Protein 8JPO (pdb70)

GO terms:
  GO:0005247 voltage-gated chloride channel activity (F, IDA)
  GO:0006821 chloride transport (P, IDA)
  GO:0031902 late endosome membrane (C, EXP)
  GO:0015297 antiporter activity (F, TAS)
  GO:0034220 monoatomic ion transmembrane transport (P, TAS)
  GO:0010008 endosome membrane (C, TAS)
  GO:0005765 lysosomal membrane (C, HDA)

Sequence (1466 aa):
KDYESLDYDRCINDPYLEVLETMDNKKGRRYEAVKWMVVFAIGVCTGLVGLFVDFFVRLFTQLKFGVVQTSVEECSQKGCLALSLLELLGFNLTFVFLASLLVLIEPVAAGSGIPEVKCYLNGVKVPGIVRLRTLLCKVLGVLFSVAGGLFVEKEGPMIHSGSVVGAGLPQFFPYFRSDRDKRDFVSAGAAAGVAAAFGAPIGGTLFSLEEGSSFWNQGLTWKVLFCSMSATFTLNFFRSGIQFGSWGSFQLPGLLNFGEFKCSDSDKKCHLWTAMDLGFFVVMGVIGGLLGATFNCLNKRLAKYRMRNVHPKPKLVRVLESLLVSLVTTVVVFVASMVLGECRQMNSSIKTFFCPNDTYNDMATLFFNPQESAILQLFHQDGTFSPVTLALFFVLYFLLACWTYGISVPSGLFVPSLLCGAAFGRLVANVLKSYIGLGHIYSGTFALIGAAAFLGGVVRMTISLTVILIESTNEITYGLPIMVTLMVAKWTGDFFNKGIYDIHVGLRGVPLLEWETEVEMDKLRASDIMEPNLTYVYPHTRIQSLVSILRTTVHHAFPVVTENRGNQLISNNIKFKKSSILTRAGEQRKRSQSTMEERFRPLTFHGLILRSQLVTLLVRGVCYSESQSSASQPRLSYAEMAEDYPRYPDIHDLDLTLLNPRMIVDVTPYMNPSPFTVSPNTHVSQVFNLFRTMGLRHLPVVNAVGEIVGIITRHNLTYEFLQARLRQHYQTIKDYESLDYDRCINDPYLEVLETMDNKKGRRYEAVKWMVVFAIGVCTGLVGLFVDFFVRLFTQLKFGVVQTSVEECSQKGCLALSLLELLGFNLTFVFLASLLVLIEPVAAGSGIPEVKCYLNGVKVPGIVRLRTLLCKVLGVLFSVAGGLFVEKEGPMIHSGSVVGAGLPQFFPYFRSDRDKRDFVSAGAAAGVAAAFGAPIGGTLFSLEEGSSFWNQGLTWKVLFCSMSATFTLNFFRSGIQFGSWGSFQLPGLLNFGEFKCSDSDKKCHLWTAMDLGFFVVMGVIGGLLGATFNCLNKRLAKYRMRNVHPKPKLVRVLESLLVSLVTTVVVFVASMVLGECRQMNSSIKTFFCPNDTYNDMATLFFNPQESAILQLFHQDGTFSPVTLALFFVLYFLLACWTYGISVPSGLFVPSLLCGAAFGRLVANVLKSYIGLGHIYSGTFALIGAAAFLGGVVRMTISLTVILIESTNEITYGLPIMVTLMVAKWTGDFFNKGIYDIHVGLRGVPLLEWETEVEMDKLRASDIMEPNLTYVYPHTRIQSLVSILRTTVHHAFPVVTENRGNQLISNNIKFKKSSILTRAGEQRKRSQSTMEERFRPLTFHGLILRSQLVTLLVRGVCYSESQSSASQPRLSYAEMAEDYPRYPDIHDLDLTLLNPRMIVDVTPYMNPSPFTVSPNTHVSQVFNLFRTMGLRHLPVVNAVGEIVGIITRHNLTYEFLQARLRQHYQTI

Nearest PDB structures (foldseek):
  8jpo-assembly1_A  TM=1.001E+00  e=0.000E+00  Homo sapiens
  8jpr-assembly1_B  TM=9.996E-01  e=8.137E-100  Homo sapiens
  8jpj-assembly1_B  TM=9.960E-01  e=1.496E-99  Homo sapiens
  7bxu-assembly1_A  TM=9.420E-01  e=3.573E-48  Homo sapiens
  7cvt-assembly1_B  TM=8.777E-01  e=9.282E-15  Escherichia coli MS 198-1

Radius of gyration: 34.65 Å; Cα contacts (8 Å, |Δi|>4): 2719; chains: 2; bounding box: 77×82×97 Å

InterPro domains:
  IPR000644 CBS domain [PF00571] (601-639)
  IPR000644 CBS domain [PF00571] (806-854)
  IPR000644 CBS domain [PS51371] (807-868)
  IPR000644 CBS domain [SM00116] (608-657)
  IPR000644 CBS domain [SM00116] (810-858)
  IPR001807 Chloride channel [PF00654] (141-568)
  IPR001807 Chloride channel [PR00762] (152-169)
  IPR001807 Chloride channel [PR00762] (183-202)
  IPR001807 Chloride channel [PR00762] (247-266)
  IPR001807 Chloride channel [PR00762] (484-504)
  IPR001807 Chloride channel [PR00762] (519-535)
  IPR001807 Chloride channel [PR00762] (537-556)
  IPR001807 Chloride channel [PR00762] (575-589)
  IPR002248 Chloride channel ClC-6 [PR01117] (2-14)
  IPR002248 Chloride channel ClC-6 [PR01117] (78-87)
  IPR002248 Chloride channel ClC-6 [PR01117] (98-110)
  IPR002248 Chloride channel ClC-6 [PR01117] (203-212)
  IPR002248 Chloride channel ClC-6 [PR01117] (214-223)
  IPR014743 Chloride channel, core [SSF81340] (70-591)
  IPR046342 CBS domain superfamily [G3DSA:3.10.580.10] (762-863)

Secondary structure (DSSP, 8-state):
--------S----HHHHHHHHH--HHHHHHHHHHHHHHHHHHHHHHHHHHHHHHHHHHHHHHHHHHHHHHHHHHHHHSS---HHHHHHHHHHHHHHHHHHHHHHH-GGGSS-SGGGHHHHTTT---TTSSSHHHHHHHHHHHHHHGGG--S--SSSHHHHHHHHHHHHSS---GGG-SHHHHHHHHHHHHHHHHHHHHS-HHHHHHHHHSSS--B--TTTHHHHHHHHHHHHHHHHHHHHHHSSS-SS-----SS---------TT-SS-BS--TTHHHHHHHHHHHHHHHHHHHHHHHHHHHHHHHHHTSSS-TTTTTHHHHHHHHHHHHHHHHHHHSS--EEE---S----S--TTEEEHHHHHHSS-HHHHHHHHHH-SSSS-HHHHHHHHHHHHHHHHHHTTSSS----HHHHHHHHHHHHHHHHHHHHHHS--TTB-SHHHHHHHHHHHHHHHT---SHHHHHHHHHHT-GGGHHHHHHHHHHHHHHHTTT---HHHHHHHTTT-----SS--HHHHTSBHHHHSB-S---B-TTEEHHHHHHHHHH---SEEEEEEE---HHHHHHHHHHHHHH---HHHHHHHHHH--HHHHS--EEEEEEEEHHHHHHHHHTT--B-SSS-TT------HHHHHTT-SSPPPTTTS--SSSPSS-EE--TTTSBSS---B-TT-BHHHHHHHHHHS--SSEEEE-TTSBEEEEE-GGGSSHHHHHHHHHHHHHH-/--------S----HHHHHHHHH--HHHHHHHHHHHHHHHHHHHHHHHHHHHHHHHHHHHHHHHHHHHHHHHHHHHHHTT---HHHHHHHHHHHHHHHHHHHHHHH-GGGSS-SGGGHHHHTTT---TTSSSHHHHHHHHHHHHHHGGG--S--SHHHHHHHHHHHHHHSS---GGG-SHHHHHHHHHHHHHHHHHHHHS-HHHHHHHHHSSS--B--TTTHHHHHHHHHHHHHHHHHHHHHHSSS-SS-----SS---------TT-SS-BS--TTHHHHHHHHHHHHHHHHHHHHHHHHHHHHHHHHHTTTS-TTTTTHHHHHHHHHHHHHHHHHHHSS--EEE---SS---S--TTEEEHHHHHHSS-HHHHHHHHHH--SSS-HHHHHHHHHHHHHHHHHHTTSSS----HHHHHHHHHHHHHHHHHHHHHHS--TTB-SHHHHHHHHHHHHHHHT---SHHHHHHHHHHT-GGGHHHHHHHHHHHHHHHTTT---HHHHHHHTTT-----SS--HHHHTSBHHHHSB-S---B-SSEEHHHHHHHHHH---SEEEEEEE---HHHHHHHHHHHHHH---HHHHHHHHHH--HHHHS--EEEEEEEEHHHHHHHHHTT--B-SSS-TT------HHHHHTT-SSPPPTTTS--SSSPSS-EE--TTTSBSS---B-TT-BHHHHHHHHHHS--SSEEEE-TTSBEEEEE-TTTSSHHHHHHHHHHHHHH-

Organism: Homo sapiens (NCBI:txid9606)

B-factor: mean 30.11, std 16.13, range [9.26, 79.4]

Foldseek 3Di:
DDWDFAFQFDFCFQLNVVVVVVDDVVVVVVVLVVVLVLLLVLLLVLLVLLLVLVVLLVVLLVVLCVVLQVVQVVCVVVPNNVVSLVSLLVLLLVLLLVLQVLCVVPVQLFAFCVLVLLQVLLGTCPPPQQDVSSLVSNSSSVSSNLSSQLLFDDLRNSLSNLLNSLQPRVPVPLVCQGVNNSSLSSLLSSLSSNCQSQVFSVLSLVVSCPSNVAPDDVVSSVSSSSSNVSNFQSNQQVVCCVVDPDRVDRDDTHDAFQDAQDDDPVAPLADQDDPVCLVVLLVLLLVLLVLQLVLLVLLLVLLVCCVPPFPPDDSVGLSVLSSVLSSVSSVVLSCCQLPVWDWAADDPLFAAGNHDPNTGTLSCSCRSGRLSSNSNCLQPPPPSDDLSSLVVVLVVLSVSLSNSRNRSGHGHDLSSQLRSLSSVQLNVLVVVCVVDNPPSYDSSSSSLSSSLSNCLNAQVDPPSSLSSSCVSNVDCVCSPSSRSSSVSSNVSNVVRDHHNSVSVSVVVPRQGFDPADDVLQLVAFQLLLFDQQFDADEFQHWPVSLLVCQVPDPDFKHFHWAAPVVPLSNVVSVVCVVVVDQDPVNVVVCVVVVVVPVRRGFIFTFFMDGNLQSQLCQVDPFFAASVDDPVDGPDDRPCSSSVCRPDGDRSVPDPCPPDDTPTTGGCNSPTRGDDAEAERGRGLRVVSSCCSHSVRAWHWYAYPVRTTRGIDGSVSNGDVNSVVSSVVVVVVD/DDWDFAFQFDFCFQLNVVVVVVDDVVVVVVVLVVVLVLLLVLLLVLLVLLLVLVVLLVVLLVVLCVVLVVVQVVCVVVPNNVVSLVSLLVLLLVLLLVLQVLCVVPVQLFAFCVLVLLQVLLGTCPPPQQDVSSLVSNSSSVSSNLSSQLLFDDLRNSLSNLLNSLQPRVPVPLVCQGVNNSSLSSLLSSLSSNCQSQVFSVLSLVVSCPSNVAPDDDSSSVSSSVSNVSNFQSNQQVVCVVVDPDRVDRDDTHDAFQDAQDDDPVDPLADQDDDVCLVVLLVLLLVLLVLQLVLQVLLLVLLVCCVPPFVPDDSVGLSVLSSVLSSVSSVVLSVCQLPVWDWAADDPLFAAGNHDPRTGTLSNSCRSGRLSSNSNCLQQPPPSDDLSSLVVVLVVLSVSLSNSRNRSRHGHDLSSQLRSLSSVQLNVLVVPCVVDNDNSYDSNSSSLSSSLSNCLNAAVDPPSSLSSSCVSNVDVVCNVSSRSSSVSSNVSNVVRDHHPSVSVSVVVPRQGFDPADDVLLLVAFQLLLFDQQFDADEFFHWPVSLLVCQVPDPDFKHFHWAAPVVPLSNVVSVVCVVVVDQDPVNVVVCVVVVVVDVRRGFIFTFFMDGNLNSQLCQVDVFFAASVDDPVDGPPDHPCSSSVCRPDGDRSVPDPCPPDDTPTTGGCNSPTRGDDAEAERGHGLRVVSSCCSHSVRAWHWYAHPVRTTRGIDGSVSNGPVNSVVSSVVVVVVD

Solvent-accessible surface area: 56036 Å² total; per-residue (Å²): 182,106,24,38,14,7,46,8,37,71,34,8,11,65,5,55,36,81,59,12,120,97,60,77,104,145,94,18,149,170,64,68,44,26,34,28,129,12,4,98,41,0,0,36,41,0,0,76,27,0,27,82,2,9,83,68,16,86,78,47,17,123,101,9,29,40,48,2,48,79,18,7,88,91,4,47,133,150,53,73,48,62,100,0,42,119,46,8,27,37,49,4,50,71,23,0,83,64,0,0,63,33,2,39,91,11,73,33,0,31,10,2,0,1,2,2,2,34,0,10,2,14,5,1,88,15,96,12,4,48,103,126,129,0,27,93,7,2,12,62,0,4,3,39,0,25,0,0,26,1,20,0,3,24,3,0,2,4,4,2,3,0,4,6,15,0,4,38,64,0,41,164,40,65,84,0,61,35,13,44,12,25,16,18,3,1,11,2,0,0,0,0,0,1,0,0,0,9,3,0,6,9,0,0,6,5,3,9,24,10,41,9,12,20,23,22,53,54,24,37,1,20,23,2,2,28,0,0,1,6,0,8,18,22,0,7,57,61,19,0,3,80,88,98,63,45,129,23,4,33,75,19,40,0,6,1,42,2,36,123,3,107,31,81,105,106,71,161,162,16,56,32,6,14,43,120,0,57,44,54,0,64,80,10,0,56,65,2,0,82,43,0,7,62,3,0,48,74,1,70,173,39,8,88,127,7,76,162,63,17,84,88,105,94,105,125,45,41,11,94,30,0,42,99,0,0,76,46,2,4,50,40,15,2,67,5,0,60,87,96,18,80,53,65,150,124,134,110,36,40,37,74,5,45,26,90,146,102,12,13,1,0,0,0,2,5,21,4,12,71,34,29,31,1,0,64,11,0,0,57,63,111,50,22,6,14,61,102,4,0,36,58,2,27,73,44,6,19,86,15,4,5,72,1,8,30,2,11,0,0,2,1,2,3,4,3,1,1,2,1,0,0,0,30,0,5,38,27,1,28,74,32,74,104,176,83,74,9,52,61,7,30,14,0,1,4,0,0,0,1,0,0,1,4,1,0,0,0,6,18,22,21,2,2,0,0,1,4,3,9,15,12,1,46,37,32,27,0,2,21,0,0,0,17,0,0,10,31,0,54,116,20,0,69,173,124,30,118,6,0,5,50,8,26,2,46,40,96,48,11,20,28,9,84,74,70,34,42,60,59,3,9,46,1,80,0,9,33,1,1,78,5,66,16,35,49,3,55,0,12,4,25,6,110,48,0,23,50,25,2,131,110,26,102,96,67,10,0,3,0,0,5,76,72,122,44,131,66,24,98,45,8,17,84,129,29,30,139,88,44,38,50,56,1,11,14,1,47,119,100,63,87,154,102,137,85,90,105,140,21,41,50,0,3,20,16,0,15,0,40,30,23,27,0,3,6,1,4,72,65,55,3,35,1,37,68,108,85,72,32,77,48,28,72,146,10,45,60,52,73,21,13,123,56,35,93,163,81,45,67,3,126,111,31,114,54,109,167,32,83,78,129,43,0,1,17,0,36,34,4,7,18,41,7,15,19,41,7,36,6,65,5,8,0,9,17,0,8,36,2,4,20,4,6,18,8,41,17,1,0,0,19,10,32,44,4,3,0,0,0,23,0,29,17,86,18,3,15,111,113,56,6,41,47,48,7,136,94,56,97,132,73,147,186,107,28,36,13,7,44,8,39,68,37,8,11,66,4,53,37,80,57,13,122,97,60,76,103,142,94,18,151,180,65,68,44,36,35,28,129,11,4,99,40,0,0,35,40,0,1,77,27,0,28,82,2,8,82,69,12,85,76,49,18,124,102,9,34,41,47,2,58,71,20,6,87,90,6,46,133,150,54,74,46,53,100,0,43,114,57,8,28,37,46,4,50,74,24,0,81,63,0,0,65,35,2,38,92,12,72,25,0,26,10,2,0,1,6,6,3,31,2,9,2,15,5,1,88,14,96,12,5,49,102,126,132,0,26,89,7,0,14,65,0,4,2,32,0,26,0,0,28,1,18,0,3,28,2,0,2,4,3,3,3,0,4,6,15,0,4,39,66,0,36,161,42,66,87,0,59,31,12,43,14,25,16,16,4,2,11,2,0,0,0,0,0,1,0,0,0,10,3,0,6,10,0,0,8,7,3,9,26,11,42,9,12,19,17,23,48,56,26,37,1,20,23,4,3,28,0,0,0,6,0,7,18,22,0,7,58,62,17,0,4,80,86,97,67,46,128,24,3,32,76,21,39,0,9,1,43,2,35,122,4,108,31,78,105,109,69,160,162,16,52,30,8,15,40,159,1,57,45,67,0,63,81,10,0,53,65,2,0,81,43,0,7,64,4,0,48,73,0,74,166,38,7,78,121,7,66,157,65,16,84,87,105,97,105,127,42,42,11,91,30,0,41,96,1,0,74,45,4,4,51,42,16,2,68,4,0,62,84,103,18,76,55,72,148,133,142,113,38,45,36,70,6,43,27,92,145,94,16,12,1,0,0,0,1,4,22,4,13,70,31,27,30,1,0,67,13,0,0,59,61,98,56,14,6,13,64,94,2,0,37,56,2,25,71,42,5,20,87,16,5,5,73,4,8,31,2,11,0,0,2,1,2,3,5,4,1,2,2,1,0,0,1,27,0,6,36,31,0,35,80,34,76,104,169,87,75,16,54,73,6,29,12,0,0,2,0,0,0,2,0,0,0,4,2,0,0,0,7,21,22,22,2,2,1,0,2,4,4,7,15,12,1,47,38,31,28,0,2,21,0,0,0,16,0,0,12,30,0,54,114,20,0,70,175,124,30,115,3,0,5,54,7,30,5,47,46,104,49,14,22,28,9,86,75,72,36,44,59,58,3,11,45,1,80,0,7,36,0,1,79,6,67,14,35,48,3,56,0,13,3,24,9,115,49,0,23,49,24,2,133,108,27,104,95,65,10,0,4,0,0,4,77,69,121,45,128,66,25,96,46,8,17,87,129,30,35,139,90,45,39,50,55,1,11,11,1,48,119,106,62,88,154,105,138,71,93,103,131,17,38,52,0,3,20,15,0,15,0,42,32,23,20,0,3,9,1,3,69,66,54,2,38,1,36,71,106,82,72,33,77,50,30,72,151,11,45,65,55,76,22,14,128,64,35,90,159,80,48,68,3,128,113,30,114,52,108,168,32,86,78,135,43,0,0,16,0,39,36,4,6,17,42,6,14,18,40,6,38,6,63,5,10,0,12,17,0,12,32,1,6,19,3,8,18,8,42,17,0,0,0,20,10,34,46,4,5,0,0,0,23,0,28,17,86,18,3,17,103,123,55,6,40,46,55,7,140,95,54,98,128,76,151

Structure (mmCIF, N/CA/C/O backbone):
data_8JPO
#
_entry.id   8JPO
#
_cell.length_a   1.00
_cell.length_b   1.00
_cell.length_c   1.00
_cell.angle_alpha   90.00
_cell.angle_beta   90.00
_cell.angle_gamma   90.00
#
_symmetry.space_group_name_H-M   'P 1'
#
loop_
_entity.id
_entity.type
_entity.pdbx_description
1 polymer 'H(+)/Cl(-) exchange transporter 6'
2 non-polymer 'CHLORIDE ION'
3 non-polymer 'MAGNESIUM ION'
4 non-polymer "ADENOSINE-5'-TRIPHOSPHATE"
#
loop_
_atom_site.group_PDB
_atom_site.id
_atom_site.type_symbol
_atom_site.label_atom_id
_atom_site.label_alt_id
_atom_site.label_comp_id
_atom_site.label_asym_id
_atom_site.label_entity_id
_atom_site.label_seq_id
_atom_site.pdbx_PDB_ins_code
_atom_site.Cartn_x
_atom_site.Cartn_y
_atom_site.Cartn_z
_atom_site.occupancy
_atom_site.B_iso_or_equiv
_atom_site.auth_seq_id
_atom_site.auth_comp_id
_atom_site.auth_asym_id
_atom_site.auth_atom_id
_atom_site.pdbx_PDB_model_num
ATOM 1 N N . LYS A 1 46 ? 86.068 126.694 125.501 1.00 39.23 46 LYS A N 1
ATOM 2 C CA . LYS A 1 46 ? 85.070 125.650 125.307 1.00 39.23 46 LYS A CA 1
ATOM 3 C C . LYS A 1 46 ? 85.391 124.420 126.149 1.00 39.23 46 LYS A C 1
ATOM 4 O O . LYS A 1 46 ? 86.527 124.231 126.578 1.00 39.23 46 LYS A O 1
ATOM 10 N N . ASP A 1 47 ? 84.381 123.586 126.380 1.00 35.78 47 ASP A N 1
ATOM 11 C CA . ASP A 1 47 ? 84.517 122.377 127.180 1.00 35.78 47 ASP A CA 1
ATOM 12 C C . ASP A 1 47 ? 84.249 121.163 126.304 1.00 35.78 47 ASP A C 1
ATOM 13 O O . ASP A 1 47 ? 83.192 121.072 125.671 1.00 35.78 47 ASP A O 1
ATOM 18 N N . TYR A 1 48 ? 85.199 120.232 126.276 1.00 28.75 48 TYR A N 1
ATOM 19 C CA . TYR A 1 48 ? 85.087 119.022 125.478 1.00 28.75 48 TYR A CA 1
ATOM 20 C C . TYR A 1 48 ? 85.269 117.804 126.371 1.00 28.75 48 TYR A C 1
ATOM 21 O O . TYR A 1 48 ? 86.037 117.833 127.336 1.00 28.75 48 TYR A O 1
ATOM 30 N N . GLU A 1 49 ? 84.557 116.731 126.038 1.00 19.87 49 GLU A N 1
ATOM 31 C CA . GLU A 1 49 ? 84.556 115.507 126.827 1.00 19.87 49 GLU A CA 1
ATOM 32 C C . GLU A 1 49 ? 85.107 114.363 125.989 1.00 19.87 49 GLU A C 1
ATOM 33 O O . GLU A 1 49 ? 84.662 114.148 124.860 1.00 19.87 49 GLU A O 1
ATOM 35 N N . SER A 1 50 ? 86.057 113.622 126.550 1.00 16.60 50 SER A N 1
ATOM 36 C CA . SER A 1 50 ? 86.733 112.570 125.809 1.00 16.60 50 SER A CA 1
ATOM 37 C C . SER A 1 50 ? 85.857 111.325 125.688 1.00 16.60 50 SER A C 1
ATOM 38 O O . SER A 1 50 ? 84.795 111.212 126.304 1.00 16.60 50 SER A O 1
ATOM 41 N N . LEU A 1 51 ? 86.317 110.387 124.866 1.00 16.88 51 LEU A N 1
ATOM 42 C CA . LEU A 1 51 ? 85.629 109.115 124.698 1.00 16.88 51 LEU A CA 1
ATOM 43 C C . LEU A 1 51 ? 85.965 108.159 125.836 1.00 16.88 51 LEU A C 1
ATOM 44 O O . LEU A 1 51 ? 87.016 108.256 126.472 1.00 16.88 51 LEU A O 1
ATOM 49 N N . ASP A 1 52 ? 85.057 107.217 126.078 1.00 21.72 52 ASP A N 1
ATOM 50 C CA . ASP A 1 52 ? 85.271 106.165 127.070 1.00 21.72 52 ASP A CA 1
ATOM 51 C C . ASP A 1 52 ? 85.796 104.910 126.373 1.00 21.72 52 ASP A C 1
ATOM 52 O O . ASP A 1 52 ? 85.169 103.852 126.361 1.00 21.72 52 ASP A O 1
ATOM 57 N N . TYR A 1 53 ? 86.983 105.055 125.783 1.00 20.35 53 TYR A N 1
ATOM 58 C CA . TYR A 1 53 ? 87.544 103.974 124.979 1.00 20.35 53 TYR A CA 1
ATOM 59 C C . TYR A 1 53 ? 87.985 102.798 125.839 1.00 20.35 53 TYR A C 1
ATOM 60 O O . TYR A 1 53 ? 87.831 101.640 125.436 1.00 20.35 53 TYR A O 1
ATOM 69 N N . ASP A 1 54 ? 88.546 103.068 127.015 1.00 24.48 54 ASP A N 1
ATOM 70 C CA . ASP A 1 54 ? 89.099 102.000 127.836 1.00 24.48 54 ASP A CA 1
ATOM 71 C C . ASP A 1 54 ? 88.000 101.058 128.309 1.00 24.48 54 ASP A C 1
ATOM 72 O O . ASP A 1 54 ? 86.934 101.497 128.748 1.00 24.48 54 ASP A O 1
ATOM 77 N N . ARG A 1 55 ? 88.267 99.759 128.218 1.00 29.42 55 ARG A N 1
ATOM 78 C CA . ARG A 1 55 ? 87.290 98.761 128.625 1.00 29.42 55 ARG A CA 1
ATOM 79 C C . ARG A 1 55 ? 87.134 98.744 130.139 1.00 29.42 55 ARG A C 1
ATOM 80 O O . ARG A 1 55 ? 88.117 98.766 130.883 1.00 29.42 55 ARG A O 1
ATOM 88 N N . CYS A 1 56 ? 85.886 98.698 130.592 1.00 31.79 56 CYS A N 1
ATOM 89 C CA . CYS A 1 56 ? 85.557 98.594 132.007 1.00 31.79 56 CYS A CA 1
ATOM 90 C C . CYS A 1 56 ? 85.003 97.202 132.268 1.00 31.79 56 CYS A C 1
ATOM 91 O O . CYS A 1 56 ? 83.903 96.875 131.809 1.00 31.79 56 CYS A O 1
ATOM 94 N N . ILE A 1 57 ? 85.758 96.388 133.000 1.00 30.07 57 ILE A N 1
ATOM 95 C CA . ILE A 1 57 ? 85.382 95.011 133.297 1.00 30.07 57 ILE A CA 1
ATOM 96 C C . ILE A 1 57 ? 84.905 94.954 134.740 1.00 30.07 57 ILE A C 1
ATOM 97 O O . ILE A 1 57 ? 85.708 95.075 135.672 1.00 30.07 57 ILE A O 1
ATOM 102 N N . ASN A 1 58 ? 83.603 94.758 134.922 1.00 34.46 58 ASN A N 1
ATOM 103 C CA . ASN A 1 58 ? 82.998 94.707 136.245 1.00 34.46 58 ASN A CA 1
ATOM 104 C C . ASN A 1 58 ? 82.117 93.464 136.317 1.00 34.46 58 ASN A C 1
ATOM 105 O O . ASN A 1 58 ? 82.114 92.630 135.407 1.00 34.46 58 ASN A O 1
ATOM 110 N N . ASP A 1 59 ? 81.366 93.340 137.411 1.00 37.54 59 ASP A N 1
ATOM 111 C CA . ASP A 1 59 ? 80.630 92.103 137.665 1.00 37.54 59 ASP A CA 1
ATOM 112 C C . ASP A 1 59 ? 79.591 91.761 136.600 1.00 37.54 59 ASP A C 1
ATOM 113 O O . ASP A 1 59 ? 79.533 90.584 136.203 1.00 37.54 59 ASP A O 1
ATOM 118 N N . PRO A 1 60 ? 78.739 92.680 136.126 1.00 37.81 60 PRO A N 1
ATOM 119 C CA . PRO A 1 60 ? 77.846 92.307 135.013 1.00 37.81 60 PRO A CA 1
ATOM 120 C C . PRO A 1 60 ? 78.598 91.854 133.773 1.00 37.81 60 PRO A C 1
ATOM 121 O O . PRO A 1 60 ? 78.184 90.895 133.103 1.00 37.81 60 PRO A O 1
ATOM 125 N N . TYR A 1 61 ? 79.715 92.515 133.462 1.00 37.79 61 TYR A N 1
ATOM 126 C CA . TYR A 1 61 ? 80.542 92.079 132.345 1.00 37.79 61 TYR A CA 1
ATOM 127 C C . TYR A 1 61 ? 81.097 90.685 132.592 1.00 37.79 61 TYR A C 1
ATOM 128 O O . TYR A 1 61 ? 81.214 89.885 131.661 1.00 37.79 61 TYR A O 1
ATOM 137 N N . LEU A 1 62 ? 81.434 90.371 133.843 1.00 37.12 62 LEU A N 1
ATOM 138 C CA . LEU A 1 62 ? 81.944 89.039 134.147 1.00 37.12 62 LEU A CA 1
ATOM 139 C C . LEU A 1 62 ? 80.855 87.982 134.013 1.00 37.12 62 LEU A C 1
ATOM 140 O O . LEU A 1 62 ? 81.126 86.857 133.582 1.00 37.12 62 LEU A O 1
ATOM 145 N N . GLU A 1 63 ? 79.616 88.318 134.380 1.00 41.43 63 GLU A N 1
ATOM 146 C CA . GLU A 1 63 ? 78.514 87.383 134.169 1.00 41.43 63 GLU A CA 1
ATOM 147 C C . GLU A 1 63 ? 78.302 87.118 132.683 1.00 41.43 63 GLU A C 1
ATOM 148 O O . GLU A 1 63 ? 78.134 85.967 132.257 1.00 41.43 63 GLU A O 1
ATOM 154 N N . VAL A 1 64 ? 78.317 88.181 131.874 1.00 40.93 64 VAL A N 1
ATOM 155 C CA . VAL A 1 64 ? 78.200 88.007 130.427 1.00 40.93 64 VAL A CA 1
ATOM 156 C C . VAL A 1 64 ? 79.360 87.172 129.898 1.00 40.93 64 VAL A C 1
ATOM 157 O O . VAL A 1 64 ? 79.188 86.329 129.009 1.00 40.93 64 VAL A O 1
ATOM 161 N N . LEU A 1 65 ? 80.556 87.388 130.446 1.00 43.45 65 LEU A N 1
ATOM 162 C CA . LEU A 1 65 ? 81.728 86.618 130.046 1.00 43.45 65 LEU A CA 1
ATOM 163 C C . LEU A 1 65 ? 81.552 85.139 130.355 1.00 43.45 65 LEU A C 1
ATOM 164 O O . LEU A 1 65 ? 81.895 84.279 129.537 1.00 43.45 65 LEU A O 1
ATOM 169 N N . GLU A 1 66 ? 81.026 84.825 131.539 1.00 45.74 66 GLU A N 1
ATOM 170 C CA . GLU A 1 66 ? 80.800 83.433 131.911 1.00 45.74 66 GLU A CA 1
ATOM 171 C C . GLU A 1 66 ? 79.750 82.793 131.013 1.00 45.74 66 GLU A C 1
ATOM 172 O O . GLU A 1 66 ? 79.858 81.614 130.657 1.00 45.74 66 GLU A O 1
ATOM 178 N N . THR A 1 67 ? 78.718 83.554 130.643 1.00 48.05 67 THR A N 1
ATOM 179 C CA . THR A 1 67 ? 77.702 83.017 129.740 1.00 48.05 67 THR A CA 1
ATOM 180 C C . THR A 1 67 ? 78.285 82.707 128.365 1.00 48.05 67 THR A C 1
ATOM 181 O O . THR A 1 67 ? 77.984 81.662 127.777 1.00 48.05 67 THR A O 1
ATOM 185 N N . MET A 1 68 ? 79.126 83.596 127.843 1.00 49.03 68 MET A N 1
ATOM 186 C CA . MET A 1 68 ? 79.624 83.456 126.480 1.00 49.03 68 MET A CA 1
ATOM 187 C C . MET A 1 68 ? 80.614 82.301 126.368 1.00 49.03 68 MET A C 1
ATOM 188 O O . MET A 1 68 ? 81.355 81.999 127.307 1.00 49.03 68 MET A O 1
ATOM 193 N N . ASP A 1 69 ? 80.619 81.654 125.204 1.00 54.49 69 ASP A N 1
ATOM 194 C CA . ASP A 1 69 ? 81.557 80.591 124.873 1.00 54.49 69 ASP A CA 1
ATOM 195 C C . ASP A 1 69 ? 82.263 80.935 123.567 1.00 54.49 69 ASP A C 1
ATOM 196 O O . ASP A 1 69 ? 82.155 82.051 123.052 1.00 54.49 69 ASP A O 1
ATOM 201 N N . ASN A 1 70 ? 83.003 79.961 123.031 1.00 55.80 70 ASN A N 1
ATOM 202 C CA . ASN A 1 70 ? 83.811 80.218 121.842 1.00 55.80 70 ASN A CA 1
ATOM 203 C C . ASN A 1 70 ? 82.948 80.331 120.588 1.00 55.80 70 ASN A C 1
ATOM 204 O O . ASN A 1 70 ? 83.228 81.153 119.705 1.00 55.80 70 ASN A O 1
ATOM 209 N N . LYS A 1 71 ? 81.901 79.509 120.486 1.00 52.82 71 LYS A N 1
ATOM 210 C CA . LYS A 1 71 ? 81.020 79.577 119.323 1.00 52.82 71 LYS A CA 1
ATOM 211 C C . LYS A 1 71 ? 80.329 80.932 119.231 1.00 52.82 71 LYS A C 1
ATOM 212 O O . LYS A 1 71 ? 80.209 81.507 118.140 1.00 52.82 71 LYS A O 1
ATOM 218 N N . LYS A 1 72 ? 79.858 81.454 120.365 1.00 48.41 72 LYS A N 1
ATOM 219 C CA . LYS A 1 72 ? 79.247 82.777 120.365 1.00 48.41 72 LYS A CA 1
ATOM 220 C C . LYS A 1 72 ? 80.257 83.843 119.966 1.00 48.41 72 LYS A C 1
ATOM 221 O O . LYS A 1 72 ? 79.911 84.807 119.274 1.00 48.41 72 LYS A O 1
ATOM 227 N N . GLY A 1 73 ? 81.513 83.683 120.385 1.00 43.76 73 GLY A N 1
ATOM 228 C CA . GLY A 1 73 ? 82.545 84.613 119.958 1.00 43.76 73 GLY A CA 1
ATOM 229 C C . GLY A 1 73 ? 82.763 84.594 118.457 1.00 43.76 73 GLY A C 1
ATOM 230 O O . GLY A 1 73 ? 82.904 85.645 117.825 1.00 43.76 73 GLY A O 1
ATOM 231 N N . ARG A 1 74 ? 82.787 83.398 117.863 1.00 42.68 74 ARG A N 1
ATOM 232 C CA . ARG A 1 74 ? 82.944 83.304 116.414 1.00 42.68 74 ARG A CA 1
ATOM 233 C C . ARG A 1 74 ? 81.756 83.925 115.687 1.00 42.68 74 ARG A C 1
ATOM 234 O O . ARG A 1 74 ? 81.930 84.622 114.679 1.00 42.68 74 ARG A O 1
ATOM 242 N N . ARG A 1 75 ? 80.540 83.685 116.184 1.00 36.79 75 ARG A N 1
ATOM 243 C CA . ARG A 1 75 ? 79.362 84.293 115.569 1.00 36.79 75 ARG A CA 1
ATOM 244 C C . ARG A 1 75 ? 79.409 85.815 115.666 1.00 36.79 75 ARG A C 1
ATOM 245 O O . ARG A 1 75 ? 79.077 86.521 114.704 1.00 36.79 75 ARG A O 1
ATOM 253 N N . TYR A 1 76 ? 79.825 86.337 116.821 1.00 32.87 76 TYR A N 1
ATOM 254 C CA . TYR A 1 76 ? 79.934 87.781 116.995 1.00 32.87 76 TYR A CA 1
ATOM 255 C C . TYR A 1 76 ? 80.982 88.370 116.059 1.00 32.87 76 TYR A C 1
ATOM 256 O O . TYR A 1 76 ? 80.787 89.454 115.497 1.00 32.87 76 TYR A O 1
ATOM 265 N N . GLU A 1 77 ? 82.096 87.662 115.865 1.00 26.54 77 GLU A N 1
ATOM 266 C CA . GLU A 1 77 ? 83.121 88.141 114.942 1.00 26.54 77 GLU A CA 1
ATOM 267 C C . GLU A 1 77 ? 82.617 88.131 113.501 1.00 26.54 77 GLU A C 1
ATOM 268 O O . GLU A 1 77 ? 82.927 89.039 112.717 1.00 26.54 77 GLU A O 1
ATOM 274 N N . ALA A 1 78 ? 81.833 87.116 113.131 1.00 23.56 78 ALA A N 1
ATOM 275 C CA . ALA A 1 78 ? 81.238 87.098 111.797 1.00 23.56 78 ALA A CA 1
ATOM 276 C C . ALA A 1 78 ? 80.283 88.271 111.601 1.00 23.56 78 ALA A C 1
ATOM 277 O O . ALA A 1 78 ? 80.265 88.903 110.534 1.00 23.56 78 ALA A O 1
ATOM 279 N N . VAL A 1 79 ? 79.477 88.577 112.619 1.00 21.99 79 VAL A N 1
ATOM 280 C CA . VAL A 1 79 ? 78.581 89.728 112.527 1.00 21.99 79 VAL A CA 1
ATOM 281 C C . VAL A 1 79 ? 79.385 91.017 112.400 1.00 21.99 79 VAL A C 1
ATOM 282 O O . VAL A 1 79 ? 78.994 91.943 111.679 1.00 21.99 79 VAL A O 1
ATOM 286 N N . LYS A 1 80 ? 80.520 91.098 113.097 1.00 19.22 80 LYS A N 1
ATOM 287 C CA . LYS A 1 80 ? 81.384 92.268 112.968 1.00 19.22 80 LYS A CA 1
ATOM 288 C C . LYS A 1 80 ? 81.910 92.411 111.544 1.00 19.22 80 LYS A C 1
ATOM 289 O O . LYS A 1 80 ? 81.966 93.523 111.001 1.00 19.22 80 LYS A O 1
ATOM 295 N N . TRP A 1 81 ? 82.299 91.295 110.923 1.00 16.11 81 TRP A N 1
ATOM 296 C CA . TRP A 1 81 ? 82.728 91.335 109.525 1.00 16.11 81 TRP A CA 1
ATOM 297 C C . TRP A 1 81 ? 81.608 91.834 108.619 1.00 16.11 81 TRP A C 1
ATOM 298 O O . TRP A 1 81 ? 81.841 92.649 107.713 1.00 16.11 81 TRP A O 1
ATOM 309 N N . MET A 1 82 ? 80.386 91.350 108.845 1.00 16.93 82 MET A N 1
ATOM 310 C CA . MET A 1 82 ? 79.255 91.798 108.037 1.00 16.93 82 MET A CA 1
ATOM 311 C C . MET A 1 82 ? 79.017 93.296 108.196 1.00 16.93 82 MET A C 1
ATOM 312 O O . MET A 1 82 ? 78.740 93.998 107.216 1.00 16.93 82 MET A O 1
ATOM 317 N N . VAL A 1 83 ? 79.116 93.802 109.427 1.00 14.53 83 VAL A N 1
ATOM 318 C CA . VAL A 1 83 ? 78.893 95.226 109.667 1.00 14.53 83 VAL A CA 1
ATOM 319 C C . VAL A 1 83 ? 79.976 96.061 108.994 1.00 14.53 83 VAL A C 1
ATOM 320 O O . VAL A 1 83 ? 79.702 97.139 108.453 1.00 14.53 83 VAL A O 1
ATOM 324 N N . VAL A 1 84 ? 81.221 95.584 109.020 1.00 12.26 84 VAL A N 1
ATOM 325 C CA . VAL A 1 84 ? 82.300 96.300 108.342 1.00 12.26 84 VAL A CA 1
ATOM 326 C C . VAL A 1 84 ? 82.041 96.366 106.840 1.00 12.26 84 VAL A C 1
ATOM 327 O O . VAL A 1 84 ? 82.200 97.421 106.205 1.00 12.26 84 VAL A O 1
ATOM 331 N N . PHE A 1 85 ? 81.629 95.241 106.248 1.00 11.73 85 PHE A N 1
ATOM 332 C CA . PHE A 1 85 ? 81.309 95.238 104.823 1.00 11.73 85 PHE A CA 1
ATOM 333 C C . PHE A 1 85 ? 80.162 96.190 104.500 1.00 11.73 85 PHE A C 1
ATOM 334 O O . PHE A 1 85 ? 80.218 96.911 103.495 1.00 11.73 85 PHE A O 1
ATOM 342 N N . ALA A 1 86 ? 79.122 96.213 105.336 1.00 10.94 86 ALA A N 1
ATOM 343 C CA . ALA A 1 86 ? 78.018 97.143 105.138 1.00 10.94 86 ALA A CA 1
ATOM 344 C C . ALA A 1 86 ? 78.449 98.598 105.244 1.00 10.94 86 ALA A C 1
ATOM 345 O O . ALA A 1 86 ? 77.971 99.428 104.464 1.00 10.94 86 ALA A O 1
ATOM 347 N N . ILE A 1 87 ? 79.331 98.926 106.190 1.00 11.12 87 ILE A N 1
ATOM 348 C CA . ILE A 1 87 ? 79.847 100.288 106.292 1.00 11.12 87 ILE A CA 1
ATOM 349 C C . ILE A 1 87 ? 80.579 100.679 105.017 1.00 11.12 87 ILE A C 1
ATOM 350 O O . ILE A 1 87 ? 80.390 101.782 104.487 1.00 11.12 87 ILE A O 1
ATOM 355 N N . GLY A 1 88 ? 81.427 99.785 104.505 1.00 10.34 88 GLY A N 1
ATOM 356 C CA . GLY A 1 88 ? 82.129 100.086 103.267 1.00 10.34 88 GLY A CA 1
ATOM 357 C C . GLY A 1 88 ? 81.189 100.308 102.096 1.00 10.34 88 GLY A C 1
ATOM 358 O O . GLY A 1 88 ? 81.348 101.265 101.328 1.00 10.34 88 GLY A O 1
ATOM 359 N N . VAL A 1 89 ? 80.186 99.439 101.953 1.00 10.64 89 VAL A N 1
ATOM 360 C CA . VAL A 1 89 ? 79.247 99.568 100.843 1.00 10.64 89 VAL A CA 1
ATOM 361 C C . VAL A 1 89 ? 78.452 100.865 100.953 1.00 10.64 89 VAL A C 1
ATOM 362 O O . VAL A 1 89 ? 78.239 101.562 99.953 1.00 10.64 89 VAL A O 1
ATOM 366 N N . CYS A 1 90 ? 77.993 101.210 102.158 1.00 11.24 90 CYS A N 1
ATOM 367 C CA . CYS A 1 90 ? 77.240 102.447 102.333 1.00 11.24 90 CYS A CA 1
ATOM 368 C C . CYS A 1 90 ? 78.084 103.687 102.073 1.00 11.24 90 CYS A C 1
ATOM 369 O O . CYS A 1 90 ? 77.572 104.658 101.506 1.00 11.24 90 CYS A O 1
ATOM 372 N N . THR A 1 91 ? 79.356 103.689 102.475 1.00 11.17 91 THR A N 1
ATOM 373 C CA . THR A 1 91 ? 80.222 104.809 102.120 1.00 11.17 91 THR A CA 1
ATOM 374 C C . THR A 1 91 ? 80.407 104.924 100.612 1.00 11.17 91 THR A C 1
ATOM 375 O O . THR A 1 91 ? 80.379 106.038 100.066 1.00 11.17 91 THR A O 1
ATOM 379 N N . GLY A 1 92 ? 80.590 103.795 99.924 1.00 11.99 92 GLY A N 1
ATOM 380 C CA . GLY A 1 92 ? 80.646 103.835 98.473 1.00 11.99 92 GLY A CA 1
ATOM 381 C C . GLY A 1 92 ? 79.386 104.398 97.847 1.00 11.99 92 GLY A C 1
ATOM 382 O O . GLY A 1 92 ? 79.457 105.193 96.905 1.00 11.99 92 GLY A O 1
ATOM 383 N N . LEU A 1 93 ? 78.220 104.003 98.358 1.00 12.04 93 LEU A N 1
ATOM 384 C CA . LEU A 1 93 ? 76.958 104.539 97.860 1.00 12.04 93 LEU A CA 1
ATOM 385 C C . LEU A 1 93 ? 76.804 106.031 98.122 1.00 12.04 93 LEU A C 1
ATOM 386 O O . LEU A 1 93 ? 76.264 106.741 97.269 1.00 12.04 93 LEU A O 1
ATOM 391 N N . VAL A 1 94 ? 77.246 106.520 99.282 1.00 13.14 94 VAL A N 1
ATOM 392 C CA . VAL A 1 94 ? 77.203 107.956 99.546 1.00 13.14 94 VAL A CA 1
ATOM 393 C C . VAL A 1 94 ? 78.087 108.707 98.557 1.00 13.14 94 VAL A C 1
ATOM 394 O O . VAL A 1 94 ? 77.697 109.754 98.018 1.00 13.14 94 VAL A O 1
ATOM 398 N N . GLY A 1 95 ? 79.290 108.186 98.303 1.00 13.91 95 GLY A N 1
ATOM 399 C CA . GLY A 1 95 ? 80.146 108.793 97.299 1.00 13.91 95 GLY A CA 1
ATOM 400 C C . GLY A 1 95 ? 79.521 108.807 95.919 1.00 13.91 95 GLY A C 1
ATOM 401 O O . GLY A 1 95 ? 79.625 109.802 95.197 1.00 13.91 95 GLY A O 1
ATOM 402 N N . LEU A 1 96 ? 78.860 107.711 95.538 1.00 14.65 96 LEU A N 1
ATOM 403 C CA . LEU A 1 96 ? 78.150 107.668 94.262 1.00 14.65 96 LEU A CA 1
ATOM 404 C C . LEU A 1 96 ? 77.034 108.699 94.200 1.00 14.65 96 LEU A C 1
ATOM 405 O O . LEU A 1 96 ? 76.860 109.363 93.170 1.00 14.65 96 LEU A O 1
ATOM 410 N N . PHE A 1 97 ? 76.263 108.835 95.279 1.00 17.48 97 PHE A N 1
ATOM 411 C CA . PHE A 1 97 ? 75.190 109.822 95.306 1.00 17.48 97 PHE A CA 1
ATOM 412 C C . PHE A 1 97 ? 75.734 111.227 95.114 1.00 17.48 97 PHE A C 1
ATOM 413 O O . PHE A 1 97 ? 75.154 112.026 94.371 1.00 17.48 97 PHE A O 1
ATOM 421 N N . VAL A 1 98 ? 76.839 111.552 95.784 1.00 18.18 98 VAL A N 1
ATOM 422 C CA . VAL A 1 98 ? 77.430 112.876 95.612 1.00 18.18 98 VAL A CA 1
ATOM 423 C C . VAL A 1 98 ? 77.902 113.066 94.175 1.00 18.18 98 VAL A C 1
ATOM 424 O O . VAL A 1 98 ? 77.597 114.081 93.532 1.00 18.18 98 VAL A O 1
ATOM 428 N N . ASP A 1 99 ? 78.646 112.088 93.649 1.00 21.46 99 ASP A N 1
ATOM 429 C CA . ASP A 1 99 ? 79.273 112.245 92.341 1.00 21.46 99 ASP A CA 1
ATOM 430 C C . ASP A 1 99 ? 78.244 112.376 91.229 1.00 21.46 99 ASP A C 1
ATOM 431 O O . ASP A 1 99 ? 78.395 113.233 90.352 1.00 21.46 99 ASP A O 1
ATOM 436 N N . PHE A 1 100 ? 77.200 111.547 91.241 1.00 22.13 100 PHE A N 1
ATOM 437 C CA . PHE A 1 100 ? 76.212 111.606 90.171 1.00 22.13 100 PHE A CA 1
ATOM 438 C C . PHE A 1 100 ? 75.530 112.964 90.094 1.00 22.13 100 PHE A C 1
ATOM 439 O O . PHE A 1 100 ? 75.495 113.576 89.020 1.00 22.13 100 PHE A O 1
ATOM 447 N N . PHE A 1 101 ? 75.017 113.467 91.211 1.00 22.78 101 PHE A N 1
ATOM 448 C CA . PHE A 1 101 ? 74.284 114.723 91.196 1.00 22.78 101 PHE A CA 1
ATOM 449 C C . PHE A 1 101 ? 75.174 115.946 91.036 1.00 22.78 101 PHE A C 1
ATOM 450 O O . PHE A 1 101 ? 74.714 116.942 90.464 1.00 22.78 101 PHE A O 1
ATOM 458 N N . VAL A 1 102 ? 76.434 115.900 91.476 1.00 23.63 102 VAL A N 1
ATOM 459 C CA . VAL A 1 102 ? 77.317 117.037 91.233 1.00 23.63 102 VAL A CA 1
ATOM 460 C C . VAL A 1 102 ? 77.470 117.276 89.736 1.00 23.63 102 VAL A C 1
ATOM 461 O O . VAL A 1 102 ? 77.318 118.405 89.253 1.00 23.63 102 VAL A O 1
ATOM 465 N N . ARG A 1 103 ? 77.729 116.214 88.971 1.00 26.87 103 ARG A N 1
ATOM 466 C CA . ARG A 1 103 ? 77.840 116.377 87.529 1.00 26.87 103 ARG A CA 1
ATOM 467 C C . ARG A 1 103 ? 76.490 116.601 86.863 1.00 26.87 103 ARG A C 1
ATOM 468 O O . ARG A 1 103 ? 76.427 117.334 85.873 1.00 26.87 103 ARG A O 1
ATOM 476 N N . LEU A 1 104 ? 75.408 116.018 87.389 1.00 25.47 104 LEU A N 1
ATOM 477 C CA . LEU A 1 104 ? 74.094 116.280 86.815 1.00 25.47 104 LEU A CA 1
ATOM 478 C C . LEU A 1 104 ? 73.710 117.749 86.924 1.00 25.47 104 LEU A C 1
ATOM 479 O O . LEU A 1 104 ? 73.039 118.275 86.031 1.00 25.47 104 LEU A O 1
ATOM 484 N N . PHE A 1 105 ? 74.113 118.421 88.001 1.00 27.26 105 PHE A N 1
ATOM 485 C CA . PHE A 1 105 ? 73.861 119.851 88.124 1.00 27.26 105 PHE A CA 1
ATOM 486 C C . PHE A 1 105 ? 74.866 120.694 87.352 1.00 27.26 105 PHE A C 1
ATOM 487 O O . PHE A 1 105 ? 74.480 121.699 86.740 1.00 27.26 105 PHE A O 1
ATOM 495 N N . THR A 1 106 ? 76.145 120.309 87.363 1.00 30.99 106 THR A N 1
ATOM 496 C CA . THR A 1 106 ? 77.155 121.079 86.645 1.00 30.99 106 THR A CA 1
ATOM 497 C C . THR A 1 106 ? 76.897 121.075 85.144 1.00 30.99 106 THR A C 1
ATOM 498 O O . THR A 1 106 ? 77.015 122.118 84.489 1.00 30.99 106 THR A O 1
ATOM 502 N N . GLN A 1 107 ? 76.545 119.916 84.576 1.00 34.85 107 GLN A N 1
ATOM 503 C CA . GLN A 1 107 ? 76.245 119.848 83.153 1.00 34.85 107 GLN A CA 1
ATOM 504 C C . GLN A 1 107 ? 75.040 120.694 82.778 1.00 34.85 107 GLN A C 1
ATOM 505 O O . GLN A 1 107 ? 75.078 121.373 81.751 1.00 34.85 107 GLN A O 1
ATOM 511 N N . LEU A 1 108 ? 73.980 120.678 83.587 1.00 36.17 108 LEU A N 1
ATOM 512 C CA . LEU A 1 108 ? 72.837 121.542 83.315 1.00 36.17 108 LEU A CA 1
ATOM 513 C C . LEU A 1 108 ? 73.236 123.012 83.358 1.00 36.17 108 LEU A C 1
ATOM 514 O O . LEU A 1 108 ? 72.900 123.785 82.451 1.00 36.17 108 LEU A O 1
ATOM 519 N N . LYS A 1 109 ? 73.969 123.415 84.400 1.00 34.93 109 LYS A N 1
ATOM 520 C CA . LYS A 1 109 ? 74.312 124.826 84.539 1.00 34.93 109 LYS A CA 1
ATOM 521 C C . LYS A 1 109 ? 75.222 125.296 83.412 1.00 34.93 109 LYS A C 1
ATOM 522 O O . LYS A 1 109 ? 75.071 126.422 82.926 1.00 34.93 109 LYS A O 1
ATOM 528 N N . PHE A 1 110 ? 76.152 124.455 82.968 1.00 39.01 110 PHE A N 1
ATOM 529 C CA . PHE A 1 110 ? 77.044 124.814 81.875 1.00 39.01 110 PHE A CA 1
ATOM 530 C C . PHE A 1 110 ? 76.423 124.601 80.502 1.00 39.01 110 PHE A C 1
ATOM 531 O O . PHE A 1 110 ? 76.983 125.073 79.508 1.00 39.01 110 PHE A O 1
ATOM 539 N N . GLY A 1 111 ? 75.295 123.899 80.416 1.00 42.49 111 GLY A N 1
ATOM 540 C CA . GLY A 1 111 ? 74.565 123.812 79.170 1.00 42.49 111 GLY A CA 1
ATOM 541 C C . GLY A 1 111 ? 73.507 124.865 78.988 1.00 42.49 111 GLY A C 1
ATOM 542 O O . GLY A 1 111 ? 73.052 125.088 77.863 1.00 42.49 111 GLY A O 1
ATOM 543 N N . VAL A 1 112 ? 73.100 125.525 80.069 1.00 43.23 112 VAL A N 1
ATOM 544 C CA . VAL A 1 112 ? 72.209 126.677 79.977 1.00 43.23 112 VAL A CA 1
ATOM 545 C C . VAL A 1 112 ? 72.950 127.959 79.626 1.00 43.23 112 VAL A C 1
ATOM 546 O O . VAL A 1 112 ? 72.359 128.839 78.978 1.00 43.23 112 VAL A O 1
ATOM 550 N N . VAL A 1 113 ? 74.229 128.077 79.978 1.00 49.56 113 VAL A N 1
ATOM 551 C CA . VAL A 1 113 ? 74.966 129.313 79.742 1.00 49.56 113 VAL A CA 1
ATOM 552 C C . VAL A 1 113 ? 75.698 129.260 78.407 1.00 49.56 113 VAL A C 1
ATOM 553 O O . VAL A 1 113 ? 75.851 130.289 77.742 1.00 49.56 113 VAL A O 1
ATOM 557 N N . GLN A 1 114 ? 76.143 128.068 77.996 1.00 55.66 114 GLN A N 1
ATOM 558 C CA . GLN A 1 114 ? 76.970 127.963 76.795 1.00 55.66 114 GLN A CA 1
ATOM 559 C C . GLN A 1 114 ? 76.230 128.468 75.562 1.00 55.66 114 GLN A C 1
ATOM 560 O O . GLN A 1 114 ? 76.781 129.246 74.772 1.00 55.66 114 GLN A O 1
ATOM 566 N N . THR A 1 115 ? 74.976 128.048 75.387 1.00 57.95 115 THR A N 1
ATOM 567 C CA . THR A 1 115 ? 74.155 128.611 74.322 1.00 57.95 115 THR A CA 1
ATOM 568 C C . THR A 1 115 ? 73.943 130.103 74.537 1.00 57.95 115 THR A C 1
ATOM 569 O O . THR A 1 115 ? 73.995 130.895 73.586 1.00 57.95 115 THR A O 1
ATOM 573 N N . SER A 1 116 ? 73.701 130.505 75.784 1.00 57.42 116 SER A N 1
ATOM 574 C CA . SER A 1 116 ? 73.587 131.925 76.084 1.00 57.42 116 SER A CA 1
ATOM 575 C C . SER A 1 116 ? 74.882 132.653 75.757 1.00 57.42 116 SER A C 1
ATOM 576 O O . SER A 1 116 ? 74.853 133.764 75.221 1.00 57.42 116 SER A O 1
ATOM 579 N N . VAL A 1 117 ? 76.030 132.036 76.054 1.00 61.45 117 VAL A N 1
ATOM 580 C CA . VAL A 1 117 ? 77.310 132.647 75.698 1.00 61.45 117 VAL A CA 1
ATOM 581 C C . VAL A 1 117 ? 77.400 132.858 74.194 1.00 61.45 117 VAL A C 1
ATOM 582 O O . VAL A 1 117 ? 77.744 133.949 73.729 1.00 61.45 117 VAL A O 1
ATOM 586 N N . GLU A 1 118 ? 77.067 131.831 73.408 1.00 65.49 118 GLU A N 1
ATOM 587 C CA . GLU A 1 118 ? 77.191 131.949 71.957 1.00 65.49 118 GLU A CA 1
ATOM 588 C C . GLU A 1 118 ? 76.291 133.051 71.405 1.00 65.49 118 GLU A C 1
ATOM 589 O O . GLU A 1 118 ? 76.745 133.932 70.664 1.00 65.49 118 GLU A O 1
ATOM 595 N N . GLU A 1 119 ? 75.005 133.024 71.767 1.00 70.05 119 GLU A N 1
ATOM 596 C CA . GLU A 1 119 ? 74.081 134.030 71.242 1.00 70.05 119 GLU A CA 1
ATOM 597 C C . GLU A 1 119 ? 74.426 135.437 71.725 1.00 70.05 119 GLU A C 1
ATOM 598 O O . GLU A 1 119 ? 74.476 136.377 70.922 1.00 70.05 119 GLU A O 1
ATOM 604 N N . CYS A 1 120 ? 74.675 135.608 73.027 1.00 70.84 120 CYS A N 1
ATOM 605 C CA . CYS A 1 120 ? 74.950 136.938 73.557 1.00 70.84 120 CYS A CA 1
ATOM 606 C C . CYS A 1 120 ? 76.319 137.441 73.114 1.00 70.84 120 CYS A C 1
ATOM 607 O O . CYS A 1 120 ? 76.595 138.642 73.207 1.00 70.84 120 CYS A O 1
ATOM 610 N N . SER A 1 121 ? 77.189 136.544 72.634 1.00 71.90 121 SER A N 1
ATOM 611 C CA . SER A 1 121 ? 78.460 136.975 72.063 1.00 71.90 121 SER A CA 1
ATOM 612 C C . SER A 1 121 ? 78.294 137.401 70.613 1.00 71.90 121 SER A C 1
ATOM 613 O O . SER A 1 121 ? 78.904 138.383 70.174 1.00 71.90 121 SER A O 1
ATOM 616 N N . GLN A 1 122 ? 77.484 136.665 69.845 1.00 75.17 122 GLN A N 1
ATOM 617 C CA . GLN A 1 122 ? 77.191 137.097 68.482 1.00 75.17 122 GLN A CA 1
ATOM 618 C C . GLN A 1 122 ? 76.486 138.447 68.477 1.00 75.17 122 GLN A C 1
ATOM 619 O O . GLN A 1 122 ? 76.799 139.316 67.654 1.00 75.17 122 GLN A O 1
ATOM 625 N N . LYS A 1 123 ? 75.533 138.644 69.390 1.00 74.50 123 LYS A N 1
ATOM 626 C CA . LYS A 1 123 ? 74.896 139.952 69.507 1.00 74.50 123 LYS A CA 1
ATOM 627 C C . LYS A 1 123 ? 75.839 140.972 70.134 1.00 74.50 123 LYS A C 1
ATOM 628 O O . LYS A 1 123 ? 75.635 142.183 69.994 1.00 74.50 123 LYS A O 1
ATOM 634 N N . GLY A 1 124 ? 76.876 140.504 70.827 1.00 73.43 124 GLY A N 1
ATOM 635 C CA . GLY A 1 124 ? 77.797 141.377 71.521 1.00 73.43 124 GLY A CA 1
ATOM 636 C C . GLY A 1 124 ? 77.340 141.819 72.892 1.00 73.43 124 GLY A C 1
ATOM 637 O O . GLY A 1 124 ? 78.068 142.563 73.562 1.00 73.43 124 GLY A O 1
ATOM 638 N N . CYS A 1 125 ? 76.157 141.387 73.330 1.00 71.12 125 CYS A N 1
ATOM 639 C CA . CYS A 1 125 ? 75.645 141.776 74.640 1.00 71.12 125 CYS A CA 1
ATOM 640 C C . CYS A 1 125 ? 76.484 141.204 75.781 1.00 71.12 125 CYS A C 1
ATOM 641 O O . CYS A 1 125 ? 76.921 141.951 76.665 1.00 71.12 125 CYS A O 1
ATOM 644 N N . LEU A 1 126 ? 76.738 139.897 75.771 1.00 66.29 126 LEU A N 1
ATOM 645 C CA . LEU A 1 126 ? 77.648 139.244 76.723 1.00 66.29 126 LEU A CA 1
ATOM 646 C C . LEU A 1 126 ? 77.321 139.611 78.170 1.00 66.29 126 LEU A C 1
ATOM 647 O O . LEU A 1 126 ? 78.205 139.802 79.008 1.00 66.29 126 LEU A O 1
ATOM 652 N N . ALA A 1 127 ? 76.026 139.708 78.466 1.00 57.61 127 ALA A N 1
ATOM 653 C CA . ALA A 1 127 ? 75.600 140.085 79.808 1.00 57.61 127 ALA A CA 1
ATOM 654 C C . ALA A 1 127 ? 74.533 139.138 80.340 1.00 57.61 127 ALA A C 1
ATOM 655 O O . ALA A 1 127 ? 74.403 138.960 81.554 1.00 57.61 127 ALA A O 1
ATOM 657 N N . LEU A 1 128 ? 73.759 138.531 79.438 1.00 54.86 128 LEU A N 1
ATOM 658 C CA . LEU A 1 128 ? 72.738 137.582 79.867 1.00 54.86 128 LEU A CA 1
ATOM 659 C C . LEU A 1 128 ? 73.368 136.310 80.419 1.00 54.86 128 LEU A C 1
ATOM 660 O O . LEU A 1 128 ? 72.889 135.751 81.413 1.00 54.86 128 LEU A O 1
ATOM 665 N N . SER A 1 129 ? 74.442 135.836 79.783 1.00 51.57 129 SER A N 1
ATOM 666 C CA . SER A 1 129 ? 75.113 134.631 80.259 1.00 51.57 129 SER A CA 1
ATOM 667 C C . SER A 1 129 ? 75.688 134.836 81.653 1.00 51.57 129 SER A C 1
ATOM 668 O O . SER A 1 129 ? 75.588 133.950 82.511 1.00 51.57 129 SER A O 1
ATOM 671 N N . LEU A 1 130 ? 76.298 135.997 81.896 1.00 45.58 130 LEU A N 1
ATOM 672 C CA . LEU A 1 130 ? 76.832 136.289 83.222 1.00 45.58 130 LEU A CA 1
ATOM 673 C C . LEU A 1 130 ? 75.719 136.318 84.259 1.00 45.58 130 LEU A C 1
ATOM 674 O O . LEU A 1 130 ? 75.881 135.813 85.374 1.00 45.58 130 LEU A O 1
ATOM 679 N N . LEU A 1 131 ? 74.575 136.906 83.905 1.00 45.01 131 LEU A N 1
ATOM 680 C CA . LEU A 1 131 ? 73.456 136.964 84.837 1.00 45.01 131 LEU A CA 1
ATOM 681 C C . LEU A 1 131 ? 72.923 135.570 85.150 1.00 45.01 131 LEU A C 1
ATOM 682 O O . LEU A 1 131 ? 72.598 135.268 86.303 1.00 45.01 131 LEU A O 1
ATOM 687 N N . GLU A 1 132 ? 72.823 134.707 84.136 1.00 44.69 132 GLU A N 1
ATOM 688 C CA . GLU A 1 132 ? 72.352 133.345 84.373 1.00 44.69 132 GLU A CA 1
ATOM 689 C C . GLU A 1 132 ? 73.332 132.560 85.237 1.00 44.69 132 GLU A C 1
ATOM 690 O O . GLU A 1 132 ? 72.924 131.816 86.141 1.00 44.69 132 GLU A O 1
ATOM 696 N N . LEU A 1 133 ? 74.632 132.708 84.971 1.00 37.23 133 LEU A N 1
ATOM 697 C CA . LEU A 1 133 ? 75.634 132.045 85.798 1.00 37.23 133 LEU A CA 1
ATOM 698 C C . LEU A 1 133 ? 75.566 132.537 87.236 1.00 37.23 133 LEU A C 1
ATOM 699 O O . LEU A 1 133 ? 75.674 131.743 88.179 1.00 37.23 133 LEU A O 1
ATOM 704 N N . LEU A 1 134 ? 75.389 133.847 87.423 1.00 35.08 134 LEU A N 1
ATOM 705 C CA . LEU A 1 134 ? 75.255 134.388 88.768 1.00 35.08 134 LEU A CA 1
ATOM 706 C C . LEU A 1 134 ? 74.019 133.835 89.459 1.00 35.08 134 LEU A C 1
ATOM 707 O O . LEU A 1 134 ? 74.065 133.501 90.644 1.00 35.08 134 LEU A O 1
ATOM 712 N N . GLY A 1 135 ? 72.903 133.737 88.738 1.00 33.73 135 GLY A N 1
ATOM 713 C CA . GLY A 1 135 ? 71.707 133.167 89.336 1.00 33.73 135 GLY A CA 1
ATOM 714 C C . GLY A 1 135 ? 71.921 131.741 89.801 1.00 33.73 135 GLY A C 1
ATOM 715 O O . GLY A 1 135 ? 71.597 131.393 90.942 1.00 33.73 135 GLY A O 1
ATOM 716 N N . PHE A 1 136 ? 72.504 130.906 88.937 1.00 34.45 136 PHE A N 1
ATOM 717 C CA . PHE A 1 136 ? 72.788 129.525 89.321 1.00 34.45 136 PHE A CA 1
ATOM 718 C C . PHE A 1 136 ? 73.708 129.453 90.533 1.00 34.45 136 PHE A C 1
ATOM 719 O O . PHE A 1 136 ? 73.411 128.732 91.497 1.00 34.45 136 PHE A O 1
ATOM 727 N N . ASN A 1 137 ? 74.817 130.196 90.509 1.00 30.50 137 ASN A N 1
ATOM 728 C CA . ASN A 1 137 ? 75.789 130.112 91.593 1.00 30.50 137 ASN A CA 1
ATOM 729 C C . ASN A 1 137 ? 75.206 130.627 92.902 1.00 30.50 137 ASN A C 1
ATOM 730 O O . ASN A 1 137 ? 75.382 130.004 93.954 1.00 30.50 137 ASN A O 1
ATOM 735 N N . LEU A 1 138 ? 74.515 131.765 92.865 1.00 27.81 138 LEU A N 1
ATOM 736 C CA . LEU A 1 138 ? 73.951 132.333 94.080 1.00 27.81 138 LEU A CA 1
ATOM 737 C C . LEU A 1 138 ? 72.797 131.518 94.631 1.00 27.81 138 LEU A C 1
ATOM 738 O O . LEU A 1 138 ? 72.571 131.561 95.843 1.00 27.81 138 LEU A O 1
ATOM 743 N N . THR A 1 139 ? 72.059 130.782 93.800 1.00 27.61 139 THR A N 1
ATOM 744 C CA . THR A 1 139 ? 71.073 129.851 94.330 1.00 27.61 139 THR A CA 1
ATOM 745 C C . THR A 1 139 ? 71.713 128.629 94.971 1.00 27.61 139 THR A C 1
ATOM 746 O O . THR A 1 139 ? 71.325 128.236 96.080 1.00 27.61 139 THR A O 1
ATOM 750 N N . PHE A 1 140 ? 72.704 128.029 94.306 1.00 26.85 140 PHE A N 1
ATOM 751 C CA . PHE A 1 140 ? 73.336 126.838 94.862 1.00 26.85 140 PHE A CA 1
ATOM 752 C C . PHE A 1 140 ? 74.079 127.150 96.157 1.00 26.85 140 PHE A C 1
ATOM 753 O O . PHE A 1 140 ? 73.995 126.385 97.124 1.00 26.85 140 PHE A O 1
ATOM 761 N N . VAL A 1 141 ? 74.800 128.273 96.207 1.00 26.25 141 VAL A N 1
ATOM 762 C CA . VAL A 1 141 ? 75.525 128.630 97.424 1.00 26.25 141 VAL A CA 1
ATOM 763 C C . VAL A 1 141 ? 74.563 128.996 98.546 1.00 26.25 141 VAL A C 1
ATOM 764 O O . VAL A 1 141 ? 74.818 128.690 99.716 1.00 26.25 141 VAL A O 1
ATOM 768 N N . PHE A 1 142 ? 73.453 129.661 98.224 1.00 25.46 142 PHE A N 1
ATOM 769 C CA . PHE A 1 142 ? 72.450 129.957 99.242 1.00 25.46 142 PHE A CA 1
ATOM 770 C C . PHE A 1 142 ? 71.877 128.677 99.838 1.00 25.46 142 PHE A C 1
ATOM 771 O O . PHE A 1 142 ? 71.736 128.561 101.065 1.00 25.46 142 PHE A O 1
ATOM 779 N N . LEU A 1 143 ? 71.549 127.701 98.988 1.00 24.76 143 LEU A N 1
ATOM 780 C CA . LEU A 1 143 ? 71.072 126.420 99.496 1.00 24.76 143 LEU A CA 1
ATOM 781 C C . LEU A 1 143 ? 72.139 125.680 100.291 1.00 24.76 143 LEU A C 1
ATOM 782 O O . LEU A 1 143 ? 71.804 124.997 101.263 1.00 24.76 143 LEU A O 1
ATOM 787 N N . ALA A 1 144 ? 73.408 125.794 99.905 1.00 23.33 144 ALA A N 1
ATOM 788 C CA . ALA A 1 144 ? 74.481 125.158 100.656 1.00 23.33 144 ALA A CA 1
ATOM 789 C C . ALA A 1 144 ? 74.738 125.820 102.001 1.00 23.33 144 ALA A C 1
ATOM 790 O O . ALA A 1 144 ? 75.164 125.135 102.936 1.00 23.33 144 ALA A O 1
ATOM 792 N N . SER A 1 145 ? 74.497 127.126 102.122 1.00 23.95 145 SER A N 1
ATOM 793 C CA . SER A 1 145 ? 74.690 127.831 103.381 1.00 23.95 145 SER A CA 1
ATOM 794 C C . SER A 1 145 ? 73.513 127.711 104.334 1.00 23.95 145 SER A C 1
ATOM 795 O O . SER A 1 145 ? 73.722 127.743 105.552 1.00 23.95 145 SER A O 1
ATOM 798 N N . LEU A 1 146 ? 72.286 127.573 103.825 1.00 23.10 146 LEU A N 1
ATOM 799 C CA . LEU A 1 146 ? 71.173 127.295 104.728 1.00 23.10 146 LEU A CA 1
ATOM 800 C C . LEU A 1 146 ? 71.354 125.962 105.442 1.00 23.10 146 LEU A C 1
ATOM 801 O O . LEU A 1 146 ? 71.101 125.863 106.650 1.00 23.10 146 LEU A O 1
ATOM 806 N N . LEU A 1 147 ? 71.801 124.937 104.722 1.00 22.11 147 LEU A N 1
ATOM 807 C CA . LEU A 1 147 ? 72.028 123.615 105.290 1.00 22.11 147 LEU A CA 1
ATOM 808 C C . LEU A 1 147 ? 73.151 123.596 106.313 1.00 22.11 147 LEU A C 1
ATOM 809 O O . LEU A 1 147 ? 73.224 122.657 107.110 1.00 22.11 147 LEU A O 1
ATOM 814 N N . VAL A 1 148 ? 74.024 124.600 106.314 1.00 21.96 148 VAL A N 1
ATOM 815 C CA . VAL A 1 148 ? 75.019 124.742 107.360 1.00 21.96 148 VAL A CA 1
ATOM 816 C C . VAL A 1 148 ? 74.518 125.603 108.512 1.00 21.96 148 VAL A C 1
ATOM 817 O O . VAL A 1 148 ? 74.901 125.362 109.662 1.00 21.96 148 VAL A O 1
ATOM 821 N N . LEU A 1 149 ? 73.659 126.588 108.245 1.00 23.78 149 LEU A N 1
ATOM 822 C CA . LEU A 1 149 ? 72.954 127.241 109.341 1.00 23.78 149 LEU A CA 1
ATOM 823 C C . LEU A 1 149 ? 72.131 126.240 110.139 1.00 23.78 149 LEU A C 1
ATOM 824 O O . LEU A 1 149 ? 71.961 126.405 111.352 1.00 23.78 149 LEU A O 1
ATOM 829 N N . ILE A 1 150 ? 71.612 125.201 109.482 1.00 22.31 150 ILE A N 1
ATOM 830 C CA . ILE A 1 150 ? 70.896 124.150 110.205 1.00 22.31 150 ILE A CA 1
ATOM 831 C C . ILE A 1 150 ? 71.852 123.377 111.108 1.00 22.31 150 ILE A C 1
ATOM 832 O O . ILE A 1 150 ? 71.584 123.172 112.297 1.00 22.31 150 ILE A O 1
ATOM 837 N N . GLU A 1 151 ? 72.980 122.940 110.558 1.00 23.56 151 GLU A N 1
ATOM 838 C CA . GLU A 1 151 ? 73.974 122.173 111.311 1.00 23.56 151 GLU A CA 1
ATOM 839 C C . GLU A 1 151 ? 75.337 122.841 111.208 1.00 23.56 151 GLU A C 1
ATOM 840 O O . GLU A 1 151 ? 76.078 122.579 110.242 1.00 23.56 151 GLU A O 1
ATOM 846 N N . PRO A 1 152 ? 75.717 123.695 112.163 1.00 22.39 152 PRO A N 1
ATOM 847 C CA . PRO A 1 152 ? 76.958 124.474 112.000 1.00 22.39 152 PRO A CA 1
ATOM 848 C C . PRO A 1 152 ? 78.219 123.633 111.919 1.00 22.39 152 PRO A C 1
ATOM 849 O O . PRO A 1 152 ? 79.227 124.098 111.374 1.00 22.39 152 PRO A O 1
ATOM 853 N N . VAL A 1 153 ? 78.204 122.411 112.456 1.00 22.30 153 VAL A N 1
ATOM 854 C CA . VAL A 1 153 ? 79.411 121.594 112.474 1.00 22.30 153 VAL A CA 1
ATOM 855 C C . VAL A 1 153 ? 79.786 121.113 111.078 1.00 22.30 153 VAL A C 1
ATOM 856 O O . VAL A 1 153 ? 80.946 120.763 110.833 1.00 22.30 153 VAL A O 1
ATOM 860 N N . ALA A 1 154 ? 78.835 121.109 110.141 1.00 21.11 154 ALA A N 1
ATOM 861 C CA . ALA A 1 154 ? 79.121 120.613 108.799 1.00 21.11 154 ALA A CA 1
ATOM 862 C C . ALA A 1 154 ? 80.001 121.574 108.009 1.00 21.11 154 ALA A C 1
ATOM 863 O O . ALA A 1 154 ? 80.469 121.228 106.920 1.00 21.11 154 ALA A O 1
ATOM 865 N N . ALA A 1 155 ? 80.232 122.777 108.530 1.00 20.07 155 ALA A N 1
ATOM 866 C CA . ALA A 1 155 ? 81.007 123.774 107.804 1.00 20.07 155 ALA A CA 1
ATOM 867 C C . ALA A 1 155 ? 82.450 123.324 107.618 1.00 20.07 155 ALA A C 1
ATOM 868 O O . ALA A 1 155 ? 83.066 122.762 108.526 1.00 20.07 155 ALA A O 1
ATOM 870 N N . GLY A 1 156 ? 82.987 123.578 106.428 1.00 19.76 156 GLY A N 1
ATOM 871 C CA . GLY A 1 156 ? 84.380 123.300 106.147 1.00 19.76 156 GLY A CA 1
ATOM 872 C C . GLY A 1 156 ? 84.660 121.829 105.916 1.00 19.76 156 GLY A C 1
ATOM 873 O O . GLY A 1 156 ? 83.771 120.979 105.875 1.00 19.76 156 GLY A O 1
ATOM 874 N N . SER A 1 157 ? 85.946 121.533 105.754 1.00 19.77 157 SER A N 1
ATOM 875 C CA . SER A 1 157 ? 86.392 120.156 105.613 1.00 19.77 157 SER A CA 1
ATOM 876 C C . SER A 1 157 ? 86.132 119.381 106.898 1.00 19.77 157 SER A C 1
ATOM 877 O O . SER A 1 157 ? 86.255 119.910 108.005 1.00 19.77 157 SER A O 1
ATOM 880 N N . GLY A 1 158 ? 85.760 118.112 106.743 1.00 18.14 158 GLY A N 1
ATOM 881 C CA . GLY A 1 158 ? 85.415 117.315 107.907 1.00 18.14 158 GLY A CA 1
ATOM 882 C C . GLY A 1 158 ? 86.628 116.773 108.638 1.00 18.14 158 GLY A C 1
ATOM 883 O O . GLY A 1 158 ? 86.525 116.332 109.784 1.00 18.14 158 GLY A O 1
ATOM 884 N N . ILE A 1 159 ? 87.787 116.796 107.988 1.00 16.85 159 ILE A N 1
ATOM 885 C CA . ILE A 1 159 ? 89.004 116.174 108.509 1.00 16.85 159 ILE A CA 1
ATOM 886 C C . ILE A 1 159 ? 89.404 116.727 109.876 1.00 16.85 159 ILE A C 1
ATOM 887 O O . ILE A 1 159 ? 89.783 115.935 110.751 1.00 16.85 159 ILE A O 1
ATOM 892 N N . PRO A 1 160 ? 89.357 118.041 110.129 1.00 16.92 160 PRO A N 1
ATOM 893 C CA . PRO A 1 160 ? 89.659 118.522 111.488 1.00 16.92 160 PRO A CA 1
ATOM 894 C C . PRO A 1 160 ? 88.742 117.955 112.558 1.00 16.92 160 PRO A C 1
ATOM 895 O O . PRO A 1 160 ? 89.162 117.870 113.716 1.00 16.92 160 PRO A O 1
ATOM 899 N N . GLU A 1 161 ? 87.514 117.566 112.216 1.00 18.63 161 GLU A N 1
ATOM 900 C CA . GLU A 1 161 ? 86.592 116.962 113.168 1.00 18.63 161 GLU A CA 1
ATOM 901 C C . GLU A 1 161 ? 86.678 115.442 113.180 1.00 18.63 161 GLU A C 1
ATOM 902 O O . GLU A 1 161 ? 85.923 114.796 113.911 1.00 18.63 161 GLU A O 1
ATOM 908 N N . VAL A 1 162 ? 87.570 114.856 112.386 1.00 14.83 162 VAL A N 1
ATOM 909 C CA . VAL A 1 162 ? 87.782 113.413 112.395 1.00 14.83 162 VAL A CA 1
ATOM 910 C C . VAL A 1 162 ? 89.128 113.140 113.049 1.00 14.83 162 VAL A C 1
ATOM 911 O O . VAL A 1 162 ? 89.329 112.095 113.676 1.00 14.83 162 VAL A O 1
ATOM 915 N N . LYS A 1 163 ? 90.057 114.089 112.919 1.00 15.47 163 LYS A N 1
ATOM 916 C CA . LYS A 1 163 ? 91.293 114.012 113.687 1.00 15.47 163 LYS A CA 1
ATOM 917 C C . LYS A 1 163 ? 91.026 114.093 115.181 1.00 15.47 163 LYS A C 1
ATOM 918 O O . LYS A 1 163 ? 91.809 113.568 115.978 1.00 15.47 163 LYS A O 1
ATOM 924 N N . CYS A 1 164 ? 89.937 114.749 115.579 1.00 15.86 164 CYS A N 1
ATOM 925 C CA . CYS A 1 164 ? 89.597 114.905 116.986 1.00 15.86 164 CYS A CA 1
ATOM 926 C C . CYS A 1 164 ? 88.839 113.706 117.537 1.00 15.86 164 CYS A C 1
ATOM 927 O O . CYS A 1 164 ? 89.136 113.248 118.644 1.00 15.86 164 CYS A O 1
ATOM 930 N N . TYR A 1 165 ? 87.855 113.191 116.796 1.00 14.79 165 TYR A N 1
ATOM 931 C CA . TYR A 1 165 ? 87.114 112.031 117.279 1.00 14.79 165 TYR A CA 1
ATOM 932 C C . TYR A 1 165 ? 88.013 110.808 117.385 1.00 14.79 165 TYR A C 1
ATOM 933 O O . TYR A 1 165 ? 87.942 110.063 118.367 1.00 14.79 165 TYR A O 1
ATOM 942 N N . LEU A 1 166 ? 88.862 110.580 116.382 1.00 13.40 166 LEU A N 1
ATOM 943 C CA . LEU A 1 166 ? 89.825 109.491 116.467 1.00 13.40 166 LEU A CA 1
ATOM 944 C C . LEU A 1 166 ? 90.862 109.738 117.550 1.00 13.40 166 LEU A C 1
ATOM 945 O O . LEU A 1 166 ? 91.453 108.781 118.058 1.00 13.40 166 LEU A O 1
ATOM 950 N N . ASN A 1 167 ? 91.099 111.000 117.906 1.00 13.64 167 ASN A N 1
ATOM 951 C CA . ASN A 1 167 ? 91.892 111.319 119.085 1.00 13.64 167 ASN A CA 1
ATOM 952 C C . ASN A 1 167 ? 91.088 111.101 120.361 1.00 13.64 167 ASN A C 1
ATOM 953 O O . ASN A 1 167 ? 91.668 110.866 121.426 1.00 13.64 167 ASN A O 1
ATOM 958 N N . GLY A 1 168 ? 89.762 111.148 120.269 1.00 14.77 168 GLY A N 1
ATOM 959 C CA . GLY A 1 168 ? 88.914 110.936 121.424 1.00 14.77 168 GLY A CA 1
ATOM 960 C C . GLY A 1 168 ? 88.531 112.215 122.135 1.00 14.77 168 GLY A C 1
ATOM 961 O O . GLY A 1 168 ? 88.781 112.352 123.334 1.00 14.77 168 GLY A O 1
ATOM 962 N N . VAL A 1 169 ? 87.938 113.165 121.414 1.00 15.47 169 VAL A N 1
ATOM 963 C CA . VAL A 1 169 ? 87.584 114.450 121.990 1.00 15.47 169 VAL A CA 1
ATOM 964 C C . VAL A 1 169 ? 86.084 114.737 121.911 1.00 15.47 169 VAL A C 1
ATOM 965 O O . VAL A 1 169 ? 85.577 115.533 122.709 1.00 15.47 169 VAL A O 1
ATOM 969 N N . LYS A 1 170 ? 85.354 114.092 120.999 1.00 17.46 170 LYS A N 1
ATOM 970 C CA . LYS A 1 170 ? 83.895 114.202 120.917 1.00 17.46 170 LYS A CA 1
ATOM 971 C C . LYS A 1 170 ? 83.447 115.648 120.681 1.00 17.46 170 LYS A C 1
ATOM 972 O O . LYS A 1 170 ? 82.858 116.299 121.545 1.00 17.46 170 LYS A O 1
ATOM 978 N N . VAL A 1 171 ? 83.768 116.141 119.490 1.00 19.75 171 VAL A N 1
ATOM 979 C CA . VAL A 1 171 ? 83.107 117.363 119.018 1.00 19.75 171 VAL A CA 1
ATOM 980 C C . VAL A 1 171 ? 81.599 117.131 119.048 1.00 19.75 171 VAL A C 1
ATOM 981 O O . VAL A 1 171 ? 81.129 116.077 118.578 1.00 19.75 171 VAL A O 1
ATOM 985 N N . PRO A 1 172 ? 80.797 118.055 119.589 1.00 21.03 172 PRO A N 1
ATOM 986 C CA . PRO A 1 172 ? 79.447 117.694 120.058 1.00 21.03 172 PRO A CA 1
ATOM 987 C C . PRO A 1 172 ? 78.491 117.163 118.998 1.00 21.03 172 PRO A C 1
ATOM 988 O O . PRO A 1 172 ? 77.512 116.505 119.367 1.00 21.03 172 PRO A O 1
ATOM 992 N N . GLY A 1 173 ? 78.708 117.408 117.710 1.00 20.60 173 GLY A N 1
ATOM 993 C CA . GLY A 1 173 ? 77.708 116.996 116.742 1.00 20.60 173 GLY A CA 1
ATOM 994 C C . GLY A 1 173 ? 78.218 116.344 115.474 1.00 20.60 173 GLY A C 1
ATOM 995 O O . GLY A 1 173 ? 77.629 116.536 114.408 1.00 20.60 173 GLY A O 1
ATOM 996 N N . ILE A 1 174 ? 79.296 115.565 115.560 1.00 19.77 174 ILE A N 1
ATOM 997 C CA . ILE A 1 174 ? 79.969 115.097 114.353 1.00 19.77 174 ILE A CA 1
ATOM 998 C C . ILE A 1 174 ? 79.512 113.723 113.873 1.00 19.77 174 ILE A C 1
ATOM 999 O O . ILE A 1 174 ? 79.866 113.332 112.751 1.00 19.77 174 ILE A O 1
ATOM 1004 N N . VAL A 1 175 ? 78.755 112.978 114.673 1.00 19.17 175 VAL A N 1
ATOM 1005 C CA . VAL A 1 175 ? 78.396 111.619 114.293 1.00 19.17 175 VAL A CA 1
ATOM 1006 C C . VAL A 1 175 ? 76.887 111.386 114.344 1.00 19.17 175 VAL A C 1
ATOM 1007 O O . VAL A 1 175 ? 76.445 110.264 114.550 1.00 19.17 175 VAL A O 1
ATOM 1011 N N . ARG A 1 176 ? 76.088 112.428 114.153 1.00 20.64 176 ARG A N 1
ATOM 1012 C CA . ARG A 1 176 ? 74.646 112.261 114.068 1.00 20.64 176 ARG A CA 1
ATOM 1013 C C . ARG A 1 176 ? 74.177 112.389 112.623 1.00 20.64 176 ARG A C 1
ATOM 1014 O O . ARG A 1 176 ? 74.849 112.976 111.774 1.00 20.64 176 ARG A O 1
ATOM 1022 N N . LEU A 1 177 ? 72.999 111.820 112.357 1.00 19.29 177 LEU A N 1
ATOM 1023 C CA . LEU A 1 177 ? 72.519 111.677 110.986 1.00 19.29 177 LEU A CA 1
ATOM 1024 C C . LEU A 1 177 ? 72.261 113.022 110.321 1.00 19.29 177 LEU A C 1
ATOM 1025 O O . LEU A 1 177 ? 72.525 113.178 109.121 1.00 19.29 177 LEU A O 1
ATOM 1030 N N . ARG A 1 178 ? 71.736 113.997 111.063 1.00 20.53 178 ARG A N 1
ATOM 1031 C CA . ARG A 1 178 ? 71.480 115.306 110.482 1.00 20.53 178 ARG A CA 1
ATOM 1032 C C . ARG A 1 178 ? 72.745 115.975 109.969 1.00 20.53 178 ARG A C 1
ATOM 1033 O O . ARG A 1 178 ? 72.681 116.688 108.964 1.00 20.53 178 ARG A O 1
ATOM 1041 N N . THR A 1 179 ? 73.889 115.754 110.618 1.00 19.33 179 THR A N 1
ATOM 1042 C CA . THR A 1 179 ? 75.152 116.236 110.073 1.00 19.33 179 THR A CA 1
ATOM 1043 C C . THR A 1 179 ? 75.468 115.590 108.733 1.00 19.33 179 THR A C 1
ATOM 1044 O O . THR A 1 179 ? 75.932 116.274 107.815 1.00 19.33 179 THR A O 1
ATOM 1048 N N . LEU A 1 180 ? 75.218 114.287 108.596 1.00 17.09 180 LEU A N 1
ATOM 1049 C CA . LEU A 1 180 ? 75.431 113.633 107.310 1.00 17.09 180 LEU A CA 1
ATOM 1050 C C . LEU A 1 180 ? 74.528 114.224 106.237 1.00 17.09 180 LEU A C 1
ATOM 1051 O O . LEU A 1 180 ? 74.973 114.471 105.112 1.00 17.09 180 LEU A O 1
ATOM 1056 N N . LEU A 1 181 ? 73.256 114.461 106.563 1.00 18.68 181 LEU A N 1
ATOM 1057 C CA . LEU A 1 181 ? 72.356 115.050 105.578 1.00 18.68 181 LEU A CA 1
ATOM 1058 C C . LEU A 1 181 ? 72.733 116.481 105.225 1.00 18.68 181 LEU A C 1
ATOM 1059 O O . LEU A 1 181 ? 72.573 116.880 104.068 1.00 18.68 181 LEU A O 1
ATOM 1064 N N . CYS A 1 182 ? 73.226 117.260 106.184 1.00 19.94 182 CYS A N 1
ATOM 1065 C CA . CYS A 1 182 ? 73.597 118.645 105.941 1.00 19.94 182 CYS A CA 1
ATOM 1066 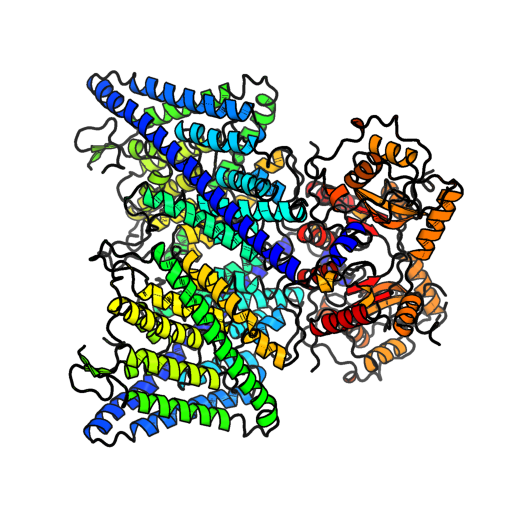C C . CYS A 1 182 ? 74.983 118.791 105.332 1.00 19.94 182 CYS A C 1
ATOM 1067 O O . CYS A 1 182 ? 75.338 119.888 104.895 1.00 19.94 182 CYS A O 1
ATOM 1070 N N . LYS A 1 183 ? 75.775 117.724 105.300 1.00 17.54 183 LYS A N 1
ATOM 1071 C CA . LYS A 1 183 ? 77.060 117.752 104.614 1.00 17.54 183 LYS A CA 1
ATOM 1072 C C . LYS A 1 183 ? 77.020 117.132 103.227 1.00 17.54 183 LYS A C 1
ATOM 1073 O O . LYS A 1 183 ? 77.563 117.716 102.289 1.00 17.54 183 LYS A O 1
ATOM 1079 N N . VAL A 1 184 ? 76.388 115.968 103.062 1.00 17.67 184 VAL A N 1
ATOM 1080 C CA . VAL A 1 184 ? 76.304 115.355 101.740 1.00 17.67 184 VAL A CA 1
ATOM 1081 C C . VAL A 1 184 ? 75.496 116.234 100.794 1.00 17.67 184 VAL A C 1
ATOM 1082 O O . VAL A 1 184 ? 75.913 116.503 99.662 1.00 17.67 184 VAL A O 1
ATOM 1086 N N . LEU A 1 185 ? 74.332 116.704 101.244 1.00 18.13 185 LEU A N 1
ATOM 1087 C CA . LEU A 1 185 ? 73.540 117.613 100.426 1.00 18.13 185 LEU A CA 1
ATOM 1088 C C . LEU A 1 185 ? 74.140 119.008 100.352 1.00 18.13 185 LEU A C 1
ATOM 1089 O O . LEU A 1 185 ? 73.854 119.734 99.398 1.00 18.13 185 LEU A O 1
ATOM 1094 N N . GLY A 1 186 ? 74.955 119.403 101.330 1.00 18.70 186 GLY A N 1
ATOM 1095 C CA . GLY A 1 186 ? 75.592 120.704 101.262 1.00 18.70 186 GLY A CA 1
ATOM 1096 C C . GLY A 1 186 ? 76.754 120.758 100.297 1.00 18.70 186 GLY A C 1
ATOM 1097 O O . GLY A 1 186 ? 77.025 121.811 99.715 1.00 18.70 186 GLY A O 1
ATOM 1098 N N . VAL A 1 187 ? 77.459 119.642 100.116 1.00 19.12 187 VAL A N 1
ATOM 1099 C CA . VAL A 1 187 ? 78.589 119.620 99.195 1.00 19.12 187 VAL A CA 1
ATOM 1100 C C . VAL A 1 187 ? 78.114 119.694 97.750 1.00 19.12 187 VAL A C 1
ATOM 1101 O O . VAL A 1 187 ? 78.651 120.464 96.946 1.00 19.12 187 VAL A O 1
ATOM 1105 N N . LEU A 1 188 ? 77.095 118.909 97.393 1.00 19.94 188 LEU A N 1
ATOM 1106 C CA . LEU A 1 188 ? 76.669 118.900 95.999 1.00 19.94 188 LEU A CA 1
ATOM 1107 C C . LEU A 1 188 ? 75.966 120.183 95.589 1.00 19.94 188 LEU A C 1
ATOM 1108 O O . LEU A 1 188 ? 75.727 120.375 94.394 1.00 19.94 188 LEU A O 1
ATOM 1113 N N . PHE A 1 189 ? 75.619 121.053 96.536 1.00 21.74 189 PHE A N 1
ATOM 1114 C CA . PHE A 1 189 ? 75.151 122.392 96.219 1.00 21.74 189 PHE A CA 1
ATOM 1115 C C . PHE A 1 189 ? 76.240 123.445 96.339 1.00 21.74 189 PHE A C 1
ATOM 1116 O O . PHE A 1 189 ? 76.014 124.591 95.942 1.00 21.74 189 PHE A O 1
ATOM 1124 N N . SER A 1 190 ? 77.403 123.094 96.881 1.00 21.11 190 SER A N 1
ATOM 1125 C CA . SER A 1 190 ? 78.508 124.033 97.002 1.00 21.11 190 SER A CA 1
ATOM 1126 C C . SER A 1 190 ? 79.477 123.914 95.833 1.00 21.11 190 SER A C 1
ATOM 1127 O O . SER A 1 190 ? 79.793 124.914 95.183 1.00 21.11 190 SER A O 1
ATOM 1130 N N . VAL A 1 191 ? 79.958 122.700 95.556 1.00 21.46 191 VAL A N 1
ATOM 1131 C CA . VAL A 1 191 ? 80.863 122.497 94.433 1.00 21.46 191 VAL A CA 1
ATOM 1132 C C . VAL A 1 191 ? 80.154 122.690 93.099 1.00 21.46 191 VAL A C 1
ATOM 1133 O O . VAL A 1 191 ? 80.785 123.108 92.122 1.00 21.46 191 VAL A O 1
ATOM 1137 N N . ALA A 1 192 ? 78.853 122.409 93.027 1.00 22.82 192 ALA A N 1
ATOM 1138 C CA . ALA A 1 192 ? 78.092 122.682 91.816 1.00 22.82 192 ALA A CA 1
ATOM 1139 C C . ALA A 1 192 ? 77.869 124.168 91.585 1.00 22.82 192 ALA A C 1
ATOM 1140 O O . ALA A 1 192 ? 77.508 124.558 90.470 1.00 22.82 192 ALA A O 1
ATOM 1142 N N . GLY A 1 193 ? 78.063 124.999 92.604 1.00 24.56 193 GLY A N 1
ATOM 1143 C CA . GLY A 1 193 ? 77.971 126.435 92.482 1.00 24.56 193 GLY A CA 1
ATOM 1144 C C . GLY A 1 193 ? 79.265 127.127 92.137 1.00 24.56 193 GLY A C 1
ATOM 1145 O O . GLY A 1 193 ? 79.311 128.360 92.114 1.00 24.56 193 GLY A O 1
ATOM 1146 N N . GLY A 1 194 ? 80.326 126.370 91.872 1.00 24.37 194 GLY A N 1
ATOM 1147 C CA . GLY A 1 194 ? 81.600 126.942 91.487 1.00 24.37 194 GLY A CA 1
ATOM 1148 C C . GLY A 1 194 ? 82.228 127.807 92.559 1.00 24.37 194 GLY A C 1
ATOM 1149 O O . GLY A 1 194 ? 82.365 129.020 92.380 1.00 24.37 194 GLY A O 1
ATOM 1150 N N . LEU A 1 195 ? 82.610 127.196 93.679 1.00 23.01 195 LEU A N 1
ATOM 1151 C CA . LEU A 1 195 ? 83.223 127.914 94.788 1.00 23.01 195 LEU A CA 1
ATOM 1152 C C . LEU A 1 195 ? 84.693 127.571 94.975 1.00 23.01 195 LEU A C 1
ATOM 1153 O O . LEU A 1 195 ? 85.273 127.934 96.003 1.00 23.01 195 LEU A O 1
ATOM 1158 N N . PHE A 1 196 ? 85.311 126.892 94.010 1.00 21.08 196 PHE A N 1
ATOM 1159 C CA . PHE A 1 196 ? 86.693 126.428 94.137 1.00 21.08 196 PHE A CA 1
ATOM 1160 C C . PHE A 1 196 ? 86.871 125.574 95.390 1.00 21.08 196 PHE A C 1
ATOM 1161 O O . PHE A 1 196 ? 87.828 125.739 96.148 1.00 21.08 196 PHE A O 1
ATOM 1169 N N . VAL A 1 197 ? 85.928 124.661 95.612 1.00 19.36 197 VAL A N 1
ATOM 1170 C CA . VAL A 1 197 ? 85.979 123.723 96.727 1.00 19.36 197 VAL A CA 1
ATOM 1171 C C . VAL A 1 197 ? 86.044 122.317 96.150 1.00 19.36 197 VAL A C 1
ATOM 1172 O O . VAL A 1 197 ? 86.047 122.140 94.928 1.00 19.36 197 VAL A O 1
ATOM 1176 N N . GLU A 1 198 ? 86.096 121.308 97.015 1.00 19.28 198 GLU A N 1
ATOM 1177 C CA . GLU A 1 198 ? 86.283 119.935 96.572 1.00 19.28 198 GLU A CA 1
ATOM 1178 C C . GLU A 1 198 ? 85.222 119.043 97.201 1.00 19.28 198 GLU A C 1
ATOM 1179 O O . GLU A 1 198 ? 84.523 119.434 98.139 1.00 19.28 198 GLU A O 1
ATOM 1181 N N . LYS A 1 199 ? 85.108 117.827 96.669 1.00 18.70 199 LYS A N 1
ATOM 1182 C CA . LYS A 1 199 ? 84.173 116.829 97.168 1.00 18.70 199 LYS A CA 1
ATOM 1183 C C . LYS A 1 199 ? 84.837 115.716 97.958 1.00 18.70 199 LYS A C 1
ATOM 1184 O O . LYS A 1 199 ? 84.175 115.082 98.779 1.00 18.70 199 LYS A O 1
ATOM 1190 N N . GLU A 1 200 ? 86.123 115.458 97.721 1.00 18.28 200 GLU A N 1
ATOM 1191 C CA . GLU A 1 200 ? 86.807 114.336 98.351 1.00 18.28 200 GLU A CA 1
ATOM 1192 C C . GLU A 1 200 ? 87.232 114.628 99.782 1.00 18.28 200 GLU A C 1
ATOM 1193 O O . GLU A 1 200 ? 87.579 113.696 100.514 1.00 18.28 200 GLU A O 1
ATOM 1199 N N . GLY A 1 201 ? 87.219 115.890 100.194 1.00 17.70 201 GLY A N 1
ATOM 1200 C CA . GLY A 1 201 ? 87.485 116.251 101.565 1.00 17.70 201 GLY A CA 1
ATOM 1201 C C . GLY A 1 201 ? 86.382 115.814 102.506 1.00 17.70 201 GLY A C 1
ATOM 1202 O O . GLY A 1 201 ? 86.604 115.027 103.430 1.00 17.70 201 GLY A O 1
ATOM 1203 N N . PRO A 1 202 ? 85.161 116.320 102.292 1.00 16.58 202 PRO A N 1
ATOM 1204 C CA . PRO A 1 202 ? 84.046 115.959 103.180 1.00 16.58 202 PRO A CA 1
ATOM 1205 C C . PRO A 1 202 ? 83.658 114.489 103.125 1.00 16.58 202 PRO A C 1
ATOM 1206 O O . PRO A 1 202 ? 82.841 114.033 103.933 1.00 16.58 202 PRO A O 1
ATOM 1210 N N . MET A 1 203 ? 84.224 113.736 102.184 1.00 16.45 203 MET A N 1
ATOM 1211 C CA . MET A 1 203 ? 83.933 112.311 102.104 1.00 16.45 203 MET A CA 1
ATOM 1212 C C . MET A 1 203 ? 84.449 111.541 103.309 1.00 16.45 203 MET A C 1
ATOM 1213 O O . MET A 1 203 ? 83.812 110.567 103.722 1.00 16.45 203 MET A O 1
ATOM 1218 N N . ILE A 1 204 ? 85.573 111.959 103.891 1.00 15.00 204 ILE A N 1
ATOM 1219 C CA . ILE A 1 204 ? 86.076 111.298 105.090 1.00 15.00 204 ILE A CA 1
ATOM 1220 C C . ILE A 1 204 ? 85.087 111.448 106.238 1.00 15.00 204 ILE A C 1
ATOM 1221 O O . ILE A 1 204 ? 84.770 110.477 106.932 1.00 15.00 204 ILE A O 1
ATOM 1226 N N . HIS A 1 205 ? 84.568 112.659 106.445 1.00 14.76 205 HIS A N 1
ATOM 1227 C CA . HIS A 1 205 ? 83.566 112.869 107.483 1.00 14.76 205 HIS A CA 1
ATOM 1228 C C . HIS A 1 205 ? 82.262 112.143 107.178 1.00 14.76 205 HIS A C 1
ATOM 1229 O O . HIS A 1 205 ? 81.628 111.603 108.093 1.00 14.76 205 HIS A O 1
ATOM 1236 N N . SER A 1 206 ? 81.842 112.126 105.912 1.00 13.84 206 SER A N 1
ATOM 1237 C CA . SER A 1 206 ? 80.630 111.409 105.541 1.00 13.84 206 SER A CA 1
ATOM 1238 C C . SER A 1 206 ? 80.754 109.906 105.744 1.00 13.84 206 SER A C 1
ATOM 1239 O O . SER A 1 206 ? 79.753 109.253 106.050 1.00 13.84 206 SER A O 1
ATOM 1242 N N . GLY A 1 207 ? 81.947 109.345 105.573 1.00 12.49 207 GLY A N 1
ATOM 1243 C CA . GLY A 1 207 ? 82.161 107.943 105.869 1.00 12.49 207 GLY A CA 1
ATOM 1244 C C . GLY A 1 207 ? 82.262 107.685 107.357 1.00 12.49 207 GLY A C 1
ATOM 1245 O O . GLY A 1 207 ? 81.827 106.639 107.847 1.00 12.49 207 GLY A O 1
ATOM 1246 N N . SER A 1 208 ? 82.831 108.644 108.090 1.00 12.91 208 SER A N 1
ATOM 1247 C CA . SER A 1 208 ? 82.922 108.513 109.540 1.00 12.91 208 SER A CA 1
ATOM 1248 C C . SER A 1 208 ? 81.542 108.498 110.182 1.00 12.91 208 SER A C 1
ATOM 1249 O O . SER A 1 208 ? 81.295 107.729 111.118 1.00 12.91 208 SER A O 1
ATOM 1252 N N . VAL A 1 209 ? 80.631 109.342 109.696 1.00 12.40 209 VAL A N 1
ATOM 1253 C CA . VAL A 1 209 ? 79.277 109.355 110.243 1.00 12.40 209 VAL A CA 1
ATOM 1254 C C . VAL A 1 209 ? 78.592 108.014 110.011 1.00 12.40 209 VAL A C 1
ATOM 1255 O O . VAL A 1 209 ? 77.917 107.484 110.900 1.00 12.40 209 VAL A O 1
ATOM 1259 N N . VAL A 1 210 ? 78.750 107.444 108.814 1.00 12.20 210 VAL A N 1
ATOM 1260 C CA . VAL A 1 210 ? 78.146 106.148 108.515 1.00 12.20 210 VAL A CA 1
ATOM 1261 C C . VAL A 1 210 ? 78.749 105.064 109.398 1.00 12.20 210 VAL A C 1
ATOM 1262 O O . VAL A 1 210 ? 78.040 104.183 109.901 1.00 12.20 210 VAL A O 1
ATOM 1266 N N . GLY A 1 211 ? 80.068 105.105 109.594 1.00 13.56 211 GLY A N 1
ATOM 1267 C CA . GLY A 1 211 ? 80.708 104.131 110.463 1.00 13.56 211 GLY A CA 1
ATOM 1268 C C . GLY A 1 211 ? 80.254 104.243 111.905 1.00 13.56 211 GLY A C 1
ATOM 1269 O O . GLY A 1 211 ? 80.211 103.249 112.631 1.00 13.56 211 GLY A O 1
ATOM 1270 N N . ALA A 1 212 ? 79.936 105.458 112.349 1.00 14.48 212 ALA A N 1
ATOM 1271 C CA . ALA A 1 212 ? 79.415 105.636 113.700 1.00 14.48 212 ALA A CA 1
ATOM 1272 C C . ALA A 1 212 ? 77.971 105.164 113.803 1.00 14.48 212 ALA A C 1
ATOM 1273 O O . ALA A 1 212 ? 77.550 104.641 114.840 1.00 14.48 212 ALA A O 1
ATOM 1275 N N . GLY A 1 213 ? 77.193 105.347 112.735 1.00 16.38 213 GLY A N 1
ATOM 1276 C CA . GLY A 1 213 ? 75.764 105.095 112.823 1.00 16.38 213 GLY A CA 1
ATOM 1277 C C . GLY A 1 213 ? 75.383 103.643 112.601 1.00 16.38 213 GLY A C 1
ATOM 1278 O O . GLY A 1 213 ? 74.559 103.093 113.334 1.00 16.38 213 GLY A O 1
ATOM 1279 N N . LEU A 1 214 ? 75.964 103.006 111.584 1.00 17.86 214 LEU A N 1
ATOM 1280 C CA . LEU A 1 214 ? 75.490 101.684 111.176 1.00 17.86 214 LEU A CA 1
ATOM 1281 C C . LEU A 1 214 ? 75.592 100.608 112.254 1.00 17.86 214 LEU A C 1
ATOM 1282 O O . LEU A 1 214 ? 74.599 99.885 112.447 1.00 17.86 214 LEU A O 1
ATOM 1287 N N . PRO A 1 215 ? 76.716 100.423 112.961 1.00 20.68 215 PRO A N 1
ATOM 1288 C CA . PRO A 1 215 ? 76.765 99.330 113.949 1.00 20.68 215 PRO A CA 1
ATOM 1289 C C . PRO A 1 215 ? 75.684 99.419 115.009 1.00 20.68 215 PRO A C 1
ATOM 1290 O O . PRO A 1 215 ? 75.184 98.384 115.464 1.00 20.68 215 PRO A O 1
ATOM 1294 N N . GLN A 1 216 ? 75.309 100.625 115.423 1.00 26.21 216 GLN A N 1
ATOM 1295 C CA . GLN A 1 216 ? 74.180 100.774 116.326 1.00 26.21 216 GLN A CA 1
ATOM 1296 C C . GLN A 1 216 ? 72.884 100.513 115.571 1.00 26.21 216 GLN A C 1
ATOM 1297 O O . GLN A 1 216 ? 72.609 101.135 114.542 1.00 26.21 216 GLN A O 1
ATOM 1303 N N . PHE A 1 217 ? 72.083 99.588 116.086 1.00 31.16 217 PHE A N 1
ATOM 1304 C CA . PHE A 1 217 ? 70.862 99.183 115.403 1.00 31.16 217 PHE A CA 1
ATOM 1305 C C . PHE A 1 217 ? 69.646 99.897 115.980 1.00 31.16 217 PHE A C 1
ATOM 1306 O O . PHE A 1 217 ? 69.574 101.126 115.969 1.00 31.16 217 PHE A O 1
ATOM 1314 N N . PHE A 1 229 ? 71.282 94.061 119.110 1.00 43.97 229 PHE A N 1
ATOM 1315 C CA . PHE A 1 229 ? 72.712 93.782 119.171 1.00 43.97 229 PHE A CA 1
ATOM 1316 C C . PHE A 1 229 ? 73.420 94.724 120.142 1.00 43.97 229 PHE A C 1
ATOM 1317 O O . PHE A 1 229 ? 74.096 95.663 119.723 1.00 43.97 229 PHE A O 1
ATOM 1319 N N . PRO A 1 230 ? 73.267 94.466 121.443 1.00 44.13 230 PRO A N 1
ATOM 1320 C CA . PRO A 1 230 ? 73.884 95.360 122.438 1.00 44.13 230 PRO A CA 1
ATOM 1321 C C . PRO A 1 230 ? 75.401 95.303 122.462 1.00 44.13 230 PRO A C 1
ATOM 1322 O O . PRO A 1 230 ? 76.033 96.135 123.124 1.00 44.13 230 PRO A O 1
ATOM 1326 N N . TYR A 1 231 ? 76.011 94.336 121.773 1.00 40.02 231 TYR A N 1
ATOM 1327 C CA . TYR A 1 231 ? 77.456 94.156 121.890 1.00 40.02 231 TYR A CA 1
ATOM 1328 C C . TYR A 1 231 ? 78.230 95.274 121.201 1.00 40.02 231 TYR A C 1
ATOM 1329 O O . TYR A 1 231 ? 79.430 95.445 121.446 1.00 40.02 231 TYR A O 1
ATOM 1338 N N . PHE A 1 232 ? 77.571 96.046 120.334 1.00 31.41 232 PHE A N 1
ATOM 1339 C CA . PHE A 1 232 ? 78.276 97.098 119.609 1.00 31.41 232 PHE A CA 1
ATOM 1340 C C . PHE A 1 232 ? 78.060 98.481 120.209 1.00 31.41 232 PHE A C 1
ATOM 1341 O O . PHE A 1 232 ? 78.463 99.475 119.597 1.00 31.41 232 PHE A O 1
ATOM 1349 N N . ARG A 1 233 ? 77.435 98.574 121.385 1.00 38.44 233 ARG A N 1
ATOM 1350 C CA . ARG A 1 233 ? 77.028 99.880 121.898 1.00 38.44 233 ARG A CA 1
ATOM 1351 C C . ARG A 1 233 ? 78.206 100.684 122.439 1.00 38.44 233 ARG A C 1
ATOM 1352 O O . ARG A 1 233 ? 78.225 101.914 122.322 1.00 38.44 233 ARG A O 1
ATOM 1360 N N . SER A 1 234 ? 79.198 100.018 123.024 1.00 31.82 234 SER A N 1
ATOM 1361 C CA . SER A 1 234 ? 80.258 100.729 123.732 1.00 31.82 234 SER A CA 1
ATOM 1362 C C . SER A 1 234 ? 81.084 101.593 122.784 1.00 31.82 234 SER A C 1
ATOM 1363 O O . SER A 1 234 ? 81.139 101.354 121.576 1.00 31.82 234 SER A O 1
ATOM 1366 N N . ASP A 1 235 ? 81.725 102.622 123.350 1.00 27.19 235 ASP A N 1
ATOM 1367 C CA . ASP A 1 235 ? 82.601 103.484 122.560 1.00 27.19 235 ASP A CA 1
ATOM 1368 C C . ASP A 1 235 ? 83.850 102.739 122.115 1.00 27.19 235 ASP A C 1
ATOM 1369 O O . ASP A 1 235 ? 84.491 103.118 121.126 1.00 27.19 235 ASP A O 1
ATOM 1374 N N . ARG A 1 236 ? 84.212 101.680 122.836 1.00 23.22 236 ARG A N 1
ATOM 1375 C CA . ARG A 1 236 ? 85.330 100.819 122.476 1.00 23.22 236 ARG A CA 1
ATOM 1376 C C . ARG A 1 236 ? 85.149 100.281 121.064 1.00 23.22 236 ARG A C 1
ATOM 1377 O O . ARG A 1 236 ? 86.128 100.065 120.344 1.00 23.22 236 ARG A O 1
ATOM 1385 N N . ASP A 1 237 ? 83.896 100.067 120.660 1.00 23.46 237 ASP A N 1
ATOM 1386 C CA . ASP A 1 237 ? 83.610 99.603 119.308 1.00 23.46 237 ASP A CA 1
ATOM 1387 C C . ASP A 1 237 ? 83.283 100.761 118.375 1.00 23.46 237 ASP A C 1
ATOM 1388 O O . ASP A 1 237 ? 83.563 100.692 117.174 1.00 23.46 237 ASP A O 1
ATOM 1393 N N . LYS A 1 238 ? 82.684 101.828 118.908 1.00 20.55 238 LYS A N 1
ATOM 1394 C CA . LYS A 1 238 ? 82.326 102.969 118.072 1.00 20.55 238 LYS A CA 1
ATOM 1395 C C . LYS A 1 238 ? 83.561 103.636 117.481 1.00 20.55 238 LYS A C 1
ATOM 1396 O O . LYS A 1 238 ? 83.553 104.046 116.317 1.00 20.55 238 LYS A O 1
ATOM 1402 N N . ARG A 1 239 ? 84.630 103.766 118.270 1.00 18.03 239 ARG A N 1
ATOM 1403 C CA . ARG A 1 239 ? 85.849 104.374 117.745 1.00 18.03 239 ARG A CA 1
ATOM 1404 C C . ARG A 1 239 ? 86.481 103.498 116.669 1.00 18.03 239 ARG A C 1
ATOM 1405 O O . ARG A 1 239 ? 86.979 104.003 115.655 1.00 18.03 239 ARG A O 1
ATOM 1413 N N . ASP A 1 240 ? 86.453 102.179 116.861 1.00 17.23 240 ASP A N 1
ATOM 1414 C CA . ASP A 1 240 ? 86.946 101.274 115.828 1.00 17.23 240 ASP A CA 1
ATOM 1415 C C . ASP A 1 240 ? 86.143 101.418 114.543 1.00 17.23 240 ASP A C 1
ATOM 1416 O O . ASP A 1 240 ? 86.708 101.472 113.442 1.00 17.23 240 ASP A O 1
ATOM 1421 N N . PHE A 1 241 ? 84.820 101.504 114.664 1.00 15.60 241 PHE A N 1
ATOM 1422 C CA . PHE A 1 241 ? 83.985 101.616 113.478 1.00 15.60 241 PHE A CA 1
ATOM 1423 C C . PHE A 1 241 ? 84.131 102.969 112.790 1.00 15.60 241 PHE A C 1
ATOM 1424 O O . PHE A 1 241 ? 84.050 103.035 111.562 1.00 15.60 241 PHE A O 1
ATOM 1432 N N . VAL A 1 242 ? 84.359 104.054 113.536 1.00 13.74 242 VAL A N 1
ATOM 1433 C CA . VAL A 1 242 ? 84.571 105.338 112.870 1.00 13.74 242 VAL A CA 1
ATOM 1434 C C . VAL A 1 242 ? 85.937 105.365 112.199 1.00 13.74 242 VAL A C 1
ATOM 1435 O O . VAL A 1 242 ? 86.115 106.009 111.160 1.00 13.74 242 VAL A O 1
ATOM 1439 N N . SER A 1 243 ? 86.924 104.669 112.770 1.00 12.44 243 SER A N 1
ATOM 1440 C CA . SER A 1 243 ? 88.202 104.535 112.075 1.00 12.44 243 SER A CA 1
ATOM 1441 C C . SER A 1 243 ? 88.032 103.776 110.765 1.00 12.44 243 SER A C 1
ATOM 1442 O O . SER A 1 243 ? 88.589 104.167 109.730 1.00 12.44 243 SER A O 1
ATOM 1445 N N . ALA A 1 244 ? 87.250 102.694 110.790 1.00 10.61 244 ALA A N 1
ATOM 1446 C CA . ALA A 1 244 ? 86.970 101.956 109.561 1.00 10.61 244 ALA A CA 1
ATOM 1447 C C . ALA A 1 244 ? 86.225 102.823 108.553 1.00 10.61 244 ALA A C 1
ATOM 1448 O O . ALA A 1 244 ? 86.503 102.768 107.350 1.00 10.61 244 ALA A O 1
ATOM 1450 N N . GLY A 1 245 ? 85.271 103.626 109.025 1.00 11.06 245 GLY A N 1
ATOM 1451 C CA . GLY A 1 245 ? 84.535 104.500 108.127 1.00 11.06 245 GLY A CA 1
ATOM 1452 C C . GLY A 1 245 ? 85.400 105.584 107.513 1.00 11.06 245 GLY A C 1
ATOM 1453 O O . GLY A 1 245 ? 85.230 105.937 106.347 1.00 11.06 245 GLY A O 1
ATOM 1454 N N . ALA A 1 246 ? 86.329 106.139 108.294 1.00 9.93 246 ALA A N 1
ATOM 1455 C CA . ALA A 1 246 ? 87.266 107.114 107.747 1.00 9.93 246 ALA A CA 1
ATOM 1456 C C . ALA A 1 246 ? 88.181 106.485 106.706 1.00 9.93 246 ALA A C 1
ATOM 1457 O O . ALA A 1 246 ? 88.452 107.100 105.666 1.00 9.93 246 ALA A O 1
ATOM 1459 N N . ALA A 1 247 ? 88.664 105.267 106.964 1.00 9.88 247 ALA A N 1
ATOM 1460 C CA . ALA A 1 247 ? 89.451 104.569 105.954 1.00 9.88 247 ALA A CA 1
ATOM 1461 C C . ALA A 1 247 ? 88.646 104.334 104.684 1.00 9.88 247 ALA A C 1
ATOM 1462 O O . ALA A 1 247 ? 89.158 104.541 103.578 1.00 9.88 247 ALA A O 1
ATOM 1464 N N . ALA A 1 248 ? 87.387 103.918 104.821 1.00 9.92 248 ALA A N 1
ATOM 1465 C CA . ALA A 1 248 ? 86.511 103.735 103.673 1.00 9.92 248 ALA A CA 1
ATOM 1466 C C . ALA A 1 248 ? 86.257 105.026 102.911 1.00 9.92 248 ALA A C 1
ATOM 1467 O O . ALA A 1 248 ? 86.228 105.000 101.679 1.00 9.92 248 ALA A O 1
ATOM 1469 N N . GLY A 1 249 ? 86.071 106.142 103.607 1.00 10.75 249 GLY A N 1
ATOM 1470 C CA . GLY A 1 249 ? 85.898 107.427 102.964 1.00 10.75 249 GLY A CA 1
ATOM 1471 C C . GLY A 1 249 ? 87.120 107.851 102.180 1.00 10.75 249 GLY A C 1
ATOM 1472 O O . GLY A 1 249 ? 87.001 108.318 101.044 1.00 10.75 249 GLY A O 1
ATOM 1473 N N . VAL A 1 250 ? 88.306 107.685 102.769 1.00 10.14 250 VAL A N 1
ATOM 1474 C CA . VAL A 1 250 ? 89.528 108.004 102.035 1.00 10.14 250 VAL A CA 1
ATOM 1475 C C . VAL A 1 250 ? 89.664 107.118 100.803 1.00 10.14 250 VAL A C 1
ATOM 1476 O O . VAL A 1 250 ? 90.017 107.598 99.718 1.00 10.14 250 VAL A O 1
ATOM 1480 N N . ALA A 1 251 ? 89.386 105.819 100.943 1.00 10.31 251 ALA A N 1
ATOM 1481 C CA . ALA A 1 251 ? 89.490 104.915 99.803 1.00 10.31 251 ALA A CA 1
ATOM 1482 C C . ALA A 1 251 ? 88.518 105.297 98.696 1.00 10.31 251 ALA A C 1
ATOM 1483 O O . ALA A 1 251 ? 88.890 105.319 97.519 1.00 10.31 251 ALA A O 1
ATOM 1485 N N . ALA A 1 252 ? 87.270 105.602 99.047 1.00 10.93 252 ALA A N 1
ATOM 1486 C CA . ALA A 1 252 ? 86.279 105.984 98.052 1.00 10.93 252 ALA A CA 1
ATOM 1487 C C . ALA A 1 252 ? 86.554 107.345 97.435 1.00 10.93 252 ALA A C 1
ATOM 1488 O O . ALA A 1 252 ? 86.130 107.588 96.303 1.00 10.93 252 ALA A O 1
ATOM 1490 N N . ALA A 1 253 ? 87.249 108.232 98.141 1.00 12.64 253 ALA A N 1
ATOM 1491 C CA . ALA A 1 253 ? 87.555 109.550 97.611 1.00 12.64 253 ALA A CA 1
ATOM 1492 C C . ALA A 1 253 ? 88.791 109.575 96.729 1.00 12.64 253 ALA A C 1
ATOM 1493 O O . ALA A 1 253 ? 88.841 110.362 95.782 1.00 12.64 253 ALA A O 1
ATOM 1495 N N . PHE A 1 254 ? 89.789 108.735 97.005 1.00 13.69 254 PHE A N 1
ATOM 1496 C CA . PHE A 1 254 ? 91.032 108.770 96.252 1.00 13.69 254 PHE A CA 1
ATOM 1497 C C . PHE A 1 254 ? 91.381 107.466 95.551 1.00 13.69 254 PHE A C 1
ATOM 1498 O O . PHE A 1 254 ? 92.344 107.445 94.779 1.00 13.69 254 PHE A O 1
ATOM 1506 N N . GLY A 1 255 ? 90.637 106.389 95.784 1.00 13.30 255 GLY A N 1
ATOM 1507 C CA . GLY A 1 255 ? 90.982 105.121 95.174 1.00 13.30 255 GLY A CA 1
ATOM 1508 C C . GLY A 1 255 ? 92.196 104.447 95.765 1.00 13.30 255 GLY A C 1
ATOM 1509 O O . GLY A 1 255 ? 92.846 103.655 95.079 1.00 13.30 255 GLY A O 1
ATOM 1510 N N . ALA A 1 256 ? 92.522 104.734 97.026 1.00 11.99 256 ALA A N 1
ATOM 1511 C CA . ALA A 1 256 ? 93.708 104.201 97.695 1.00 11.99 256 ALA A CA 1
ATOM 1512 C C . ALA A 1 256 ? 93.296 103.557 99.011 1.00 11.99 256 ALA A C 1
ATOM 1513 O O . ALA A 1 256 ? 93.395 104.185 100.076 1.00 11.99 256 ALA A O 1
ATOM 1515 N N . PRO A 1 257 ? 92.817 102.309 98.986 1.00 10.88 257 PRO A N 1
ATOM 1516 C CA . PRO A 1 257 ? 92.434 101.650 100.244 1.00 10.88 257 PRO A CA 1
ATOM 1517 C C . PRO A 1 257 ? 93.572 101.516 101.240 1.00 10.88 257 PRO A C 1
ATOM 1518 O O . PRO A 1 257 ? 93.339 101.652 102.448 1.00 10.88 257 PRO A O 1
ATOM 1522 N N . ILE A 1 258 ? 94.795 101.258 100.777 1.00 10.30 258 ILE A N 1
ATOM 1523 C CA . ILE A 1 258 ? 95.934 101.203 101.687 1.00 10.30 258 ILE A CA 1
ATOM 1524 C C . ILE A 1 258 ? 96.206 102.577 102.282 1.00 10.30 258 ILE A C 1
ATOM 1525 O O . ILE A 1 258 ? 96.547 102.700 103.464 1.00 10.30 258 ILE A O 1
ATOM 1530 N N . GLY A 1 259 ? 96.056 103.628 101.475 1.00 9.81 259 GLY A N 1
ATOM 1531 C CA . GLY A 1 259 ? 96.164 104.978 101.991 1.00 9.81 259 GLY A CA 1
ATOM 1532 C C . GLY A 1 259 ? 95.145 105.303 103.058 1.00 9.81 259 GLY A C 1
ATOM 1533 O O . GLY A 1 259 ? 95.494 105.935 104.056 1.00 9.81 259 GLY A O 1
ATOM 1534 N N . GLY A 1 260 ? 93.895 104.872 102.879 1.00 9.48 260 GLY A N 1
ATOM 1535 C CA . GLY A 1 260 ? 92.901 105.056 103.921 1.00 9.48 260 GLY A CA 1
ATOM 1536 C C . GLY A 1 260 ? 93.184 104.258 105.172 1.00 9.48 260 GLY A C 1
ATOM 1537 O O . GLY A 1 260 ? 92.974 104.752 106.286 1.00 9.48 260 GLY A O 1
ATOM 1538 N N . THR A 1 261 ? 93.663 103.022 105.017 1.00 9.85 261 THR A N 1
ATOM 1539 C CA . THR A 1 261 ? 94.034 102.225 106.182 1.00 9.85 261 THR A CA 1
ATOM 1540 C C . THR A 1 261 ? 95.146 102.895 106.976 1.00 9.85 261 THR A C 1
ATOM 1541 O O . THR A 1 261 ? 95.081 102.964 108.208 1.00 9.85 261 THR A O 1
ATOM 1545 N N . LEU A 1 262 ? 96.172 103.402 106.291 1.00 9.80 262 LEU A N 1
ATOM 1546 C CA . LEU A 1 262 ? 97.240 104.105 106.990 1.00 9.80 262 LEU A CA 1
ATOM 1547 C C . LEU A 1 262 ? 96.785 105.443 107.555 1.00 9.80 262 LEU A C 1
ATOM 1548 O O . LEU A 1 262 ? 97.294 105.860 108.598 1.00 9.80 262 LEU A O 1
ATOM 1553 N N . PHE A 1 263 ? 95.845 106.125 106.898 1.00 11.19 263 PHE A N 1
ATOM 1554 C CA . PHE A 1 263 ? 95.274 107.335 107.478 1.00 11.19 263 PHE A CA 1
ATOM 1555 C C . PHE A 1 263 ? 94.549 107.035 108.780 1.00 11.19 263 PHE A C 1
ATOM 1556 O O . PHE A 1 263 ? 94.627 107.823 109.726 1.00 11.19 263 PHE A O 1
ATOM 1564 N N . SER A 1 264 ? 93.833 105.916 108.843 1.00 10.88 264 SER A N 1
ATOM 1565 C CA . SER A 1 264 ? 93.180 105.513 110.080 1.00 10.88 264 SER A CA 1
ATOM 1566 C C . SER A 1 264 ? 94.153 104.987 111.124 1.00 10.88 264 SER A C 1
ATOM 1567 O O . SER A 1 264 ? 93.854 105.072 112.320 1.00 10.88 264 SER A O 1
ATOM 1570 N N . LEU A 1 265 ? 95.301 104.442 110.708 1.00 10.75 265 LEU A N 1
ATOM 1571 C CA . LEU A 1 265 ? 96.254 103.910 111.680 1.00 10.75 265 LEU A CA 1
ATOM 1572 C C . LEU A 1 265 ? 96.821 105.011 112.564 1.00 10.75 265 LEU A C 1
ATOM 1573 O O . LEU A 1 265 ? 96.903 104.846 113.785 1.00 10.75 265 LEU A O 1
ATOM 1578 N N . GLU A 1 266 ? 97.222 106.136 111.978 1.00 13.70 266 GLU A N 1
ATOM 1579 C CA . GLU A 1 266 ? 97.492 107.306 112.794 1.00 13.70 266 GLU A CA 1
ATOM 1580 C C . GLU A 1 266 ? 96.219 108.140 112.910 1.00 13.70 266 GLU A C 1
ATOM 1581 O O . GLU A 1 266 ? 95.160 107.779 112.393 1.00 13.70 266 GLU A O 1
ATOM 1587 N N . GLU A 1 267 ? 96.321 109.244 113.653 1.00 17.19 267 GLU A N 1
ATOM 1588 C CA . GLU A 1 267 ? 95.207 110.096 114.066 1.00 17.19 267 GLU A CA 1
ATOM 1589 C C . GLU A 1 267 ? 94.370 109.344 115.093 1.00 17.19 267 GLU A C 1
ATOM 1590 O O . GLU A 1 267 ? 93.507 109.925 115.756 1.00 17.19 267 GLU A O 1
ATOM 1596 N N . GLY A 1 268 ? 94.645 108.052 115.232 1.00 14.84 268 GLY A N 1
ATOM 1597 C CA . GLY A 1 268 ? 94.083 107.185 116.241 1.00 14.84 268 GLY A CA 1
ATOM 1598 C C . GLY A 1 268 ? 95.189 106.352 116.846 1.00 14.84 268 GLY A C 1
ATOM 1599 O O . GLY A 1 268 ? 94.996 105.164 117.119 1.00 14.84 268 GLY A O 1
ATOM 1600 N N . SER A 1 269 ? 96.359 106.957 117.049 1.00 13.55 269 SER A N 1
ATOM 1601 C CA . SER A 1 269 ? 97.584 106.190 117.233 1.00 13.55 269 SER A CA 1
ATOM 1602 C C . SER A 1 269 ? 97.546 105.403 118.531 1.00 13.55 269 SER A C 1
ATOM 1603 O O . SER A 1 269 ? 97.937 105.906 119.588 1.00 13.55 269 SER A O 1
ATOM 1606 N N . SER A 1 270 ? 97.096 104.160 118.443 1.00 12.93 270 SER A N 1
ATOM 1607 C CA . SER A 1 270 ? 96.931 103.272 119.579 1.00 12.93 270 SER A CA 1
ATOM 1608 C C . SER A 1 270 ? 97.823 102.048 119.395 1.00 12.93 270 SER A C 1
ATOM 1609 O O . SER A 1 270 ? 98.656 101.988 118.488 1.00 12.93 270 SER A O 1
ATOM 1612 N N . PHE A 1 271 ? 97.642 101.070 120.275 1.00 12.07 271 PHE A N 1
ATOM 1613 C CA . PHE A 1 271 ? 98.385 99.825 120.177 1.00 12.07 271 PHE A CA 1
ATOM 1614 C C . PHE A 1 271 ? 98.043 99.113 118.875 1.00 12.07 271 PHE A C 1
ATOM 1615 O O . PHE A 1 271 ? 96.922 99.204 118.370 1.00 12.07 271 PHE A O 1
ATOM 1623 N N . TRP A 1 272 ? 99.027 98.409 118.321 1.00 10.93 272 TRP A N 1
ATOM 1624 C CA . TRP A 1 272 ? 98.824 97.715 117.054 1.00 10.93 272 TRP A CA 1
ATOM 1625 C C . TRP A 1 272 ? 97.787 96.621 117.243 1.00 10.93 272 TRP A C 1
ATOM 1626 O O . TRP A 1 272 ? 98.047 95.615 117.909 1.00 10.93 272 TRP A O 1
ATOM 1637 N N . ASN A 1 273 ? 96.611 96.815 116.662 1.00 11.59 273 ASN A N 1
ATOM 1638 C CA . ASN A 1 273 ? 95.521 95.857 116.761 1.00 11.59 273 ASN A CA 1
ATOM 1639 C C . ASN A 1 273 ? 95.451 95.092 115.447 1.00 11.59 273 ASN A C 1
ATOM 1640 O O . ASN A 1 273 ? 94.779 95.521 114.505 1.00 11.59 273 ASN A O 1
ATOM 1645 N N . GLN A 1 274 ? 96.156 93.968 115.381 1.00 12.78 274 GLN A N 1
ATOM 1646 C CA . GLN A 1 274 ? 96.090 93.073 114.236 1.00 12.78 274 GLN A CA 1
ATOM 1647 C C . GLN A 1 274 ? 94.739 92.374 114.260 1.00 12.78 274 GLN A C 1
ATOM 1648 O O . GLN A 1 274 ? 94.436 91.631 115.200 1.00 12.78 274 GLN A O 1
ATOM 1654 N N . GLY A 1 275 ? 93.930 92.618 113.239 1.00 11.56 275 GLY A N 1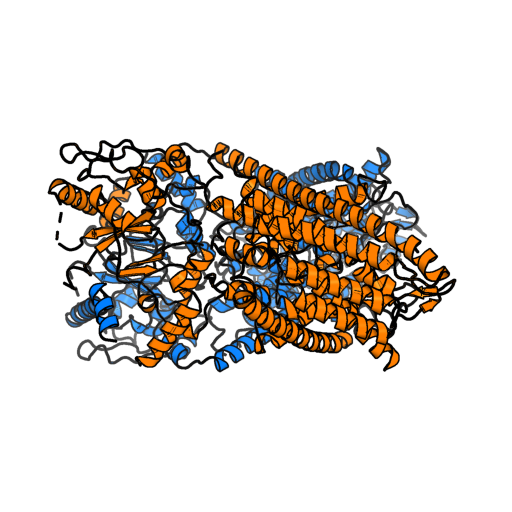
ATOM 1655 C CA . GLY A 1 275 ? 92.566 92.135 113.230 1.00 11.56 275 GLY A CA 1
ATOM 1656 C C . GLY A 1 275 ? 91.595 93.278 113.048 1.00 11.56 275 GLY A C 1
ATOM 1657 O O . GLY A 1 275 ? 90.604 93.149 112.326 1.00 11.56 275 GLY A O 1
ATOM 1658 N N . LEU A 1 276 ? 91.864 94.405 113.707 1.00 10.74 276 LEU A N 1
ATOM 1659 C CA . LEU A 1 276 ? 91.156 95.634 113.379 1.00 10.74 276 LEU A CA 1
ATOM 1660 C C . LEU A 1 276 ? 91.671 96.243 112.086 1.00 10.74 276 LEU A C 1
ATOM 1661 O O . LEU A 1 276 ? 90.876 96.723 111.274 1.00 10.74 276 LEU A O 1
ATOM 1666 N N . THR A 1 277 ? 92.990 96.245 111.888 1.00 9.77 277 THR A N 1
ATOM 1667 C CA . THR A 1 277 ? 93.548 96.724 110.631 1.00 9.77 277 THR A CA 1
ATOM 1668 C C . THR A 1 277 ? 93.101 95.857 109.464 1.00 9.77 277 THR A C 1
ATOM 1669 O O . THR A 1 277 ? 92.808 96.375 108.382 1.00 9.77 277 THR A O 1
ATOM 1673 N N . TRP A 1 278 ? 93.035 94.543 109.669 1.00 11.26 278 TRP A N 1
ATOM 1674 C CA . TRP A 1 278 ? 92.566 93.627 108.641 1.00 11.26 278 TRP A CA 1
ATOM 1675 C C . TRP A 1 278 ? 91.087 93.814 108.328 1.00 11.26 278 TRP A C 1
ATOM 1676 O O . TRP A 1 278 ? 90.630 93.365 107.273 1.00 11.26 278 TRP A O 1
ATOM 1687 N N . LYS A 1 279 ? 90.334 94.469 109.211 1.00 10.82 279 LYS A N 1
ATOM 1688 C CA . LYS A 1 279 ? 88.939 94.792 108.940 1.00 10.82 279 LYS A CA 1
ATOM 1689 C C . LYS A 1 279 ? 88.780 96.165 108.302 1.00 10.82 279 LYS A C 1
ATOM 1690 O O . LYS A 1 279 ? 87.937 96.339 107.419 1.00 10.82 279 LYS A O 1
ATOM 1696 N N . VAL A 1 280 ? 89.576 97.151 108.726 1.00 9.26 280 VAL A N 1
ATOM 1697 C CA . VAL A 1 280 ? 89.513 98.469 108.098 1.00 9.26 280 VAL A CA 1
ATOM 1698 C C . VAL A 1 280 ? 90.151 98.484 106.721 1.00 9.26 280 VAL A C 1
ATOM 1699 O O . VAL A 1 280 ? 89.880 99.400 105.937 1.00 9.26 280 VAL A O 1
ATOM 1703 N N . LEU A 1 281 ? 91.001 97.504 106.405 1.00 9.45 281 LEU A N 1
ATOM 1704 C CA . LEU A 1 281 ? 91.470 97.346 105.035 1.00 9.45 281 LEU A CA 1
ATOM 1705 C C . LEU A 1 281 ? 90.394 96.744 104.142 1.00 9.45 281 LEU A C 1
ATOM 1706 O O . LEU A 1 281 ? 90.220 97.186 103.001 1.00 9.45 281 LEU A O 1
ATOM 1711 N N . PHE A 1 282 ? 89.658 95.752 104.645 1.00 9.81 282 PHE A N 1
ATOM 1712 C CA . PHE A 1 282 ? 88.541 95.189 103.900 1.00 9.81 282 PHE A CA 1
ATOM 1713 C C . PHE A 1 282 ? 87.416 96.196 103.713 1.00 9.81 282 PHE A C 1
ATOM 1714 O O . PHE A 1 282 ? 86.789 96.223 102.650 1.00 9.81 282 PHE A O 1
ATOM 1722 N N . CYS A 1 283 ? 87.146 97.025 104.722 1.00 10.26 283 CYS A N 1
ATOM 1723 C CA . CYS A 1 283 ? 86.154 98.080 104.570 1.00 10.26 283 CYS A CA 1
ATOM 1724 C C . CYS A 1 283 ? 86.524 99.058 103.467 1.00 10.26 283 CYS A C 1
ATOM 1725 O O . CYS A 1 283 ? 85.670 99.395 102.643 1.00 10.26 283 CYS A O 1
ATOM 1728 N N . SER A 1 284 ? 87.777 99.505 103.421 1.00 9.81 284 SER A N 1
ATOM 1729 C CA . SER A 1 284 ? 88.236 100.382 102.354 1.00 9.81 284 SER A CA 1
ATOM 1730 C C . SER A 1 284 ? 88.208 99.711 100.988 1.00 9.81 284 SER A C 1
ATOM 1731 O O . SER A 1 284 ? 87.813 100.348 100.003 1.00 9.81 284 SER A O 1
ATOM 1734 N N . MET A 1 285 ? 88.612 98.440 100.904 1.00 10.15 285 MET A N 1
ATOM 1735 C CA . MET A 1 285 ? 88.532 97.724 99.635 1.00 10.15 285 MET A CA 1
ATOM 1736 C C . MET A 1 285 ? 87.093 97.628 99.146 1.00 10.15 285 MET A C 1
ATOM 1737 O O . MET A 1 285 ? 86.822 97.832 97.958 1.00 10.15 285 MET A O 1
ATOM 1742 N N . SER A 1 286 ? 86.155 97.317 100.044 1.00 10.09 286 SER A N 1
ATOM 1743 C CA . SER A 1 286 ? 84.751 97.254 99.663 1.00 10.09 286 SER A CA 1
ATOM 1744 C C . SER A 1 286 ? 84.194 98.617 99.286 1.00 10.09 286 SER A C 1
ATOM 1745 O O . SER A 1 286 ? 83.325 98.697 98.413 1.00 10.09 286 SER A O 1
ATOM 1748 N N . ALA A 1 287 ? 84.662 99.685 99.927 1.00 10.18 287 ALA A N 1
ATOM 1749 C CA . ALA A 1 287 ? 84.200 101.026 99.597 1.00 10.18 287 ALA A CA 1
ATOM 1750 C C . ALA A 1 287 ? 84.684 101.473 98.223 1.00 10.18 287 ALA A C 1
ATOM 1751 O O . ALA A 1 287 ? 83.911 102.044 97.450 1.00 10.18 287 ALA A O 1
ATOM 1753 N N . THR A 1 288 ? 85.951 101.220 97.900 1.00 10.70 288 THR A N 1
ATOM 1754 C CA . THR A 1 288 ? 86.493 101.682 96.629 1.00 10.70 288 THR A CA 1
ATOM 1755 C C . THR A 1 288 ? 86.118 100.791 95.454 1.00 10.70 288 THR A C 1
ATOM 1756 O O . THR A 1 288 ? 86.279 101.218 94.308 1.00 10.70 288 THR A O 1
ATOM 1760 N N . PHE A 1 289 ? 85.630 99.577 95.698 1.00 11.81 289 PHE A N 1
ATOM 1761 C CA . PHE A 1 289 ? 85.207 98.690 94.626 1.00 11.81 289 PHE A CA 1
ATOM 1762 C C . PHE A 1 289 ? 83.696 98.596 94.495 1.00 11.81 289 PHE A C 1
ATOM 1763 O O . PHE A 1 289 ? 83.210 97.885 93.610 1.00 11.81 289 PHE A O 1
ATOM 1771 N N . THR A 1 290 ? 82.941 99.280 95.351 1.00 12.49 290 THR A N 1
ATOM 1772 C CA . THR A 1 290 ? 81.510 99.455 95.148 1.00 12.49 290 THR A CA 1
ATOM 1773 C C . THR A 1 290 ? 81.217 100.747 94.402 1.00 12.49 290 THR A C 1
ATOM 1774 O O . THR A 1 290 ? 80.350 100.776 93.524 1.00 12.49 290 THR A O 1
ATOM 1778 N N . LEU A 1 291 ? 81.936 101.816 94.739 1.00 13.62 291 LEU A N 1
ATOM 1779 C CA . LEU A 1 291 ? 81.857 103.045 93.961 1.00 13.62 291 LEU A CA 1
ATOM 1780 C C . LEU A 1 291 ? 82.345 102.819 92.537 1.00 13.62 291 LEU A C 1
ATOM 1781 O O . LEU A 1 291 ? 81.747 103.324 91.581 1.00 13.62 291 LEU A O 1
ATOM 1786 N N . ASN A 1 292 ? 83.433 102.063 92.383 1.00 15.58 292 ASN A N 1
ATOM 1787 C CA . ASN A 1 292 ? 83.959 101.748 91.059 1.00 15.58 292 ASN A CA 1
ATOM 1788 C C . ASN A 1 292 ? 82.960 100.949 90.234 1.00 15.58 292 ASN A C 1
ATOM 1789 O O . ASN A 1 292 ? 82.754 101.247 89.052 1.00 15.58 292 ASN A O 1
ATOM 1794 N N . PHE A 1 293 ? 82.315 99.953 90.843 1.00 14.98 293 PHE A N 1
ATOM 1795 C CA . PHE A 1 293 ? 81.396 99.089 90.109 1.00 14.98 293 PHE A CA 1
ATOM 1796 C C . PHE A 1 293 ? 80.237 99.870 89.511 1.00 14.98 293 PHE A C 1
ATOM 1797 O O . PHE A 1 293 ? 79.814 99.579 88.388 1.00 14.98 293 PHE A O 1
ATOM 1805 N N . PHE A 1 294 ? 79.708 100.852 90.235 1.00 14.82 294 PHE A N 1
ATOM 1806 C CA . PHE A 1 294 ? 78.599 101.660 89.747 1.00 14.82 294 PHE A CA 1
ATOM 1807 C C . PHE A 1 294 ? 79.045 102.798 88.842 1.00 14.82 294 PHE A C 1
ATOM 1808 O O . PHE A 1 294 ? 78.355 103.113 87.869 1.00 14.82 294 PHE A O 1
ATOM 1816 N N . ARG A 1 295 ? 80.187 103.424 89.133 1.00 16.42 295 ARG A N 1
ATOM 1817 C CA . ARG A 1 295 ? 80.630 104.546 88.316 1.00 16.42 295 ARG A CA 1
ATOM 1818 C C . ARG A 1 295 ? 81.187 104.089 86.976 1.00 16.42 295 ARG A C 1
ATOM 1819 O O . ARG A 1 295 ? 81.231 104.880 86.028 1.00 16.42 295 ARG A O 1
ATOM 1827 N N . SER A 1 296 ? 81.616 102.831 86.867 1.00 18.21 296 SER A N 1
ATOM 1828 C CA . SER A 1 296 ? 82.031 102.277 85.589 1.00 18.21 296 SER A CA 1
ATOM 1829 C C . SER A 1 296 ? 80.904 101.533 84.891 1.00 18.21 296 SER A C 1
ATOM 1830 O O . SER A 1 296 ? 81.120 100.962 83.819 1.00 18.21 296 SER A O 1
ATOM 1833 N N . GLY A 1 297 ? 79.713 101.524 85.477 1.00 19.08 297 GLY A N 1
ATOM 1834 C CA . GLY A 1 297 ? 78.565 100.902 84.855 1.00 19.08 297 GLY A CA 1
ATOM 1835 C C . GLY A 1 297 ? 77.511 101.923 84.487 1.00 19.08 297 GLY A C 1
ATOM 1836 O O . GLY A 1 297 ? 76.588 101.630 83.723 1.00 19.08 297 GLY A O 1
ATOM 1837 N N . ILE A 1 298 ? 77.636 103.129 85.039 1.00 19.15 298 ILE A N 1
ATOM 1838 C CA . ILE A 1 298 ? 76.734 104.212 84.667 1.00 19.15 298 ILE A CA 1
ATOM 1839 C C . ILE A 1 298 ? 77.328 105.045 83.540 1.00 19.15 298 ILE A C 1
ATOM 1840 O O . ILE A 1 298 ? 76.662 105.312 82.535 1.00 19.15 298 ILE A O 1
ATOM 1845 N N . GLN A 1 299 ? 78.586 105.470 83.685 1.00 23.40 299 GLN A N 1
ATOM 1846 C CA . GLN A 1 299 ? 79.224 106.255 82.633 1.00 23.40 299 GLN A CA 1
ATOM 1847 C C . GLN A 1 299 ? 79.415 105.433 81.366 1.00 23.40 299 GLN A C 1
ATOM 1848 O O . GLN A 1 299 ? 79.204 105.935 80.256 1.00 23.40 299 GLN A O 1
ATOM 1854 N N . PHE A 1 300 ? 79.813 104.176 81.509 1.00 22.30 300 PHE A N 1
ATOM 1855 C CA . PHE A 1 300 ? 79.978 103.268 80.389 1.00 22.30 300 PHE A CA 1
ATOM 1856 C C . PHE A 1 300 ? 78.765 102.345 80.307 1.00 22.30 300 PHE A C 1
ATOM 1857 O O . PHE A 1 300 ? 77.773 102.519 81.020 1.00 22.30 300 PHE A O 1
ATOM 1865 N N . GLY A 1 301 ? 78.834 101.355 79.426 1.00 23.75 301 GLY A N 1
ATOM 1866 C CA . GLY A 1 301 ? 77.748 100.406 79.295 1.00 23.75 301 GLY A CA 1
ATOM 1867 C C . GLY A 1 301 ? 78.028 99.092 79.991 1.00 23.75 301 GLY A C 1
ATOM 1868 O O . GLY A 1 301 ? 77.104 98.411 80.442 1.00 23.75 301 GLY A O 1
ATOM 1869 N N . SER A 1 302 ? 79.303 98.725 80.084 1.00 23.36 302 SER A N 1
ATOM 1870 C CA . SER A 1 302 ? 79.684 97.473 80.724 1.00 23.36 302 SER A CA 1
ATOM 1871 C C . SER A 1 302 ? 79.500 97.587 82.230 1.00 23.36 302 SER A C 1
ATOM 1872 O O . SER A 1 302 ? 79.979 98.542 82.849 1.00 23.36 302 SER A O 1
ATOM 1875 N N . TRP A 1 303 ? 78.812 96.610 82.824 1.00 21.12 303 TRP A N 1
ATOM 1876 C CA . TRP A 1 303 ? 78.558 96.661 84.258 1.00 21.12 303 TRP A CA 1
ATOM 1877 C C . TRP A 1 303 ? 79.601 95.903 85.064 1.00 21.12 303 TRP A C 1
ATOM 1878 O O . TRP A 1 303 ? 80.091 96.422 86.072 1.00 21.12 303 TRP A O 1
ATOM 1889 N N . GLY A 1 304 ? 79.962 94.690 84.644 1.00 20.18 304 GLY A N 1
ATOM 1890 C CA . GLY A 1 304 ? 80.910 93.909 85.416 1.00 20.18 304 GLY A CA 1
ATOM 1891 C C . GLY A 1 304 ? 82.301 94.496 85.489 1.00 20.18 304 GLY A C 1
ATOM 1892 O O . GLY A 1 304 ? 83.048 94.172 86.417 1.00 20.18 304 GLY A O 1
ATOM 1893 N N . SER A 1 305 ? 82.663 95.355 84.544 1.00 20.24 305 SER A N 1
ATOM 1894 C CA . SER A 1 305 ? 84.012 95.890 84.491 1.00 20.24 305 SER A CA 1
ATOM 1895 C C . SER A 1 305 ? 84.231 96.934 85.581 1.00 20.24 305 SER A C 1
ATOM 1896 O O . SER A 1 305 ? 83.296 97.580 86.061 1.00 20.24 305 SER A O 1
ATOM 1899 N N . PHE A 1 306 ? 85.495 97.091 85.966 1.00 17.54 306 PHE A N 1
ATOM 1900 C CA . PHE A 1 306 ? 85.941 98.084 86.941 1.00 17.54 306 PHE A CA 1
ATOM 1901 C C . PHE A 1 306 ? 86.924 98.996 86.213 1.00 17.54 306 PHE A C 1
ATOM 1902 O O . PHE A 1 306 ? 88.136 98.775 86.251 1.00 17.54 306 PHE A O 1
ATOM 1910 N N . GLN A 1 307 ? 86.399 100.028 85.554 1.00 20.27 307 GLN A N 1
ATOM 1911 C CA . GLN A 1 307 ? 87.198 100.822 84.632 1.00 20.27 307 GLN A CA 1
ATOM 1912 C C . GLN A 1 307 ? 87.755 102.102 85.237 1.00 20.27 307 GLN A C 1
ATOM 1913 O O . GLN A 1 307 ? 88.723 102.646 84.698 1.00 20.27 307 GLN A O 1
ATOM 1919 N N . LEU A 1 308 ? 87.178 102.602 86.330 1.00 19.12 308 LEU A N 1
ATOM 1920 C CA . LEU A 1 308 ? 87.669 103.838 86.917 1.00 19.12 308 LEU A CA 1
ATOM 1921 C C . LEU A 1 308 ? 87.550 103.845 88.439 1.00 19.12 308 LEU A C 1
ATOM 1922 O O . LEU A 1 308 ? 86.463 103.582 88.979 1.00 19.12 308 LEU A O 1
ATOM 1927 N N . PRO A 1 309 ? 88.637 104.143 89.150 1.00 20.17 309 PRO A N 1
ATOM 1928 C CA . PRO A 1 309 ? 88.594 104.178 90.618 1.00 20.17 309 PRO A CA 1
ATOM 1929 C C . PRO A 1 309 ? 87.811 105.371 91.142 1.00 20.17 309 PRO A C 1
ATOM 1930 O O . PRO A 1 309 ? 87.099 106.030 90.379 1.00 20.17 309 PRO A O 1
ATOM 1934 N N . GLY A 1 310 ? 87.908 105.630 92.445 1.00 17.65 310 GLY A N 1
ATOM 1935 C CA . GLY A 1 310 ? 87.085 106.624 93.108 1.00 17.65 310 GLY A CA 1
ATOM 1936 C C . GLY A 1 310 ? 87.157 108.035 92.558 1.00 17.65 310 GLY A C 1
ATOM 1937 O O . GLY A 1 310 ? 87.832 108.291 91.558 1.00 17.65 310 GLY A O 1
ATOM 1938 N N . LEU A 1 311 ? 86.481 108.964 93.242 1.00 16.02 311 LEU A N 1
ATOM 1939 C CA . LEU A 1 311 ? 86.106 110.246 92.650 1.00 16.02 311 LEU A CA 1
ATOM 1940 C C . LEU A 1 311 ? 87.282 110.990 92.034 1.00 16.02 311 LEU A C 1
ATOM 1941 O O . LEU A 1 311 ? 87.118 111.667 91.014 1.00 16.02 311 LEU A O 1
ATOM 1946 N N . LEU A 1 312 ? 88.466 110.888 92.628 1.00 17.36 312 LEU A N 1
ATOM 1947 C CA . LEU A 1 312 ? 89.645 111.596 92.141 1.00 17.36 312 LEU A CA 1
ATOM 1948 C C . LEU A 1 312 ? 90.672 110.579 91.662 1.00 17.36 312 LEU A C 1
ATOM 1949 O O . LEU A 1 312 ? 91.331 109.925 92.475 1.00 17.36 312 LEU A O 1
ATOM 1954 N N . ASN A 1 313 ? 90.810 110.454 90.346 1.00 22.56 313 ASN A N 1
ATOM 1955 C CA . ASN A 1 313 ? 91.820 109.604 89.736 1.00 22.56 313 ASN A CA 1
ATOM 1956 C C . ASN A 1 313 ? 92.742 110.458 88.878 1.00 22.56 313 ASN A C 1
ATOM 1957 O O . ASN A 1 313 ? 92.318 111.455 88.289 1.00 22.56 313 ASN A O 1
ATOM 1962 N N . PHE A 1 314 ? 94.014 110.067 88.821 1.00 20.92 314 PHE A N 1
ATOM 1963 C CA . PHE A 1 314 ? 94.998 110.851 88.086 1.00 20.92 314 PHE A CA 1
ATOM 1964 C C . PHE A 1 314 ? 95.085 110.446 86.620 1.00 20.92 314 PHE A C 1
ATOM 1965 O O . PHE A 1 314 ? 95.234 111.308 85.748 1.00 20.92 314 PHE A O 1
ATOM 1973 N N . GLY A 1 315 ? 94.999 109.153 86.329 1.00 23.74 315 GLY A N 1
ATOM 1974 C CA . GLY A 1 315 ? 95.067 108.689 84.960 1.00 23.74 315 GLY A CA 1
ATOM 1975 C C . GLY A 1 315 ? 96.143 107.646 84.754 1.00 23.74 315 GLY A C 1
ATOM 1976 O O . GLY A 1 315 ? 96.488 106.911 85.683 1.00 23.74 315 GLY A O 1
ATOM 1977 N N . GLU A 1 316 ? 96.681 107.572 83.540 1.00 27.29 316 GLU A N 1
ATOM 1978 C CA . GLU A 1 316 ? 97.748 106.639 83.204 1.00 27.29 316 GLU A CA 1
ATOM 1979 C C . GLU A 1 316 ? 99.015 107.430 82.922 1.00 27.29 316 GLU A C 1
ATOM 1980 O O . GLU A 1 316 ? 99.031 108.282 82.029 1.00 27.29 316 GLU A O 1
ATOM 1986 N N . PHE A 1 317 ? 100.071 107.146 83.680 1.00 23.33 317 PHE A N 1
ATOM 1987 C CA . PHE A 1 317 ? 101.354 107.827 83.517 1.00 23.33 317 PHE A CA 1
ATOM 1988 C C . PHE A 1 317 ? 102.255 106.952 82.658 1.00 23.33 317 PHE A C 1
ATOM 1989 O O . PHE A 1 317 ? 103.082 106.191 83.160 1.00 23.33 317 PHE A O 1
ATOM 1997 N N . LYS A 1 318 ? 102.092 107.057 81.343 1.00 37.33 318 LYS A N 1
ATOM 1998 C CA . LYS A 1 318 ? 102.940 106.359 80.385 1.00 37.33 318 LYS A CA 1
ATOM 1999 C C . LYS A 1 318 ? 103.461 107.374 79.380 1.00 37.33 318 LYS A C 1
ATOM 2000 O O . LYS A 1 318 ? 102.756 108.327 79.032 1.00 37.33 318 LYS A O 1
ATOM 2006 N N . CYS A 1 319 ? 104.701 107.190 78.940 1.00 55.50 319 CYS A N 1
ATOM 2007 C CA . CYS A 1 319 ? 105.262 108.080 77.938 1.00 55.50 319 CYS A CA 1
ATOM 2008 C C . CYS A 1 319 ? 104.964 107.559 76.536 1.00 55.50 319 CYS A C 1
ATOM 2009 O O . CYS A 1 319 ? 104.613 106.392 76.343 1.00 55.50 319 CYS A O 1
ATOM 2012 N N . SER A 1 320 ? 105.104 108.443 75.551 1.00 66.52 320 SER A N 1
ATOM 2013 C CA . SER A 1 320 ? 104.813 108.077 74.172 1.00 66.52 320 SER A CA 1
ATOM 2014 C C . SER A 1 320 ? 105.785 107.012 73.682 1.00 66.52 320 SER A C 1
ATOM 2015 O O . SER A 1 320 ? 106.976 107.037 74.002 1.00 66.52 320 SER A O 1
ATOM 2018 N N . ASP A 1 321 ? 105.263 106.067 72.896 1.00 73.84 321 ASP A N 1
ATOM 2019 C CA . ASP A 1 321 ? 106.090 104.967 72.409 1.00 73.84 321 ASP A CA 1
ATOM 2020 C C . ASP A 1 321 ? 107.116 105.449 71.392 1.00 73.84 321 ASP A C 1
ATOM 2021 O O . ASP A 1 321 ? 108.113 104.764 71.134 1.00 73.84 321 ASP A O 1
ATOM 2026 N N . SER A 1 322 ? 106.885 106.620 70.795 1.00 72.91 322 SER A N 1
ATOM 2027 C CA . SER A 1 322 ? 107.795 107.120 69.769 1.00 72.91 322 SER A CA 1
ATOM 2028 C C . SER A 1 322 ? 109.174 107.423 70.344 1.00 72.91 322 SER A C 1
ATOM 2029 O O . SER A 1 322 ? 110.196 107.126 69.714 1.00 72.91 322 SER A O 1
ATOM 2032 N N . ASP A 1 323 ? 109.226 108.011 71.537 1.00 68.82 323 ASP A N 1
ATOM 2033 C CA . ASP A 1 323 ? 110.485 108.417 72.153 1.00 68.82 323 ASP A CA 1
ATOM 2034 C C . ASP A 1 323 ? 111.002 107.286 73.035 1.00 68.82 323 ASP A C 1
ATOM 2035 O O . ASP A 1 323 ? 110.404 106.971 74.068 1.00 68.82 323 ASP A O 1
ATOM 2040 N N . LYS A 1 324 ? 112.112 106.669 72.622 1.00 69.23 324 LYS A N 1
ATOM 2041 C CA . LYS A 1 324 ? 112.744 105.651 73.455 1.00 69.23 324 LYS A CA 1
ATOM 2042 C C . LYS A 1 324 ? 113.574 106.279 74.568 1.00 69.23 324 LYS A C 1
ATOM 2043 O O . LYS A 1 324 ? 113.685 105.715 75.662 1.00 69.23 324 LYS A O 1
ATOM 2049 N N . LYS A 1 325 ? 114.172 107.444 74.304 1.00 61.64 325 LYS A N 1
ATOM 2050 C CA . LYS A 1 325 ? 114.969 108.116 75.326 1.00 61.64 325 LYS A CA 1
ATOM 2051 C C . LYS A 1 325 ? 114.096 108.594 76.479 1.00 61.64 325 LYS A C 1
ATOM 2052 O O . LYS A 1 325 ? 114.594 108.851 77.581 1.00 61.64 325 LYS A O 1
ATOM 2058 N N . CYS A 1 326 ? 112.793 108.727 76.241 1.00 55.12 326 CYS A N 1
ATOM 2059 C CA . CYS A 1 326 ? 111.882 109.217 77.264 1.00 55.12 326 CYS A CA 1
ATOM 2060 C C . CYS A 1 326 ? 111.730 108.208 78.396 1.00 55.12 326 CYS A C 1
ATOM 2061 O O . CYS A 1 326 ? 111.591 107.002 78.173 1.00 55.12 326 CYS A O 1
ATOM 2064 N N . HIS A 1 327 ? 111.751 108.724 79.623 1.00 36.85 327 HIS A N 1
ATOM 2065 C CA . HIS A 1 327 ? 111.499 107.942 80.823 1.00 36.85 327 HIS A CA 1
ATOM 2066 C C . HIS A 1 327 ? 110.548 108.731 81.708 1.00 36.85 327 HIS A C 1
ATOM 2067 O O . HIS A 1 327 ? 110.384 109.943 81.543 1.00 36.85 327 HIS A O 1
ATOM 2074 N N . LEU A 1 328 ? 109.909 108.032 82.648 1.00 22.64 328 LEU A N 1
ATOM 2075 C CA . LEU A 1 328 ? 109.061 108.718 83.617 1.00 22.64 328 LEU A CA 1
ATOM 2076 C C . LEU A 1 328 ? 109.876 109.695 84.452 1.00 22.64 328 LEU A C 1
ATOM 2077 O O . LEU A 1 328 ? 109.464 110.839 84.675 1.00 22.64 328 LEU A O 1
ATOM 2082 N N . TRP A 1 329 ? 111.042 109.258 84.917 1.00 18.66 329 TRP A N 1
ATOM 2083 C CA . TRP A 1 329 ? 111.974 110.122 85.625 1.00 18.66 329 TRP A CA 1
ATOM 2084 C C . TRP A 1 329 ? 113.328 109.436 85.663 1.00 18.66 329 TRP A C 1
ATOM 2085 O O . TRP A 1 329 ? 113.442 108.232 85.421 1.00 18.66 329 TRP A O 1
ATOM 2096 N N . THR A 1 330 ? 114.358 110.223 85.960 1.00 21.82 330 THR A N 1
ATOM 2097 C CA . THR A 1 330 ? 115.723 109.729 86.014 1.00 21.82 330 THR A CA 1
ATOM 2098 C C . THR A 1 330 ? 116.395 110.289 87.259 1.00 21.82 330 THR A C 1
ATOM 2099 O O . THR A 1 330 ? 115.837 111.131 87.965 1.00 21.82 330 THR A O 1
ATOM 2103 N N . ALA A 1 331 ? 117.609 109.807 87.532 1.00 22.85 331 ALA A N 1
ATOM 2104 C CA . ALA A 1 331 ? 118.299 110.196 88.758 1.00 22.85 331 ALA A CA 1
ATOM 2105 C C . ALA A 1 331 ? 118.658 111.676 88.754 1.00 22.85 331 ALA A C 1
ATOM 2106 O O . ALA A 1 331 ? 118.806 112.289 89.817 1.00 22.85 331 ALA A O 1
ATOM 2108 N N . MET A 1 332 ? 118.815 112.267 87.569 1.00 29.35 332 MET A N 1
ATOM 2109 C CA . MET A 1 332 ? 119.088 113.699 87.488 1.00 29.35 332 MET A CA 1
ATOM 2110 C C . MET A 1 332 ? 117.883 114.518 87.936 1.00 29.35 332 MET A C 1
ATOM 2111 O O . MET A 1 332 ? 118.036 115.631 88.450 1.00 29.35 332 MET A O 1
ATOM 2116 N N . ASP A 1 333 ? 116.676 113.977 87.755 1.00 25.45 333 ASP A N 1
ATOM 2117 C CA . ASP A 1 333 ? 115.463 114.733 88.050 1.00 25.45 333 ASP A CA 1
ATOM 2118 C C . ASP A 1 333 ? 115.295 114.964 89.545 1.00 25.45 333 ASP A C 1
ATOM 2119 O O . ASP A 1 333 ? 114.552 115.861 89.963 1.00 25.45 333 ASP A O 1
ATOM 2124 N N . LEU A 1 334 ? 115.960 114.153 90.368 1.00 21.91 334 LEU A N 1
ATOM 2125 C CA . LEU A 1 334 ? 115.756 114.228 91.808 1.00 21.91 334 LEU A CA 1
ATOM 2126 C C . LEU A 1 334 ? 116.194 115.578 92.361 1.00 21.91 334 LEU A C 1
ATOM 2127 O O . LEU A 1 334 ? 115.582 116.096 93.304 1.00 21.91 334 LEU A O 1
ATOM 2132 N N . GLY A 1 335 ? 117.240 116.169 91.780 1.00 19.91 335 GLY A N 1
ATOM 2133 C CA . GLY A 1 335 ? 117.636 117.508 92.175 1.00 19.91 335 GLY A CA 1
ATOM 2134 C C . GLY A 1 335 ? 116.571 118.548 91.897 1.00 19.91 335 GLY A C 1
ATOM 2135 O O . GLY A 1 335 ? 116.353 119.448 92.711 1.00 19.91 335 GLY A O 1
ATOM 2136 N N . PHE A 1 336 ? 115.900 118.449 90.748 1.00 20.95 336 PHE A N 1
ATOM 2137 C CA . PHE A 1 336 ? 114.775 119.329 90.461 1.00 20.95 336 PHE A CA 1
ATOM 2138 C C . PHE A 1 336 ? 113.603 119.092 91.398 1.00 20.95 336 PHE A C 1
ATOM 2139 O O . PHE A 1 336 ? 112.943 120.056 91.800 1.00 20.95 336 PHE A O 1
ATOM 2147 N N . PHE A 1 337 ? 113.327 117.836 91.747 1.00 18.09 337 PHE A N 1
ATOM 2148 C CA . PHE A 1 337 ? 112.255 117.522 92.681 1.00 18.09 337 PHE A CA 1
ATOM 2149 C C . PHE A 1 337 ? 112.508 118.080 94.073 1.00 18.09 337 PHE A C 1
ATOM 2150 O O . PHE A 1 337 ? 111.563 118.539 94.724 1.00 18.09 337 PHE A O 1
ATOM 2158 N N . VAL A 1 338 ? 113.759 118.058 94.542 1.00 16.68 338 VAL A N 1
ATOM 2159 C CA . VAL A 1 338 ? 114.090 118.672 95.827 1.00 16.68 338 VAL A CA 1
ATOM 2160 C C . VAL A 1 338 ? 113.827 120.172 95.849 1.00 16.68 338 VAL A C 1
ATOM 2161 O O . VAL A 1 338 ? 113.346 120.691 96.867 1.00 16.68 338 VAL A O 1
ATOM 2165 N N . VAL A 1 339 ? 114.098 120.884 94.759 1.00 15.53 339 VAL A N 1
ATOM 2166 C CA . VAL A 1 339 ? 113.814 122.316 94.698 1.00 15.53 339 VAL A CA 1
ATOM 2167 C C . VAL A 1 339 ? 112.320 122.579 94.558 1.00 15.53 339 VAL A C 1
ATOM 2168 O O . VAL A 1 339 ? 111.787 123.522 95.152 1.00 15.53 339 VAL A O 1
ATOM 2172 N N . MET A 1 340 ? 111.622 121.757 93.773 1.00 16.70 340 MET A N 1
ATOM 2173 C CA . MET A 1 340 ? 110.171 121.863 93.703 1.00 16.70 340 MET A CA 1
ATOM 2174 C C . MET A 1 340 ? 109.528 121.674 95.068 1.00 16.70 340 MET A C 1
ATOM 2175 O O . MET A 1 340 ? 108.576 122.388 95.396 1.00 16.70 340 MET A O 1
ATOM 2180 N N . GLY A 1 341 ? 110.042 120.743 95.874 1.00 14.01 341 GLY A N 1
ATOM 2181 C CA . GLY A 1 341 ? 109.533 120.573 97.221 1.00 14.01 341 GLY A CA 1
ATOM 2182 C C . GLY A 1 341 ? 109.745 121.773 98.117 1.00 14.01 341 GLY A C 1
ATOM 2183 O O . GLY A 1 341 ? 108.832 122.165 98.850 1.00 14.01 341 GLY A O 1
ATOM 2184 N N . VAL A 1 342 ? 110.934 122.381 98.077 1.00 13.18 342 VAL A N 1
ATOM 2185 C CA . VAL A 1 342 ? 111.196 123.534 98.937 1.00 13.18 342 VAL A CA 1
ATOM 2186 C C . VAL A 1 342 ? 110.457 124.778 98.471 1.00 13.18 342 VAL A C 1
ATOM 2187 O O . VAL A 1 342 ? 110.188 125.667 99.287 1.00 13.18 342 VAL A O 1
ATOM 2191 N N . ILE A 1 343 ? 110.096 124.866 97.192 1.00 12.58 343 ILE A N 1
ATOM 2192 C CA . ILE A 1 343 ? 109.237 125.964 96.751 1.00 12.58 343 ILE A CA 1
ATOM 2193 C C . ILE A 1 343 ? 107.782 125.718 97.138 1.00 12.58 343 ILE A C 1
ATOM 2194 O O . ILE A 1 343 ? 107.082 126.639 97.577 1.00 12.58 343 ILE A O 1
ATOM 2199 N N . GLY A 1 344 ? 107.305 124.481 96.981 1.00 12.59 344 GLY A N 1
ATOM 2200 C CA . GLY A 1 344 ? 105.966 124.142 97.419 1.00 12.59 344 GLY A CA 1
ATOM 2201 C C . GLY A 1 344 ? 105.751 124.313 98.905 1.00 12.59 344 GLY A C 1
ATOM 2202 O O . GLY A 1 344 ? 104.660 124.710 99.319 1.00 12.59 344 GLY A O 1
ATOM 2203 N N . GLY A 1 345 ? 106.771 124.028 99.716 1.00 12.66 345 GLY A N 1
ATOM 2204 C CA . GLY A 1 345 ? 106.663 124.284 101.140 1.00 12.66 345 GLY A CA 1
ATOM 2205 C C . GLY A 1 345 ? 106.467 125.745 101.476 1.00 12.66 345 GLY A C 1
ATOM 2206 O O . GLY A 1 345 ? 105.636 126.078 102.324 1.00 12.66 345 GLY A O 1
ATOM 2207 N N . LEU A 1 346 ? 107.214 126.636 100.821 1.00 12.58 346 LEU A N 1
ATOM 2208 C CA . LEU A 1 346 ? 107.030 128.068 101.031 1.00 12.58 346 LEU A CA 1
ATOM 2209 C C . LEU A 1 346 ? 105.659 128.540 100.569 1.00 12.58 346 LEU A C 1
ATOM 2210 O O . LEU A 1 346 ? 105.022 129.352 101.255 1.00 12.58 346 LEU A O 1
ATOM 2215 N N . LEU A 1 347 ? 105.190 128.053 99.418 1.00 12.97 347 LEU A N 1
ATOM 2216 C CA . LEU A 1 347 ? 103.850 128.427 98.974 1.00 12.97 347 LEU A CA 1
ATOM 2217 C C . LEU A 1 347 ? 102.777 127.938 99.942 1.00 12.97 347 LEU A C 1
ATOM 2218 O O . LEU A 1 347 ? 101.834 128.680 100.246 1.00 12.97 347 LEU A O 1
ATOM 2223 N N . GLY A 1 348 ? 102.903 126.708 100.444 1.00 13.37 348 GLY A N 1
ATOM 2224 C CA . GLY A 1 348 ? 101.960 126.218 101.431 1.00 13.37 348 GLY A CA 1
ATOM 2225 C C . GLY A 1 348 ? 102.007 126.987 102.735 1.00 13.37 348 GLY A C 1
ATOM 2226 O O . GLY A 1 348 ? 100.969 127.214 103.362 1.00 13.37 348 GLY A O 1
ATOM 2227 N N . ALA A 1 349 ? 103.201 127.393 103.166 1.00 13.11 349 ALA A N 1
ATOM 2228 C CA . ALA A 1 349 ? 103.322 128.239 104.344 1.00 13.11 349 ALA A CA 1
ATOM 2229 C C . ALA A 1 349 ? 102.639 129.586 104.162 1.00 13.11 349 ALA A C 1
ATOM 2230 O O . ALA A 1 349 ? 101.965 130.052 105.087 1.00 13.11 349 ALA A O 1
ATOM 2232 N N . THR A 1 350 ? 102.795 130.218 102.996 1.00 13.44 350 THR A N 1
ATOM 2233 C CA . THR A 1 350 ? 102.065 131.453 102.723 1.00 13.44 350 THR A CA 1
ATOM 2234 C C . THR A 1 350 ? 100.557 131.234 102.730 1.00 13.44 350 THR A C 1
ATOM 2235 O O . THR A 1 350 ? 99.814 132.050 103.294 1.00 13.44 350 THR A O 1
ATOM 2239 N N . PHE A 1 351 ? 100.097 130.143 102.111 1.00 13.76 351 PHE A N 1
ATOM 2240 C CA . PHE A 1 351 ? 98.679 129.799 102.135 1.00 13.76 351 PHE A CA 1
ATOM 2241 C C . PHE A 1 351 ? 98.157 129.673 103.559 1.00 13.76 351 PHE A C 1
ATOM 2242 O O . PHE A 1 351 ? 97.121 130.260 103.896 1.00 13.76 351 PHE A O 1
ATOM 2250 N N . ASN A 1 352 ? 98.861 128.919 104.405 1.00 14.13 352 ASN A N 1
ATOM 2251 C CA . ASN A 1 352 ? 98.435 128.735 105.786 1.00 14.13 352 ASN A CA 1
ATOM 2252 C C . ASN A 1 352 ? 98.460 130.035 106.574 1.00 14.13 352 ASN A C 1
ATOM 2253 O O . ASN A 1 352 ? 97.543 130.285 107.358 1.00 14.13 352 ASN A O 1
ATOM 2258 N N . CYS A 1 353 ? 99.490 130.866 106.392 1.00 15.52 353 CYS A N 1
ATOM 2259 C CA . CYS A 1 353 ? 99.533 132.149 107.087 1.00 15.52 353 CYS A CA 1
ATOM 2260 C C . CYS A 1 353 ? 98.336 133.018 106.725 1.00 15.52 353 CYS A C 1
ATOM 2261 O O . CYS A 1 353 ? 97.647 133.547 107.612 1.00 15.52 353 CYS A O 1
ATOM 2264 N N . LEU A 1 354 ? 98.068 133.171 105.427 1.00 15.25 354 LEU A N 1
ATOM 2265 C CA . LEU A 1 354 ? 96.940 133.991 105.007 1.00 15.25 354 LEU A CA 1
ATOM 2266 C C . LEU A 1 354 ? 95.614 133.435 105.506 1.00 15.25 354 LEU A C 1
ATOM 2267 O O . LEU A 1 354 ? 94.769 134.200 105.990 1.00 15.25 354 LEU A O 1
ATOM 2272 N N . ASN A 1 355 ? 95.415 132.119 105.418 1.00 16.52 355 ASN A N 1
ATOM 2273 C CA . ASN A 1 355 ? 94.143 131.554 105.847 1.00 16.52 355 ASN A CA 1
ATOM 2274 C C . ASN A 1 355 ? 93.975 131.642 107.359 1.00 16.52 355 ASN A C 1
ATOM 2275 O O . ASN A 1 355 ? 92.859 131.853 107.839 1.00 16.52 355 ASN A O 1
ATOM 2280 N N . LYS A 1 356 ? 95.060 131.500 108.124 1.00 17.13 356 LYS A N 1
ATOM 2281 C CA . LYS A 1 356 ? 94.973 131.673 109.569 1.00 17.13 356 LYS A CA 1
ATOM 2282 C C . LYS A 1 356 ? 94.593 133.100 109.933 1.00 17.13 356 LYS A C 1
ATOM 2283 O O . LYS A 1 356 ? 93.754 133.317 110.816 1.00 17.13 356 LYS A O 1
ATOM 2289 N N . ARG A 1 357 ? 95.195 134.089 109.266 1.00 19.87 357 ARG A N 1
ATOM 2290 C CA . ARG A 1 357 ? 94.795 135.471 109.520 1.00 19.87 357 ARG A CA 1
ATOM 2291 C C . ARG A 1 357 ? 93.329 135.701 109.178 1.00 19.87 357 ARG A C 1
ATOM 2292 O O . ARG A 1 357 ? 92.604 136.350 109.946 1.00 19.87 357 ARG A O 1
ATOM 2300 N N . LEU A 1 358 ? 92.874 135.169 108.043 1.00 20.43 358 LEU A N 1
ATOM 2301 C CA . LEU A 1 358 ? 91.477 135.329 107.652 1.00 20.43 358 LEU A CA 1
ATOM 2302 C C . LEU A 1 358 ? 90.531 134.673 108.652 1.00 20.43 358 LEU A C 1
ATOM 2303 O O . LEU A 1 358 ? 89.486 135.242 108.987 1.00 20.43 358 LEU A O 1
ATOM 2308 N N . ALA A 1 359 ? 90.876 133.477 109.133 1.00 21.04 359 ALA A N 1
ATOM 2309 C CA . ALA A 1 359 ? 90.035 132.797 110.109 1.00 21.04 359 ALA A CA 1
ATOM 2310 C C . ALA A 1 359 ? 90.000 133.539 111.436 1.00 21.04 359 ALA A C 1
ATOM 2311 O O . ALA A 1 359 ? 88.947 133.603 112.079 1.00 21.04 359 ALA A O 1
ATOM 2313 N N . LYS A 1 360 ? 91.135 134.094 111.869 1.00 24.71 360 LYS A N 1
ATOM 2314 C CA . LYS A 1 360 ? 91.130 134.911 113.077 1.00 24.71 360 LYS A CA 1
ATOM 2315 C C . LYS A 1 360 ? 90.245 136.138 112.914 1.00 24.71 360 LYS A C 1
ATOM 2316 O O . LYS A 1 360 ? 89.541 136.521 113.854 1.00 24.71 360 LYS A O 1
ATOM 2322 N N . TYR A 1 361 ? 90.276 136.771 111.739 1.00 27.93 361 TYR A N 1
ATOM 2323 C CA . TYR A 1 361 ? 89.363 137.882 111.483 1.00 27.93 361 TYR A CA 1
ATOM 2324 C C . TYR A 1 361 ? 87.907 137.435 111.553 1.00 27.93 361 TYR A C 1
ATOM 2325 O O . TYR A 1 361 ? 87.074 138.102 112.180 1.00 27.93 361 TYR A O 1
ATOM 2334 N N . ARG A 1 362 ? 87.585 136.305 110.922 1.00 26.38 362 ARG A N 1
ATOM 2335 C CA . ARG A 1 362 ? 86.203 135.841 110.865 1.00 26.38 362 ARG A CA 1
ATOM 2336 C C . ARG A 1 362 ? 85.659 135.442 112.229 1.00 26.38 362 ARG A C 1
ATOM 2337 O O . ARG A 1 362 ? 84.494 135.726 112.528 1.00 26.38 362 ARG A O 1
ATOM 2345 N N . MET A 1 363 ? 86.467 134.787 113.064 1.00 30.98 363 MET A N 1
ATOM 2346 C CA . MET A 1 363 ? 85.981 134.311 114.354 1.00 30.98 363 MET A CA 1
ATOM 2347 C C . MET A 1 363 ? 85.583 135.433 115.301 1.00 30.98 363 MET A C 1
ATOM 2348 O O . MET A 1 363 ? 84.888 135.166 116.286 1.00 30.98 363 MET A O 1
ATOM 2353 N N . ARG A 1 364 ? 86.000 136.670 115.038 1.00 33.10 364 ARG A N 1
ATOM 2354 C CA . ARG A 1 364 ? 85.635 137.791 115.887 1.00 33.10 364 ARG A CA 1
ATOM 2355 C C . ARG A 1 364 ? 84.803 138.852 115.186 1.00 33.10 364 ARG A C 1
ATOM 2356 O O . ARG A 1 364 ? 84.171 139.661 115.873 1.00 33.10 364 ARG A O 1
ATOM 2364 N N . ASN A 1 365 ? 84.773 138.878 113.852 1.00 33.26 365 ASN A N 1
ATOM 2365 C CA . ASN A 1 365 ? 84.017 139.897 113.140 1.00 33.26 365 ASN A CA 1
ATOM 2366 C C . ASN A 1 365 ? 82.837 139.368 112.341 1.00 33.26 365 ASN A C 1
ATOM 2367 O O . ASN A 1 365 ? 82.047 140.178 111.846 1.00 33.26 365 ASN A O 1
ATOM 2372 N N . VAL A 1 366 ? 82.686 138.054 112.200 1.00 34.53 366 VAL A N 1
ATOM 2373 C CA . VAL A 1 366 ? 81.591 137.472 111.440 1.00 34.53 366 VAL A CA 1
ATOM 2374 C C . VAL A 1 366 ? 80.755 136.520 112.287 1.00 34.53 366 VAL A C 1
ATOM 2375 O O . VAL A 1 366 ? 79.525 136.570 112.245 1.00 34.53 366 VAL A O 1
ATOM 2379 N N . HIS A 1 367 ? 81.402 135.636 113.053 1.00 36.73 367 HIS A N 1
ATOM 2380 C CA . HIS A 1 367 ? 80.644 134.693 113.875 1.00 36.73 367 HIS A CA 1
ATOM 2381 C C . HIS A 1 367 ? 79.791 135.384 114.933 1.00 36.73 367 HIS A C 1
ATOM 2382 O O . HIS A 1 367 ? 78.607 135.026 115.064 1.00 36.73 367 HIS A O 1
ATOM 2389 N N . PRO A 1 368 ? 80.301 136.376 115.729 1.00 38.82 368 PRO A N 1
ATOM 2390 C CA . PRO A 1 368 ? 79.449 137.073 116.701 1.00 38.82 368 PRO A CA 1
ATOM 2391 C C . PRO A 1 368 ? 78.471 138.053 116.055 1.00 38.82 368 PRO A C 1
ATOM 2392 O O . PRO A 1 368 ? 78.414 139.230 116.413 1.00 38.82 368 PRO A O 1
ATOM 2396 N N . LYS A 1 369 ? 77.703 137.563 115.095 1.00 39.32 369 LYS A N 1
ATOM 2397 C CA . LYS A 1 369 ? 76.729 138.339 114.341 1.00 39.32 369 LYS A CA 1
ATOM 2398 C C . LYS A 1 369 ? 75.479 137.503 114.154 1.00 39.32 369 LYS A C 1
ATOM 2399 O O . LYS A 1 369 ? 75.511 136.277 114.302 1.00 39.32 369 LYS A O 1
ATOM 2405 N N . PRO A 1 370 ? 74.346 138.135 113.844 1.00 38.39 370 PRO A N 1
ATOM 2406 C CA . PRO A 1 370 ? 73.124 137.369 113.580 1.00 38.39 370 PRO A CA 1
ATOM 2407 C C . PRO A 1 370 ? 73.314 136.359 112.456 1.00 38.39 370 PRO A C 1
ATOM 2408 O O . PRO A 1 370 ? 74.269 136.418 111.678 1.00 38.39 370 PRO A O 1
ATOM 2412 N N . LYS A 1 371 ? 72.375 135.414 112.380 1.00 37.57 371 LYS A N 1
ATOM 2413 C CA . LYS A 1 371 ? 72.469 134.348 111.390 1.00 37.57 371 LYS A CA 1
ATOM 2414 C C . LYS A 1 371 ? 72.272 134.855 109.967 1.00 37.57 371 LYS A C 1
ATOM 2415 O O . LYS A 1 371 ? 72.525 134.107 109.018 1.00 37.57 371 LYS A O 1
ATOM 2421 N N . LEU A 1 372 ? 71.812 136.097 109.796 1.00 37.33 372 LEU A N 1
ATOM 2422 C CA . LEU A 1 372 ? 71.744 136.676 108.458 1.00 37.33 372 LEU A CA 1
ATOM 2423 C C . LEU A 1 372 ? 73.130 136.764 107.835 1.00 37.33 372 LEU A C 1
ATOM 2424 O O . LEU A 1 372 ? 73.312 136.438 106.657 1.00 37.33 372 LEU A O 1
ATOM 2429 N N . VAL A 1 373 ? 74.119 137.205 108.611 1.00 35.63 373 VAL A N 1
ATOM 2430 C CA . VAL A 1 373 ? 75.506 137.111 108.180 1.00 35.63 373 VAL A CA 1
ATOM 2431 C C . VAL A 1 373 ? 75.918 135.642 108.207 1.00 35.63 373 VAL A C 1
ATOM 2432 O O . VAL A 1 373 ? 75.209 134.790 108.760 1.00 35.63 373 VAL A O 1
ATOM 2436 N N . ARG A 1 374 ? 77.058 135.338 107.576 1.00 37.30 374 ARG A N 1
ATOM 2437 C CA . ARG A 1 374 ? 77.549 133.986 107.313 1.00 37.30 374 ARG A CA 1
ATOM 2438 C C . ARG A 1 374 ? 76.746 133.354 106.185 1.00 37.30 374 ARG A C 1
ATOM 2439 O O . ARG A 1 374 ? 77.063 132.254 105.723 1.00 37.30 374 ARG A O 1
ATOM 2447 N N . VAL A 1 375 ? 75.703 134.047 105.740 1.00 31.02 375 VAL A N 1
ATOM 2448 C CA . VAL A 1 375 ? 75.048 133.755 104.477 1.00 31.02 375 VAL A CA 1
ATOM 2449 C C . VAL A 1 375 ? 75.384 134.808 103.431 1.00 31.02 375 VAL A C 1
ATOM 2450 O O . VAL A 1 375 ? 75.608 134.483 102.265 1.00 31.02 375 VAL A O 1
ATOM 2454 N N . LEU A 1 376 ? 75.446 136.074 103.846 1.00 31.30 376 LEU A N 1
ATOM 2455 C CA . LEU A 1 376 ? 75.867 137.131 102.936 1.00 31.30 376 LEU A CA 1
ATOM 2456 C C . LEU A 1 376 ? 77.343 136.997 102.584 1.00 31.30 376 LEU A C 1
ATOM 2457 O O . LEU A 1 376 ? 77.760 137.375 101.486 1.00 31.30 376 LEU A O 1
ATOM 2462 N N . GLU A 1 377 ? 78.151 136.467 103.505 1.00 31.39 377 GLU A N 1
ATOM 2463 C CA . GLU A 1 377 ? 79.563 136.250 103.204 1.00 31.39 377 GLU A CA 1
ATOM 2464 C C . GLU A 1 377 ? 79.744 135.208 102.106 1.00 31.39 377 GLU A C 1
ATOM 2465 O O . GLU A 1 377 ? 80.541 135.401 101.179 1.00 31.39 377 GLU A O 1
ATOM 2471 N N . SER A 1 378 ? 79.018 134.092 102.197 1.00 27.74 378 SER A N 1
ATOM 2472 C CA . SER A 1 378 ? 79.120 133.060 101.171 1.00 27.74 378 SER A CA 1
ATOM 2473 C C . SER A 1 378 ? 78.600 133.565 99.831 1.00 27.74 378 SER A C 1
ATOM 2474 O O . SER A 1 378 ? 79.182 133.271 98.780 1.00 27.74 378 SER A O 1
ATOM 2477 N N . LEU A 1 379 ? 77.508 134.333 99.846 1.00 26.03 379 LEU A N 1
ATOM 2478 C CA . LEU A 1 379 ? 77.006 134.915 98.607 1.00 26.03 379 LEU A CA 1
ATOM 2479 C C . LEU A 1 379 ? 78.013 135.890 98.010 1.00 26.03 379 LEU A C 1
ATOM 2480 O O . LEU A 1 379 ? 78.189 135.940 96.788 1.00 26.03 379 LEU A O 1
ATOM 2485 N N . LEU A 1 380 ? 78.684 136.672 98.857 1.00 25.56 380 LEU A N 1
ATOM 2486 C CA . LEU A 1 380 ? 79.690 137.607 98.365 1.00 25.56 380 LEU A CA 1
ATOM 2487 C C . LEU A 1 380 ? 80.865 136.876 97.730 1.00 25.56 380 LEU A C 1
ATOM 2488 O O . LEU A 1 380 ? 81.331 137.260 96.650 1.00 25.56 380 LEU A O 1
ATOM 2493 N N . VAL A 1 381 ? 81.364 135.824 98.385 1.00 25.53 381 VAL A N 1
ATOM 2494 C CA . VAL A 1 381 ? 82.485 135.098 97.798 1.00 25.53 381 VAL A CA 1
ATOM 2495 C C . VAL A 1 381 ? 82.069 134.380 96.521 1.00 25.53 381 VAL A C 1
ATOM 2496 O O . VAL A 1 381 ? 82.861 134.312 95.576 1.00 25.53 381 VAL A O 1
ATOM 2500 N N . SER A 1 382 ? 80.839 133.864 96.445 1.00 26.09 382 SER A N 1
ATOM 2501 C CA . SER A 1 382 ? 80.370 133.265 95.203 1.00 26.09 382 SER A CA 1
ATOM 2502 C C . SER A 1 382 ? 80.233 134.280 94.079 1.00 26.09 382 SER A C 1
ATOM 2503 O O . SER A 1 382 ? 80.610 133.980 92.940 1.00 26.09 382 SER A O 1
ATOM 2506 N N . LEU A 1 383 ? 79.703 135.469 94.369 1.00 25.52 383 LEU A N 1
ATOM 2507 C CA . LEU A 1 383 ? 79.612 136.523 93.370 1.00 25.52 383 LEU A CA 1
ATOM 2508 C C . LEU A 1 383 ? 80.978 136.982 92.888 1.00 25.52 383 LEU A C 1
ATOM 2509 O O . LEU A 1 383 ? 81.145 137.228 91.690 1.00 25.52 383 LEU A O 1
ATOM 2514 N N . VAL A 1 384 ? 81.951 137.112 93.785 1.00 24.85 384 VAL A N 1
ATOM 2515 C CA . VAL A 1 384 ? 83.305 137.455 93.363 1.00 24.85 384 VAL A CA 1
ATOM 2516 C C . VAL A 1 384 ? 83.922 136.343 92.524 1.00 24.85 384 VAL A C 1
ATOM 2517 O O . VAL A 1 384 ? 84.539 136.613 91.491 1.00 24.85 384 VAL A O 1
ATOM 2521 N N . THR A 1 385 ? 83.762 135.086 92.941 1.00 26.37 385 THR A N 1
ATOM 2522 C CA . THR A 1 385 ? 84.308 133.954 92.206 1.00 26.37 385 THR A CA 1
ATOM 2523 C C . THR A 1 385 ? 83.732 133.819 90.806 1.00 26.37 385 THR A C 1
ATOM 2524 O O . THR A 1 385 ? 84.495 133.591 89.864 1.00 26.37 385 THR A O 1
ATOM 2528 N N . THR A 1 386 ? 82.420 133.962 90.640 1.00 29.11 386 THR A N 1
ATOM 2529 C CA . THR A 1 386 ? 81.807 133.902 89.319 1.00 29.11 386 THR A CA 1
ATOM 2530 C C . THR A 1 386 ? 82.284 135.016 88.399 1.00 29.11 386 THR A C 1
ATOM 2531 O O . THR A 1 386 ? 82.640 134.754 87.244 1.00 29.11 386 THR A O 1
ATOM 2535 N N . VAL A 1 387 ? 82.314 136.252 88.898 1.00 28.56 387 VAL A N 1
ATOM 2536 C CA . VAL A 1 387 ? 82.734 137.382 88.078 1.00 28.56 387 VAL A CA 1
ATOM 2537 C C . VAL A 1 387 ? 84.199 137.246 87.684 1.00 28.56 387 VAL A C 1
ATOM 2538 O O . VAL A 1 387 ? 84.567 137.501 86.532 1.00 28.56 387 VAL A O 1
ATOM 2542 N N . VAL A 1 388 ? 85.058 136.847 88.626 1.00 30.78 388 VAL A N 1
ATOM 2543 C CA . VAL A 1 388 ? 86.472 136.691 88.301 1.00 30.78 388 VAL A CA 1
ATOM 2544 C C . VAL A 1 388 ? 86.669 135.615 87.243 1.00 30.78 388 VAL A C 1
ATOM 2545 O O . VAL A 1 388 ? 87.418 135.816 86.282 1.00 30.78 388 VAL A O 1
ATOM 2549 N N . VAL A 1 389 ? 85.996 134.472 87.386 1.00 33.38 389 VAL A N 1
ATOM 2550 C CA . VAL A 1 389 ? 86.119 133.409 86.393 1.00 33.38 389 VAL A CA 1
ATOM 2551 C C . VAL A 1 389 ? 85.653 133.890 85.026 1.00 33.38 389 VAL A C 1
ATOM 2552 O O . VAL A 1 389 ? 86.342 133.693 84.019 1.00 33.38 389 VAL A O 1
ATOM 2556 N N . PHE A 1 390 ? 84.493 134.543 84.965 1.00 40.10 390 PHE A N 1
ATOM 2557 C CA . PHE A 1 390 ? 83.952 134.961 83.675 1.00 40.10 390 PHE A CA 1
ATOM 2558 C C . PHE A 1 390 ? 84.835 136.012 83.005 1.00 40.10 390 PHE A C 1
ATOM 2559 O O . PHE A 1 390 ? 85.104 135.927 81.798 1.00 40.10 390 PHE A O 1
ATOM 2567 N N . VAL A 1 391 ? 85.315 136.993 83.773 1.00 37.39 391 VAL A N 1
ATOM 2568 C CA . VAL A 1 391 ? 86.149 138.045 83.202 1.00 37.39 391 VAL A CA 1
ATOM 2569 C C . VAL A 1 391 ? 87.500 137.491 82.770 1.00 37.39 391 VAL A C 1
ATOM 2570 O O . VAL A 1 391 ? 87.989 137.802 81.679 1.00 37.39 391 VAL A O 1
ATOM 2574 N N . ALA A 1 392 ? 88.126 136.661 83.604 1.00 38.37 392 ALA A N 1
ATOM 2575 C CA . ALA A 1 392 ? 89.381 136.023 83.239 1.00 38.37 392 ALA A CA 1
ATOM 2576 C C . ALA A 1 392 ? 89.211 134.991 82.137 1.00 38.37 392 ALA A C 1
ATOM 2577 O O . ALA A 1 392 ? 90.211 134.526 81.582 1.00 38.37 392 ALA A O 1
ATOM 2579 N N . SER A 1 393 ? 87.975 134.611 81.820 1.00 41.81 393 SER A N 1
ATOM 2580 C CA . SER A 1 393 ? 87.703 133.772 80.663 1.00 41.81 393 SER A CA 1
ATOM 2581 C C . SER A 1 393 ? 87.557 134.566 79.374 1.00 41.81 393 SER A C 1
ATOM 2582 O O . SER A 1 393 ? 88.122 134.167 78.353 1.00 41.81 393 SER A O 1
ATOM 2585 N N . MET A 1 394 ? 86.817 135.680 79.374 1.00 45.83 394 MET A N 1
ATOM 2586 C CA . MET A 1 394 ? 86.750 136.445 78.130 1.00 45.83 394 MET A CA 1
ATOM 2587 C C . MET A 1 394 ? 88.056 137.188 77.866 1.00 45.83 394 MET A C 1
ATOM 2588 O O . MET A 1 394 ? 88.565 137.182 76.740 1.00 45.83 394 MET A O 1
ATOM 2593 N N . VAL A 1 395 ? 88.613 137.828 78.887 1.00 44.11 395 VAL A N 1
ATOM 2594 C CA . VAL A 1 395 ? 89.855 138.567 78.767 1.00 44.11 395 VAL A CA 1
ATOM 2595 C C . VAL A 1 395 ? 90.930 137.770 79.494 1.00 44.11 395 VAL A C 1
ATOM 2596 O O . VAL A 1 395 ? 90.639 136.921 80.339 1.00 44.11 395 VAL A O 1
ATOM 2600 N N . LEU A 1 396 ? 92.192 138.021 79.144 1.00 44.88 396 LEU A N 1
ATOM 2601 C CA . LEU A 1 396 ? 93.345 137.300 79.686 1.00 44.88 396 LEU A CA 1
ATOM 2602 C C . LEU A 1 396 ? 93.338 135.827 79.290 1.00 44.88 396 LEU A C 1
ATOM 2603 O O . LEU A 1 396 ? 94.154 135.044 79.786 1.00 44.88 396 LEU A O 1
ATOM 2608 N N . GLY A 1 397 ? 92.432 135.433 78.401 1.00 48.69 397 GLY A N 1
ATOM 2609 C CA . GLY A 1 397 ? 92.384 134.071 77.912 1.00 48.69 397 GLY A CA 1
ATOM 2610 C C . GLY A 1 397 ? 92.898 133.974 76.493 1.00 48.69 397 GLY A C 1
ATOM 2611 O O . GLY A 1 397 ? 92.430 134.695 75.607 1.00 48.69 397 GLY A O 1
ATOM 2612 N N . GLU A 1 398 ? 93.859 133.088 76.263 1.00 51.52 398 GLU A N 1
ATOM 2613 C CA . GLU A 1 398 ? 94.550 132.995 74.985 1.00 51.52 398 GLU A CA 1
ATOM 2614 C C . GLU A 1 398 ? 93.823 132.006 74.084 1.00 51.52 398 GLU A C 1
ATOM 2615 O O . GLU A 1 398 ? 93.749 130.814 74.397 1.00 51.52 398 GLU A O 1
ATOM 2621 N N . CYS A 1 399 ? 93.294 132.502 72.968 1.00 59.11 399 CYS A N 1
ATOM 2622 C CA . CYS A 1 399 ? 92.621 131.666 71.980 1.00 59.11 399 CYS A CA 1
ATOM 2623 C C . CYS A 1 399 ? 93.681 130.959 71.142 1.00 59.11 399 CYS A C 1
ATOM 2624 O O . CYS A 1 399 ? 94.406 131.601 70.376 1.00 59.11 399 CYS A O 1
ATOM 2627 N N . ARG A 1 400 ? 93.768 129.639 71.286 1.00 53.71 400 ARG A N 1
ATOM 2628 C CA . ARG A 1 400 ? 94.770 128.832 70.606 1.00 53.71 400 ARG A CA 1
ATOM 2629 C C . ARG A 1 400 ? 94.103 127.896 69.608 1.00 53.71 400 ARG A C 1
ATOM 2630 O O . ARG A 1 400 ? 93.010 127.380 69.861 1.00 53.71 400 ARG A O 1
ATOM 2638 N N . GLN A 1 401 ? 94.768 127.677 68.476 1.00 62.57 401 GLN A N 1
ATOM 2639 C CA . GLN A 1 401 ? 94.228 126.788 67.457 1.00 62.57 401 GLN A CA 1
ATOM 2640 C C . GLN A 1 401 ? 94.180 125.355 67.969 1.00 62.57 401 GLN A C 1
ATOM 2641 O O . GLN A 1 401 ? 95.101 124.887 68.644 1.00 62.57 401 GLN A O 1
ATOM 2647 N N . MET A 1 402 ? 93.096 124.660 67.644 1.00 67.11 402 MET A N 1
ATOM 2648 C CA . MET A 1 402 ? 92.892 123.291 68.102 1.00 67.11 402 MET A CA 1
ATOM 2649 C C . MET A 1 402 ? 93.909 122.341 67.481 1.00 67.11 402 MET A C 1
ATOM 2650 O O . MET A 1 402 ? 94.391 122.574 66.374 1.00 67.11 402 MET A O 1
ATOM 2655 N N . ASN A 1 422 ? 86.902 117.693 70.735 1.00 58.52 422 ASN A N 1
ATOM 2656 C CA . ASN A 1 422 ? 86.813 116.942 71.982 1.00 58.52 422 ASN A CA 1
ATOM 2657 C C . ASN A 1 422 ? 85.701 117.496 72.865 1.00 58.52 422 ASN A C 1
ATOM 2658 O O . ASN A 1 422 ? 85.421 118.694 72.849 1.00 58.52 422 ASN A O 1
ATOM 2663 N N . SER A 1 423 ? 85.057 116.611 73.629 1.00 56.50 423 SER A N 1
ATOM 2664 C CA . SER A 1 423 ? 83.997 117.050 74.531 1.00 56.50 423 SER A CA 1
ATOM 2665 C C . SER A 1 423 ? 84.565 117.815 75.720 1.00 56.50 423 SER A C 1
ATOM 2666 O O . SER A 1 423 ? 83.946 118.766 76.210 1.00 56.50 423 SER A O 1
ATOM 2669 N N . SER A 1 424 ? 85.742 117.408 76.201 1.00 50.76 424 SER A N 1
ATOM 2670 C CA . SER A 1 424 ? 86.336 118.054 77.367 1.00 50.76 424 SER A CA 1
ATOM 2671 C C . SER A 1 424 ? 86.717 119.499 77.074 1.00 50.76 424 SER A C 1
ATOM 2672 O O . SER A 1 424 ? 86.537 120.381 77.922 1.00 50.76 424 SER A O 1
ATOM 2675 N N . ILE A 1 425 ? 87.247 119.763 75.879 1.00 54.34 425 ILE A N 1
ATOM 2676 C CA . ILE A 1 425 ? 87.787 121.082 75.580 1.00 54.34 425 ILE A CA 1
ATOM 2677 C C . ILE A 1 425 ? 86.651 122.076 75.370 1.00 54.34 425 ILE A C 1
ATOM 2678 O O . ILE A 1 425 ? 85.619 121.760 74.765 1.00 54.34 425 ILE A O 1
ATOM 2683 N N . LYS A 1 426 ? 86.830 123.284 75.899 1.00 51.19 426 LYS A N 1
ATOM 2684 C CA . LYS A 1 426 ? 85.805 124.320 75.882 1.00 51.19 426 LYS A CA 1
ATOM 2685 C C . LYS A 1 426 ? 86.251 125.473 74.996 1.00 51.19 426 LYS A C 1
ATOM 2686 O O . LYS A 1 426 ? 87.381 125.956 75.121 1.00 51.19 426 LYS A O 1
ATOM 2692 N N . THR A 1 427 ? 85.364 125.912 74.108 1.00 57.00 427 THR A N 1
ATOM 2693 C CA . THR A 1 427 ? 85.610 127.063 73.248 1.00 57.00 427 THR A CA 1
ATOM 2694 C C . THR A 1 427 ? 84.697 128.209 73.671 1.00 57.00 427 THR A C 1
ATOM 2695 O O . THR A 1 427 ? 83.472 128.128 73.531 1.00 57.00 427 THR A O 1
ATOM 2699 N N . PHE A 1 428 ? 85.297 129.264 74.215 1.00 57.28 428 PHE A N 1
ATOM 2700 C CA . PHE A 1 428 ? 84.568 130.408 74.743 1.00 57.28 428 PHE A CA 1
ATOM 2701 C C . PHE A 1 428 ? 85.259 131.685 74.294 1.00 57.28 428 PHE A C 1
ATOM 2702 O O . PHE A 1 428 ? 86.481 131.810 74.429 1.00 57.28 428 PHE A O 1
ATOM 2710 N N . PHE A 1 429 ? 84.477 132.625 73.762 1.00 59.01 429 PHE A N 1
ATOM 2711 C CA . PHE A 1 429 ? 84.961 133.964 73.420 1.00 59.01 429 PHE A CA 1
ATOM 2712 C C . PHE A 1 429 ? 86.096 133.906 72.399 1.00 59.01 429 PHE A C 1
ATOM 2713 O O . PHE A 1 429 ? 86.959 134.785 72.347 1.00 59.01 429 PHE A O 1
ATOM 2721 N N . CYS A 1 430 ? 86.096 132.864 71.575 1.00 65.09 430 CYS A N 1
ATOM 2722 C CA . CYS A 1 430 ? 87.188 132.627 70.645 1.00 65.09 430 CYS A CA 1
ATOM 2723 C C . CYS A 1 430 ? 86.641 132.358 69.252 1.00 65.09 430 CYS A C 1
ATOM 2724 O O . CYS A 1 430 ? 85.503 131.902 69.104 1.00 65.09 430 CYS A O 1
ATOM 2727 N N . PRO A 1 431 ? 87.432 132.629 68.207 1.00 68.04 431 PRO A N 1
ATOM 2728 C CA . PRO A 1 431 ? 86.944 132.412 66.837 1.00 68.04 431 PRO A CA 1
ATOM 2729 C C . PRO A 1 431 ? 86.810 130.941 66.474 1.00 68.04 431 PRO A C 1
ATOM 2730 O O . PRO A 1 431 ? 87.042 130.060 67.307 1.00 68.04 431 PRO A O 1
ATOM 2734 N N . ASN A 1 432 ? 86.431 130.673 65.227 1.00 71.46 432 ASN A N 1
ATOM 2735 C CA . ASN A 1 432 ? 86.186 129.307 64.783 1.00 71.46 432 ASN A CA 1
ATOM 2736 C C . ASN A 1 432 ? 87.481 128.505 64.742 1.00 71.46 432 ASN A C 1
ATOM 2737 O O . ASN A 1 432 ? 88.561 129.048 64.493 1.00 71.46 432 ASN A O 1
ATOM 2742 N N . ASP A 1 433 ? 87.359 127.197 64.985 1.00 69.29 433 ASP A N 1
ATOM 2743 C CA . ASP A 1 433 ? 88.496 126.275 65.013 1.00 69.29 433 ASP A CA 1
ATOM 2744 C C . ASP A 1 433 ? 89.552 126.745 66.012 1.00 69.29 433 ASP A C 1
ATOM 2745 O O . ASP A 1 433 ? 90.756 126.686 65.755 1.00 69.29 433 ASP A O 1
ATOM 2750 N N . THR A 1 434 ? 89.101 127.240 67.161 1.00 62.65 434 THR A N 1
ATOM 2751 C CA . THR A 1 434 ? 89.981 127.776 68.185 1.00 62.65 434 THR A CA 1
ATOM 2752 C C . THR A 1 434 ? 89.350 127.539 69.551 1.00 62.65 434 THR A C 1
ATOM 2753 O O . THR A 1 434 ? 88.125 127.561 69.694 1.00 62.65 434 THR A O 1
ATOM 2757 N N . TYR A 1 435 ? 90.193 127.306 70.557 1.00 53.28 435 TYR A N 1
ATOM 2758 C CA . TYR A 1 435 ? 89.726 127.033 71.907 1.00 53.28 435 TYR A CA 1
ATOM 2759 C C . TYR A 1 435 ? 90.385 127.993 72.884 1.00 53.28 435 TYR A C 1
ATOM 2760 O O . TYR A 1 435 ? 91.497 128.476 72.656 1.00 53.28 435 TYR A O 1
ATOM 2769 N N . ASN A 1 436 ? 89.691 128.255 73.986 1.00 47.43 436 ASN A N 1
ATOM 2770 C CA . ASN A 1 436 ? 90.194 129.110 75.052 1.00 47.43 436 ASN A CA 1
ATOM 2771 C C . ASN A 1 436 ? 90.798 128.233 76.139 1.00 47.43 436 ASN A C 1
ATOM 2772 O O . ASN A 1 436 ? 90.103 127.394 76.721 1.00 47.43 436 ASN A O 1
ATOM 2777 N N . ASP A 1 437 ? 92.091 128.423 76.408 1.00 41.81 437 ASP A N 1
ATOM 2778 C CA . ASP A 1 437 ? 92.757 127.607 77.418 1.00 41.81 437 ASP A CA 1
ATOM 2779 C C . ASP A 1 437 ? 92.285 127.962 78.825 1.00 41.81 437 ASP A C 1
ATOM 2780 O O . ASP A 1 437 ? 92.078 127.074 79.661 1.00 41.81 437 ASP A O 1
ATOM 2785 N N . MET A 1 438 ? 92.101 129.251 79.108 1.00 38.81 438 MET A N 1
ATOM 2786 C CA . MET A 1 438 ? 91.593 129.640 80.419 1.00 38.81 438 MET A CA 1
ATOM 2787 C C . MET A 1 438 ? 90.156 129.174 80.615 1.00 38.81 438 MET A C 1
ATOM 2788 O O . MET A 1 438 ? 89.777 128.750 81.715 1.00 38.81 438 MET A O 1
ATOM 2793 N N . ALA A 1 439 ? 89.339 129.248 79.563 1.00 39.41 439 ALA A N 1
ATOM 2794 C CA . ALA A 1 439 ? 87.954 128.805 79.679 1.00 39.41 439 ALA A CA 1
ATOM 2795 C C . ALA A 1 439 ? 87.867 127.300 79.886 1.00 39.41 439 ALA A C 1
ATOM 2796 O O . ALA A 1 439 ? 87.025 126.825 80.653 1.00 39.41 439 ALA A O 1
ATOM 2798 N N . THR A 1 440 ? 88.717 126.527 79.206 1.00 37.68 440 THR A N 1
ATOM 2799 C CA . THR A 1 440 ? 88.697 125.084 79.423 1.00 37.68 440 THR A CA 1
ATOM 2800 C C . THR A 1 440 ? 89.332 124.727 80.760 1.00 37.68 440 THR A C 1
ATOM 2801 O O . THR A 1 440 ? 89.109 123.634 81.291 1.00 37.68 440 THR A O 1
ATOM 2805 N N . LEU A 1 441 ? 90.136 125.635 81.316 1.00 32.37 441 LEU A N 1
ATOM 2806 C CA . LEU A 1 441 ? 90.634 125.446 82.673 1.00 32.37 441 LEU A CA 1
ATOM 2807 C C . LEU A 1 441 ? 89.524 125.638 83.698 1.00 32.37 441 LEU A C 1
ATOM 2808 O O . LEU A 1 441 ? 89.364 124.831 84.620 1.00 32.37 441 LEU A O 1
ATOM 2813 N N . PHE A 1 442 ? 88.743 126.709 83.548 1.00 32.95 442 PHE A N 1
ATOM 2814 C CA . PHE A 1 442 ? 87.814 127.100 84.605 1.00 32.95 442 PHE A CA 1
ATOM 2815 C C . PHE A 1 442 ? 86.472 126.386 84.478 1.00 32.95 442 PHE A C 1
ATOM 2816 O O . PHE A 1 442 ? 85.870 125.997 85.484 1.00 32.95 442 PHE A O 1
ATOM 2824 N N . PHE A 1 443 ? 85.980 126.213 83.251 1.00 39.00 443 PHE A N 1
ATOM 2825 C CA . PHE A 1 443 ? 84.618 125.724 83.065 1.00 39.00 443 PHE A CA 1
ATOM 2826 C C . PHE A 1 443 ? 84.546 124.202 83.125 1.00 39.00 443 PHE A C 1
ATOM 2827 O O . PHE A 1 443 ? 83.451 123.632 83.155 1.00 39.00 443 PHE A O 1
ATOM 2835 N N . ASN A 1 444 ? 85.685 123.526 83.114 1.00 34.60 444 ASN A N 1
ATOM 2836 C CA . ASN A 1 444 ? 85.668 122.086 83.321 1.00 34.60 444 ASN A CA 1
ATOM 2837 C C . ASN A 1 444 ? 85.616 121.771 84.814 1.00 34.60 444 ASN A C 1
ATOM 2838 O O . ASN A 1 444 ? 86.019 122.600 85.639 1.00 34.60 444 ASN A O 1
ATOM 2843 N N . PRO A 1 445 ? 85.117 120.598 85.198 1.00 28.42 445 PRO A N 1
ATOM 2844 C CA . PRO A 1 445 ? 85.223 120.176 86.597 1.00 28.42 445 PRO A CA 1
ATOM 2845 C C . PRO A 1 445 ? 86.680 120.064 87.019 1.00 28.42 445 PRO A C 1
ATOM 2846 O O . PRO A 1 445 ? 87.565 119.811 86.200 1.00 28.42 445 PRO A O 1
ATOM 2850 N N . GLN A 1 446 ? 86.926 120.266 88.315 1.00 23.24 446 GLN A N 1
ATOM 2851 C CA . GLN A 1 446 ? 88.294 120.314 88.818 1.00 23.24 446 GLN A CA 1
ATOM 2852 C C . GLN A 1 446 ? 89.032 119.007 88.564 1.00 23.24 446 GLN A C 1
ATOM 2853 O O . GLN A 1 446 ? 90.226 119.010 88.237 1.00 23.24 446 GLN A O 1
ATOM 2859 N N . GLU A 1 447 ? 88.336 117.877 88.707 1.00 23.53 447 GLU A N 1
ATOM 2860 C CA . GLU A 1 447 ? 88.960 116.586 88.439 1.00 23.53 447 GLU A CA 1
ATOM 2861 C C . GLU A 1 447 ? 89.390 116.472 86.982 1.00 23.53 447 GLU A C 1
ATOM 2862 O O . GLU A 1 447 ? 90.431 115.879 86.680 1.00 23.53 447 GLU A O 1
ATOM 2864 N N . SER A 1 448 ? 88.599 117.031 86.063 1.00 24.96 448 SER A N 1
ATOM 2865 C CA . SER A 1 448 ? 88.977 117.018 84.653 1.00 24.96 448 SER A CA 1
ATOM 2866 C C . SER A 1 448 ? 90.153 117.950 84.385 1.00 24.96 448 SER A C 1
ATOM 2867 O O . SER A 1 448 ? 91.030 117.639 83.567 1.00 24.96 448 SER A O 1
ATOM 2870 N N . ALA A 1 449 ? 90.184 119.103 85.055 1.00 23.65 449 ALA A N 1
ATOM 2871 C CA . ALA A 1 449 ? 91.298 120.027 84.875 1.00 23.65 449 ALA A CA 1
ATOM 2872 C C . ALA A 1 449 ? 92.601 119.421 85.376 1.00 23.65 449 ALA A C 1
ATOM 2873 O O . ALA A 1 449 ? 93.666 119.654 84.794 1.00 23.65 449 ALA A O 1
ATOM 2875 N N . ILE A 1 450 ? 92.541 118.638 86.455 1.00 22.27 450 ILE A N 1
ATOM 2876 C CA . ILE A 1 450 ? 93.747 117.970 86.938 1.00 22.27 450 ILE A CA 1
ATOM 2877 C C . ILE A 1 450 ? 94.292 117.021 85.876 1.00 22.27 450 ILE A C 1
ATOM 2878 O O . ILE A 1 450 ? 95.502 116.985 85.615 1.00 22.27 450 ILE A O 1
ATOM 2883 N N . LEU A 1 451 ? 93.410 116.251 85.237 1.00 23.29 451 LEU A N 1
ATOM 2884 C CA . LEU A 1 451 ? 93.843 115.353 84.170 1.00 23.29 451 LEU A CA 1
ATOM 2885 C C . LEU A 1 451 ? 94.431 116.132 83.002 1.00 23.29 451 LEU A C 1
ATOM 2886 O O . LEU A 1 451 ? 95.453 115.737 82.430 1.00 23.29 451 LEU A O 1
ATOM 2891 N N . GLN A 1 452 ? 93.794 117.241 82.626 1.00 27.53 452 GLN A N 1
ATOM 2892 C CA . GLN A 1 452 ? 94.316 118.040 81.523 1.00 27.53 452 GLN A CA 1
ATOM 2893 C C . GLN A 1 452 ? 95.680 118.642 81.827 1.00 27.53 452 GLN A C 1
ATOM 2894 O O . GLN A 1 452 ? 96.503 118.755 80.914 1.00 27.53 452 GLN A O 1
ATOM 2900 N N . LEU A 1 453 ? 95.943 119.027 83.074 1.00 23.01 453 LEU A N 1
ATOM 2901 C CA . LEU A 1 453 ? 97.263 119.513 83.455 1.00 23.01 453 LEU A CA 1
ATOM 2902 C C . LEU A 1 453 ? 98.281 118.405 83.674 1.00 23.01 453 LEU A C 1
ATOM 2903 O O . LEU A 1 453 ? 99.484 118.687 83.678 1.00 23.01 453 LEU A O 1
ATOM 2908 N N . PHE A 1 454 ? 97.842 117.161 83.856 1.00 21.83 454 PHE A N 1
ATOM 2909 C CA . PHE A 1 454 ? 98.802 116.076 84.016 1.00 21.83 454 PHE A CA 1
ATOM 2910 C C . PHE A 1 454 ? 99.269 115.525 82.673 1.00 21.83 454 PHE A C 1
ATOM 2911 O O . PHE A 1 454 ? 100.472 115.365 82.447 1.00 21.83 454 PHE A O 1
ATOM 2919 N N . HIS A 1 455 ? 98.336 115.233 81.764 1.00 24.70 455 HIS A N 1
ATOM 2920 C CA . HIS A 1 455 ? 98.630 114.401 80.603 1.00 24.70 455 HIS A CA 1
ATOM 2921 C C . HIS A 1 455 ? 98.451 115.119 79.269 1.00 24.70 455 HIS A C 1
ATOM 2922 O O . HIS A 1 455 ? 98.302 114.458 78.238 1.00 24.70 455 HIS A O 1
ATOM 2929 N N . GLN A 1 456 ? 98.461 116.449 79.253 1.00 33.67 456 GLN A N 1
ATOM 2930 C CA . GLN A 1 456 ? 98.424 117.205 78.009 1.00 33.67 456 GLN A CA 1
ATOM 2931 C C . GLN A 1 456 ? 99.577 118.195 77.975 1.00 33.67 456 GLN A C 1
ATOM 2932 O O . GLN A 1 456 ? 99.831 118.893 78.962 1.00 33.67 456 GLN A O 1
ATOM 2938 N N . ASP A 1 457 ? 100.267 118.253 76.841 1.00 42.89 457 ASP A N 1
ATOM 2939 C CA . ASP A 1 457 ? 101.376 119.172 76.631 1.00 42.89 457 ASP A CA 1
ATOM 2940 C C . ASP A 1 457 ? 101.045 120.155 75.514 1.00 42.89 457 ASP A C 1
ATOM 2941 O O . ASP A 1 457 ? 100.387 119.795 74.532 1.00 42.89 457 ASP A O 1
ATOM 2946 N N . GLY A 1 458 ? 101.456 121.407 75.694 1.00 43.01 458 GLY A N 1
ATOM 2947 C CA . GLY A 1 458 ? 101.229 122.432 74.701 1.00 43.01 458 GLY A CA 1
ATOM 2948 C C . GLY A 1 458 ? 99.836 123.018 74.688 1.00 43.01 458 GLY A C 1
ATOM 2949 O O . GLY A 1 458 ? 99.559 123.888 73.853 1.00 43.01 458 GLY A O 1
ATOM 2950 N N . THR A 1 459 ? 98.947 122.571 75.577 1.00 42.16 459 THR A N 1
ATOM 2951 C CA . THR A 1 459 ? 97.588 123.105 75.594 1.00 42.16 459 THR A CA 1
ATOM 2952 C C . THR A 1 459 ? 97.536 124.475 76.261 1.00 42.16 459 THR A C 1
ATOM 2953 O O . THR A 1 459 ? 96.730 125.328 75.874 1.00 42.16 459 THR A O 1
ATOM 2957 N N . PHE A 1 460 ? 98.385 124.706 77.259 1.00 37.52 460 PHE A N 1
ATOM 2958 C CA . PHE A 1 460 ? 98.349 125.922 78.061 1.00 37.52 460 PHE A CA 1
ATOM 2959 C C . PHE A 1 460 ? 99.651 126.693 77.898 1.00 37.52 460 PHE A C 1
ATOM 2960 O O . PHE A 1 460 ? 100.736 126.107 77.961 1.00 37.52 460 PHE A O 1
ATOM 2968 N N . SER A 1 461 ? 99.536 128.001 77.689 1.00 36.80 461 SER A N 1
ATOM 2969 C CA . SER A 1 461 ? 100.708 128.857 77.636 1.00 36.80 461 SER A CA 1
ATOM 2970 C C . SER A 1 461 ? 101.168 129.205 79.052 1.00 36.80 461 SER A C 1
ATOM 2971 O O . SER A 1 461 ? 100.373 129.179 79.993 1.00 36.80 461 SER A O 1
ATOM 2974 N N . PRO A 1 462 ? 102.455 129.524 79.232 1.00 33.46 462 PRO A N 1
ATOM 2975 C CA . PRO A 1 462 ? 102.945 129.825 80.590 1.00 33.46 462 PRO A CA 1
ATOM 2976 C C . PRO A 1 462 ? 102.236 130.992 81.259 1.00 33.46 462 PRO A C 1
ATOM 2977 O O . PRO A 1 462 ? 102.026 130.963 82.478 1.00 33.46 462 PRO A O 1
ATOM 2981 N N . VAL A 1 463 ? 101.864 132.023 80.498 1.00 31.08 463 VAL A N 1
ATOM 2982 C CA . VAL A 1 463 ? 101.171 133.168 81.086 1.00 31.08 463 VAL A CA 1
ATOM 2983 C C . VAL A 1 463 ? 99.817 132.743 81.635 1.00 31.08 463 VAL A C 1
ATOM 2984 O O . VAL A 1 463 ? 99.418 133.140 82.739 1.00 31.08 463 VAL A O 1
ATOM 2988 N N . THR A 1 464 ? 99.087 131.932 80.867 1.00 31.16 464 THR A N 1
ATOM 2989 C CA . THR A 1 464 ? 97.798 131.435 81.331 1.00 31.16 464 THR A CA 1
ATOM 2990 C C . THR A 1 464 ? 97.955 130.611 82.598 1.00 31.16 464 THR A C 1
ATOM 2991 O O . THR A 1 464 ? 97.172 130.756 83.542 1.00 31.16 464 THR A O 1
ATOM 2995 N N . LEU A 1 465 ? 98.970 129.748 82.643 1.00 27.10 465 LEU A N 1
ATOM 2996 C CA . LEU A 1 465 ? 99.197 128.939 83.834 1.00 27.10 465 LEU A CA 1
ATOM 2997 C C . LEU A 1 465 ? 99.531 129.795 85.047 1.00 27.10 465 LEU A C 1
ATOM 2998 O O . LEU A 1 465 ? 99.021 129.533 86.140 1.00 27.10 465 LEU A O 1
ATOM 3003 N N . ALA A 1 466 ? 100.375 130.815 84.883 1.00 25.24 466 ALA A N 1
ATOM 3004 C CA . ALA A 1 466 ? 100.727 131.668 86.015 1.00 25.24 466 ALA A CA 1
ATOM 3005 C C . ALA A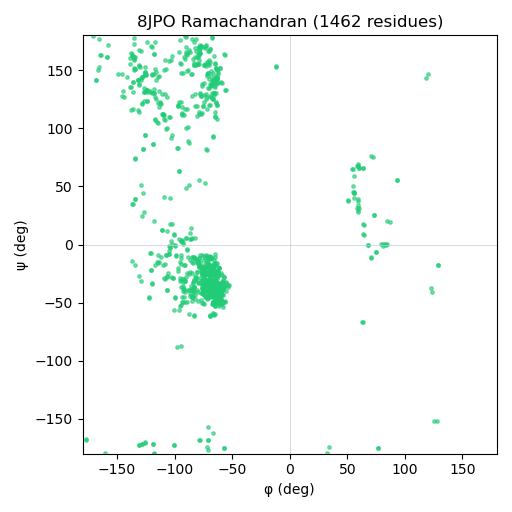 1 466 ? 99.512 132.430 86.529 1.00 25.24 466 ALA A C 1
ATOM 3006 O O . ALA A 1 466 ? 99.267 132.493 87.742 1.00 25.24 466 ALA A O 1
ATOM 3008 N N . LEU A 1 467 ? 98.734 133.016 85.616 1.00 24.68 467 LEU A N 1
ATOM 3009 C CA . LEU A 1 467 ? 97.549 133.761 86.027 1.00 24.68 467 LEU A CA 1
ATOM 3010 C C . LEU A 1 467 ? 96.534 132.849 86.701 1.00 24.68 467 LEU A C 1
ATOM 3011 O O . LEU A 1 467 ? 95.927 133.218 87.716 1.00 24.68 467 LEU A O 1
ATOM 3016 N N . PHE A 1 468 ? 96.342 131.648 86.153 1.00 24.00 468 PHE A N 1
ATOM 3017 C CA . PHE A 1 468 ? 95.421 130.691 86.746 1.00 24.00 468 PHE A CA 1
ATOM 3018 C C . PHE A 1 468 ? 95.881 130.276 88.134 1.00 24.00 468 PHE A C 1
ATOM 3019 O O . PHE A 1 468 ? 95.073 130.176 89.061 1.00 24.00 468 PHE A O 1
ATOM 3027 N N . PHE A 1 469 ? 97.182 130.021 88.295 1.00 21.05 469 PHE A N 1
ATOM 3028 C CA . PHE A 1 469 ? 97.696 129.643 89.604 1.00 21.05 469 PHE A CA 1
ATOM 3029 C C . PHE A 1 469 ? 97.460 130.746 90.620 1.00 21.05 469 PHE A C 1
ATOM 3030 O O . PHE A 1 469 ? 96.992 130.482 91.730 1.00 21.05 469 PHE A O 1
ATOM 3038 N N . VAL A 1 470 ? 97.751 131.995 90.249 1.00 20.20 470 VAL A N 1
ATOM 3039 C CA . VAL A 1 470 ? 97.570 133.101 91.186 1.00 20.20 470 VAL A CA 1
ATOM 3040 C C . VAL A 1 470 ? 96.103 133.235 91.579 1.00 20.20 470 VAL A C 1
ATOM 3041 O O . VAL A 1 470 ? 95.764 133.313 92.769 1.00 20.20 470 VAL A O 1
ATOM 3045 N N . LEU A 1 471 ? 95.208 133.252 90.585 1.00 20.14 471 LEU A N 1
ATOM 3046 C CA . LEU A 1 471 ? 93.790 133.443 90.879 1.00 20.14 471 LEU A CA 1
ATOM 3047 C C . LEU A 1 471 ? 93.233 132.300 91.716 1.00 20.14 471 LEU A C 1
ATOM 3048 O O . LEU A 1 471 ? 92.528 132.532 92.707 1.00 20.14 471 LEU A O 1
ATOM 3053 N N . TYR A 1 472 ? 93.537 131.057 91.335 1.00 19.48 472 TYR A N 1
ATOM 3054 C CA . TYR A 1 472 ? 93.011 129.914 92.066 1.00 19.48 472 TYR A CA 1
ATOM 3055 C C . TYR A 1 472 ? 93.570 129.865 93.479 1.00 19.48 472 TYR A C 1
ATOM 3056 O O . TYR A 1 472 ? 92.840 129.568 94.427 1.00 19.48 472 TYR A O 1
ATOM 3065 N N . PHE A 1 473 ? 94.859 130.171 93.644 1.00 17.30 473 PHE A N 1
ATOM 3066 C CA . PHE A 1 473 ? 95.462 130.179 94.971 1.00 17.30 473 PHE A CA 1
ATOM 3067 C C . PHE A 1 473 ? 94.788 131.204 95.871 1.00 17.30 473 PHE A C 1
ATOM 3068 O O . PHE A 1 473 ? 94.381 130.880 96.995 1.00 17.30 473 PHE A O 1
ATOM 3076 N N . LEU A 1 474 ? 94.633 132.439 95.385 1.00 17.10 474 LEU A N 1
ATOM 3077 C CA . LEU A 1 474 ? 94.016 133.475 96.207 1.00 17.10 474 LEU A CA 1
ATOM 3078 C C . LEU A 1 474 ? 92.567 133.140 96.543 1.00 17.10 474 LEU A C 1
ATOM 3079 O O . LEU A 1 474 ? 92.149 133.268 97.701 1.00 17.10 474 LEU A O 1
ATOM 3084 N N . LEU A 1 475 ? 91.787 132.692 95.557 1.00 18.19 475 LEU A N 1
ATOM 3085 C CA . LEU A 1 475 ? 90.374 132.446 95.820 1.00 18.19 475 LEU A CA 1
ATOM 3086 C C . LEU A 1 475 ? 90.160 131.200 96.671 1.00 18.19 475 LEU A C 1
ATOM 3087 O O . LEU A 1 475 ? 89.207 131.144 97.454 1.00 18.19 475 LEU A O 1
ATOM 3092 N N . ALA A 1 476 ? 91.031 130.195 96.547 1.00 16.91 476 ALA A N 1
ATOM 3093 C CA . ALA A 1 476 ? 90.935 129.029 97.415 1.00 16.91 476 ALA A CA 1
ATOM 3094 C C . ALA A 1 476 ? 91.326 129.375 98.844 1.00 16.91 476 ALA A C 1
ATOM 3095 O O . ALA A 1 476 ? 90.735 128.856 99.797 1.00 16.91 476 ALA A O 1
ATOM 3097 N N . CYS A 1 477 ? 92.327 130.243 99.015 1.00 16.66 477 CYS A N 1
ATOM 3098 C CA . CYS A 1 477 ? 92.679 130.694 100.357 1.00 16.66 477 CYS A CA 1
ATOM 3099 C C . CYS A 1 477 ? 91.548 131.499 100.982 1.00 16.66 477 CYS A C 1
ATOM 3100 O O . CYS A 1 477 ? 91.275 131.373 102.181 1.00 16.66 477 CYS A O 1
ATOM 3103 N N . TRP A 1 478 ? 90.883 132.338 100.189 1.00 19.28 478 TRP A N 1
ATOM 3104 C CA . TRP A 1 478 ? 89.800 133.159 100.717 1.00 19.28 478 TRP A CA 1
ATOM 3105 C C . TRP A 1 478 ? 88.496 132.390 100.890 1.00 19.28 478 TRP A C 1
ATOM 3106 O O . TRP A 1 478 ? 87.631 132.833 101.652 1.00 19.28 478 TRP A O 1
ATOM 3117 N N . THR A 1 479 ? 88.333 131.250 100.218 1.00 18.90 479 THR A N 1
ATOM 3118 C CA . THR A 1 479 ? 87.064 130.533 100.293 1.00 18.90 479 THR A CA 1
ATOM 3119 C C . THR A 1 479 ? 86.996 129.609 101.504 1.00 18.90 479 THR A C 1
ATOM 3120 O O . THR A 1 479 ? 85.938 129.487 102.130 1.00 18.90 479 THR A O 1
ATOM 3124 N N . TYR A 1 480 ? 88.100 128.956 101.857 1.00 19.15 480 TYR A N 1
ATOM 3125 C CA . TYR A 1 480 ? 88.079 127.987 102.949 1.00 19.15 480 TYR A CA 1
ATOM 3126 C C . TYR A 1 480 ? 87.883 128.713 104.272 1.00 19.15 480 TYR A C 1
ATOM 3127 O O . TYR A 1 480 ? 88.701 129.554 104.656 1.00 19.15 480 TYR A O 1
ATOM 3136 N N . GLY A 1 481 ? 86.804 128.383 104.975 1.00 20.73 481 GLY A N 1
ATOM 3137 C CA . GLY A 1 481 ? 86.488 129.029 106.231 1.00 20.73 481 GLY A CA 1
ATOM 3138 C C . GLY A 1 481 ? 85.067 129.547 106.270 1.00 20.73 481 GLY A C 1
ATOM 3139 O O . GLY A 1 481 ? 84.529 129.828 107.345 1.00 20.73 481 GLY A O 1
ATOM 3140 N N . ILE A 1 482 ? 84.447 129.677 105.099 1.00 21.45 482 ILE A N 1
ATOM 3141 C CA . ILE A 1 482 ? 83.066 130.134 105.003 1.00 21.45 482 ILE A CA 1
ATOM 3142 C C . ILE A 1 482 ? 82.147 128.972 105.347 1.00 21.45 482 ILE A C 1
ATOM 3143 O O . ILE A 1 482 ? 82.597 127.828 105.471 1.00 21.45 482 ILE A O 1
ATOM 3148 N N . SER A 1 483 ? 80.855 129.263 105.511 1.00 22.85 483 SER A N 1
ATOM 3149 C CA . SER A 1 483 ? 79.935 128.297 106.101 1.00 22.85 483 SER A CA 1
ATOM 3150 C C . SER A 1 483 ? 79.778 127.044 105.243 1.00 22.85 483 SER A C 1
ATOM 3151 O O . SER A 1 483 ? 79.612 125.945 105.780 1.00 22.85 483 SER A O 1
ATOM 3154 N N . VAL A 1 484 ? 79.832 127.176 103.921 1.00 21.39 484 VAL A N 1
ATOM 3155 C CA . VAL A 1 484 ? 79.517 126.054 103.034 1.00 21.39 484 VAL A CA 1
ATOM 3156 C C . VAL A 1 484 ? 80.520 124.922 103.234 1.00 21.39 484 VAL A C 1
ATOM 3157 O O . VAL A 1 484 ? 81.678 125.175 103.594 1.00 21.39 484 VAL A O 1
ATOM 3161 N N . PRO A 1 485 ? 80.119 123.660 103.029 1.00 19.44 485 PRO A N 1
ATOM 3162 C CA . PRO A 1 485 ? 81.037 122.537 103.273 1.00 19.44 485 PRO A CA 1
ATOM 3163 C C . PRO A 1 485 ? 82.143 122.427 102.237 1.00 19.44 485 PRO A C 1
ATOM 3164 O O . PRO A 1 485 ? 82.055 121.631 101.298 1.00 19.44 485 PRO A O 1
ATOM 3168 N N . SER A 1 486 ? 83.194 123.222 102.407 1.00 19.86 486 SER A N 1
ATOM 3169 C CA . SER A 1 486 ? 84.300 123.241 101.466 1.00 19.86 486 SER A CA 1
ATOM 3170 C C . SER A 1 486 ? 85.237 122.056 101.695 1.00 19.86 486 SER A C 1
ATOM 3171 O O . SER A 1 486 ? 85.283 121.455 102.770 1.00 19.86 486 SER A O 1
ATOM 3174 N N . GLY A 1 487 ? 85.997 121.725 100.648 1.00 19.37 487 GLY A N 1
ATOM 3175 C CA . GLY A 1 487 ? 87.086 120.782 100.760 1.00 19.37 487 GLY A CA 1
ATOM 3176 C C . GLY A 1 487 ? 88.398 121.476 100.440 1.00 19.37 487 GLY A C 1
ATOM 3177 O O . GLY A 1 487 ? 88.424 122.643 100.049 1.00 19.37 487 GLY A O 1
ATOM 3178 N N . LEU A 1 488 ? 89.493 120.743 100.623 1.00 17.97 488 LEU A N 1
ATOM 3179 C CA . LEU A 1 488 ? 90.799 121.360 100.431 1.00 17.97 488 LEU A CA 1
ATOM 3180 C C . LEU A 1 488 ? 91.811 120.520 99.667 1.00 17.97 488 LEU A C 1
ATOM 3181 O O . LEU A 1 488 ? 92.830 121.075 99.247 1.00 17.97 488 LEU A O 1
ATOM 3186 N N . PHE A 1 489 ? 91.592 119.220 99.473 1.00 15.86 489 PHE A N 1
ATOM 3187 C CA . PHE A 1 489 ? 92.602 118.410 98.801 1.00 15.86 489 PHE A CA 1
ATOM 3188 C C . PHE A 1 489 ? 92.748 118.806 97.337 1.00 15.86 489 PHE A C 1
ATOM 3189 O O . PHE A 1 489 ? 93.862 119.054 96.863 1.00 15.86 489 PHE A O 1
ATOM 3197 N N . VAL A 1 490 ? 91.640 118.875 96.607 1.00 17.04 490 VAL A N 1
ATOM 3198 C CA . VAL A 1 490 ? 91.676 119.175 95.175 1.00 17.04 490 VAL A CA 1
ATOM 3199 C C . VAL A 1 490 ? 92.152 120.599 94.893 1.00 17.04 490 VAL A C 1
ATOM 3200 O O . VAL A 1 490 ? 93.047 120.770 94.054 1.00 17.04 490 VAL A O 1
ATOM 3204 N N . PRO A 1 491 ? 91.624 121.645 95.534 1.00 16.25 491 PRO A N 1
ATOM 3205 C CA . PRO A 1 491 ? 92.134 122.996 95.273 1.00 16.25 491 PRO A CA 1
ATOM 3206 C C . PRO A 1 491 ? 93.589 123.210 95.660 1.00 16.25 491 PRO A C 1
ATOM 3207 O O . PRO A 1 491 ? 94.186 124.192 95.214 1.00 16.25 491 PRO A O 1
ATOM 3211 N N . SER A 1 492 ? 94.174 122.331 96.474 1.00 14.42 492 SER A N 1
ATOM 3212 C CA . SER A 1 492 ? 95.609 122.329 96.704 1.00 14.42 492 SER A CA 1
ATOM 3213 C C . SER A 1 492 ? 96.355 121.392 95.771 1.00 14.42 492 SER A C 1
ATOM 3214 O O . SER A 1 492 ? 97.516 121.658 95.451 1.00 14.42 492 SER A O 1
ATOM 3217 N N . LEU A 1 493 ? 95.717 120.313 95.329 1.00 14.50 493 LEU A N 1
ATOM 3218 C CA . LEU A 1 493 ? 96.281 119.404 94.346 1.00 14.50 493 LEU A CA 1
ATOM 3219 C C . LEU A 1 493 ? 96.194 119.951 92.930 1.00 14.50 493 LEU A C 1
ATOM 3220 O O . LEU A 1 493 ? 96.782 119.367 92.016 1.00 14.50 493 LEU A O 1
ATOM 3225 N N . LEU A 1 494 ? 95.483 121.059 92.731 1.00 16.84 494 LEU A N 1
ATOM 3226 C CA . LEU A 1 494 ? 95.287 121.622 91.404 1.00 16.84 494 LEU A CA 1
ATOM 3227 C C . LEU A 1 494 ? 96.093 122.892 91.168 1.00 16.84 494 LEU A C 1
ATOM 3228 O O . LEU A 1 494 ? 96.436 123.179 90.018 1.00 16.84 494 LEU A O 1
ATOM 3233 N N . CYS A 1 495 ? 96.393 123.662 92.216 1.00 18.41 495 CYS A N 1
ATOM 3234 C CA . CYS A 1 495 ? 97.377 124.732 92.088 1.00 18.41 495 CYS A CA 1
ATOM 3235 C C . CYS A 1 495 ? 98.769 124.157 91.860 1.00 18.41 495 CYS A C 1
ATOM 3236 O O . CYS A 1 495 ? 99.550 124.682 91.056 1.00 18.41 495 CYS A O 1
ATOM 3239 N N . GLY A 1 496 ? 99.096 123.078 92.571 1.00 16.16 496 GLY A N 1
ATOM 3240 C CA . GLY A 1 496 ? 100.386 122.441 92.390 1.00 16.16 496 GLY A CA 1
ATOM 3241 C C . GLY A 1 496 ? 100.576 121.869 91.004 1.00 16.16 496 GLY A C 1
ATOM 3242 O O . GLY A 1 496 ? 101.687 121.890 90.471 1.00 16.16 496 GLY A O 1
ATOM 3243 N N . ALA A 1 497 ? 99.507 121.345 90.402 1.00 16.11 497 ALA A N 1
ATOM 3244 C CA . ALA A 1 497 ? 99.602 120.877 89.025 1.00 16.11 497 ALA A CA 1
ATOM 3245 C C . ALA A 1 497 ? 99.929 122.017 88.073 1.00 16.11 497 ALA A C 1
ATOM 3246 O O . ALA A 1 497 ? 100.752 121.847 87.167 1.00 16.11 497 ALA A O 1
ATOM 3248 N N . ALA A 1 498 ? 99.307 123.182 88.266 1.00 17.53 498 ALA A N 1
ATOM 3249 C CA . ALA A 1 498 ? 99.631 124.347 87.452 1.00 17.53 498 ALA A CA 1
ATOM 3250 C C . ALA A 1 498 ? 101.077 124.777 87.647 1.00 17.53 498 ALA A C 1
ATOM 3251 O O . ALA A 1 498 ? 101.768 125.088 86.673 1.00 17.53 498 ALA A O 1
ATOM 3253 N N . PHE A 1 499 ? 101.553 124.788 88.892 1.00 19.04 499 PHE A N 1
ATOM 3254 C CA . PHE A 1 499 ? 102.945 125.152 89.141 1.00 19.04 499 PHE A CA 1
ATOM 3255 C C . PHE A 1 499 ? 103.907 124.172 88.479 1.00 19.04 499 PHE A C 1
ATOM 3256 O O . PHE A 1 499 ? 104.905 124.584 87.876 1.00 19.04 499 PHE A O 1
ATOM 3264 N N . GLY A 1 500 ? 103.622 122.873 88.574 1.00 20.18 500 GLY A N 1
ATOM 3265 C CA . GLY A 1 500 ? 104.492 121.888 87.954 1.00 20.18 500 GLY A CA 1
ATOM 3266 C C . GLY A 1 500 ? 104.495 121.982 86.441 1.00 20.18 500 GLY A C 1
ATOM 3267 O O . GLY A 1 500 ? 105.548 121.889 85.806 1.00 20.18 500 GLY A O 1
ATOM 3268 N N . ARG A 1 501 ? 103.319 122.169 85.841 1.00 23.68 501 ARG A N 1
ATOM 3269 C CA . ARG A 1 501 ? 103.258 122.334 84.394 1.00 23.68 501 ARG A CA 1
ATOM 3270 C C . ARG A 1 501 ? 103.999 123.592 83.956 1.00 23.68 501 ARG A C 1
ATOM 3271 O O . ARG A 1 501 ? 104.694 123.584 82.933 1.00 23.68 501 ARG A O 1
ATOM 3279 N N . LEU A 1 502 ? 103.880 124.676 84.726 1.00 24.33 502 LEU A N 1
ATOM 3280 C CA . LEU A 1 502 ? 104.588 125.906 84.390 1.00 24.33 502 LEU A CA 1
ATOM 3281 C C . LEU A 1 502 ? 106.099 125.723 84.467 1.00 24.33 502 LEU A C 1
ATOM 3282 O O . LEU A 1 502 ? 106.832 126.184 83.582 1.00 24.33 502 LEU A O 1
ATOM 3287 N N . VAL A 1 503 ? 106.590 125.069 85.523 1.00 25.48 503 VAL A N 1
ATOM 3288 C CA . VAL A 1 503 ? 108.035 124.889 85.633 1.00 25.48 503 VAL A CA 1
ATOM 3289 C C . VAL A 1 503 ? 108.537 123.945 84.549 1.00 25.48 503 VAL A C 1
ATOM 3290 O O . VAL A 1 503 ? 109.640 124.122 84.027 1.00 25.48 503 VAL A O 1
ATOM 3294 N N . ALA A 1 504 ? 107.735 122.945 84.171 1.00 27.31 504 ALA A N 1
ATOM 3295 C CA . ALA A 1 504 ? 108.122 122.089 83.054 1.00 27.31 504 ALA A CA 1
ATOM 3296 C C . ALA A 1 504 ? 108.210 122.882 81.755 1.00 27.31 504 ALA A C 1
ATOM 3297 O O . ALA A 1 504 ? 109.162 122.716 80.979 1.00 27.31 504 ALA A O 1
ATOM 3299 N N . ASN A 1 505 ? 107.225 123.749 81.501 1.00 30.18 505 ASN A N 1
ATOM 3300 C CA . ASN A 1 505 ? 107.236 124.541 80.275 1.00 30.18 505 ASN A CA 1
ATOM 3301 C C . ASN A 1 505 ? 108.433 125.481 80.229 1.00 30.18 505 ASN A C 1
ATOM 3302 O O . ASN A 1 505 ? 109.079 125.619 79.184 1.00 30.18 505 ASN A O 1
ATOM 3307 N N . VAL A 1 506 ? 108.744 126.142 81.344 1.00 32.87 506 VAL A N 1
ATOM 3308 C CA . VAL A 1 506 ? 109.888 127.049 81.321 1.00 32.87 506 VAL A CA 1
ATOM 3309 C C . VAL A 1 506 ? 111.199 126.272 81.254 1.00 32.87 506 VAL A C 1
ATOM 3310 O O . VAL A 1 506 ? 112.163 126.737 80.634 1.00 32.87 506 VAL A O 1
ATOM 3314 N N . LEU A 1 507 ? 111.265 125.086 81.867 1.00 35.53 507 LEU A N 1
ATOM 3315 C CA . LEU A 1 507 ? 112.487 124.294 81.817 1.00 35.53 507 LEU A CA 1
ATOM 3316 C C . LEU A 1 507 ? 112.781 123.817 80.404 1.00 35.53 507 LEU A C 1
ATOM 3317 O O . LEU A 1 507 ? 113.919 123.923 79.935 1.00 35.53 507 LEU A O 1
ATOM 3322 N N . LYS A 1 508 ? 111.769 123.292 79.707 1.00 40.64 508 LYS A N 1
ATOM 3323 C CA . LYS A 1 508 ? 112.002 122.783 78.358 1.00 40.64 508 LYS A CA 1
ATOM 3324 C C . LYS A 1 508 ? 112.482 123.887 77.424 1.00 40.64 508 LYS A C 1
ATOM 3325 O O . LYS A 1 508 ? 113.407 123.681 76.631 1.00 40.64 508 LYS A O 1
ATOM 3331 N N . SER A 1 509 ? 111.865 125.068 77.503 1.00 44.66 509 SER A N 1
ATOM 3332 C CA . SER A 1 509 ? 112.290 126.181 76.661 1.00 44.66 509 SER A CA 1
ATOM 3333 C C . SER A 1 509 ? 113.681 126.672 77.047 1.00 44.66 509 SER A C 1
ATOM 3334 O O . SER A 1 509 ? 114.501 126.981 76.175 1.00 44.66 509 SER A O 1
ATOM 3337 N N . TYR A 1 510 ? 113.963 126.756 78.349 1.00 51.96 510 TYR A N 1
ATOM 3338 C CA . TYR A 1 510 ? 115.251 127.273 78.801 1.00 51.96 510 TYR A CA 1
ATOM 3339 C C . TYR A 1 510 ? 116.398 126.364 78.372 1.00 51.96 510 TYR A C 1
ATOM 3340 O O . TYR A 1 510 ? 117.362 126.820 77.747 1.00 51.96 510 TYR A O 1
ATOM 3349 N N . ILE A 1 511 ? 116.304 125.072 78.684 1.00 51.39 511 ILE A N 1
ATOM 3350 C CA . ILE A 1 511 ? 117.333 124.095 78.345 1.00 51.39 511 ILE A CA 1
ATOM 3351 C C . ILE A 1 511 ? 116.668 122.760 78.039 1.00 51.39 511 ILE A C 1
ATOM 3352 O O . ILE A 1 511 ? 115.647 122.402 78.631 1.00 51.39 511 ILE A O 1
ATOM 3357 N N . GLY A 1 512 ? 117.262 122.017 77.110 1.00 53.11 512 GLY A N 1
ATOM 3358 C CA . GLY A 1 512 ? 116.670 120.776 76.651 1.00 53.11 512 GLY A CA 1
ATOM 3359 C C . GLY A 1 512 ? 116.535 119.705 77.715 1.00 53.11 512 GLY A C 1
ATOM 3360 O O . GLY A 1 512 ? 117.528 119.107 78.138 1.00 53.11 512 GLY A O 1
ATOM 3361 N N . LEU A 1 513 ? 115.300 119.454 78.152 1.00 52.32 513 LEU A N 1
ATOM 3362 C CA . LEU A 1 513 ? 115.013 118.368 79.084 1.00 52.32 513 LEU A CA 1
ATOM 3363 C C . LEU A 1 513 ? 113.907 117.482 78.525 1.00 52.32 513 LEU A C 1
ATOM 3364 O O . LEU A 1 513 ? 112.980 117.090 79.243 1.00 52.32 513 LEU A O 1
ATOM 3369 N N . GLY A 1 514 ? 113.993 117.157 77.238 1.00 53.58 514 GLY A N 1
ATOM 3370 C CA . GLY A 1 514 ? 112.973 116.361 76.585 1.00 53.58 514 GLY A CA 1
ATOM 3371 C C . GLY A 1 514 ? 113.161 114.868 76.755 1.00 53.58 514 GLY A C 1
ATOM 3372 O O . GLY A 1 514 ? 112.430 114.072 76.159 1.00 53.58 514 GLY A O 1
ATOM 3373 N N . HIS A 1 515 ? 114.145 114.472 77.564 1.00 50.81 515 HIS A N 1
ATOM 3374 C CA . HIS A 1 515 ? 114.409 113.053 77.765 1.00 50.81 515 HIS A CA 1
ATOM 3375 C C . HIS A 1 515 ? 113.557 112.456 78.877 1.00 50.81 515 HIS A C 1
ATOM 3376 O O . HIS A 1 515 ? 113.746 111.286 79.223 1.00 50.81 515 HIS A O 1
ATOM 3383 N N . ILE A 1 516 ? 112.635 113.232 79.447 1.00 42.74 516 ILE A N 1
ATOM 3384 C CA . ILE A 1 516 ? 111.810 112.785 80.559 1.00 42.74 516 ILE A CA 1
ATOM 3385 C C . ILE A 1 516 ? 110.362 113.186 80.314 1.00 42.74 516 ILE A C 1
ATOM 3386 O O . ILE A 1 516 ? 110.063 114.097 79.539 1.00 42.74 516 ILE A O 1
ATOM 3391 N N . TYR A 1 517 ? 109.461 112.485 80.997 1.00 29.14 517 TYR A N 1
ATOM 3392 C CA . TYR A 1 517 ? 108.038 112.769 80.884 1.00 29.14 517 TYR A CA 1
ATOM 3393 C C . TYR A 1 517 ? 107.724 114.135 81.479 1.00 29.14 517 TYR A C 1
ATOM 3394 O O . TYR A 1 517 ? 108.300 114.537 82.492 1.00 29.14 517 TYR A O 1
ATOM 3403 N N . SER A 1 518 ? 106.808 114.859 80.835 1.00 24.93 518 SER A N 1
ATOM 3404 C CA . SER A 1 518 ? 106.500 116.218 81.268 1.00 24.93 518 SER A CA 1
ATOM 3405 C C . SER A 1 518 ? 105.433 116.243 82.357 1.00 24.93 518 SER A C 1
ATOM 3406 O O . SER A 1 518 ? 105.360 117.204 83.129 1.00 24.93 518 SER A O 1
ATOM 3409 N N . GLY A 1 519 ? 104.596 115.209 82.432 1.00 23.02 519 GLY A N 1
ATOM 3410 C CA . GLY A 1 519 ? 103.600 115.130 83.486 1.00 23.02 519 GLY A CA 1
ATOM 3411 C C . GLY A 1 519 ? 104.158 114.793 84.851 1.00 23.02 519 GLY A C 1
ATOM 3412 O O . GLY A 1 519 ? 103.479 115.032 85.857 1.00 23.02 519 GLY A O 1
ATOM 3413 N N . THR A 1 520 ? 105.374 114.248 84.909 1.00 19.88 520 THR A N 1
ATOM 3414 C CA . THR A 1 520 ? 106.012 113.990 86.194 1.00 19.88 520 THR A CA 1
ATOM 3415 C C . THR A 1 520 ? 106.236 115.284 86.961 1.00 19.88 520 THR A C 1
ATOM 3416 O O . THR A 1 520 ? 106.056 115.327 88.182 1.00 19.88 520 THR A O 1
ATOM 3420 N N . PHE A 1 521 ? 106.625 116.352 86.263 1.00 18.61 521 PHE A N 1
ATOM 3421 C CA . PHE A 1 521 ? 106.791 117.640 86.926 1.00 18.61 521 PHE A CA 1
ATOM 3422 C C . PHE A 1 521 ? 105.473 118.170 87.469 1.00 18.61 521 PHE A C 1
ATOM 3423 O O . PHE A 1 521 ? 105.445 118.730 88.568 1.00 18.61 521 PHE A O 1
ATOM 3431 N N . ALA A 1 522 ? 104.377 118.009 86.727 1.00 16.65 522 ALA A N 1
ATOM 3432 C CA . ALA A 1 522 ? 103.073 118.398 87.250 1.00 16.65 522 ALA A CA 1
ATOM 3433 C C . ALA A 1 522 ? 102.686 117.593 88.481 1.00 16.65 522 ALA A C 1
ATOM 3434 O O . ALA A 1 522 ? 102.185 118.168 89.455 1.00 16.65 522 ALA A O 1
ATOM 3436 N N . LEU A 1 523 ? 102.916 116.280 88.464 1.00 15.06 523 LEU A N 1
ATOM 3437 C CA . LEU A 1 523 ? 102.612 115.464 89.634 1.00 15.06 523 LEU A CA 1
ATOM 3438 C C . LEU A 1 523 ? 103.440 115.887 90.840 1.00 15.06 523 LEU A C 1
ATOM 3439 O O . LEU A 1 523 ? 102.920 115.977 91.958 1.00 15.06 523 LEU A O 1
ATOM 3444 N N . ILE A 1 524 ? 104.733 116.141 90.636 1.00 14.59 524 ILE A N 1
ATOM 3445 C CA . ILE A 1 524 ? 105.588 116.537 91.748 1.00 14.59 524 ILE A CA 1
ATOM 3446 C C . ILE A 1 524 ? 105.209 117.920 92.258 1.00 14.59 524 ILE A C 1
ATOM 3447 O O . ILE A 1 524 ? 105.266 118.177 93.464 1.00 14.59 524 ILE A O 1
ATOM 3452 N N . GLY A 1 525 ? 104.809 118.829 91.369 1.00 13.62 525 GLY A N 1
ATOM 3453 C CA . GLY A 1 525 ? 104.306 120.115 91.812 1.00 13.62 525 GLY A CA 1
ATOM 3454 C C . GLY A 1 525 ? 103.042 120.021 92.634 1.00 13.62 525 GLY A C 1
ATOM 3455 O O . GLY A 1 525 ? 102.902 120.751 93.619 1.00 13.62 525 GLY A O 1
ATOM 3456 N N . ALA A 1 526 ? 102.116 119.145 92.249 1.00 13.06 526 ALA A N 1
ATOM 3457 C CA . ALA A 1 526 ? 100.928 118.898 93.058 1.00 13.06 526 ALA A CA 1
ATOM 3458 C C . ALA A 1 526 ? 101.256 118.282 94.411 1.00 13.06 526 ALA A C 1
ATOM 3459 O O . ALA A 1 526 ? 100.687 118.695 95.434 1.00 13.06 526 ALA A O 1
ATOM 3461 N N . ALA A 1 527 ? 102.158 117.301 94.438 1.00 11.94 527 ALA A N 1
ATOM 3462 C CA . ALA A 1 527 ? 102.562 116.681 95.693 1.00 11.94 527 ALA A CA 1
ATOM 3463 C C . ALA A 1 527 ? 103.257 117.666 96.621 1.00 11.94 527 ALA A C 1
ATOM 3464 O O . ALA A 1 527 ? 102.997 117.657 97.827 1.00 11.94 527 ALA A O 1
ATOM 3466 N N . ALA A 1 528 ? 104.134 118.516 96.087 1.00 12.44 528 ALA A N 1
ATOM 3467 C CA . ALA A 1 528 ? 104.859 119.483 96.897 1.00 12.44 528 ALA A CA 1
ATOM 3468 C C . ALA A 1 528 ? 103.989 120.637 97.365 1.00 12.44 528 ALA A C 1
ATOM 3469 O O . ALA A 1 528 ? 104.430 121.412 98.218 1.00 12.44 528 ALA A O 1
ATOM 3471 N N . PHE A 1 529 ? 102.781 120.782 96.826 1.00 12.34 529 PHE A N 1
ATOM 3472 C CA . PHE A 1 529 ? 101.819 121.734 97.362 1.00 12.34 529 PHE A CA 1
ATOM 3473 C C . PHE A 1 529 ? 100.885 121.102 98.382 1.00 12.34 529 PHE A C 1
ATOM 3474 O O . PHE A 1 529 ? 100.545 121.744 99.379 1.00 12.34 529 PHE A O 1
ATOM 3482 N N . LEU A 1 530 ? 100.475 119.847 98.174 1.00 11.53 530 LEU A N 1
ATOM 3483 C CA . LEU A 1 530 ? 99.770 119.146 99.244 1.00 11.53 530 LEU A CA 1
ATOM 3484 C C . LEU A 1 530 ? 100.638 119.025 100.487 1.00 11.53 530 LEU A C 1
ATOM 3485 O O . LEU A 1 530 ? 100.170 119.264 101.605 1.00 11.53 530 LEU A O 1
ATOM 3490 N N . GLY A 1 531 ? 101.906 118.653 100.317 1.00 11.71 531 GLY A N 1
ATOM 3491 C CA . GLY A 1 531 ? 102.797 118.575 101.460 1.00 11.71 531 GLY A CA 1
ATOM 3492 C C . GLY A 1 531 ? 102.982 119.918 102.135 1.00 11.71 531 GLY A C 1
ATOM 3493 O O . GLY A 1 531 ? 103.117 119.996 103.356 1.00 11.71 531 GLY A O 1
ATOM 3494 N N . GLY A 1 532 ? 102.996 120.992 101.349 1.00 11.28 532 GLY A N 1
ATOM 3495 C CA . GLY A 1 532 ? 103.112 122.317 101.932 1.00 11.28 532 GLY A CA 1
ATOM 3496 C C . GLY A 1 532 ? 101.887 122.720 102.729 1.00 11.28 532 GLY A C 1
ATOM 3497 O O . GLY A 1 532 ? 102.003 123.321 103.799 1.00 11.28 532 GLY A O 1
ATOM 3498 N N . VAL A 1 533 ? 100.699 122.393 102.225 1.00 11.52 533 VAL A N 1
ATOM 3499 C CA . VAL A 1 533 ? 99.461 122.858 102.844 1.00 11.52 533 VAL A CA 1
ATOM 3500 C C . VAL A 1 533 ? 99.050 121.964 104.008 1.00 11.52 533 VAL A C 1
ATOM 3501 O O . VAL A 1 533 ? 98.962 122.427 105.149 1.00 11.52 533 VAL A O 1
ATOM 3505 N N . VAL A 1 534 ? 98.789 120.682 103.741 1.00 11.88 534 VAL A N 1
ATOM 3506 C CA . VAL A 1 534 ? 98.223 119.828 104.783 1.00 11.88 534 VAL A CA 1
ATOM 3507 C C . VAL A 1 534 ? 99.322 119.260 105.672 1.00 11.88 534 VAL A C 1
ATOM 3508 O O . VAL A 1 534 ? 99.079 118.910 106.833 1.00 11.88 534 VAL A O 1
ATOM 3512 N N . ARG A 1 535 ? 100.543 119.162 105.146 1.00 12.70 535 ARG A N 1
ATOM 3513 C CA . ARG A 1 535 ? 101.704 118.672 105.892 1.00 12.70 535 ARG A CA 1
ATOM 3514 C C . ARG A 1 535 ? 101.471 117.284 106.484 1.00 12.70 535 ARG A C 1
ATOM 3515 O O . ARG A 1 535 ? 101.811 117.026 107.640 1.00 12.70 535 ARG A O 1
ATOM 3523 N N . MET A 1 536 ? 100.892 116.382 105.699 1.00 13.01 536 MET A N 1
ATOM 3524 C CA . MET A 1 536 ? 100.734 114.999 106.117 1.00 13.01 536 MET A CA 1
ATOM 3525 C C . MET A 1 536 ? 101.881 114.145 105.590 1.00 13.01 536 MET A C 1
ATOM 3526 O O . MET A 1 536 ? 102.533 114.483 104.599 1.00 13.01 536 MET A O 1
ATOM 3531 N N . THR A 1 537 ? 102.126 113.031 106.274 1.00 13.47 537 THR A N 1
ATOM 3532 C CA . THR A 1 537 ? 103.158 112.077 105.900 1.00 13.47 537 THR A CA 1
ATOM 3533 C C . THR A 1 537 ? 102.620 110.664 106.070 1.00 13.47 537 THR A C 1
ATOM 3534 O O . THR A 1 537 ? 101.586 110.447 106.706 1.00 13.47 537 THR A O 1
ATOM 3538 N N . ILE A 1 538 ? 103.333 109.705 105.477 1.00 12.10 538 ILE A N 1
ATOM 3539 C CA . ILE A 1 538 ? 102.956 108.292 105.476 1.00 12.10 538 ILE A CA 1
ATOM 3540 C C . ILE A 1 538 ? 101.631 108.104 104.750 1.00 12.10 538 ILE A C 1
ATOM 3541 O O . ILE A 1 538 ? 101.581 107.477 103.687 1.00 12.10 538 ILE A O 1
ATOM 3546 N N . SER A 1 539 ? 100.547 108.627 105.324 1.00 11.73 539 SER A N 1
ATOM 3547 C CA . SER A 1 539 ? 99.235 108.484 104.702 1.00 11.73 539 SER A CA 1
ATOM 3548 C C . SER A 1 539 ? 99.189 109.178 103.347 1.00 11.73 539 SER A C 1
ATOM 3549 O O . SER A 1 539 ? 98.739 108.599 102.354 1.00 11.73 539 SER A O 1
ATOM 3552 N N . LEU A 1 540 ? 99.654 110.428 103.288 1.00 10.63 540 LEU A N 1
ATOM 3553 C CA . LEU A 1 540 ? 99.621 111.170 102.032 1.00 10.63 540 LEU A CA 1
ATOM 3554 C C . LEU A 1 540 ? 100.531 110.538 100.988 1.00 10.63 540 LEU A C 1
ATOM 3555 O O . LEU A 1 540 ? 100.178 110.471 99.805 1.00 10.63 540 LEU A O 1
ATOM 3560 N N . THR A 1 541 ? 101.715 110.086 101.404 1.00 11.80 541 THR A N 1
ATOM 3561 C CA . THR A 1 541 ? 102.635 109.441 100.474 1.00 11.80 541 THR A CA 1
ATOM 3562 C C . THR A 1 541 ? 101.989 108.229 99.818 1.00 11.80 541 THR A C 1
ATOM 3563 O O . THR A 1 541 ? 102.012 108.084 98.590 1.00 11.80 541 THR A O 1
ATOM 3567 N N . VAL A 1 542 ? 101.391 107.354 100.626 1.00 10.99 542 VAL A N 1
ATOM 3568 C CA . VAL A 1 542 ? 100.780 106.141 100.095 1.00 10.99 542 VAL A CA 1
ATOM 3569 C C . VAL A 1 542 ? 99.559 106.479 99.253 1.00 10.99 542 VAL A C 1
ATOM 3570 O O . VAL A 1 542 ? 99.313 105.854 98.215 1.00 10.99 542 VAL A O 1
ATOM 3574 N N . ILE A 1 543 ? 98.778 107.476 99.677 1.00 10.97 543 ILE A N 1
ATOM 3575 C CA . ILE A 1 543 ? 97.618 107.888 98.892 1.00 10.97 543 ILE A CA 1
ATOM 3576 C C . ILE A 1 543 ? 98.048 108.336 97.504 1.00 10.97 543 ILE A C 1
ATOM 3577 O O . ILE A 1 543 ? 97.476 107.910 96.495 1.00 10.97 543 ILE A O 1
ATOM 3582 N N . LEU A 1 544 ? 99.077 109.184 97.426 1.00 11.22 544 LEU A N 1
ATOM 3583 C CA . LEU A 1 544 ? 99.526 109.673 96.127 1.00 11.22 544 LEU A CA 1
ATOM 3584 C C . LEU A 1 544 ? 100.119 108.551 95.283 1.00 11.22 544 LEU A C 1
ATOM 3585 O O . LEU A 1 544 ? 99.839 108.455 94.081 1.00 11.22 544 LEU A O 1
ATOM 3590 N N . ILE A 1 545 ? 100.932 107.683 95.894 1.00 12.13 545 ILE A N 1
ATOM 3591 C CA . ILE A 1 545 ? 101.558 106.598 95.140 1.00 12.13 545 ILE A CA 1
ATOM 3592 C C . ILE A 1 545 ? 100.502 105.660 94.574 1.00 12.13 545 ILE A C 1
ATOM 3593 O O . ILE A 1 545 ? 100.597 105.218 93.424 1.00 12.13 545 ILE A O 1
ATOM 3598 N N . GLU A 1 546 ? 99.478 105.342 95.365 1.00 13.68 546 GLU A N 1
ATOM 3599 C CA . GLU A 1 546 ? 98.452 104.419 94.898 1.00 13.68 546 GLU A CA 1
ATOM 3600 C C . GLU A 1 546 ? 97.503 105.098 93.916 1.00 13.68 546 GLU A C 1
ATOM 3601 O O . GLU A 1 546 ? 96.906 104.433 93.063 1.00 13.68 546 GLU A O 1
ATOM 3607 N N . SER A 1 547 ? 97.352 106.421 94.016 1.00 13.65 547 SER A N 1
ATOM 3608 C CA . SER A 1 547 ? 96.544 107.144 93.041 1.00 13.65 547 SER A CA 1
ATOM 3609 C C . SER A 1 547 ? 97.224 107.187 91.680 1.00 13.65 547 SER A C 1
ATOM 3610 O O . SER A 1 547 ? 96.563 107.051 90.645 1.00 13.65 547 SER A O 1
ATOM 3613 N N . THR A 1 548 ? 98.545 107.381 91.657 1.00 15.47 548 THR A N 1
ATOM 3614 C CA . THR A 1 548 ? 99.244 107.477 90.378 1.00 15.47 548 THR A CA 1
ATOM 3615 C C . THR A 1 548 ? 99.300 106.132 89.667 1.00 15.47 548 THR A C 1
ATOM 3616 O O . THR A 1 548 ? 99.555 106.074 88.458 1.00 15.47 548 THR A O 1
ATOM 3620 N N . ASN A 1 549 ? 99.073 105.039 90.399 1.00 17.77 549 ASN A N 1
ATOM 3621 C CA . ASN A 1 549 ? 99.157 103.680 89.865 1.00 17.77 549 ASN A CA 1
ATOM 3622 C C . ASN A 1 549 ? 100.542 103.377 89.302 1.00 17.77 549 ASN A C 1
ATOM 3623 O O . ASN A 1 549 ? 100.684 102.586 88.369 1.00 17.77 549 ASN A O 1
ATOM 3628 N N . GLU A 1 550 ? 101.572 104.010 89.860 1.00 18.22 550 GLU A N 1
ATOM 3629 C CA . GLU A 1 550 ? 102.957 103.794 89.454 1.00 18.22 550 GLU A CA 1
ATOM 3630 C C . GLU A 1 550 ? 103.803 103.688 90.713 1.00 18.22 550 GLU A C 1
ATOM 3631 O O . GLU A 1 550 ? 103.891 104.646 91.486 1.00 18.22 550 GLU A O 1
ATOM 3637 N N . ILE A 1 551 ? 104.421 102.524 90.926 1.00 16.67 551 ILE A N 1
ATOM 3638 C CA . ILE A 1 551 ? 105.309 102.356 92.073 1.00 16.67 551 ILE A CA 1
ATOM 3639 C C . ILE A 1 551 ? 106.650 103.040 91.878 1.00 16.67 551 ILE A C 1
ATOM 3640 O O . ILE A 1 551 ? 107.321 103.354 92.869 1.00 16.67 551 ILE A O 1
ATOM 3645 N N . THR A 1 552 ? 107.060 103.288 90.634 1.00 15.38 552 THR A N 1
ATOM 3646 C CA . THR A 1 552 ? 108.309 103.987 90.367 1.00 15.38 552 THR A CA 1
ATOM 3647 C C . THR A 1 552 ? 108.288 105.437 90.833 1.00 15.38 552 THR A C 1
ATOM 3648 O O . THR A 1 552 ? 109.353 106.054 90.927 1.00 15.38 552 THR A O 1
ATOM 3652 N N . TYR A 1 553 ? 107.111 105.990 91.117 1.00 15.31 553 TYR A N 1
ATOM 3653 C CA . TYR A 1 553 ? 106.965 107.293 91.750 1.00 15.31 553 TYR A CA 1
ATOM 3654 C C . TYR A 1 553 ? 107.025 107.221 93.267 1.00 15.31 553 TYR A C 1
ATOM 3655 O O . TYR A 1 553 ? 106.645 108.187 93.936 1.00 15.31 553 TYR A O 1
ATOM 3664 N N . GLY A 1 554 ? 107.474 106.099 93.826 1.00 12.11 554 GLY A N 1
ATOM 3665 C CA . GLY A 1 554 ? 107.546 105.995 95.273 1.00 12.11 554 GLY A CA 1
ATOM 3666 C C . GLY A 1 554 ? 108.554 106.953 95.877 1.00 12.11 554 GLY A C 1
ATOM 3667 O O . GLY A 1 554 ? 108.273 107.619 96.876 1.00 12.11 554 GLY A O 1
ATOM 3668 N N . LEU A 1 555 ? 109.735 107.040 95.280 1.00 12.30 555 LEU A N 1
ATOM 3669 C CA . LEU A 1 555 ? 110.803 107.857 95.842 1.00 12.30 555 LEU A CA 1
ATOM 3670 C C . LEU A 1 555 ? 110.634 109.342 95.527 1.00 12.30 555 LEU A C 1
ATOM 3671 O O . LEU A 1 555 ? 110.749 110.163 96.444 1.00 12.30 555 LEU A O 1
ATOM 3676 N N . PRO A 1 556 ? 110.385 109.744 94.271 1.00 12.57 556 PRO A N 1
ATOM 3677 C CA . PRO A 1 556 ? 110.247 111.187 94.011 1.00 12.57 556 PRO A CA 1
ATOM 3678 C C . PRO A 1 556 ? 109.146 111.843 94.818 1.00 12.57 556 PRO A C 1
ATOM 3679 O O . PRO A 1 556 ? 109.320 112.976 95.283 1.00 12.57 556 PRO A O 1
ATOM 3683 N N . ILE A 1 557 ? 108.012 111.167 95.000 1.00 11.62 557 ILE A N 1
ATOM 3684 C CA . ILE A 1 557 ? 106.934 111.738 95.799 1.00 11.62 557 ILE A CA 1
ATOM 3685 C C . ILE A 1 557 ? 107.361 111.876 97.253 1.00 11.62 557 ILE A C 1
ATOM 3686 O O . ILE A 1 557 ? 107.263 112.958 97.843 1.00 11.62 557 ILE A O 1
ATOM 3691 N N . MET A 1 558 ? 107.878 110.800 97.843 1.00 12.04 558 MET A N 1
ATOM 3692 C CA . MET A 1 558 ? 108.213 110.842 99.259 1.00 12.04 558 MET A CA 1
ATOM 3693 C C . MET A 1 558 ? 109.257 111.910 99.555 1.00 12.04 558 MET A C 1
ATOM 3694 O O . MET A 1 558 ? 109.082 112.709 100.481 1.00 12.04 558 MET A O 1
ATOM 3699 N N . VAL A 1 559 ? 110.323 111.978 98.750 1.00 12.21 559 VAL A N 1
ATOM 3700 C CA . VAL A 1 559 ? 111.364 112.979 98.973 1.00 12.21 559 VAL A CA 1
ATOM 3701 C C . VAL A 1 559 ? 110.911 114.392 98.658 1.00 12.21 559 VAL A C 1
ATOM 3702 O O . VAL A 1 559 ? 111.641 115.340 98.972 1.00 12.21 559 VAL A O 1
ATOM 3706 N N . THR A 1 560 ? 109.747 114.577 98.032 1.00 12.37 560 THR A N 1
ATOM 3707 C CA . THR A 1 560 ? 109.201 115.922 97.917 1.00 12.37 560 THR A CA 1
ATOM 3708 C C . THR A 1 560 ? 108.060 116.164 98.889 1.00 12.37 560 THR A C 1
ATOM 3709 O O . THR A 1 560 ? 107.528 117.277 98.931 1.00 12.37 560 THR A O 1
ATOM 3713 N N . LEU A 1 561 ? 107.679 115.155 99.669 1.00 11.64 561 LEU A N 1
ATOM 3714 C CA . LEU A 1 561 ? 106.744 115.346 100.767 1.00 11.64 561 LEU A CA 1
ATOM 3715 C C . LEU A 1 561 ? 107.458 115.561 102.090 1.00 11.64 561 LEU A C 1
ATOM 3716 O O . LEU A 1 561 ? 106.918 116.231 102.976 1.00 11.64 561 LEU A O 1
ATOM 3721 N N . MET A 1 562 ? 108.657 115.005 102.240 1.00 13.81 562 MET A N 1
ATOM 3722 C CA . MET A 1 562 ? 109.452 115.199 103.441 1.00 13.81 562 MET A CA 1
ATOM 3723 C C . MET A 1 562 ? 110.315 116.450 103.384 1.00 13.81 562 MET A C 1
ATOM 3724 O O . MET A 1 562 ? 110.842 116.864 104.420 1.00 13.81 562 MET A O 1
ATOM 3729 N N . VAL A 1 563 ? 110.470 117.060 102.214 1.00 13.49 563 VAL A N 1
ATOM 3730 C CA . VAL A 1 563 ? 111.126 118.360 102.123 1.00 13.49 563 VAL A CA 1
ATOM 3731 C C . VAL A 1 563 ? 110.113 119.490 102.234 1.00 13.49 563 VAL A C 1
ATOM 3732 O O . VAL A 1 563 ? 110.292 120.412 103.034 1.00 13.49 563 VAL A O 1
ATOM 3736 N N . ALA A 1 564 ? 109.029 119.418 101.457 1.00 12.41 564 ALA A N 1
ATOM 3737 C CA . ALA A 1 564 ? 107.981 120.427 101.524 1.00 12.41 564 ALA A CA 1
ATOM 3738 C C . ALA A 1 564 ? 107.403 120.566 102.922 1.00 12.41 564 ALA A C 1
ATOM 3739 O O . ALA A 1 564 ? 106.921 121.645 103.275 1.00 12.41 564 ALA A O 1
ATOM 3741 N N . LYS A 1 565 ? 107.437 119.500 103.721 1.00 12.98 565 LYS A N 1
ATOM 3742 C CA . LYS A 1 565 ? 107.078 119.621 105.126 1.00 12.98 565 LYS A CA 1
ATOM 3743 C C . LYS A 1 565 ? 108.192 120.285 105.923 1.00 12.98 565 LYS A C 1
ATOM 3744 O O . LYS A 1 565 ? 107.945 121.254 106.649 1.00 12.98 565 LYS A O 1
ATOM 3750 N N . TRP A 1 566 ? 109.429 119.801 105.773 1.00 14.89 566 TRP A N 1
ATOM 3751 C CA . TRP A 1 566 ? 110.545 120.354 106.531 1.00 14.89 566 TRP A CA 1
ATOM 3752 C C . TRP A 1 566 ? 110.779 121.824 106.225 1.00 14.89 566 TRP A C 1
ATOM 3753 O O . TRP A 1 566 ? 111.325 122.539 107.069 1.00 14.89 566 TRP A O 1
ATOM 3764 N N . THR A 1 567 ? 110.389 122.287 105.038 1.00 13.60 567 THR A N 1
ATOM 3765 C CA . THR A 1 567 ? 110.482 123.707 104.725 1.00 13.60 567 THR A CA 1
ATOM 3766 C C . THR A 1 567 ? 109.391 124.501 105.431 1.00 13.60 567 THR A C 1
ATOM 3767 O O . THR A 1 567 ? 109.636 125.608 105.919 1.00 13.60 567 THR A O 1
ATOM 3771 N N . GLY A 1 568 ? 108.177 123.949 105.500 1.00 14.61 568 GLY A N 1
ATOM 3772 C CA . GLY A 1 568 ? 107.072 124.693 106.073 1.00 14.61 568 GLY A CA 1
ATOM 3773 C C . GLY A 1 568 ? 107.027 124.692 107.582 1.00 14.61 568 GLY A C 1
ATOM 3774 O O . GLY A 1 568 ? 106.460 125.616 108.173 1.00 14.61 568 GLY A O 1
ATOM 3775 N N . ASP A 1 569 ? 107.630 123.688 108.220 1.00 15.94 569 ASP A N 1
ATOM 3776 C CA . ASP A 1 569 ? 107.559 123.579 109.673 1.00 15.94 569 ASP A CA 1
ATOM 3777 C C . ASP A 1 569 ? 108.255 124.750 110.353 1.00 15.94 569 ASP A C 1
ATOM 3778 O O . ASP A 1 569 ? 107.965 125.065 111.513 1.00 15.94 569 ASP A O 1
ATOM 3783 N N . PHE A 1 570 ? 109.184 125.403 109.653 1.00 17.10 570 PHE A N 1
ATOM 3784 C CA . PHE A 1 570 ? 109.840 126.583 110.208 1.00 17.10 570 PHE A CA 1
ATOM 3785 C C . PHE A 1 570 ? 108.844 127.715 110.422 1.00 17.10 570 PHE A C 1
ATOM 3786 O O . PHE A 1 570 ? 108.996 128.526 111.342 1.00 17.10 570 PHE A O 1
ATOM 3794 N N . PHE A 1 571 ? 107.819 127.793 109.575 1.00 14.34 571 PHE A N 1
ATOM 3795 C CA . PHE A 1 571 ? 106.936 128.952 109.609 1.00 14.34 571 PHE A CA 1
ATOM 3796 C C . PHE A 1 571 ? 105.687 128.683 110.441 1.00 14.34 571 PHE A C 1
ATOM 3797 O O . PHE A 1 571 ? 105.400 129.415 111.395 1.00 14.34 571 PHE A O 1
ATOM 3805 N N . ASN A 1 572 ? 104.932 127.640 110.105 1.00 14.73 572 ASN A N 1
ATOM 3806 C CA . ASN A 1 572 ? 103.703 127.349 110.830 1.00 14.73 572 ASN A CA 1
ATOM 3807 C C . ASN A 1 572 ? 103.343 125.882 110.648 1.00 14.73 572 ASN A C 1
ATOM 3808 O O . ASN A 1 572 ? 103.956 125.161 109.859 1.00 14.73 572 ASN A O 1
ATOM 3813 N N . LYS A 1 573 ? 102.332 125.450 111.398 1.00 15.40 573 LYS A N 1
ATOM 3814 C CA . LYS A 1 573 ? 101.860 124.077 111.355 1.00 15.40 573 LYS A CA 1
ATOM 3815 C C . LYS A 1 573 ? 100.920 123.867 110.170 1.00 15.40 573 LYS A C 1
ATOM 3816 O O . LYS A 1 573 ? 100.591 124.795 109.428 1.00 15.40 573 LYS A O 1
ATOM 3822 N N . GLY A 1 574 ? 100.484 122.621 109.998 1.00 15.12 574 GLY A N 1
ATOM 3823 C CA . GLY A 1 574 ? 99.574 122.304 108.920 1.00 15.12 574 GLY A CA 1
ATOM 3824 C C . GLY A 1 574 ? 98.227 122.973 109.099 1.00 15.12 574 GLY A C 1
ATOM 3825 O O . GLY A 1 574 ? 97.864 123.428 110.182 1.00 15.12 574 GLY A O 1
ATOM 3826 N N . ILE A 1 575 ? 97.470 123.038 108.004 1.00 14.30 575 ILE A N 1
ATOM 3827 C CA . ILE A 1 575 ? 96.228 123.805 108.021 1.00 14.30 575 ILE A CA 1
ATOM 3828 C C . ILE A 1 575 ? 95.193 123.145 108.923 1.00 14.30 575 ILE A C 1
ATOM 3829 O O . ILE A 1 575 ? 94.408 123.828 109.591 1.00 14.30 575 ILE A O 1
ATOM 3834 N N . TYR A 1 576 ? 95.167 121.811 108.959 1.00 15.65 576 TYR A N 1
ATOM 3835 C CA . TYR A 1 576 ? 94.243 121.136 109.862 1.00 15.65 576 TYR A CA 1
ATOM 3836 C C . TYR A 1 576 ? 94.602 121.391 111.318 1.00 15.65 576 TYR A C 1
ATOM 3837 O O . TYR A 1 576 ? 93.711 121.603 112.145 1.00 15.65 576 TYR A O 1
ATOM 3846 N N . ASP A 1 577 ? 95.894 121.396 111.647 1.00 16.64 577 ASP A N 1
ATOM 3847 C CA . ASP A 1 577 ? 96.306 121.760 112.997 1.00 16.64 577 ASP A CA 1
ATOM 3848 C C . ASP A 1 577 ? 95.931 123.201 113.316 1.00 16.64 577 ASP A C 1
ATOM 3849 O O . ASP A 1 577 ? 95.506 123.504 114.436 1.00 16.64 577 ASP A O 1
ATOM 3854 N N . ILE A 1 578 ? 96.080 124.100 112.342 1.00 15.99 578 ILE A N 1
ATOM 3855 C CA . ILE A 1 578 ? 95.709 125.497 112.548 1.00 15.99 578 ILE A CA 1
ATOM 3856 C C . ILE A 1 578 ? 94.223 125.615 112.856 1.00 15.99 578 ILE A C 1
ATOM 3857 O O . ILE A 1 578 ? 93.823 126.303 113.801 1.00 15.99 578 ILE A O 1
ATOM 3862 N N . HIS A 1 579 ? 93.382 124.940 112.075 1.00 16.38 579 HIS A N 1
ATOM 3863 C CA . HIS A 1 579 ? 91.942 125.074 112.254 1.00 16.38 579 HIS A CA 1
ATOM 3864 C C . HIS A 1 579 ? 91.396 124.248 113.409 1.00 16.38 579 HIS A C 1
ATOM 3865 O O . HIS A 1 579 ? 90.254 124.474 113.820 1.00 16.38 579 HIS A O 1
ATOM 3872 N N . VAL A 1 580 ? 92.168 123.301 113.942 1.00 16.73 580 VAL A N 1
ATOM 3873 C CA . VAL A 1 580 ? 91.791 122.679 115.205 1.00 16.73 580 VAL A CA 1
ATOM 3874 C C . VAL A 1 580 ? 92.232 123.513 116.401 1.00 16.73 580 VAL A C 1
ATOM 3875 O O . VAL A 1 580 ? 91.490 123.602 117.390 1.00 16.73 580 VAL A O 1
ATOM 3879 N N . GLY A 1 581 ? 93.392 124.158 116.328 1.00 17.38 581 GLY A N 1
ATOM 3880 C CA . GLY A 1 581 ? 93.881 124.952 117.435 1.00 17.38 581 GLY A CA 1
ATOM 3881 C C . GLY A 1 581 ? 93.111 126.237 117.654 1.00 17.38 581 GLY A C 1
ATOM 3882 O O . GLY A 1 581 ? 93.094 126.769 118.766 1.00 17.38 581 GLY A O 1
ATOM 3883 N N . LEU A 1 582 ? 92.469 126.749 116.602 1.00 18.31 582 LEU A N 1
ATOM 3884 C CA . LEU A 1 582 ? 91.673 127.963 116.752 1.00 18.31 582 LEU A CA 1
ATOM 3885 C C . LEU A 1 582 ? 90.439 127.712 117.608 1.00 18.31 582 LEU A C 1
ATOM 3886 O O . LEU A 1 582 ? 89.994 128.603 118.340 1.00 18.31 582 LEU A O 1
ATOM 3891 N N . ARG A 1 583 ? 89.870 126.508 117.526 1.00 20.89 583 ARG A N 1
ATOM 3892 C CA . ARG A 1 583 ? 88.693 126.190 118.327 1.00 20.89 583 ARG A CA 1
ATOM 3893 C C . ARG A 1 583 ? 89.065 125.907 119.776 1.00 20.89 583 ARG A C 1
ATOM 3894 O O . ARG A 1 583 ? 88.208 125.950 120.665 1.00 20.89 583 ARG A O 1
ATOM 3902 N N . GLY A 1 584 ? 90.334 125.610 120.035 1.00 19.58 584 GLY A N 1
ATOM 3903 C CA . GLY A 1 584 ? 90.770 125.264 121.370 1.00 19.58 584 GLY A CA 1
ATOM 3904 C C . GLY A 1 584 ? 90.591 123.812 121.744 1.00 19.58 584 GLY A C 1
ATOM 3905 O O . GLY A 1 584 ? 90.565 123.498 122.939 1.00 19.58 584 GLY A O 1
ATOM 3906 N N . VAL A 1 585 ? 90.459 122.922 120.766 1.00 17.53 585 VAL A N 1
ATOM 3907 C CA . VAL A 1 585 ? 90.253 121.500 121.056 1.00 17.53 585 VAL A CA 1
ATOM 3908 C C . VAL A 1 585 ? 91.498 120.934 121.728 1.00 17.53 585 VAL A C 1
ATOM 3909 O O . VAL A 1 585 ? 92.619 121.126 121.217 1.00 17.53 585 VAL A O 1
ATOM 3913 N N . PRO A 1 586 ? 91.373 120.247 122.865 1.00 17.92 586 PRO A N 1
ATOM 3914 C CA . PRO A 1 586 ? 92.550 119.635 123.497 1.00 17.92 586 PRO A CA 1
ATOM 3915 C C . PRO A 1 586 ? 92.958 118.371 122.755 1.00 17.92 586 PRO A C 1
ATOM 3916 O O . PRO A 1 586 ? 92.237 117.372 122.766 1.00 17.92 586 PRO A O 1
ATOM 3920 N N . LEU A 1 587 ? 94.123 118.414 122.118 1.00 16.72 587 LEU A N 1
ATOM 3921 C CA . LEU A 1 587 ? 94.639 117.267 121.391 1.00 16.72 587 LEU A CA 1
ATOM 3922 C C . LEU A 1 587 ? 95.948 116.809 122.009 1.00 16.72 587 LEU A C 1
ATOM 3923 O O . LEU A 1 587 ? 96.735 117.614 122.511 1.00 16.72 587 LEU A O 1
ATOM 3928 N N . LEU A 1 588 ? 96.171 115.503 121.954 1.00 16.99 588 LEU A N 1
ATOM 3929 C CA . LEU A 1 588 ? 97.436 114.910 122.346 1.00 16.99 588 LEU A CA 1
ATOM 3930 C C . LEU A 1 588 ? 98.308 114.757 121.109 1.00 16.99 588 LEU A C 1
ATOM 3931 O O . LEU A 1 588 ? 97.908 114.117 120.132 1.00 16.99 588 LEU A O 1
ATOM 3936 N N . GLU A 1 589 ? 99.495 115.354 121.152 1.00 24.65 589 GLU A N 1
ATOM 3937 C CA . GLU A 1 589 ? 100.368 115.365 119.991 1.00 24.65 589 GLU A CA 1
ATOM 3938 C C . GLU A 1 589 ? 100.866 113.955 119.682 1.00 24.65 589 GLU A C 1
ATOM 3939 O O . GLU A 1 589 ? 100.558 112.986 120.381 1.00 24.65 589 GLU A O 1
ATOM 3945 N N . TRP A 1 590 ? 101.643 113.846 118.602 1.00 27.62 590 TRP A N 1
ATOM 3946 C CA . TRP A 1 590 ? 102.182 112.547 118.216 1.00 27.62 590 TRP A CA 1
ATOM 3947 C C . TRP A 1 590 ? 103.082 111.981 119.306 1.00 27.62 590 TRP A C 1
ATOM 3948 O O . TRP A 1 590 ? 102.991 110.796 119.644 1.00 27.62 590 TRP A O 1
ATOM 3950 N N . GLU A 1 591 ? 103.946 112.816 119.876 1.00 29.48 591 GLU A N 1
ATOM 3951 C CA . GLU A 1 591 ? 104.832 112.385 120.944 1.00 29.48 591 GLU A CA 1
ATOM 3952 C C . GLU A 1 591 ? 105.288 113.601 121.734 1.00 29.48 591 GLU A C 1
ATOM 3953 O O . GLU A 1 591 ? 105.198 114.737 121.262 1.00 29.48 591 GLU A O 1
ATOM 3955 N N . THR A 1 592 ? 105.773 113.348 122.945 1.00 35.72 592 THR A N 1
ATOM 3956 C CA . THR A 1 592 ? 106.297 114.415 123.782 1.00 35.72 592 THR A CA 1
ATOM 3957 C C . THR A 1 592 ? 107.748 114.712 123.418 1.00 35.72 592 THR A C 1
ATOM 3958 O O . THR A 1 592 ? 108.441 113.893 122.808 1.00 35.72 592 THR A O 1
ATOM 3962 N N . GLU A 1 593 ? 108.204 115.906 123.786 1.00 42.62 593 GLU A N 1
ATOM 3963 C CA . GLU A 1 593 ? 109.591 116.272 123.546 1.00 42.62 593 GLU A CA 1
ATOM 3964 C C . GLU A 1 593 ? 110.473 115.822 124.708 1.00 42.62 593 GLU A C 1
ATOM 3965 O O . GLU A 1 593 ? 109.995 115.435 125.778 1.00 42.62 593 GLU A O 1
ATOM 3967 N N . VAL A 1 594 ? 111.786 115.877 124.479 1.00 45.94 594 VAL A N 1
ATOM 3968 C CA . VAL A 1 594 ? 112.741 115.413 125.482 1.00 45.94 594 VAL A CA 1
ATOM 3969 C C . VAL A 1 594 ? 112.743 116.344 126.693 1.00 45.94 594 VAL A C 1
ATOM 3970 O O . VAL A 1 594 ? 112.884 115.900 127.844 1.00 45.94 594 VAL A O 1
ATOM 3974 N N . GLU A 1 595 ? 112.565 117.646 126.458 1.00 45.89 595 GLU A N 1
ATOM 3975 C CA . GLU A 1 595 ? 112.493 118.592 127.564 1.00 45.89 595 GLU A CA 1
ATOM 3976 C C . GLU A 1 595 ? 111.313 118.279 128.474 1.00 45.89 595 GLU A C 1
ATOM 3977 O O . GLU A 1 595 ? 111.395 118.460 129.693 1.00 45.89 595 GLU A O 1
ATOM 3983 N N . MET A 1 596 ? 110.200 117.821 127.898 1.00 43.48 596 MET A N 1
ATOM 3984 C CA . MET A 1 596 ? 109.080 117.388 128.724 1.00 43.48 596 MET A CA 1
ATOM 3985 C C . MET A 1 596 ? 109.327 116.011 129.322 1.00 43.48 596 MET A C 1
ATOM 3986 O O . MET A 1 596 ? 108.723 115.662 130.341 1.00 43.48 596 MET A O 1
ATOM 3991 N N . ASP A 1 597 ? 110.202 115.213 128.708 1.00 38.18 597 ASP A N 1
ATOM 3992 C CA . ASP A 1 597 ? 110.624 113.974 129.352 1.00 38.18 597 ASP A CA 1
ATOM 3993 C C . ASP A 1 597 ? 111.412 114.271 130.617 1.00 38.18 597 ASP A C 1
ATOM 3994 O O . ASP A 1 597 ? 111.472 113.443 131.533 1.00 38.18 597 ASP A O 1
ATOM 3999 N N . LYS A 1 598 ? 112.032 115.451 130.682 1.00 40.03 598 LYS A N 1
ATOM 4000 C CA . LYS A 1 598 ? 112.650 115.888 131.931 1.00 40.03 598 LYS A CA 1
ATOM 4001 C C . LYS A 1 598 ? 111.617 116.058 133.041 1.00 40.03 598 LYS A C 1
ATOM 4002 O O . LYS A 1 598 ? 111.952 115.944 134.225 1.00 40.03 598 LYS A O 1
ATOM 4008 N N . LEU A 1 599 ? 110.366 116.327 132.680 1.00 34.08 599 LEU A N 1
ATOM 4009 C CA . LEU A 1 599 ? 109.300 116.551 133.646 1.00 34.08 599 LEU A CA 1
ATOM 4010 C C . LEU A 1 599 ? 108.767 115.209 134.159 1.00 34.08 599 LEU A C 1
ATOM 4011 O O . LEU A 1 599 ? 108.959 114.160 133.540 1.00 34.08 599 LEU A O 1
ATOM 4016 N N . ARG A 1 600 ? 108.083 115.242 135.303 1.00 31.16 600 ARG A N 1
ATOM 4017 C CA . ARG A 1 600 ? 107.608 114.028 135.957 1.00 31.16 600 ARG A CA 1
ATOM 4018 C C . ARG A 1 600 ? 106.091 114.034 136.073 1.00 31.16 600 ARG A C 1
ATOM 4019 O O . ARG A 1 600 ? 105.430 115.042 135.817 1.00 31.16 600 ARG A O 1
ATOM 4027 N N . ALA A 1 601 ? 105.545 112.882 136.473 1.00 26.28 601 ALA A N 1
ATOM 4028 C CA . ALA A 1 601 ? 104.095 112.733 136.559 1.00 26.28 601 ALA A CA 1
ATOM 4029 C C . ALA A 1 601 ? 103.530 113.460 137.770 1.00 26.28 601 ALA A C 1
ATOM 4030 O O . ALA A 1 601 ? 102.355 113.843 137.778 1.00 26.28 601 ALA A O 1
ATOM 4032 N N . SER A 1 602 ? 104.341 113.641 138.813 1.00 29.00 602 SER A N 1
ATOM 4033 C CA . SER A 1 602 ? 103.877 114.369 139.989 1.00 29.00 602 SER A CA 1
ATOM 4034 C C . SER A 1 602 ? 103.587 115.825 139.657 1.00 29.00 602 SER A C 1
ATOM 4035 O O . SER A 1 602 ? 102.715 116.450 140.272 1.00 29.00 602 SER A O 1
ATOM 4038 N N . ASP A 1 603 ? 104.314 116.385 138.690 1.00 30.58 603 ASP A N 1
ATOM 4039 C CA . ASP A 1 603 ? 104.190 117.808 138.399 1.00 30.58 603 ASP A CA 1
ATOM 4040 C C . ASP A 1 603 ? 102.916 118.117 137.622 1.00 30.58 603 ASP A C 1
ATOM 4041 O O . ASP A 1 603 ? 102.347 119.204 137.763 1.00 30.58 603 ASP A O 1
ATOM 4046 N N . ILE A 1 604 ? 102.453 117.178 136.796 1.00 26.41 604 ILE A N 1
ATOM 4047 C CA . ILE A 1 604 ? 101.293 117.451 135.954 1.00 26.41 604 ILE A CA 1
ATOM 4048 C C . ILE A 1 604 ? 99.985 116.984 136.580 1.00 26.41 604 ILE A C 1
ATOM 4049 O O . ILE A 1 604 ? 98.913 117.418 136.145 1.00 26.41 604 ILE A O 1
ATOM 4054 N N . MET A 1 605 ? 100.041 116.122 137.589 1.00 26.82 605 MET A N 1
ATOM 4055 C CA . MET A 1 605 ? 98.843 115.522 138.153 1.00 26.82 605 MET A CA 1
ATOM 4056 C C . MET A 1 605 ? 98.073 116.529 139.009 1.00 26.82 605 MET A C 1
ATOM 4057 O O . MET A 1 605 ? 98.548 117.625 139.315 1.00 26.82 605 MET A O 1
ATOM 4062 N N . GLU A 1 606 ? 96.858 116.138 139.390 1.00 28.95 606 GLU A N 1
ATOM 4063 C CA . GLU A 1 606 ? 95.965 116.982 140.178 1.00 28.95 606 GLU A CA 1
ATOM 4064 C C . GLU A 1 606 ? 95.835 116.430 141.590 1.00 28.95 606 GLU A C 1
ATOM 4065 O O . GLU A 1 606 ? 95.186 115.390 141.782 1.00 28.95 606 GLU A O 1
ATOM 4071 N N . PRO A 1 607 ? 96.420 117.075 142.603 1.00 32.22 607 PRO A N 1
ATOM 4072 C CA . PRO A 1 607 ? 96.336 116.515 143.963 1.00 32.22 607 PRO A CA 1
ATOM 4073 C C . PRO A 1 607 ? 94.943 116.579 144.563 1.00 32.22 607 PRO A C 1
ATOM 4074 O O . PRO A 1 607 ? 94.492 115.599 145.168 1.00 32.22 607 PRO A O 1
ATOM 4078 N N . ASN A 1 608 ? 94.249 117.706 144.424 1.00 34.51 608 ASN A N 1
ATOM 4079 C CA . ASN A 1 608 ? 92.908 117.825 144.980 1.00 34.51 608 ASN A CA 1
ATOM 4080 C C . ASN A 1 608 ? 91.952 116.893 144.247 1.00 34.51 608 ASN A C 1
ATOM 4081 O O . ASN A 1 608 ? 91.824 116.947 143.022 1.00 34.51 608 ASN A O 1
ATOM 4086 N N . LEU A 1 609 ? 91.267 116.042 145.006 1.00 28.99 609 LEU A N 1
ATOM 4087 C CA . LEU A 1 609 ? 90.474 114.964 144.436 1.00 28.99 609 LEU A CA 1
ATOM 4088 C C . LEU A 1 609 ? 89.043 115.019 144.944 1.00 28.99 609 LEU A C 1
ATOM 4089 O O . LEU A 1 609 ? 88.783 115.418 146.082 1.00 28.99 609 LEU A O 1
ATOM 4094 N N . THR A 1 610 ? 88.118 114.613 144.081 1.00 27.61 610 THR A N 1
ATOM 4095 C CA . THR A 1 610 ? 86.744 114.321 144.461 1.00 27.61 610 THR A CA 1
ATOM 4096 C C . THR A 1 610 ? 86.533 112.819 144.349 1.00 27.61 610 THR A C 1
ATOM 4097 O O . THR A 1 610 ? 86.548 112.268 143.244 1.00 27.61 610 THR A O 1
ATOM 4101 N N . TYR A 1 611 ? 86.333 112.163 145.487 1.00 27.77 611 TYR A N 1
ATOM 4102 C CA . TYR A 1 611 ? 86.372 110.712 145.563 1.00 27.77 611 TYR A CA 1
ATOM 4103 C C . TYR A 1 611 ? 85.024 110.167 146.002 1.00 27.77 611 TYR A C 1
ATOM 4104 O O . TYR A 1 611 ? 84.174 110.898 146.516 1.00 27.77 611 TYR A O 1
ATOM 4113 N N . VAL A 1 612 ? 84.838 108.869 145.787 1.00 29.56 612 VAL A N 1
ATOM 4114 C CA . VAL A 1 612 ? 83.624 108.160 146.167 1.00 29.56 612 VAL A CA 1
ATOM 4115 C C . VAL A 1 612 ? 84.020 107.005 147.074 1.00 29.56 612 VAL A C 1
ATOM 4116 O O . VAL A 1 612 ? 84.837 106.161 146.691 1.00 29.56 612 VAL A O 1
ATOM 4120 N N . TYR A 1 613 ? 83.455 106.965 148.274 1.00 35.42 613 TYR A N 1
ATOM 4121 C CA . TYR A 1 613 ? 83.645 105.804 149.123 1.00 35.42 613 TYR A CA 1
ATOM 4122 C C . TYR A 1 613 ? 82.860 104.622 148.560 1.00 35.42 613 TYR A C 1
ATOM 4123 O O . TYR A 1 613 ? 81.789 104.803 147.978 1.00 35.42 613 TYR A O 1
ATOM 4132 N N . PRO A 1 614 ? 83.366 103.403 148.713 1.00 38.94 614 PRO A N 1
ATOM 4133 C CA . PRO A 1 614 ? 82.487 102.242 148.575 1.00 38.94 614 PRO A CA 1
ATOM 4134 C C . PRO A 1 614 ? 81.446 102.277 149.679 1.00 38.94 614 PRO A C 1
ATOM 4135 O O . PRO A 1 614 ? 81.717 102.716 150.798 1.00 38.94 614 PRO A O 1
ATOM 4139 N N . HIS A 1 615 ? 80.239 101.823 149.351 1.00 44.55 615 HIS A N 1
ATOM 4140 C CA . HIS A 1 615 ? 79.097 101.939 150.258 1.00 44.55 615 HIS A CA 1
ATOM 4141 C C . HIS A 1 615 ? 78.879 103.388 150.690 1.00 44.55 615 HIS A C 1
ATOM 4142 O O . HIS A 1 615 ? 78.760 103.688 151.878 1.00 44.55 615 HIS A O 1
ATOM 4149 N N . THR A 1 616 ? 78.833 104.297 149.721 1.00 42.50 616 THR A N 1
ATOM 4150 C CA . THR A 1 616 ? 78.594 105.701 150.025 1.00 42.50 616 THR A CA 1
ATOM 4151 C C . THR A 1 616 ? 77.098 105.989 150.090 1.00 42.50 616 THR A C 1
ATOM 4152 O O . THR A 1 616 ? 76.268 105.184 149.661 1.00 42.50 616 THR A O 1
ATOM 4156 N N . ARG A 1 617 ? 76.754 107.147 150.648 1.00 46.04 617 ARG A N 1
ATOM 4157 C CA . ARG A 1 617 ? 75.354 107.531 150.762 1.00 46.04 617 ARG A CA 1
ATOM 4158 C C . ARG A 1 617 ? 74.898 108.324 149.543 1.00 46.04 617 ARG A C 1
ATOM 4159 O O . ARG A 1 617 ? 75.702 108.900 148.808 1.00 46.04 617 ARG A O 1
ATOM 4167 N N . ILE A 1 618 ? 73.579 108.351 149.342 1.00 44.64 618 ILE A N 1
ATOM 4168 C CA . ILE A 1 618 ? 73.002 109.053 148.201 1.00 44.64 618 ILE A CA 1
ATOM 4169 C C . ILE A 1 618 ? 73.234 110.556 148.304 1.00 44.64 618 ILE A C 1
ATOM 4170 O O . ILE A 1 618 ? 73.449 111.229 147.287 1.00 44.64 618 ILE A O 1
ATOM 4175 N N . GLN A 1 619 ? 73.200 111.107 149.520 1.00 42.98 619 GLN A N 1
ATOM 4176 C CA . GLN A 1 619 ? 73.411 112.542 149.690 1.00 42.98 619 GLN A CA 1
ATOM 4177 C C . GLN A 1 619 ? 74.785 112.964 149.188 1.00 42.98 619 GLN A C 1
ATOM 4178 O O . GLN A 1 619 ? 74.914 113.964 148.470 1.00 42.98 619 GLN A O 1
ATOM 4184 N N . SER A 1 620 ? 75.824 112.207 149.544 1.00 39.25 620 SER A N 1
ATOM 4185 C CA . SER A 1 620 ? 77.165 112.530 149.071 1.00 39.25 620 SER A CA 1
ATOM 4186 C C . SER A 1 620 ? 77.249 112.433 147.555 1.00 39.25 620 SER A C 1
ATOM 4187 O O . SER A 1 620 ? 77.890 113.269 146.905 1.00 39.25 620 SER A O 1
ATOM 4190 N N . LEU A 1 621 ? 76.603 111.422 146.971 1.00 36.52 621 LEU A N 1
ATOM 4191 C CA . LEU A 1 621 ? 76.656 111.256 145.524 1.00 36.52 621 LEU A CA 1
ATOM 4192 C C . LEU A 1 621 ? 75.988 112.418 144.805 1.00 36.52 621 LEU A C 1
ATOM 4193 O O . LEU A 1 621 ? 76.545 112.959 143.844 1.00 36.52 621 LEU A O 1
ATOM 4198 N N . VAL A 1 622 ? 74.794 112.819 145.246 1.00 37.70 622 VAL A N 1
ATOM 4199 C CA . VAL A 1 622 ? 74.120 113.924 144.570 1.00 37.70 622 VAL A CA 1
ATOM 4200 C C . VAL A 1 622 ? 74.894 115.218 144.779 1.00 37.70 622 VAL A C 1
ATOM 4201 O O . VAL A 1 622 ? 74.982 116.056 143.872 1.00 37.70 622 VAL A O 1
ATOM 4205 N N . SER A 1 623 ? 75.501 115.388 145.958 1.00 36.51 623 SER A N 1
ATOM 4206 C CA . SER A 1 623 ? 76.297 116.585 146.210 1.00 36.51 623 SER A CA 1
ATOM 4207 C C . SER A 1 623 ? 77.489 116.667 145.266 1.00 36.51 623 SER A C 1
ATOM 4208 O O . SER A 1 623 ? 77.744 117.716 144.661 1.00 36.51 623 SER A O 1
ATOM 4211 N N . ILE A 1 624 ? 78.233 115.568 145.118 1.00 34.12 624 ILE A N 1
ATOM 4212 C CA . ILE A 1 624 ? 79.418 115.604 144.264 1.00 34.12 624 ILE A CA 1
ATOM 4213 C C . ILE A 1 624 ? 79.024 115.694 142.795 1.00 34.12 624 ILE A C 1
ATOM 4214 O O . ILE A 1 624 ? 79.743 116.290 141.985 1.00 34.12 624 ILE A O 1
ATOM 4219 N N . LEU A 1 625 ? 77.885 115.105 142.420 1.00 34.10 625 LEU A N 1
ATOM 4220 C CA . LEU A 1 625 ? 77.460 115.165 141.026 1.00 34.10 625 LEU A CA 1
ATOM 4221 C C . LEU A 1 625 ? 77.002 116.567 140.647 1.00 34.10 625 LEU A C 1
ATOM 4222 O O . LEU A 1 625 ? 77.268 117.033 139.533 1.00 34.10 625 LEU A O 1
ATOM 4227 N N . ARG A 1 626 ? 76.307 117.255 141.555 1.00 39.54 626 ARG A N 1
ATOM 4228 C CA . ARG A 1 626 ? 75.859 118.610 141.254 1.00 39.54 626 ARG A CA 1
ATOM 4229 C C . ARG A 1 626 ? 77.004 119.612 141.345 1.00 39.54 626 ARG A C 1
ATOM 4230 O O . ARG A 1 626 ? 77.073 120.555 140.549 1.00 39.54 626 ARG A O 1
ATOM 4238 N N . THR A 1 627 ? 77.909 119.429 142.308 1.00 35.39 627 THR A N 1
ATOM 4239 C CA . THR A 1 627 ? 78.957 120.420 142.529 1.00 35.39 627 THR A CA 1
ATOM 4240 C C . THR A 1 627 ? 80.042 120.351 141.459 1.00 35.39 627 THR A C 1
ATOM 4241 O O . THR A 1 627 ? 80.497 121.388 140.963 1.00 35.39 627 THR A O 1
ATOM 4245 N N . THR A 1 628 ? 80.462 119.146 141.081 1.00 30.81 628 THR A N 1
ATOM 4246 C CA . THR A 1 628 ? 81.639 118.951 140.245 1.00 30.81 628 THR A CA 1
ATOM 4247 C C . THR A 1 628 ? 81.232 118.530 138.841 1.00 30.81 628 THR A C 1
ATOM 4248 O O . THR A 1 628 ? 80.193 117.889 138.654 1.00 30.81 628 THR A O 1
ATOM 4252 N N . VAL A 1 629 ? 82.063 118.893 137.858 1.00 26.54 629 VAL A N 1
ATOM 4253 C CA . VAL A 1 629 ? 81.811 118.550 136.463 1.00 26.54 629 VAL A CA 1
ATOM 4254 C C . VAL A 1 629 ? 82.630 117.344 136.011 1.00 26.54 629 VAL A C 1
ATOM 4255 O O . VAL A 1 629 ? 82.497 116.905 134.861 1.00 26.54 629 VAL A O 1
ATOM 4259 N N . HIS A 1 630 ? 83.458 116.778 136.888 1.00 24.67 630 HIS A N 1
ATOM 4260 C CA . HIS A 1 630 ? 84.292 115.643 136.514 1.00 24.67 630 HIS A CA 1
ATOM 4261 C C . HIS A 1 630 ? 83.429 114.442 136.153 1.00 24.67 630 HIS A C 1
ATOM 4262 O O . HIS A 1 630 ? 82.309 114.297 136.648 1.00 24.67 630 HIS A O 1
ATOM 4269 N N . HIS A 1 631 ? 83.952 113.582 135.276 1.00 22.22 631 HIS A N 1
ATOM 4270 C CA . HIS A 1 631 ? 83.149 112.473 134.772 1.00 22.22 631 HIS A CA 1
ATOM 4271 C C . HIS A 1 631 ? 83.592 111.136 135.354 1.00 22.22 631 HIS A C 1
ATOM 4272 O O . HIS A 1 631 ? 82.922 110.117 135.150 1.00 22.22 631 HIS A O 1
ATOM 4279 N N . ALA A 1 632 ? 84.714 111.107 136.065 1.00 21.16 632 ALA A N 1
ATOM 4280 C CA . ALA A 1 632 ? 85.178 109.903 136.742 1.00 21.16 632 ALA A CA 1
ATOM 4281 C C . ALA A 1 632 ? 85.651 110.252 138.144 1.00 21.16 632 ALA A C 1
ATOM 4282 O O . ALA A 1 632 ? 86.301 111.282 138.345 1.00 21.16 632 ALA A O 1
ATOM 4284 N N . PHE A 1 633 ? 85.330 109.389 139.107 1.00 23.95 633 PHE A N 1
ATOM 4285 C CA . PHE A 1 633 ? 85.701 109.591 140.498 1.00 23.95 633 PHE A CA 1
ATOM 4286 C C . PHE A 1 633 ? 86.428 108.360 141.013 1.00 23.95 633 PHE A C 1
ATOM 4287 O O . PHE A 1 633 ? 85.954 107.234 140.798 1.00 23.95 633 PHE A O 1
ATOM 4295 N N . PRO A 1 634 ? 87.574 108.509 141.671 1.00 25.73 634 PRO A N 1
ATOM 4296 C CA . PRO A 1 634 ? 88.221 107.344 142.279 1.00 25.73 634 PRO A CA 1
ATOM 4297 C C . PRO A 1 634 ? 87.408 106.808 143.446 1.00 25.73 634 PRO A C 1
ATOM 4298 O O . PRO A 1 634 ? 86.895 107.565 144.271 1.00 25.73 634 PRO A O 1
ATOM 4302 N N . VAL A 1 635 ? 87.295 105.487 143.507 1.00 25.19 635 VAL A N 1
ATOM 4303 C CA . VAL A 1 635 ? 86.701 104.785 144.635 1.00 25.19 635 VAL A CA 1
ATOM 4304 C C . VAL A 1 635 ? 87.841 104.408 145.565 1.00 25.19 635 VAL A C 1
ATOM 4305 O O . VAL A 1 635 ? 88.685 103.575 145.213 1.00 25.19 635 VAL A O 1
ATOM 4309 N N . VAL A 1 636 ? 87.868 105.033 146.744 1.00 28.36 636 VAL A N 1
ATOM 4310 C CA . VAL A 1 636 ? 88.964 104.919 147.695 1.00 28.36 636 VAL A CA 1
ATOM 4311 C C . VAL A 1 636 ? 88.399 104.744 149.096 1.00 28.36 636 VAL A C 1
ATOM 4312 O O . VAL A 1 636 ? 87.235 105.057 149.362 1.00 28.36 636 VAL A O 1
ATOM 4316 N N . THR A 1 637 ? 89.240 104.248 150.001 1.00 34.22 637 THR A N 1
ATOM 4317 C CA . THR A 1 637 ? 88.910 104.116 151.413 1.00 34.22 637 THR A CA 1
ATOM 4318 C C . THR A 1 637 ? 89.964 104.828 152.246 1.00 34.22 637 THR A C 1
ATOM 4319 O O . THR A 1 637 ? 91.140 104.862 151.874 1.00 34.22 637 THR A O 1
ATOM 4323 N N . GLU A 1 638 ? 89.540 105.397 153.373 1.00 44.06 638 GLU A N 1
ATOM 4324 C CA . GLU A 1 638 ? 90.462 106.141 154.221 1.00 44.06 638 GLU A CA 1
ATOM 4325 C C . GLU A 1 638 ? 91.515 105.215 154.813 1.00 44.06 638 GLU A C 1
ATOM 4326 O O . GLU A 1 638 ? 91.196 104.161 155.369 1.00 44.06 638 GLU A O 1
ATOM 4332 N N . ASN A 1 639 ? 92.780 105.622 154.692 1.00 47.58 639 ASN A N 1
ATOM 4333 C CA . ASN A 1 639 ? 93.876 104.780 155.158 1.00 47.58 639 ASN A CA 1
ATOM 4334 C C . ASN A 1 639 ? 93.979 104.797 156.677 1.00 47.58 639 ASN A C 1
ATOM 4335 O O . ASN A 1 639 ? 94.231 103.760 157.301 1.00 47.58 639 ASN A O 1
ATOM 4340 N N . ARG A 1 640 ? 93.790 105.961 157.290 1.00 49.55 640 ARG A N 1
ATOM 4341 C CA . ARG A 1 640 ? 93.881 106.086 158.740 1.00 49.55 640 ARG A CA 1
ATOM 4342 C C . ARG A 1 640 ? 92.720 105.379 159.431 1.00 49.55 640 ARG A C 1
ATOM 4343 O O . ARG A 1 640 ? 91.949 106.001 160.161 1.00 49.55 640 ARG A O 1
ATOM 4345 N N . GLY A 1 649 ? 78.089 107.274 159.106 1.00 57.84 649 GLY A N 1
ATOM 4346 C CA . GLY A 1 649 ? 77.312 106.287 159.834 1.00 57.84 649 GLY A CA 1
ATOM 4347 C C . GLY A 1 649 ? 78.120 105.076 160.253 1.00 57.84 649 GLY A C 1
ATOM 4348 O O . GLY A 1 649 ? 79.114 104.733 159.614 1.00 57.84 649 GLY A O 1
ATOM 4349 N N . ASN A 1 650 ? 77.691 104.426 161.337 1.00 59.71 650 ASN A N 1
ATOM 4350 C CA . ASN A 1 650 ? 78.408 103.254 161.829 1.00 59.71 650 ASN A CA 1
ATOM 4351 C C . ASN A 1 650 ? 78.360 102.111 160.824 1.00 59.71 650 ASN A C 1
ATOM 4352 O O . ASN A 1 650 ? 79.367 101.427 160.606 1.00 59.71 650 ASN A O 1
ATOM 4357 N N . GLN A 1 651 ? 77.199 101.887 160.204 1.00 59.23 651 GLN A N 1
ATOM 4358 C CA . GLN A 1 651 ? 77.091 100.835 159.198 1.00 59.23 651 GLN A CA 1
ATOM 4359 C C . GLN A 1 651 ? 77.979 101.128 157.996 1.00 59.23 651 GLN A C 1
ATOM 4360 O O . GLN A 1 651 ? 78.620 100.221 157.454 1.00 59.23 651 GLN A O 1
ATOM 4366 N N . LEU A 1 652 ? 78.024 102.390 157.564 1.00 52.97 652 LEU A N 1
ATOM 4367 C CA . LEU A 1 652 ? 78.882 102.761 156.444 1.00 52.97 652 LEU A CA 1
ATOM 4368 C C . LEU A 1 652 ? 80.346 102.490 156.759 1.00 52.97 652 LEU A C 1
ATOM 4369 O O . LEU A 1 652 ? 81.069 101.908 155.941 1.00 52.97 652 LEU A O 1
ATOM 4374 N N . ILE A 1 653 ? 80.799 102.897 157.946 1.00 50.76 653 ILE A N 1
ATOM 4375 C CA . ILE A 1 653 ? 82.194 102.691 158.323 1.00 50.76 653 ILE A CA 1
ATOM 4376 C C . ILE A 1 653 ? 82.504 101.204 158.423 1.00 50.76 653 ILE A C 1
ATOM 4377 O O . ILE A 1 653 ? 83.558 100.742 157.966 1.00 50.76 653 ILE A O 1
ATOM 4382 N N . SER A 1 654 ? 81.595 100.431 159.021 1.00 52.17 654 SER A N 1
ATOM 4383 C CA . SER A 1 654 ? 81.817 98.994 159.147 1.00 52.17 654 SER A CA 1
ATOM 4384 C C . SER A 1 654 ? 81.909 98.327 157.782 1.00 52.17 654 SER A C 1
ATOM 4385 O O . SER A 1 654 ? 82.788 97.488 157.551 1.00 52.17 654 SER A O 1
ATOM 4388 N N . ASN A 1 655 ? 81.014 98.690 156.860 1.00 50.23 655 ASN A N 1
ATOM 4389 C CA . ASN A 1 655 ? 81.049 98.103 155.526 1.00 50.23 655 ASN A CA 1
ATOM 4390 C C . ASN A 1 655 ? 82.322 98.487 154.785 1.00 50.23 655 ASN A C 1
ATOM 4391 O O . ASN A 1 655 ? 82.921 97.654 154.095 1.00 50.23 655 ASN A O 1
ATOM 4396 N N . ASN A 1 656 ? 82.751 99.746 154.911 1.00 46.10 656 ASN A N 1
ATOM 4397 C CA . ASN A 1 656 ? 83.985 100.166 154.254 1.00 46.10 656 ASN A CA 1
ATOM 4398 C C . ASN A 1 656 ? 85.188 99.410 154.802 1.00 46.10 656 ASN A C 1
ATOM 4399 O O . ASN A 1 656 ? 86.054 98.974 154.035 1.00 46.10 656 ASN A O 1
ATOM 4404 N N . ILE A 1 657 ? 85.255 99.239 156.123 1.00 46.11 657 ILE A N 1
ATOM 4405 C CA . ILE A 1 657 ? 86.364 98.500 156.722 1.00 46.11 657 ILE A CA 1
ATOM 4406 C C . ILE A 1 657 ? 86.351 97.050 156.256 1.00 46.11 657 ILE A C 1
ATOM 4407 O O . ILE A 1 657 ? 87.395 96.478 155.921 1.00 46.11 657 ILE A O 1
ATOM 4412 N N . LYS A 1 658 ? 85.167 96.431 156.229 1.00 45.52 658 LYS A N 1
ATOM 4413 C CA . LYS A 1 658 ? 85.073 95.046 155.780 1.00 45.52 658 LYS A CA 1
ATOM 4414 C C . LYS A 1 658 ? 85.518 94.902 154.331 1.00 45.52 658 LYS A C 1
ATOM 4415 O O . LYS A 1 658 ? 86.246 93.962 153.988 1.00 45.52 658 LYS A O 1
ATOM 4421 N N . PHE A 1 659 ? 85.095 95.825 153.464 1.00 41.16 659 PHE A N 1
ATOM 4422 C CA . PHE A 1 659 ? 85.503 95.758 152.065 1.00 41.16 659 PHE A CA 1
ATOM 4423 C C . PHE A 1 659 ? 87.007 95.945 151.926 1.00 41.16 659 PHE A C 1
ATOM 4424 O O . PHE A 1 659 ? 87.659 95.252 151.136 1.00 41.16 659 PHE A O 1
ATOM 4432 N N . LYS A 1 660 ? 87.577 96.883 152.684 1.00 42.89 660 LYS A N 1
ATOM 4433 C CA . LYS A 1 660 ? 89.015 97.115 152.611 1.00 42.89 660 LYS A CA 1
ATOM 4434 C C . LYS A 1 660 ? 89.790 95.882 153.054 1.00 42.89 660 LYS A C 1
ATOM 4435 O O . LYS A 1 660 ? 90.806 95.522 152.449 1.00 42.89 660 LYS A O 1
ATOM 4441 N N . LYS A 1 661 ? 89.326 95.220 154.116 1.00 45.56 661 LYS A N 1
ATOM 4442 C CA . LYS A 1 661 ? 90.005 94.014 154.581 1.00 45.56 661 LYS A CA 1
ATOM 4443 C C . LYS A 1 661 ? 89.869 92.874 153.579 1.00 45.56 661 LYS A C 1
ATOM 4444 O O . LYS A 1 661 ? 90.828 92.131 153.342 1.00 45.56 661 LYS A O 1
ATOM 4450 N N . SER A 1 662 ? 88.687 92.715 152.981 1.00 45.52 662 SER A N 1
ATOM 4451 C CA . SER A 1 662 ? 88.464 91.578 152.093 1.00 45.52 662 SER A CA 1
ATOM 4452 C C . SER A 1 662 ? 89.178 91.756 150.758 1.00 45.52 662 SER A C 1
ATOM 4453 O O . SER A 1 662 ? 89.646 90.779 150.163 1.00 45.52 662 SER A O 1
ATOM 4456 N N . SER A 1 663 ? 89.264 92.994 150.266 1.00 44.90 663 SER A N 1
ATOM 4457 C CA . SER A 1 663 ? 89.819 93.223 148.935 1.00 44.90 663 SER A CA 1
ATOM 4458 C C . SER A 1 663 ? 91.310 92.912 148.880 1.00 44.90 663 SER A C 1
ATOM 4459 O O . SER A 1 663 ? 91.797 92.360 147.887 1.00 44.90 663 SER A O 1
ATOM 4462 N N . ILE A 1 664 ? 92.053 93.262 149.932 1.00 46.00 664 ILE A N 1
ATOM 4463 C CA . ILE A 1 664 ? 93.508 93.167 149.889 1.00 46.00 664 ILE A CA 1
ATOM 4464 C C . ILE A 1 664 ? 93.935 91.711 149.786 1.00 46.00 664 ILE A C 1
ATOM 4465 O O . ILE A 1 664 ? 93.481 90.850 150.552 1.00 46.00 664 ILE A O 1
ATOM 4470 N N . LEU A 1 665 ? 94.821 91.430 148.833 1.00 43.86 665 LEU A N 1
ATOM 4471 C CA . LEU A 1 665 ? 95.342 90.088 148.593 1.00 43.86 665 LEU A CA 1
ATOM 4472 C C . LEU A 1 665 ? 96.842 90.102 148.851 1.00 43.86 665 LEU A C 1
ATOM 4473 O O . LEU A 1 665 ? 97.607 90.655 148.054 1.00 43.86 665 LEU A O 1
ATOM 4478 N N . THR A 1 666 ? 97.260 89.499 149.959 1.00 42.27 666 THR A N 1
ATOM 4479 C CA . THR A 1 666 ? 98.674 89.456 150.298 1.00 42.27 666 THR A CA 1
ATOM 4480 C C . THR A 1 666 ? 99.393 88.381 149.490 1.00 42.27 666 THR A C 1
ATOM 4481 O O . THR A 1 666 ? 98.773 87.487 148.908 1.00 42.27 666 THR A O 1
ATOM 4485 N N . ARG A 1 667 ? 100.722 88.488 149.450 1.00 39.50 667 ARG A N 1
ATOM 4486 C CA . ARG A 1 667 ? 101.528 87.506 148.731 1.00 39.50 667 ARG A CA 1
ATOM 4487 C C . ARG A 1 667 ? 101.435 86.131 149.380 1.00 39.50 667 ARG A C 1
ATOM 4488 O O . ARG A 1 667 ? 101.253 85.119 148.690 1.00 39.50 667 ARG A O 1
ATOM 4496 N N . ALA A 1 668 ? 101.549 86.076 150.709 1.00 46.62 668 ALA A N 1
ATOM 4497 C CA . ALA A 1 668 ? 101.416 84.805 151.411 1.00 46.62 668 ALA A CA 1
ATOM 4498 C C . ALA A 1 668 ? 100.017 84.232 151.241 1.00 46.62 668 ALA A C 1
ATOM 4499 O O . ALA A 1 668 ? 99.847 83.012 151.131 1.00 46.62 668 ALA A O 1
ATOM 4501 N N . GLY A 1 669 ? 99.003 85.097 151.219 1.00 47.23 669 GLY A N 1
ATOM 4502 C CA . GLY A 1 669 ? 97.652 84.626 150.965 1.00 47.23 669 GLY A CA 1
ATOM 4503 C C . GLY A 1 669 ? 97.506 83.997 149.594 1.00 47.23 669 GLY A C 1
ATOM 4504 O O . GLY A 1 669 ? 96.864 82.956 149.444 1.00 47.23 669 GLY A O 1
ATOM 4505 N N . GLU A 1 670 ? 98.108 84.612 148.575 1.00 47.48 670 GLU A N 1
ATOM 4506 C CA . GLU A 1 670 ? 98.069 84.026 147.239 1.00 47.48 670 GLU A CA 1
ATOM 4507 C C . GLU A 1 670 ? 98.803 82.693 147.197 1.00 47.48 670 GLU A C 1
ATOM 4508 O O . GLU A 1 670 ? 98.333 81.736 146.568 1.00 47.48 670 GLU A O 1
ATOM 4514 N N . GLN A 1 671 ? 99.958 82.610 147.860 1.00 49.50 671 GLN A N 1
ATOM 4515 C CA . GLN A 1 671 ? 100.692 81.349 147.876 1.00 49.50 671 GLN A CA 1
ATOM 4516 C C . GLN A 1 671 ? 99.892 80.249 148.560 1.00 49.50 671 GLN A C 1
ATOM 4517 O O . GLN A 1 671 ? 99.850 79.111 148.078 1.00 49.50 671 GLN A O 1
ATOM 4523 N N . ARG A 1 672 ? 99.242 80.566 149.682 1.00 51.23 672 ARG A N 1
ATOM 4524 C CA . ARG A 1 672 ? 98.473 79.546 150.387 1.00 51.23 672 ARG A CA 1
ATOM 4525 C C . ARG A 1 672 ? 97.209 79.180 149.618 1.00 51.23 672 ARG A C 1
ATOM 4526 O O . ARG A 1 672 ? 96.743 78.038 149.689 1.00 51.23 672 ARG A O 1
ATOM 4534 N N . LYS A 1 673 ? 96.645 80.130 148.867 1.00 48.39 673 LYS A N 1
ATOM 4535 C CA . LYS A 1 673 ? 95.504 79.807 148.017 1.00 48.39 673 LYS A CA 1
ATOM 4536 C C . LYS A 1 673 ? 95.912 78.868 146.890 1.00 48.39 673 LYS A C 1
ATOM 4537 O O . LYS A 1 673 ? 95.167 77.945 146.540 1.00 48.39 673 LYS A O 1
ATOM 4543 N N . ARG A 1 674 ? 97.087 79.096 146.300 1.00 43.63 674 ARG A N 1
ATOM 4544 C CA . ARG A 1 674 ? 97.585 78.180 145.277 1.00 43.63 674 ARG A CA 1
ATOM 4545 C C . ARG A 1 674 ? 97.869 76.802 145.860 1.00 43.63 674 ARG A C 1
ATOM 4546 O O . ARG A 1 674 ? 97.529 75.781 145.252 1.00 43.63 674 ARG A O 1
ATOM 4554 N N . SER A 1 675 ? 98.497 76.753 147.038 1.00 52.15 675 SER A N 1
ATOM 4555 C CA . SER A 1 675 ? 98.829 75.468 147.648 1.00 52.15 675 SER A CA 1
ATOM 4556 C C . SER A 1 675 ? 97.574 74.688 148.018 1.00 52.15 675 SER A C 1
ATOM 4557 O O . SER A 1 675 ? 97.510 73.469 147.819 1.00 52.15 675 SER A O 1
ATOM 4560 N N . GLN A 1 676 ? 96.566 75.372 148.566 1.00 55.37 676 GLN A N 1
ATOM 4561 C CA . GLN A 1 676 ? 95.314 74.705 148.906 1.00 55.37 676 GLN A CA 1
ATOM 4562 C C . GLN A 1 676 ? 94.620 74.165 147.662 1.00 55.37 676 GLN A C 1
ATOM 4563 O O . GLN A 1 676 ? 94.076 73.054 147.680 1.00 55.37 676 GLN A O 1
ATOM 4569 N N . SER A 1 677 ? 94.632 74.935 146.576 1.00 57.42 677 SER A N 1
ATOM 4570 C CA . SER A 1 677 ? 94.011 74.555 145.306 1.00 57.42 677 SER A CA 1
ATOM 4571 C C . SER A 1 677 ? 92.541 74.184 145.478 1.00 57.42 677 SER A C 1
ATOM 4572 O O . SER A 1 677 ? 91.650 74.936 145.083 1.00 57.42 677 SER A O 1
ATOM 4575 N N . THR A 1 731 ? 90.774 121.403 157.790 1.00 67.03 731 THR A N 1
ATOM 4576 C CA . THR A 1 731 ? 92.062 122.004 157.471 1.00 67.03 731 THR A CA 1
ATOM 4577 C C . THR A 1 731 ? 92.676 121.342 156.243 1.00 67.03 731 THR A C 1
ATOM 4578 O O . THR A 1 731 ? 92.080 120.444 155.651 1.00 67.03 731 THR A O 1
ATOM 4582 N N . MET A 1 732 ? 93.873 121.795 155.864 1.00 66.51 732 MET A N 1
ATOM 4583 C CA . MET A 1 732 ? 94.531 121.241 154.685 1.00 66.51 732 MET A CA 1
ATOM 4584 C C . MET A 1 732 ? 94.970 119.798 154.917 1.00 66.51 732 MET A C 1
ATOM 4585 O O . MET A 1 732 ? 94.951 118.982 153.988 1.00 66.51 732 MET A O 1
ATOM 4590 N N . GLU A 1 733 ? 95.374 119.463 156.147 1.00 64.91 733 GLU A N 1
ATOM 4591 C CA . GLU A 1 733 ? 95.583 118.059 156.495 1.00 64.91 733 GLU A CA 1
ATOM 4592 C C . GLU A 1 733 ? 94.304 117.249 156.330 1.00 64.91 733 GLU A C 1
ATOM 4593 O O . GLU A 1 733 ? 94.334 116.129 155.808 1.00 64.91 733 GLU A O 1
ATOM 4599 N N . GLU A 1 734 ? 93.172 117.789 156.783 1.00 60.59 734 GLU A N 1
ATOM 4600 C CA . GLU A 1 734 ? 91.909 117.079 156.617 1.00 60.59 734 GLU A CA 1
ATOM 4601 C C . GLU A 1 734 ? 91.532 116.963 155.146 1.00 60.59 734 GLU A C 1
ATOM 4602 O O . GLU A 1 734 ? 91.052 115.914 154.702 1.00 60.59 734 GLU A O 1
ATOM 4608 N N . ARG A 1 735 ? 91.740 118.033 154.375 1.00 58.48 735 ARG A N 1
ATOM 4609 C CA . ARG A 1 735 ? 91.380 118.004 152.962 1.00 58.48 735 ARG A CA 1
ATOM 4610 C C . ARG A 1 735 ? 92.243 117.013 152.189 1.00 58.48 735 ARG A C 1
ATOM 4611 O O . ARG A 1 735 ? 91.734 116.256 151.355 1.00 58.48 735 ARG A O 1
ATOM 4619 N N . PHE A 1 736 ? 93.547 116.996 152.454 1.00 52.28 736 PHE A N 1
ATOM 4620 C CA . PHE A 1 736 ? 94.480 116.103 151.775 1.00 52.28 736 PHE A CA 1
ATOM 4621 C C . PHE A 1 736 ? 94.882 115.001 152.747 1.00 52.28 736 PHE A C 1
ATOM 4622 O O . PHE A 1 736 ? 95.755 115.201 153.597 1.00 52.28 736 PHE A O 1
ATOM 4630 N N . ARG A 1 737 ? 94.264 113.837 152.595 1.00 47.38 737 ARG A N 1
ATOM 4631 C CA . ARG A 1 737 ? 94.335 112.734 153.536 1.00 47.38 737 ARG A CA 1
ATOM 4632 C C . ARG A 1 737 ? 94.776 111.469 152.816 1.00 47.38 737 ARG A C 1
ATOM 4633 O O . ARG A 1 737 ? 94.477 111.291 151.632 1.00 47.38 737 ARG A O 1
ATOM 4641 N N . PRO A 1 738 ? 95.496 110.580 153.499 1.00 40.22 738 PRO A N 1
ATOM 4642 C CA . PRO A 1 738 ? 95.869 109.306 152.872 1.00 40.22 738 PRO A CA 1
ATOM 4643 C C . PRO A 1 738 ? 94.641 108.474 152.536 1.00 40.22 738 PRO A C 1
ATOM 4644 O O . PRO A 1 738 ? 93.858 108.107 153.415 1.00 40.22 738 PRO A O 1
ATOM 4648 N N . LEU A 1 739 ? 94.480 108.173 151.249 1.00 34.94 739 LEU A N 1
ATOM 4649 C CA . LEU A 1 739 ? 93.348 107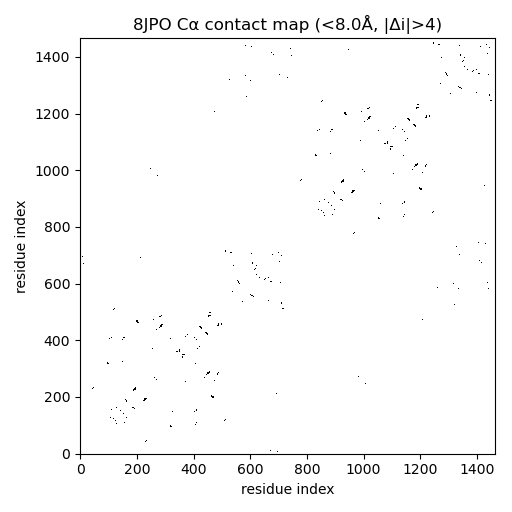.402 150.755 1.00 34.94 739 LEU A CA 1
ATOM 4650 C C . LEU A 1 739 ? 93.857 106.251 149.903 1.00 34.94 739 LEU A C 1
ATOM 4651 O O . LEU A 1 739 ? 94.549 106.474 148.906 1.00 34.94 739 LEU A O 1
ATOM 4656 N N . THR A 1 740 ? 93.513 105.027 150.292 1.00 29.35 740 THR A N 1
ATOM 4657 C CA . THR A 1 740 ? 93.937 103.856 149.537 1.00 29.35 740 THR A CA 1
ATOM 4658 C C . THR A 1 740 ? 93.086 103.704 148.285 1.00 29.35 740 THR A C 1
ATOM 4659 O O . THR A 1 740 ? 91.855 103.697 148.358 1.00 29.35 740 THR A O 1
ATOM 4663 N N . PHE A 1 741 ? 93.741 103.570 147.136 1.00 23.83 741 PHE A N 1
ATOM 4664 C CA . PHE A 1 741 ? 93.054 103.500 145.854 1.00 23.83 741 PHE A CA 1
ATOM 4665 C C . PHE A 1 741 ? 92.468 102.110 145.650 1.00 23.83 741 PHE A C 1
ATOM 4666 O O . PHE A 1 741 ? 93.168 101.107 145.811 1.00 23.83 741 PHE A O 1
ATOM 4674 N N . HIS A 1 742 ? 91.186 102.055 145.291 1.00 25.75 742 HIS A N 1
ATOM 4675 C CA . HIS A 1 742 ? 90.506 100.792 145.036 1.00 25.75 742 HIS A CA 1
ATOM 4676 C C . HIS A 1 742 ? 89.954 100.660 143.627 1.00 25.75 742 HIS A C 1
ATOM 4677 O O . HIS A 1 742 ? 89.929 99.549 143.097 1.00 25.75 742 HIS A O 1
ATOM 4684 N N . GLY A 1 743 ? 89.504 101.746 143.010 1.00 23.48 743 GLY A N 1
ATOM 4685 C CA . GLY A 1 743 ? 89.005 101.648 141.652 1.00 23.48 743 GLY A CA 1
ATOM 4686 C C . GLY A 1 743 ? 88.615 103.006 141.103 1.00 23.48 743 GLY A C 1
ATOM 4687 O O . GLY A 1 743 ? 88.923 104.041 141.687 1.00 23.48 743 GLY A O 1
ATOM 4688 N N . LEU A 1 744 ? 87.923 102.975 139.966 1.00 21.87 744 LEU A N 1
ATOM 4689 C CA . LEU A 1 744 ? 87.373 104.168 139.334 1.00 21.87 744 LEU A CA 1
ATOM 4690 C C . LEU A 1 744 ? 85.911 103.925 138.993 1.00 21.87 744 LEU A C 1
ATOM 4691 O O . LEU A 1 744 ? 85.559 102.849 138.501 1.00 21.87 744 LEU A O 1
ATOM 4696 N N . ILE A 1 745 ? 85.062 104.920 139.245 1.00 22.96 745 ILE A N 1
ATOM 4697 C CA . ILE A 1 745 ? 83.641 104.846 138.927 1.00 22.96 745 ILE A CA 1
ATOM 4698 C C . ILE A 1 745 ? 83.294 106.024 138.026 1.00 22.96 745 ILE A C 1
ATOM 4699 O O . ILE A 1 745 ? 83.703 107.159 138.291 1.00 22.96 745 ILE A O 1
ATOM 4704 N N . LEU A 1 746 ? 82.570 105.752 136.947 1.00 23.59 746 LEU A N 1
ATOM 4705 C CA . LEU A 1 746 ? 82.219 106.810 136.011 1.00 23.59 746 LEU A CA 1
ATOM 4706 C C . LEU A 1 746 ? 80.990 107.572 136.493 1.00 23.59 746 LEU A C 1
ATOM 4707 O O . LEU A 1 746 ? 80.158 107.049 137.236 1.00 23.59 746 LEU A O 1
ATOM 4712 N N . ARG A 1 747 ? 80.884 108.831 136.060 1.00 25.58 747 ARG A N 1
ATOM 4713 C CA . ARG A 1 747 ? 79.686 109.608 136.359 1.00 25.58 747 ARG A CA 1
ATOM 4714 C C . ARG A 1 747 ? 78.458 108.982 135.714 1.00 25.58 747 ARG A C 1
ATOM 4715 O O . ARG A 1 747 ? 77.369 108.984 136.299 1.00 25.58 747 ARG A O 1
ATOM 4723 N N . SER A 1 748 ? 78.615 108.442 134.504 1.00 30.11 748 SER A N 1
ATOM 4724 C CA . SER A 1 748 ? 77.493 107.803 133.827 1.00 30.11 748 SER A CA 1
ATOM 4725 C C . SER A 1 748 ? 76.965 106.623 134.630 1.00 30.11 748 SER A C 1
ATOM 4726 O O . SER A 1 748 ? 75.749 106.454 134.776 1.00 30.11 748 SER A O 1
ATOM 4729 N N . GLN A 1 749 ? 77.866 105.800 135.169 1.00 28.28 749 GLN A N 1
ATOM 4730 C CA . GLN A 1 749 ? 77.439 104.655 135.966 1.00 28.28 749 GLN A CA 1
ATOM 4731 C C . GLN A 1 749 ? 76.767 105.100 137.258 1.00 28.28 749 GLN A C 1
ATOM 4732 O O . GLN A 1 749 ? 75.770 104.505 137.684 1.00 28.28 749 GLN A O 1
ATOM 4738 N N . LEU A 1 750 ? 77.296 106.145 137.897 1.00 28.90 750 LEU A N 1
ATOM 4739 C CA . LEU A 1 750 ? 76.668 106.659 139.109 1.00 28.90 750 LEU A CA 1
ATOM 4740 C C . LEU A 1 750 ? 75.262 107.168 138.825 1.00 28.90 750 LEU A C 1
ATOM 4741 O O . LEU A 1 750 ? 74.333 106.912 139.599 1.00 28.90 750 LEU A O 1
ATOM 4746 N N . VAL A 1 751 ? 75.083 107.886 137.716 1.00 33.37 751 VAL A N 1
ATOM 4747 C CA . VAL A 1 751 ? 73.761 108.402 137.372 1.00 33.37 751 VAL A CA 1
ATOM 4748 C C . VAL A 1 751 ? 72.813 107.257 137.042 1.00 33.37 751 VAL A C 1
ATOM 4749 O O . VAL A 1 751 ? 71.630 107.289 137.403 1.00 33.37 751 VAL A O 1
ATOM 4753 N N . THR A 1 752 ? 73.313 106.227 136.355 1.00 35.06 752 THR A N 1
ATOM 4754 C CA . THR A 1 752 ? 72.478 105.068 136.057 1.00 35.06 752 THR A CA 1
ATOM 4755 C C . THR A 1 752 ? 72.028 104.371 137.334 1.00 35.06 752 THR A C 1
ATOM 4756 O O . THR A 1 752 ? 70.869 103.956 137.450 1.00 35.06 752 THR A O 1
ATOM 4760 N N . LEU A 1 753 ? 72.931 104.234 138.307 1.00 35.90 753 LEU A N 1
ATOM 4761 C CA . LEU A 1 753 ? 72.551 103.648 139.588 1.00 35.90 753 LEU A CA 1
ATOM 4762 C C . LEU A 1 753 ? 71.539 104.522 140.318 1.00 35.90 753 LEU A C 1
ATOM 4763 O O . LEU A 1 753 ? 70.602 104.010 140.941 1.00 35.90 753 LEU A O 1
ATOM 4768 N N . LEU A 1 754 ? 71.717 105.843 140.264 1.00 38.16 754 LEU A N 1
ATOM 4769 C CA . LEU A 1 754 ? 70.792 106.744 140.944 1.00 38.16 754 LEU A CA 1
ATOM 4770 C C . LEU A 1 754 ? 69.397 106.682 140.335 1.00 38.16 754 LEU A C 1
ATOM 4771 O O . LEU A 1 754 ? 68.396 106.709 141.059 1.00 38.16 754 LEU A O 1
ATOM 4776 N N . VAL A 1 755 ? 69.310 106.614 139.004 1.00 40.59 755 VAL A N 1
ATOM 4777 C CA . VAL A 1 755 ? 68.005 106.572 138.347 1.00 40.59 755 VAL A CA 1
ATOM 4778 C C . VAL A 1 755 ? 67.235 105.329 138.771 1.00 40.59 755 VAL A C 1
ATOM 4779 O O . VAL A 1 755 ? 66.046 105.400 139.105 1.00 40.59 755 VAL A O 1
ATOM 4783 N N . ARG A 1 756 ? 67.897 104.178 138.776 1.00 42.14 756 ARG A N 1
ATOM 4784 C CA . ARG A 1 756 ? 67.290 102.967 139.299 1.00 42.14 756 ARG A CA 1
ATOM 4785 C C . ARG A 1 756 ? 67.216 103.032 140.821 1.00 42.14 756 ARG A C 1
ATOM 4786 O O . ARG A 1 756 ? 67.771 103.929 141.460 1.00 42.14 756 ARG A O 1
ATOM 4794 N N . GLY A 1 757 ? 66.516 102.064 141.401 1.00 44.68 757 GLY A N 1
ATOM 4795 C CA . GLY A 1 757 ? 66.417 101.987 142.844 1.00 44.68 757 GLY A CA 1
ATOM 4796 C C . GLY A 1 757 ? 67.520 101.154 143.463 1.00 44.68 757 GLY A C 1
ATOM 4797 O O . GLY A 1 757 ? 67.253 100.286 144.299 1.00 44.68 757 GLY A O 1
ATOM 4798 N N . VAL A 1 758 ? 68.765 101.412 143.068 1.00 45.08 758 VAL A N 1
ATOM 4799 C CA . VAL A 1 758 ? 69.900 100.631 143.547 1.00 45.08 758 VAL A CA 1
ATOM 4800 C C . VAL A 1 758 ? 70.423 101.244 144.838 1.00 45.08 758 VAL A C 1
ATOM 4801 O O . VAL A 1 758 ? 71.302 102.112 144.817 1.00 45.08 758 VAL A O 1
ATOM 4805 N N . CYS A 1 759 ? 69.878 100.800 145.969 1.00 48.13 759 CYS A N 1
ATOM 4806 C CA . CYS A 1 759 ? 70.290 101.273 147.281 1.00 48.13 759 CYS A CA 1
ATOM 4807 C C . CYS A 1 759 ? 69.715 100.349 148.342 1.00 48.13 759 CYS A C 1
ATOM 4808 O O . CYS A 1 759 ? 68.647 99.760 148.160 1.00 48.13 759 CYS A O 1
ATOM 4811 N N . TYR A 1 760 ? 70.434 100.225 149.453 1.00 52.45 760 TYR A N 1
ATOM 4812 C CA . TYR A 1 760 ? 70.013 99.396 150.572 1.00 52.45 760 TYR A CA 1
ATOM 4813 C C . TYR A 1 760 ? 70.090 100.199 151.861 1.00 52.45 760 TYR A C 1
ATOM 4814 O O . TYR A 1 760 ? 71.015 100.993 152.054 1.00 52.45 760 TYR A O 1
ATOM 4823 N N . SER A 1 761 ? 69.111 99.994 152.736 1.00 56.76 761 SER A N 1
ATOM 4824 C CA . SER A 1 761 ? 69.093 100.688 154.012 1.00 56.76 761 SER A CA 1
ATOM 4825 C C . SER A 1 761 ? 70.187 100.149 154.929 1.00 56.76 761 SER A C 1
ATOM 4826 O O . SER A 1 761 ? 70.639 99.009 154.800 1.00 56.76 761 SER A O 1
ATOM 4829 N N . GLU A 1 762 ? 70.609 100.993 155.873 1.00 59.62 762 GLU A N 1
ATOM 4830 C CA . GLU A 1 762 ? 71.680 100.606 156.788 1.00 59.62 762 GLU A CA 1
ATOM 4831 C C . GLU A 1 762 ? 71.274 99.418 157.651 1.00 59.62 762 GLU A C 1
ATOM 4832 O O . GLU A 1 762 ? 72.127 98.623 158.064 1.00 59.62 762 GLU A O 1
ATOM 4838 N N . SER A 1 763 ? 69.979 99.286 157.944 1.00 59.31 763 SER A N 1
ATOM 4839 C CA . SER A 1 763 ? 69.519 98.177 158.774 1.00 59.31 763 SER A CA 1
ATOM 4840 C C . SER A 1 763 ? 69.774 96.834 158.099 1.00 59.31 763 SER A C 1
ATOM 4841 O O . SER A 1 763 ? 70.218 95.880 158.748 1.00 59.31 763 SER A O 1
ATOM 4844 N N . GLN A 1 764 ? 69.502 96.740 156.802 1.00 58.84 764 GLN A N 1
ATOM 4845 C CA . GLN A 1 764 ? 69.665 95.484 156.090 1.00 58.84 764 GLN A CA 1
ATOM 4846 C C . GLN A 1 764 ? 71.085 95.342 155.549 1.00 58.84 764 GLN A C 1
ATOM 4847 O O . GLN A 1 764 ? 71.858 96.302 155.485 1.00 58.84 764 GLN A O 1
ATOM 4853 N N . SER A 1 765 ? 71.422 94.115 155.160 1.00 57.50 765 SER A N 1
ATOM 4854 C CA . SER A 1 765 ? 72.778 93.805 154.729 1.00 57.50 765 SER A CA 1
ATOM 4855 C C . SER A 1 765 ? 73.080 94.424 153.371 1.00 57.50 765 SER A C 1
ATOM 4856 O O . SER A 1 765 ? 72.180 94.719 152.580 1.00 57.50 765 SER A O 1
ATOM 4859 N N . SER A 1 766 ? 74.374 94.618 153.105 1.00 54.92 766 SER A N 1
ATOM 4860 C CA . SER A 1 766 ? 74.795 95.146 151.811 1.00 54.92 766 SER A CA 1
ATOM 4861 C C . SER A 1 766 ? 74.616 94.111 150.709 1.00 54.92 766 SER A C 1
ATOM 4862 O O . SER A 1 766 ? 74.688 94.442 149.520 1.00 54.92 766 SER A O 1
ATOM 4865 N N . ALA A 1 767 ? 74.395 92.849 151.085 1.00 57.19 767 ALA A N 1
ATOM 4866 C CA . ALA A 1 767 ? 74.187 91.805 150.087 1.00 57.19 767 ALA A CA 1
ATOM 4867 C C . ALA A 1 767 ? 72.923 92.061 149.279 1.00 57.19 767 ALA A C 1
ATOM 4868 O O . ALA A 1 767 ? 72.876 91.770 148.078 1.00 57.19 767 ALA A O 1
ATOM 4870 N N . SER A 1 768 ? 71.887 92.597 149.918 1.00 58.92 768 SER A N 1
ATOM 4871 C CA . SER A 1 768 ? 70.671 92.945 149.197 1.00 58.92 768 SER A CA 1
ATOM 4872 C C . SER A 1 768 ? 70.937 94.118 148.265 1.00 58.92 768 SER A C 1
ATOM 4873 O O . SER A 1 768 ? 71.442 95.162 148.688 1.00 58.92 768 SER A O 1
ATOM 4876 N N . GLN A 1 769 ? 70.593 93.944 146.994 1.00 53.80 769 GLN A N 1
ATOM 4877 C CA . GLN A 1 769 ? 70.854 94.942 145.969 1.00 53.80 769 GLN A CA 1
ATOM 4878 C C . GLN A 1 769 ? 70.090 94.546 144.716 1.00 53.80 769 GLN A C 1
ATOM 4879 O O . GLN A 1 769 ? 69.997 93.356 144.395 1.00 53.80 769 GLN A O 1
ATOM 4885 N N . PRO A 1 770 ? 69.521 95.514 143.998 1.00 51.21 770 PRO A N 1
ATOM 4886 C CA . PRO A 1 770 ? 68.852 95.180 142.731 1.00 51.21 770 PRO A CA 1
ATOM 4887 C C . PRO A 1 770 ? 69.762 94.497 141.726 1.00 51.21 770 PRO A C 1
ATOM 4888 O O . PRO A 1 770 ? 69.283 93.668 140.942 1.00 51.21 770 PRO A O 1
ATOM 4892 N N . ARG A 1 771 ? 71.058 94.817 141.727 1.00 49.27 771 ARG A N 1
ATOM 4893 C CA . ARG A 1 771 ? 72.058 94.104 140.931 1.00 49.27 771 ARG A CA 1
ATOM 4894 C C . ARG A 1 771 ? 71.707 94.167 139.439 1.00 49.27 771 ARG A C 1
ATOM 4895 O O . ARG A 1 771 ? 71.270 93.195 138.819 1.00 49.27 771 ARG A O 1
ATOM 4903 N N . LEU A 1 772 ? 71.825 95.375 138.891 1.00 44.96 772 LEU A N 1
ATOM 4904 C CA . LEU A 1 772 ? 71.578 95.585 137.470 1.00 44.96 772 LEU A CA 1
ATOM 4905 C C . LEU A 1 772 ? 72.520 94.742 136.620 1.00 44.96 772 LEU A C 1
ATOM 4906 O O . LEU A 1 772 ? 73.707 94.603 136.926 1.00 44.96 772 LEU A O 1
ATOM 4911 N N . SER A 1 773 ? 71.981 94.179 135.543 1.00 44.12 773 SER A N 1
ATOM 4912 C CA . SER A 1 773 ? 72.792 93.427 134.602 1.00 44.12 773 SER A CA 1
ATOM 4913 C C . SER A 1 773 ? 73.465 94.368 133.607 1.00 44.12 773 SER A C 1
ATOM 4914 O O . SER A 1 773 ? 73.221 95.577 133.589 1.00 44.12 773 SER A O 1
ATOM 4917 N N . TYR A 1 774 ? 74.334 93.793 132.774 1.00 42.82 774 TYR A N 1
ATOM 4918 C CA . TYR A 1 774 ? 75.097 94.597 131.824 1.00 42.82 774 TYR A CA 1
ATOM 4919 C C . TYR A 1 774 ? 74.182 95.251 130.796 1.00 42.82 774 TYR A C 1
ATOM 4920 O O . TYR A 1 774 ? 74.364 96.424 130.443 1.00 42.82 774 TYR A O 1
ATOM 4929 N N . ALA A 1 775 ? 73.182 94.510 130.313 1.00 45.70 775 ALA A N 1
ATOM 4930 C CA . ALA A 1 775 ? 72.247 95.064 129.341 1.00 45.70 775 ALA A CA 1
ATOM 4931 C C . ALA A 1 775 ? 71.454 96.221 129.933 1.00 45.70 775 ALA A C 1
ATOM 4932 O O . ALA A 1 775 ? 71.197 97.219 129.251 1.00 45.70 775 ALA A O 1
ATOM 4934 N N . GLU A 1 776 ? 71.046 96.101 131.198 1.00 47.17 776 GLU A N 1
ATOM 4935 C CA . GLU A 1 776 ? 70.300 97.179 131.838 1.00 47.17 776 GLU A CA 1
ATOM 4936 C C . GLU A 1 776 ? 71.144 98.441 131.950 1.00 47.17 776 GLU A C 1
ATOM 4937 O O . GLU A 1 776 ? 70.631 99.556 131.797 1.00 47.17 776 GLU A O 1
ATOM 4943 N N . MET A 1 777 ? 72.441 98.288 132.222 1.00 46.65 777 MET A N 1
ATOM 4944 C CA . MET A 1 777 ? 73.319 99.450 132.289 1.00 46.65 777 MET A CA 1
ATOM 4945 C C . MET A 1 777 ? 73.568 100.038 130.906 1.00 46.65 777 MET A C 1
ATOM 4946 O O . MET A 1 777 ? 73.771 101.249 130.766 1.00 46.65 777 MET A O 1
ATOM 4951 N N . ALA A 1 778 ? 73.567 99.198 129.873 1.00 48.58 778 ALA A N 1
ATOM 4952 C CA . ALA A 1 778 ? 73.843 99.672 128.521 1.00 48.58 778 ALA A CA 1
ATOM 4953 C C . ALA A 1 778 ? 72.600 100.130 127.764 1.00 48.58 778 ALA A C 1
ATOM 4954 O O . ALA A 1 778 ? 72.738 100.605 126.632 1.00 48.58 778 ALA A O 1
ATOM 4956 N N . GLU A 1 779 ? 71.400 99.981 128.338 1.00 50.41 779 GLU A N 1
ATOM 4957 C CA . GLU A 1 779 ? 70.189 100.398 127.628 1.00 50.41 779 GLU A CA 1
ATOM 4958 C C . GLU A 1 779 ? 70.238 101.857 127.194 1.00 50.41 779 GLU A C 1
ATOM 4959 O O . GLU A 1 779 ? 69.791 102.188 126.090 1.00 50.41 779 GLU A O 1
ATOM 4965 N N . ASP A 1 780 ? 70.764 102.741 128.037 1.00 51.25 780 ASP A N 1
ATOM 4966 C CA . ASP A 1 780 ? 70.723 104.173 127.782 1.00 51.25 780 ASP A CA 1
ATOM 4967 C C . ASP A 1 780 ? 72.067 104.717 127.310 1.00 51.25 780 ASP A C 1
ATOM 4968 O O . ASP A 1 780 ? 72.470 105.806 127.730 1.00 51.25 780 ASP A O 1
ATOM 4973 N N . TYR A 1 781 ? 72.771 103.978 126.454 1.00 46.64 781 TYR A N 1
ATOM 4974 C CA . TYR A 1 781 ? 74.161 104.323 126.166 1.00 46.64 781 TYR A CA 1
ATOM 4975 C C . TYR A 1 781 ? 74.347 105.640 125.419 1.00 46.64 781 TYR A C 1
ATOM 4976 O O . TYR A 1 781 ? 75.041 106.518 125.960 1.00 46.64 781 TYR A O 1
ATOM 4985 N N . PRO A 1 782 ? 73.804 105.846 124.210 1.00 47.56 782 PRO A N 1
ATOM 4986 C CA . PRO A 1 782 ? 74.281 106.984 123.398 1.00 47.56 782 PRO A CA 1
ATOM 4987 C C . PRO A 1 782 ? 74.144 108.327 124.090 1.00 47.56 782 PRO A C 1
ATOM 4988 O O . PRO A 1 782 ? 75.019 109.187 123.942 1.00 47.56 782 PRO A O 1
ATOM 4992 N N . ARG A 1 783 ? 73.076 108.525 124.858 1.00 48.82 783 ARG A N 1
ATOM 4993 C CA . ARG A 1 783 ? 72.837 109.774 125.566 1.00 48.82 783 ARG A CA 1
ATOM 4994 C C . ARG A 1 783 ? 72.503 109.459 127.014 1.00 48.82 783 ARG A C 1
ATOM 4995 O O . ARG A 1 783 ? 71.462 108.859 127.296 1.00 48.82 783 ARG A O 1
ATOM 5003 N N . TYR A 1 784 ? 73.379 109.868 127.926 1.00 49.43 784 TYR A N 1
ATOM 5004 C CA . TYR A 1 784 ? 73.145 109.558 129.329 1.00 49.43 784 TYR A CA 1
ATOM 5005 C C . TYR A 1 784 ? 72.402 110.693 130.019 1.00 49.43 784 TYR A C 1
ATOM 5006 O O . TYR A 1 784 ? 72.580 111.861 129.659 1.00 49.43 784 TYR A O 1
ATOM 5015 N N . PRO A 1 785 ? 71.563 110.369 131.003 1.00 55.20 785 PRO A N 1
ATOM 5016 C CA . PRO A 1 785 ? 70.796 111.415 131.689 1.00 55.20 785 PRO A CA 1
ATOM 5017 C C . PRO A 1 785 ? 71.702 112.394 132.419 1.00 55.20 785 PRO A C 1
ATOM 5018 O O . PRO A 1 785 ? 72.740 112.022 132.969 1.00 55.20 785 PRO A O 1
ATOM 5022 N N . ASP A 1 786 ? 71.296 113.660 132.413 1.00 67.21 786 ASP A N 1
ATOM 5023 C CA . ASP A 1 786 ? 71.982 114.677 133.194 1.00 67.21 786 ASP A CA 1
ATOM 5024 C C . ASP A 1 786 ? 71.446 114.684 134.621 1.00 67.21 786 ASP A C 1
ATOM 5025 O O . ASP A 1 786 ? 70.267 114.420 134.865 1.00 67.21 786 ASP A O 1
ATOM 5030 N N . ILE A 1 787 ? 72.331 114.986 135.573 1.00 64.43 787 ILE A N 1
ATOM 5031 C CA . ILE A 1 787 ? 71.946 114.926 136.981 1.00 64.43 787 ILE A CA 1
ATOM 5032 C C . ILE A 1 787 ? 70.876 115.966 137.294 1.00 64.43 787 ILE A C 1
ATOM 5033 O O . ILE A 1 787 ? 69.968 115.720 138.098 1.00 64.43 787 ILE A O 1
ATOM 5038 N N . HIS A 1 788 ? 70.954 117.138 136.660 1.00 69.69 788 HIS A N 1
ATOM 5039 C CA . HIS A 1 788 ? 69.943 118.164 136.895 1.00 69.69 788 HIS A CA 1
ATOM 5040 C C . HIS A 1 788 ? 68.590 117.749 136.328 1.00 69.69 788 HIS A C 1
ATOM 5041 O O . HIS A 1 788 ? 67.546 118.232 136.779 1.00 69.69 788 HIS A O 1
ATOM 5048 N N . ASP A 1 789 ? 68.589 116.859 135.334 1.00 72.62 789 ASP A N 1
ATOM 5049 C CA . ASP A 1 789 ? 67.332 116.417 134.737 1.00 72.62 789 ASP A CA 1
ATOM 5050 C C . ASP A 1 789 ? 66.519 115.571 135.709 1.00 72.62 789 ASP A C 1
ATOM 5051 O O . ASP A 1 789 ? 65.283 115.626 135.707 1.00 72.62 789 ASP A O 1
ATOM 5056 N N . LEU A 1 790 ? 67.191 114.775 136.539 1.00 71.35 790 LEU A N 1
ATOM 5057 C CA . LEU A 1 790 ? 66.492 113.912 137.483 1.00 71.35 790 LEU A CA 1
ATOM 5058 C C . LEU A 1 790 ? 65.710 114.736 138.497 1.00 71.35 790 LEU A C 1
ATOM 5059 O O . LEU A 1 790 ? 66.151 115.804 138.930 1.00 71.35 790 LEU A O 1
ATOM 5064 N N . ASP A 1 791 ? 64.533 114.228 138.873 1.00 78.16 791 ASP A N 1
ATOM 5065 C CA . ASP A 1 791 ? 63.699 114.928 139.845 1.00 78.16 791 ASP A CA 1
ATOM 5066 C C . ASP A 1 791 ? 64.352 114.958 141.221 1.00 78.16 791 ASP A C 1
ATOM 5067 O O . ASP A 1 791 ? 64.306 115.981 141.914 1.00 78.16 791 ASP A O 1
ATOM 5072 N N . LEU A 1 792 ? 64.947 113.842 141.639 1.00 75.21 792 LEU A N 1
ATOM 5073 C CA . LEU A 1 792 ? 65.635 113.641 142.915 1.00 75.21 792 LEU A CA 1
ATOM 5074 C C . LEU A 1 792 ? 64.677 113.666 144.103 1.00 75.21 792 LEU A C 1
ATOM 5075 O O . LEU A 1 792 ? 65.134 113.510 145.242 1.00 75.21 792 LEU A O 1
ATOM 5080 N N . THR A 1 793 ? 63.375 113.859 143.887 1.00 75.05 793 THR A N 1
ATOM 5081 C CA . THR A 1 793 ? 62.432 113.836 145.000 1.00 75.05 793 THR A CA 1
ATOM 5082 C C . THR A 1 793 ? 62.164 112.411 145.469 1.00 75.05 793 THR A C 1
ATOM 5083 O O . THR A 1 793 ? 62.023 112.163 146.673 1.00 75.05 793 THR A O 1
ATOM 5087 N N . LEU A 1 794 ? 62.081 111.464 144.533 1.00 71.18 794 LEU A N 1
ATOM 5088 C CA . LEU A 1 794 ? 61.810 110.078 144.901 1.00 71.18 794 LEU A CA 1
ATOM 5089 C C . LEU A 1 794 ? 62.973 109.470 145.673 1.00 71.18 794 LEU A C 1
ATOM 5090 O O . LEU A 1 794 ? 62.766 108.677 146.599 1.00 71.18 794 LEU A O 1
ATOM 5095 N N . LEU A 1 795 ? 64.203 109.824 145.304 1.00 66.17 795 LEU A N 1
ATOM 5096 C CA . LEU A 1 795 ? 65.381 109.247 145.939 1.00 66.17 795 LEU A CA 1
ATOM 5097 C C . LEU A 1 795 ? 65.442 109.635 147.409 1.00 66.17 795 LEU A C 1
ATOM 5098 O O . LEU A 1 795 ? 65.469 110.822 147.747 1.00 66.17 795 LEU A O 1
ATOM 5103 N N . ASN A 1 796 ? 65.469 108.631 148.281 1.00 64.09 796 ASN A N 1
ATOM 5104 C CA . ASN A 1 796 ? 65.587 108.871 149.711 1.00 64.09 796 ASN A CA 1
ATOM 5105 C C . ASN A 1 796 ? 67.046 109.123 150.060 1.00 64.09 796 ASN A C 1
ATOM 5106 O O . ASN A 1 796 ? 67.882 108.236 149.842 1.00 64.09 796 ASN A O 1
ATOM 5111 N N . PRO A 1 797 ? 67.397 110.288 150.593 1.00 60.13 797 PRO A N 1
ATOM 5112 C CA . PRO A 1 797 ? 68.782 110.519 151.013 1.00 60.13 797 PRO A CA 1
ATOM 5113 C C . PRO A 1 797 ? 69.128 109.666 152.223 1.00 60.13 797 PRO A C 1
ATOM 5114 O O . PRO A 1 797 ? 68.270 109.061 152.868 1.00 60.13 797 PRO A O 1
ATOM 5118 N N . ARG A 1 798 ? 70.426 109.624 152.518 1.00 56.59 798 ARG A N 1
ATOM 5119 C CA . ARG A 1 798 ? 70.961 108.855 153.642 1.00 56.59 798 ARG A CA 1
ATOM 5120 C C . ARG A 1 798 ? 70.625 107.370 153.516 1.00 56.59 798 ARG A C 1
ATOM 5121 O O . ARG A 1 798 ? 70.311 106.699 154.501 1.00 56.59 798 ARG A O 1
ATOM 5129 N N . MET A 1 799 ? 70.689 106.853 152.292 1.00 53.12 799 MET A N 1
ATOM 5130 C CA . MET A 1 799 ? 70.606 105.421 152.031 1.00 53.12 799 MET A CA 1
ATOM 5131 C C . MET A 1 799 ? 71.880 104.993 151.319 1.00 53.12 799 MET A C 1
ATOM 5132 O O . MET A 1 799 ? 72.294 105.630 150.345 1.00 53.12 799 MET A O 1
ATOM 5137 N N . ILE A 1 800 ? 72.496 103.917 151.805 1.00 48.57 800 ILE A N 1
ATOM 5138 C CA . ILE A 1 800 ? 73.804 103.506 151.313 1.00 48.57 800 ILE A CA 1
ATOM 5139 C C . ILE A 1 800 ? 73.655 102.828 149.958 1.00 48.57 800 ILE A C 1
ATOM 5140 O O . ILE A 1 800 ? 72.732 102.034 149.739 1.00 48.57 800 ILE A O 1
ATOM 5145 N N . VAL A 1 801 ? 74.564 103.144 149.038 1.00 44.69 801 VAL A N 1
ATOM 5146 C CA . VAL A 1 801 ? 74.627 102.516 147.724 1.00 44.69 801 VAL A CA 1
ATOM 5147 C C . VAL A 1 801 ? 76.017 101.921 147.541 1.00 44.69 801 VAL A C 1
ATOM 5148 O O . VAL A 1 801 ? 77.023 102.578 147.827 1.00 44.69 801 VAL A O 1
ATOM 5152 N N . ASP A 1 802 ? 76.069 100.673 147.085 1.00 42.28 802 ASP A N 1
ATOM 5153 C CA . ASP A 1 802 ? 77.323 99.962 146.884 1.00 42.28 802 ASP A CA 1
ATOM 5154 C C . ASP A 1 802 ? 77.782 100.137 145.443 1.00 42.28 802 ASP A C 1
ATOM 5155 O O . ASP A 1 802 ? 77.089 99.716 144.512 1.00 42.28 802 ASP A O 1
ATOM 5160 N N . VAL A 1 803 ? 78.953 100.750 145.264 1.00 36.22 803 VAL A N 1
ATOM 5161 C CA . VAL A 1 803 ? 79.507 100.974 143.932 1.00 36.22 803 VAL A CA 1
ATOM 5162 C C . VAL A 1 803 ? 80.608 99.988 143.582 1.00 36.22 803 VAL A C 1
ATOM 5163 O O . VAL A 1 803 ? 81.182 100.085 142.486 1.00 36.22 803 VAL A O 1
ATOM 5167 N N . THR A 1 804 ? 80.933 99.055 144.474 1.00 34.85 804 THR A N 1
ATOM 5168 C CA . THR A 1 804 ? 81.980 98.071 144.202 1.00 34.85 804 THR A CA 1
ATOM 5169 C C . THR A 1 804 ? 81.683 97.172 143.006 1.00 34.85 804 THR A C 1
ATOM 5170 O O . THR A 1 804 ? 82.575 97.005 142.160 1.00 34.85 804 THR A O 1
ATOM 5174 N N . PRO A 1 805 ? 80.496 96.565 142.867 1.00 34.51 805 PRO A N 1
ATOM 5175 C CA . PRO A 1 805 ? 80.291 95.663 141.721 1.00 34.51 805 PRO A CA 1
ATOM 5176 C C . PRO A 1 805 ? 80.393 96.348 140.369 1.00 34.51 805 PRO A C 1
ATOM 5177 O O . PRO A 1 805 ? 80.690 95.683 139.370 1.00 34.51 805 PRO A O 1
ATOM 5181 N N . TYR A 1 806 ? 80.153 97.655 140.302 1.00 33.67 806 TYR A N 1
ATOM 5182 C CA . TYR A 1 806 ? 80.050 98.345 139.024 1.00 33.67 806 TYR A CA 1
ATOM 5183 C C . TYR A 1 806 ? 81.268 99.194 138.682 1.00 33.67 806 TYR A C 1
ATOM 5184 O O . TYR A 1 806 ? 81.347 99.702 137.560 1.00 33.67 806 TYR A O 1
ATOM 5193 N N . MET A 1 807 ? 82.211 99.364 139.602 1.00 27.16 807 MET A N 1
ATOM 5194 C CA . MET A 1 807 ? 83.386 100.167 139.309 1.00 27.16 807 MET A CA 1
ATOM 5195 C C . MET A 1 807 ? 84.386 99.374 138.474 1.00 27.16 807 MET A C 1
ATOM 5196 O O . MET A 1 807 ? 84.272 98.158 138.307 1.00 27.16 807 MET A O 1
ATOM 5201 N N . ASN A 1 808 ? 85.375 100.088 137.937 1.00 23.57 808 ASN A N 1
ATOM 5202 C CA . ASN A 1 808 ? 86.485 99.456 137.238 1.00 23.57 808 ASN A CA 1
ATOM 5203 C C . ASN A 1 808 ? 87.562 99.144 138.267 1.00 23.57 808 ASN A C 1
ATOM 5204 O O . ASN A 1 808 ? 88.306 100.054 138.661 1.00 23.57 808 ASN A O 1
ATOM 5209 N N . PRO A 1 809 ? 87.687 97.898 138.729 1.00 23.86 809 PRO A N 1
ATOM 5210 C CA . PRO A 1 809 ? 88.545 97.639 139.896 1.00 23.86 809 PRO A CA 1
ATOM 5211 C C . PRO A 1 809 ? 90.024 97.862 139.645 1.00 23.86 809 PRO A C 1
ATOM 5212 O O . PRO A 1 809 ? 90.752 98.233 140.573 1.00 23.86 809 PRO A O 1
ATOM 5216 N N . SER A 1 810 ? 90.499 97.636 138.424 1.00 22.09 810 SER A N 1
ATOM 5217 C CA . SER A 1 810 ? 91.929 97.666 138.120 1.00 22.09 810 SER A CA 1
ATOM 5218 C C . SER A 1 810 ? 92.194 98.448 136.842 1.00 22.09 810 SER A C 1
ATOM 5219 O O . SER A 1 810 ? 92.485 97.860 135.791 1.00 22.09 810 SER A O 1
ATOM 5222 N N . PRO A 1 811 ? 92.111 99.774 136.891 1.00 20.46 811 PRO A N 1
ATOM 5223 C CA . PRO A 1 811 ? 92.531 100.577 135.742 1.00 20.46 811 PRO A CA 1
ATOM 5224 C C . PRO A 1 811 ? 94.045 100.699 135.692 1.00 20.46 811 PRO A C 1
ATOM 5225 O O . PRO A 1 811 ? 94.756 100.324 136.626 1.00 20.46 811 PRO A O 1
ATOM 5229 N N . PHE A 1 812 ? 94.540 101.225 134.575 1.00 17.55 812 PHE A N 1
ATOM 5230 C CA . PHE A 1 812 ? 95.971 101.467 134.456 1.00 17.55 812 PHE A CA 1
ATOM 5231 C C . PHE A 1 812 ? 96.400 102.560 135.425 1.00 17.55 812 PHE A C 1
ATOM 5232 O O . PHE A 1 812 ? 95.686 103.542 135.634 1.00 17.55 812 PHE A O 1
ATOM 5240 N N . THR A 1 813 ? 97.573 102.380 136.022 1.00 18.69 813 THR A N 1
ATOM 5241 C CA . THR A 1 813 ? 98.078 103.279 137.047 1.00 18.69 813 THR A CA 1
ATOM 5242 C C . THR A 1 813 ? 99.547 103.573 136.776 1.00 18.69 813 THR A C 1
ATOM 5243 O O . THR A 1 813 ? 100.269 102.752 136.205 1.00 18.69 813 THR A O 1
ATOM 5247 N N . VAL A 1 814 ? 99.986 104.761 137.187 1.00 17.67 814 VAL A N 1
ATOM 5248 C CA . VAL A 1 814 ? 101.380 105.160 137.062 1.00 17.67 814 VAL A CA 1
ATOM 5249 C C . VAL A 1 814 ? 101.880 105.652 138.411 1.00 17.67 814 VAL A C 1
ATOM 5250 O O . VAL A 1 814 ? 101.141 106.267 139.185 1.00 17.67 814 VAL A O 1
ATOM 5254 N N . SER A 1 815 ? 103.143 105.358 138.697 1.00 22.03 815 SER A N 1
ATOM 5255 C CA . SER A 1 815 ? 103.769 105.841 139.913 1.00 22.03 815 SER A CA 1
ATOM 5256 C C . SER A 1 815 ? 104.061 107.336 139.794 1.00 22.03 815 SER A C 1
ATOM 5257 O O . SER A 1 815 ? 104.192 107.862 138.687 1.00 22.03 815 SER A O 1
ATOM 5260 N N . PRO A 1 816 ? 104.151 108.049 140.919 1.00 23.37 816 PRO A N 1
ATOM 5261 C CA . PRO A 1 816 ? 104.504 109.476 140.841 1.00 23.37 816 PRO A CA 1
ATOM 5262 C C . PRO A 1 816 ? 105.882 109.729 140.254 1.00 23.37 816 PRO A C 1
ATOM 5263 O O . PRO A 1 816 ? 106.164 110.848 139.811 1.00 23.37 816 PRO A O 1
ATOM 5267 N N . ASN A 1 817 ? 106.759 108.724 140.250 1.00 25.09 817 ASN A N 1
ATOM 5268 C CA . ASN A 1 817 ? 108.100 108.915 139.712 1.00 25.09 817 ASN A CA 1
ATOM 5269 C C . ASN A 1 817 ? 108.167 108.716 138.204 1.00 25.09 817 ASN A C 1
ATOM 5270 O O . ASN A 1 817 ? 109.199 109.030 137.602 1.00 25.09 817 ASN A O 1
ATOM 5275 N N . THR A 1 818 ? 107.113 108.189 137.582 1.00 24.46 818 THR A N 1
ATOM 5276 C CA . THR A 1 818 ? 107.137 107.986 136.140 1.00 24.46 818 THR A CA 1
ATOM 5277 C C . THR A 1 818 ? 107.272 109.320 135.422 1.00 24.46 818 THR A C 1
ATOM 5278 O O . THR A 1 818 ? 106.672 110.320 135.819 1.00 24.46 818 THR A O 1
ATOM 5282 N N . HIS A 1 819 ? 108.072 109.334 134.363 1.00 27.72 819 HIS A N 1
ATOM 5283 C CA . HIS A 1 819 ? 108.270 110.561 133.615 1.00 27.72 819 HIS A CA 1
ATOM 5284 C C . HIS A 1 819 ? 107.123 110.776 132.632 1.00 27.72 819 HIS A C 1
ATOM 5285 O O . HIS A 1 819 ? 106.294 109.894 132.399 1.00 27.72 819 HIS A O 1
ATOM 5292 N N . VAL A 1 820 ? 107.081 111.978 132.058 1.00 25.11 820 VAL A N 1
ATOM 5293 C CA . VAL A 1 820 ? 105.947 112.361 131.222 1.00 25.11 820 VAL A CA 1
ATOM 5294 C C . VAL A 1 820 ? 105.938 111.563 129.923 1.00 25.11 820 VAL A C 1
ATOM 5295 O O . VAL A 1 820 ? 104.886 111.376 129.303 1.00 25.11 820 VAL A O 1
ATOM 5299 N N . SER A 1 821 ? 107.099 111.066 129.493 1.00 23.66 821 SER A N 1
ATOM 5300 C CA . SER A 1 821 ? 107.135 110.259 128.277 1.00 23.66 821 SER A CA 1
ATOM 5301 C C . SER A 1 821 ? 106.358 108.958 128.451 1.00 23.66 821 SER A C 1
ATOM 5302 O O . SER A 1 821 ? 105.539 108.597 127.597 1.00 23.66 821 SER A O 1
ATOM 5305 N N . GLN A 1 822 ? 106.592 108.245 129.555 1.00 21.97 822 GLN A N 1
ATOM 5306 C CA . GLN A 1 822 ? 105.862 107.006 129.812 1.00 21.97 822 GLN A CA 1
ATOM 5307 C C . GLN A 1 822 ? 104.374 107.268 129.999 1.00 21.97 822 GLN A C 1
ATOM 5308 O O . GLN A 1 822 ? 103.531 106.514 129.494 1.00 21.97 822 GLN A O 1
ATOM 5314 N N . VAL A 1 823 ? 104.034 108.325 130.739 1.00 18.19 823 VAL A N 1
ATOM 5315 C CA . VAL A 1 823 ? 102.633 108.660 130.972 1.00 18.19 823 VAL A CA 1
ATOM 5316 C C . VAL A 1 823 ? 101.938 108.968 129.656 1.00 18.19 823 VAL A C 1
ATOM 5317 O O . VAL A 1 823 ? 100.814 108.517 129.409 1.00 18.19 823 VAL A O 1
ATOM 5321 N N . PHE A 1 824 ? 102.595 109.741 128.790 1.00 17.54 824 PHE A N 1
ATOM 5322 C CA . PHE A 1 824 ? 102.008 110.074 127.500 1.00 17.54 824 PHE A CA 1
ATOM 5323 C C . PHE A 1 824 ? 101.855 108.840 126.626 1.00 17.54 824 PHE A C 1
ATOM 5324 O O . PHE A 1 824 ? 100.837 108.681 125.947 1.00 17.54 824 PHE A O 1
ATOM 5332 N N . ASN A 1 825 ? 102.858 107.958 126.620 1.00 15.05 825 ASN A N 1
ATOM 5333 C CA . ASN A 1 825 ? 102.739 106.726 125.849 1.00 15.05 825 ASN A CA 1
ATOM 5334 C C . ASN A 1 825 ? 101.538 105.911 126.301 1.00 15.05 825 ASN A C 1
ATOM 5335 O O . ASN A 1 825 ? 100.715 105.494 125.478 1.00 15.05 825 ASN A O 1
ATOM 5340 N N . LEU A 1 826 ? 101.413 105.684 127.611 1.00 14.21 826 LEU A N 1
ATOM 5341 C CA . LEU A 1 826 ? 100.267 104.937 128.120 1.00 14.21 826 LEU A CA 1
ATOM 5342 C C . LEU A 1 826 ? 98.955 105.612 127.742 1.00 14.21 826 LEU A C 1
ATOM 5343 O O . LEU A 1 826 ? 98.063 104.974 127.168 1.00 14.21 826 LEU A O 1
ATOM 5348 N N . PHE A 1 827 ? 98.837 106.912 128.020 1.00 13.69 827 PHE A N 1
ATOM 5349 C CA . PHE A 1 827 ? 97.582 107.623 127.800 1.00 13.69 827 PHE A CA 1
ATOM 5350 C C . PHE A 1 827 ? 97.180 107.601 126.333 1.00 13.69 827 PHE A C 1
ATOM 5351 O O . PHE A 1 827 ? 96.008 107.392 126.000 1.00 13.69 827 PHE A O 1
ATOM 5359 N N . ARG A 1 828 ? 98.140 107.814 125.436 1.00 12.82 828 ARG A N 1
ATOM 5360 C CA . ARG A 1 828 ? 97.823 107.898 124.017 1.00 12.82 828 ARG A CA 1
ATOM 5361 C C . ARG A 1 828 ? 97.527 106.525 123.432 1.00 12.82 828 ARG A C 1
ATOM 5362 O O . ARG A 1 828 ? 96.496 106.329 122.779 1.00 12.82 828 ARG A O 1
ATOM 5370 N N . THR A 1 829 ? 98.417 105.553 123.652 1.00 12.72 829 THR A N 1
ATOM 5371 C CA . THR A 1 829 ? 98.272 104.272 122.971 1.00 12.72 829 THR A CA 1
ATOM 5372 C C . THR A 1 829 ? 97.154 103.433 123.574 1.00 12.72 829 THR A C 1
ATOM 5373 O O . THR A 1 829 ? 96.369 102.825 122.839 1.00 12.72 829 THR A O 1
ATOM 5377 N N . MET A 1 830 ? 97.052 103.384 124.904 1.00 13.55 830 MET A N 1
ATOM 5378 C CA . MET A 1 830 ? 95.979 102.599 125.502 1.00 13.55 830 MET A CA 1
ATOM 5379 C C . MET A 1 830 ? 94.622 103.253 125.290 1.00 13.55 830 MET A C 1
ATOM 5380 O O . MET A 1 830 ? 93.588 102.631 125.558 1.00 13.55 830 MET A O 1
ATOM 5385 N N . GLY A 1 831 ? 94.602 104.496 124.818 1.00 14.57 831 GLY A N 1
ATOM 5386 C CA . GLY A 1 831 ? 93.361 105.217 124.650 1.00 14.57 831 GLY A CA 1
ATOM 5387 C C . GLY A 1 831 ? 92.618 105.479 125.933 1.00 14.57 831 GLY A C 1
ATOM 5388 O O . GLY A 1 831 ? 91.423 105.787 125.888 1.00 14.57 831 GLY A O 1
ATOM 5389 N N . LEU A 1 832 ? 93.285 105.364 127.075 1.00 13.72 832 LEU A N 1
ATOM 5390 C CA . LEU A 1 832 ? 92.598 105.407 128.353 1.00 13.72 832 LEU A CA 1
ATOM 5391 C C . LEU A 1 832 ? 92.244 106.835 128.744 1.00 13.72 832 LEU A C 1
ATOM 5392 O O . LEU A 1 832 ? 92.746 107.808 128.178 1.00 13.72 832 LEU A O 1
ATOM 5397 N N . ARG A 1 833 ? 91.354 106.939 129.720 1.00 16.93 833 ARG A N 1
ATOM 5398 C CA . ARG A 1 833 ? 90.862 108.200 130.243 1.00 16.93 833 ARG A CA 1
ATOM 5399 C C . ARG A 1 833 ? 90.945 108.139 131.762 1.00 16.93 833 ARG A C 1
ATOM 5400 O O . ARG A 1 833 ? 90.693 107.091 132.363 1.00 16.93 833 ARG A O 1
ATOM 5408 N N . HIS A 1 834 ? 91.308 109.262 132.378 1.00 17.81 834 HIS A N 1
ATOM 5409 C CA . HIS A 1 834 ? 91.437 109.352 133.833 1.00 17.81 834 HIS A CA 1
ATOM 5410 C C . HIS A 1 834 ? 92.479 108.371 134.370 1.00 17.81 834 HIS A C 1
ATOM 5411 O O . HIS A 1 834 ? 92.161 107.414 135.077 1.00 17.81 834 HIS A O 1
ATOM 5418 N N . LEU A 1 835 ? 93.733 108.603 134.008 1.00 15.76 835 LEU A N 1
ATOM 5419 C CA . LEU A 1 835 ? 94.829 107.814 134.556 1.00 15.76 835 LEU A CA 1
ATOM 5420 C C . LEU A 1 835 ? 95.120 108.244 135.993 1.00 15.76 835 LEU A C 1
ATOM 5421 O O . LEU A 1 835 ? 95.469 109.407 136.225 1.00 15.76 835 LEU A O 1
ATOM 5426 N N . PRO A 1 836 ? 94.997 107.353 136.976 1.00 15.80 836 PRO A N 1
ATOM 5427 C CA . PRO A 1 836 ? 95.312 107.742 138.356 1.00 15.80 836 PRO A CA 1
ATOM 5428 C C . PRO A 1 836 ? 96.774 107.529 138.710 1.00 15.80 836 PRO A C 1
ATOM 5429 O O . PRO A 1 836 ? 97.420 106.623 138.179 1.00 15.80 836 PRO A O 1
ATOM 5433 N N . VAL A 1 837 ? 97.304 108.354 139.607 1.00 19.31 837 VAL A N 1
ATOM 5434 C CA . VAL A 1 837 ? 98.684 108.262 140.066 1.00 19.31 837 VAL A CA 1
ATOM 5435 C C . VAL A 1 837 ? 98.667 107.833 141.525 1.00 19.31 837 VAL A C 1
ATOM 5436 O O . VAL A 1 837 ? 98.099 108.531 142.375 1.00 19.31 837 VAL A O 1
ATOM 5440 N N . VAL A 1 838 ? 99.302 106.696 141.808 1.00 22.27 838 VAL A N 1
ATOM 5441 C CA . VAL A 1 838 ? 99.308 106.066 143.124 1.00 22.27 838 VAL A CA 1
ATOM 5442 C C . VAL A 1 838 ? 100.752 105.838 143.545 1.00 22.27 838 VAL A C 1
ATOM 5443 O O . VAL A 1 838 ? 101.551 105.305 142.768 1.00 22.27 838 VAL A O 1
ATOM 5447 N N . ASN A 1 839 ? 101.081 106.220 144.778 1.00 26.69 839 ASN A N 1
ATOM 5448 C CA . ASN A 1 839 ? 102.449 106.120 145.262 1.00 26.69 839 ASN A CA 1
ATOM 5449 C C . ASN A 1 839 ? 102.779 104.683 145.666 1.00 26.69 839 ASN A C 1
ATOM 5450 O O . ASN A 1 839 ? 102.037 103.739 145.382 1.00 26.69 839 ASN A O 1
ATOM 5455 N N . ALA A 1 840 ? 103.917 104.516 146.343 1.00 29.22 840 ALA A N 1
ATOM 5456 C CA . ALA A 1 840 ? 104.440 103.181 146.613 1.00 29.22 840 ALA A CA 1
ATOM 5457 C C . ALA A 1 840 ? 103.738 102.488 147.771 1.00 29.22 840 ALA A C 1
ATOM 5458 O O . ALA A 1 840 ? 103.945 101.287 147.970 1.00 29.22 840 ALA A O 1
ATOM 5460 N N . VAL A 1 841 ? 102.931 103.211 148.556 1.00 29.14 841 VAL A N 1
ATOM 5461 C CA . VAL A 1 841 ? 102.186 102.586 149.645 1.00 29.14 841 VAL A CA 1
ATOM 5462 C C . VAL A 1 841 ? 100.722 102.368 149.299 1.00 29.14 841 VAL A C 1
ATOM 5463 O O . VAL A 1 841 ? 99.904 102.164 150.207 1.00 29.14 841 VAL A O 1
ATOM 5467 N N . GLY A 1 842 ? 100.361 102.412 148.021 1.00 28.43 842 GLY A N 1
ATOM 5468 C CA . GLY A 1 842 ? 99.007 102.137 147.597 1.00 28.43 842 GLY A CA 1
ATOM 5469 C C . GLY A 1 842 ? 98.037 103.283 147.742 1.00 28.43 842 GLY A C 1
ATOM 5470 O O . GLY A 1 842 ? 96.867 103.132 147.375 1.00 28.43 842 GLY A O 1
ATOM 5471 N N . GLU A 1 843 ? 98.483 104.423 148.252 1.00 30.76 843 GLU A N 1
ATOM 5472 C CA . GLU A 1 843 ? 97.645 105.601 148.417 1.00 30.76 843 GLU A CA 1
ATOM 5473 C C . GLU A 1 843 ? 97.569 106.356 147.099 1.00 30.76 843 GLU A C 1
ATOM 5474 O O . GLU A 1 843 ? 98.602 106.645 146.490 1.00 30.76 843 GLU A O 1
ATOM 5480 N N . ILE A 1 844 ? 96.351 106.676 146.660 1.00 25.86 844 ILE A N 1
ATOM 5481 C CA . ILE A 1 844 ? 96.211 107.482 145.456 1.00 25.86 844 ILE A CA 1
ATOM 5482 C C . ILE A 1 844 ? 96.696 108.891 145.750 1.00 25.86 844 ILE A C 1
ATOM 5483 O O . ILE A 1 844 ? 96.287 109.520 146.733 1.00 25.86 844 ILE A O 1
ATOM 5488 N N . VAL A 1 845 ? 97.593 109.386 144.907 1.00 25.02 845 VAL A N 1
ATOM 5489 C CA . VAL A 1 845 ? 98.185 110.697 145.112 1.00 25.02 845 VAL A CA 1
ATOM 5490 C C . VAL A 1 845 ? 97.707 111.715 144.085 1.00 25.02 845 VAL A C 1
ATOM 5491 O O . VAL A 1 845 ? 97.832 112.924 144.333 1.00 25.02 845 VAL A O 1
ATOM 5495 N N . GLY A 1 846 ? 97.146 111.280 142.958 1.00 21.67 846 GLY A N 1
ATOM 5496 C CA . GLY A 1 846 ? 96.629 112.250 142.009 1.00 21.67 846 GLY A CA 1
ATOM 5497 C C . GLY A 1 846 ? 95.839 111.609 140.894 1.00 21.67 846 GLY A C 1
ATOM 5498 O O . GLY A 1 846 ? 95.692 110.388 140.820 1.00 21.67 846 GLY A O 1
ATOM 5499 N N . ILE A 1 847 ? 95.339 112.463 140.006 1.00 20.02 847 ILE A N 1
ATOM 5500 C CA . ILE A 1 847 ? 94.572 112.052 138.837 1.00 20.02 847 ILE A CA 1
ATOM 5501 C C . ILE A 1 847 ? 95.096 112.829 137.637 1.00 20.02 847 ILE A C 1
ATOM 5502 O O . ILE A 1 847 ? 95.605 113.946 137.790 1.00 20.02 847 ILE A O 1
ATOM 5507 N N . ILE A 1 848 ? 94.990 112.237 136.451 1.00 17.26 848 ILE A N 1
ATOM 5508 C CA . ILE A 1 848 ? 95.499 112.819 135.217 1.00 17.26 848 ILE A CA 1
ATOM 5509 C C . ILE A 1 848 ? 94.473 112.582 134.120 1.00 17.26 848 ILE A C 1
ATOM 5510 O O . ILE A 1 848 ? 93.932 111.478 134.004 1.00 17.26 848 ILE A O 1
ATOM 5515 N N . THR A 1 849 ? 94.201 113.611 133.321 1.00 17.97 849 THR A N 1
ATOM 5516 C CA . THR A 1 849 ? 93.287 113.498 132.195 1.00 17.97 849 THR A CA 1
ATOM 5517 C C . THR A 1 849 ? 93.963 114.031 130.939 1.00 17.97 849 THR A C 1
ATOM 5518 O O . THR A 1 849 ? 95.162 114.320 130.923 1.00 17.97 849 THR A O 1
ATOM 5522 N N . ARG A 1 850 ? 93.172 114.152 129.873 1.00 16.64 850 ARG A N 1
ATOM 5523 C CA . ARG A 1 850 ? 93.682 114.677 128.611 1.00 16.64 850 ARG A CA 1
ATOM 5524 C C . ARG A 1 850 ? 94.152 116.117 128.757 1.00 16.64 850 ARG A C 1
ATOM 5525 O O . ARG A 1 850 ? 95.123 116.530 128.113 1.00 16.64 850 ARG A O 1
ATOM 5533 N N . HIS A 1 851 ? 93.479 116.896 129.606 1.00 19.03 851 HIS A N 1
ATOM 5534 C CA . HIS A 1 851 ? 93.820 118.307 129.759 1.00 19.03 851 HIS A CA 1
ATOM 5535 C C . HIS A 1 851 ? 95.186 118.489 130.404 1.00 19.03 851 HIS A C 1
ATOM 5536 O O . HIS A 1 851 ? 95.795 119.558 130.292 1.00 19.03 851 HIS A O 1
ATOM 5543 N N . ASN A 1 852 ? 95.680 117.463 131.098 1.00 19.70 852 ASN A N 1
ATOM 5544 C CA . ASN A 1 852 ? 96.985 117.573 131.741 1.00 19.70 852 ASN A CA 1
ATOM 5545 C C . ASN A 1 852 ? 98.117 117.303 130.758 1.00 19.70 852 ASN A C 1
ATOM 5546 O O . ASN A 1 852 ? 99.232 117.804 130.935 1.00 19.70 852 ASN A O 1
ATOM 5551 N N . LEU A 1 853 ? 97.857 116.511 129.722 1.00 19.14 853 LEU A N 1
ATOM 5552 C CA . LEU A 1 853 ? 98.881 116.156 128.749 1.00 19.14 853 LEU A CA 1
ATOM 5553 C C . LEU A 1 853 ? 98.869 117.036 127.508 1.00 19.14 853 LEU A C 1
ATOM 5554 O O . LEU A 1 853 ? 99.630 116.767 126.574 1.00 19.14 853 LEU A O 1
ATOM 5559 N N . THR A 1 854 ? 98.033 118.069 127.464 1.00 24.66 854 THR A N 1
ATOM 5560 C CA . THR A 1 854 ? 98.013 118.933 126.296 1.00 24.66 854 THR A CA 1
ATOM 5561 C C . THR A 1 854 ? 99.292 119.764 126.233 1.00 24.66 854 THR A C 1
ATOM 5562 O O . THR A 1 854 ? 99.990 119.960 127.230 1.00 24.66 854 THR A O 1
ATOM 5566 N N . TYR A 1 855 ? 99.603 120.243 125.026 1.00 31.76 855 TYR A N 1
ATOM 5567 C CA . TYR A 1 855 ? 100.912 120.839 124.773 1.00 31.76 855 TYR A CA 1
ATOM 5568 C C . TYR A 1 855 ? 101.127 122.111 125.585 1.00 31.76 855 TYR A C 1
ATOM 5569 O O . TYR A 1 855 ? 102.198 122.305 126.172 1.00 31.76 855 TYR A O 1
ATOM 5578 N N . GLU A 1 856 ? 100.125 122.993 125.630 1.00 32.66 856 GLU A N 1
ATOM 5579 C CA . GLU A 1 856 ? 100.293 124.258 126.340 1.00 32.66 856 GLU A CA 1
ATOM 5580 C C . GLU A 1 856 ? 100.443 124.041 127.841 1.00 32.66 856 GLU A C 1
ATOM 5581 O O . GLU A 1 856 ? 101.225 124.736 128.501 1.00 32.66 856 GLU A O 1
ATOM 5587 N N . PHE A 1 857 ? 99.700 123.083 128.401 1.00 28.57 857 PHE A N 1
ATOM 5588 C CA . PHE A 1 857 ? 99.848 122.768 129.818 1.00 28.57 857 PHE A CA 1
ATOM 5589 C C . PHE A 1 857 ? 101.256 122.280 130.129 1.00 28.57 857 PHE A C 1
ATOM 5590 O O . PHE A 1 857 ? 101.862 122.695 131.125 1.00 28.57 857 PHE A O 1
ATOM 5598 N N . LEU A 1 858 ? 101.792 121.394 129.288 1.00 30.53 858 LEU A N 1
ATOM 5599 C CA . LEU A 1 858 ? 103.144 120.896 129.510 1.00 30.53 858 LEU A CA 1
ATOM 5600 C C . LEU A 1 858 ? 104.170 122.011 129.369 1.00 30.53 858 LEU A C 1
ATOM 5601 O O . LEU A 1 858 ? 105.142 122.064 130.129 1.00 30.53 858 LEU A O 1
ATOM 5606 N N . GLN A 1 859 ? 103.973 122.913 128.404 1.00 36.69 859 GLN A N 1
ATOM 5607 C CA . GLN A 1 859 ? 104.873 124.056 128.275 1.00 36.69 859 GLN A CA 1
ATOM 5608 C C . GLN A 1 859 ? 104.853 124.919 129.527 1.00 36.69 859 GLN A C 1
ATOM 5609 O O . GLN A 1 859 ? 105.909 125.324 130.029 1.00 36.69 859 GLN A O 1
ATOM 5615 N N . ALA A 1 860 ? 103.659 125.213 130.047 1.00 39.29 860 ALA A N 1
ATOM 5616 C CA . ALA A 1 860 ? 103.560 126.041 131.243 1.00 39.29 860 ALA A CA 1
ATOM 5617 C C . ALA A 1 860 ? 104.219 125.366 132.438 1.00 39.29 860 ALA A C 1
ATOM 5618 O O . ALA A 1 860 ? 104.944 126.011 133.206 1.00 39.29 860 ALA A O 1
ATOM 5620 N N . ARG A 1 861 ? 103.987 124.062 132.608 1.00 39.92 861 ARG A N 1
ATOM 5621 C CA . ARG A 1 861 ? 104.572 123.370 133.751 1.00 39.92 861 ARG A CA 1
ATOM 5622 C C . ARG A 1 861 ? 106.084 123.248 133.624 1.00 39.92 861 ARG A C 1
ATOM 5623 O O . ARG A 1 861 ? 106.793 123.339 134.628 1.00 39.92 861 ARG A O 1
ATOM 5631 N N . LEU A 1 862 ? 106.600 123.055 132.409 1.00 42.31 862 LEU A N 1
ATOM 5632 C CA . LEU A 1 862 ? 108.046 123.025 132.222 1.00 42.31 862 LEU A CA 1
ATOM 5633 C C . LEU A 1 862 ? 108.670 124.389 132.481 1.00 42.31 862 LEU A C 1
ATOM 5634 O O . LEU A 1 862 ? 109.759 124.473 133.062 1.00 42.31 862 LEU A O 1
ATOM 5639 N N . ARG A 1 863 ? 108.000 125.465 132.061 1.00 48.14 863 ARG A N 1
ATOM 5640 C CA . ARG A 1 863 ? 108.483 126.805 132.375 1.00 48.14 863 ARG A CA 1
ATOM 5641 C C . ARG A 1 863 ? 108.503 127.050 133.878 1.00 48.14 863 ARG A C 1
ATOM 5642 O O . ARG A 1 863 ? 109.470 127.616 134.402 1.00 48.14 863 ARG A O 1
ATOM 5650 N N . GLN A 1 864 ? 107.456 126.622 134.586 1.00 51.38 864 GLN A N 1
ATOM 5651 C CA . GLN A 1 864 ? 107.447 126.750 136.040 1.00 51.38 864 GLN A CA 1
ATOM 5652 C C . GLN A 1 864 ? 108.546 125.914 136.685 1.00 51.38 864 GLN A C 1
ATOM 5653 O O . GLN A 1 864 ? 109.182 126.363 137.646 1.00 51.38 864 GLN A O 1
ATOM 5659 N N . HIS A 1 865 ? 108.784 124.704 136.173 1.00 51.29 865 HIS A N 1
ATOM 5660 C CA . HIS A 1 865 ? 109.867 123.866 136.677 1.00 51.29 865 HIS A CA 1
ATOM 5661 C C . HIS A 1 865 ? 111.223 124.532 136.497 1.00 51.29 865 HIS A C 1
ATOM 5662 O O . HIS A 1 865 ? 112.061 124.485 137.404 1.00 51.29 865 HIS A O 1
ATOM 5669 N N . TYR A 1 866 ? 111.459 125.147 135.338 1.00 53.76 866 TYR A N 1
ATOM 5670 C CA . TYR A 1 866 ? 112.692 125.900 135.141 1.00 53.76 866 TYR A CA 1
ATOM 5671 C C . TYR A 1 866 ? 112.779 127.098 136.076 1.00 53.76 866 TYR A C 1
ATOM 5672 O O . TYR A 1 866 ? 113.867 127.414 136.570 1.00 53.76 866 TYR A O 1
ATOM 5681 N N . GLN A 1 867 ? 111.655 127.775 136.324 1.00 56.39 867 GLN A N 1
ATOM 5682 C CA . GLN A 1 867 ? 111.667 128.921 137.229 1.00 56.39 867 GLN A CA 1
ATOM 5683 C C . GLN A 1 867 ? 112.014 128.505 138.652 1.00 56.39 867 GLN A C 1
ATOM 5684 O O . GLN A 1 867 ? 112.729 129.226 139.358 1.00 56.39 867 GLN A O 1
ATOM 5690 N N . THR A 1 868 ? 111.506 127.352 139.099 1.00 58.03 868 THR A N 1
ATOM 5691 C CA . THR A 1 868 ? 111.749 126.926 140.475 1.00 58.03 868 THR A CA 1
ATOM 5692 C C . THR A 1 868 ? 113.233 126.699 140.737 1.00 58.03 868 THR A C 1
ATOM 5693 O O . THR A 1 868 ? 113.756 127.106 141.781 1.00 58.03 868 THR A O 1
ATOM 5697 N N . ILE A 1 869 ? 113.929 126.056 139.806 1.00 58.10 869 ILE A N 1
ATOM 5698 C CA . ILE A 1 869 ? 115.352 125.792 139.979 1.00 58.10 869 ILE A CA 1
ATOM 5699 C C . ILE A 1 869 ? 116.160 127.020 139.582 1.00 58.10 869 ILE A C 1
ATOM 5700 O O . ILE A 1 869 ? 115.942 128.112 140.107 1.00 58.10 869 ILE A O 1
ATOM 5705 N N . LYS B 1 46 ? 114.903 74.262 125.519 1.00 40.94 46 LYS B N 1
ATOM 5706 C CA . LYS B 1 46 ? 115.896 75.309 125.317 1.00 40.94 46 LYS B CA 1
ATOM 5707 C C . LYS B 1 46 ? 115.574 76.541 126.156 1.00 40.94 46 LYS B C 1
ATOM 5708 O O . LYS B 1 46 ? 114.439 76.727 126.590 1.00 40.94 46 LYS B O 1
ATOM 5714 N N . ASP B 1 47 ? 116.582 77.380 126.379 1.00 37.06 47 ASP B N 1
ATOM 5715 C CA . ASP B 1 47 ? 116.444 78.592 127.175 1.00 37.06 47 ASP B CA 1
ATOM 5716 C C . ASP B 1 47 ? 116.713 79.803 126.295 1.00 37.06 47 ASP B C 1
ATOM 5717 O O . ASP B 1 47 ? 117.760 79.880 125.644 1.00 37.06 47 ASP B O 1
ATOM 5722 N N . TYR B 1 48 ? 115.776 80.746 126.285 1.00 29.72 48 TYR B N 1
ATOM 5723 C CA . TYR B 1 48 ? 115.890 81.955 125.485 1.00 29.72 48 TYR B CA 1
ATOM 5724 C C . TYR B 1 48 ? 115.709 83.174 126.377 1.00 29.72 48 TYR B C 1
ATOM 5725 O O . TYR B 1 48 ? 114.942 83.147 127.342 1.00 29.72 48 TYR B O 1
ATOM 5734 N N . GLU B 1 49 ? 116.420 84.247 126.041 1.00 20.37 49 GLU B N 1
ATOM 5735 C CA . GLU B 1 49 ? 116.421 85.472 126.828 1.00 20.37 49 GLU B CA 1
ATOM 5736 C C . GLU B 1 49 ? 115.869 86.614 125.989 1.00 20.37 49 GLU B C 1
ATOM 5737 O O . GLU B 1 49 ? 116.313 86.829 124.860 1.00 20.37 49 GLU B O 1
ATOM 5739 N N . SER B 1 50 ? 114.919 87.356 126.550 1.00 17.14 50 SER B N 1
ATOM 5740 C CA . SER B 1 50 ? 114.243 88.408 125.809 1.00 17.14 50 SER B CA 1
ATOM 5741 C C . SER B 1 50 ? 115.120 89.652 125.688 1.00 17.14 50 SER B C 1
ATOM 5742 O O . SER B 1 50 ? 116.181 89.764 126.305 1.00 17.14 50 SER B O 1
ATOM 5745 N N . LEU B 1 51 ? 114.661 90.590 124.865 1.00 17.18 51 LEU B N 1
ATOM 5746 C CA . LEU B 1 51 ? 115.349 91.861 124.698 1.00 17.18 51 LEU B CA 1
ATOM 5747 C C . LEU B 1 51 ? 115.014 92.818 125.835 1.00 17.18 51 LEU B C 1
ATOM 5748 O O . LEU B 1 51 ? 113.961 92.722 126.469 1.00 17.18 51 LEU B O 1
ATOM 5753 N N . ASP B 1 52 ? 115.923 93.758 126.080 1.00 21.37 52 ASP B N 1
ATOM 5754 C CA . ASP B 1 52 ? 115.709 94.809 127.072 1.00 21.37 52 ASP B CA 1
ATOM 5755 C C . ASP B 1 52 ? 115.184 96.064 126.376 1.00 21.37 52 ASP B C 1
ATOM 5756 O O . ASP B 1 52 ? 115.810 97.123 126.363 1.00 21.37 52 ASP B O 1
ATOM 5761 N N . TYR B 1 53 ? 113.996 95.919 125.786 1.00 20.36 53 TYR B N 1
ATOM 5762 C CA . TYR B 1 53 ? 113.434 96.999 124.983 1.00 20.36 53 TYR B CA 1
ATOM 5763 C C . TYR B 1 53 ? 112.991 98.174 125.844 1.00 20.36 53 TYR B C 1
ATOM 5764 O O . TYR B 1 53 ? 113.140 99.333 125.441 1.00 20.36 53 TYR B O 1
ATOM 5773 N N . ASP B 1 54 ? 112.435 97.902 127.022 1.00 24.19 54 ASP B N 1
ATOM 5774 C CA . ASP B 1 54 ? 111.876 98.969 127.842 1.00 24.19 54 ASP B CA 1
ATOM 5775 C C . ASP B 1 54 ? 112.970 99.918 128.313 1.00 24.19 54 ASP B C 1
ATOM 5776 O O . ASP B 1 54 ? 114.044 99.487 128.740 1.00 24.19 54 ASP B O 1
ATOM 5781 N N . ARG B 1 55 ? 112.689 101.214 128.233 1.00 29.29 55 ARG B N 1
ATOM 5782 C CA . ARG B 1 55 ? 113.654 102.222 128.646 1.00 29.29 55 ARG B CA 1
ATOM 5783 C C . ARG B 1 55 ? 113.830 102.216 130.157 1.00 29.29 55 ARG B C 1
ATOM 5784 O O . ARG B 1 55 ? 112.857 102.163 130.913 1.00 29.29 55 ARG B O 1
ATOM 5792 N N . CYS B 1 56 ? 115.082 102.276 130.596 1.00 32.06 56 CYS B N 1
ATOM 5793 C CA . CYS B 1 56 ? 115.426 102.376 132.007 1.00 32.06 56 CYS B CA 1
ATOM 5794 C C . CYS B 1 56 ? 115.980 103.768 132.268 1.00 32.06 56 CYS B C 1
ATOM 5795 O O . CYS B 1 56 ? 117.075 104.098 131.803 1.00 32.06 56 CYS B O 1
ATOM 5798 N N . ILE B 1 57 ? 115.227 104.578 133.006 1.00 30.30 57 ILE B N 1
ATOM 5799 C CA . ILE B 1 57 ? 115.602 105.956 133.304 1.00 30.30 57 ILE B CA 1
ATOM 5800 C C . ILE B 1 57 ? 116.084 106.011 134.745 1.00 30.30 57 ILE B C 1
ATOM 5801 O O . ILE B 1 57 ? 115.284 105.888 135.680 1.00 30.30 57 ILE B O 1
ATOM 5806 N N . ASN B 1 58 ? 117.386 106.208 134.924 1.00 34.97 58 ASN B N 1
ATOM 5807 C CA . ASN B 1 58 ? 117.996 106.257 136.244 1.00 34.97 58 ASN B CA 1
ATOM 5808 C C . ASN B 1 58 ? 118.881 107.497 136.314 1.00 34.97 58 ASN B C 1
ATOM 5809 O O . ASN B 1 58 ? 118.885 108.331 135.404 1.00 34.97 58 ASN B O 1
ATOM 5814 N N . ASP B 1 59 ? 119.634 107.621 137.407 1.00 38.59 59 ASP B N 1
ATOM 5815 C CA . ASP B 1 59 ? 120.369 108.857 137.663 1.00 38.59 59 ASP B CA 1
ATOM 5816 C C . ASP B 1 59 ? 121.404 109.203 136.595 1.00 38.59 59 ASP B C 1
ATOM 5817 O O . ASP B 1 59 ? 121.461 110.382 136.202 1.00 38.59 59 ASP B O 1
ATOM 5822 N N . PRO B 1 60 ? 122.253 108.286 136.113 1.00 38.95 60 PRO B N 1
ATOM 5823 C CA . PRO B 1 60 ? 123.140 108.661 134.996 1.00 38.95 60 PRO B CA 1
ATOM 5824 C C . PRO B 1 60 ? 122.382 109.121 133.763 1.00 38.95 60 PRO B C 1
ATOM 5825 O O . PRO B 1 60 ? 122.796 110.080 133.092 1.00 38.95 60 PRO B O 1
ATOM 5829 N N . TYR B 1 61 ? 121.261 108.465 133.457 1.00 38.83 61 TYR B N 1
ATOM 5830 C CA . TYR B 1 61 ? 120.431 108.903 132.344 1.00 38.83 61 TYR B CA 1
ATOM 5831 C C . TYR B 1 61 ? 119.877 110.297 132.593 1.00 38.83 61 TYR B C 1
ATOM 5832 O O . TYR B 1 61 ? 119.766 111.101 131.664 1.00 38.83 61 TYR B O 1
ATOM 5841 N N . LEU B 1 62 ? 119.530 110.606 133.843 1.00 38.68 62 LEU B N 1
ATOM 5842 C CA . LEU B 1 62 ? 119.026 111.939 134.150 1.00 38.68 62 LEU B CA 1
ATOM 5843 C C . LEU B 1 62 ? 120.119 112.992 134.016 1.00 38.68 62 LEU B C 1
ATOM 5844 O O . LEU B 1 62 ? 119.851 114.118 133.585 1.00 38.68 62 LEU B O 1
ATOM 5849 N N . GLU B 1 63 ? 121.357 112.652 134.382 1.00 42.91 63 GLU B N 1
ATOM 5850 C CA . GLU B 1 63 ? 122.460 113.587 134.175 1.00 42.91 63 GLU B CA 1
ATOM 5851 C C . GLU B 1 63 ? 122.674 113.858 132.690 1.00 42.91 63 GLU B C 1
ATOM 5852 O O . GLU B 1 63 ? 122.845 115.011 132.269 1.00 42.91 63 GLU B O 1
ATOM 5858 N N . VAL B 1 64 ? 122.659 112.798 131.878 1.00 42.43 64 VAL B N 1
ATOM 5859 C CA . VAL B 1 64 ? 122.781 112.975 130.433 1.00 42.43 64 VAL B CA 1
ATOM 5860 C C . VAL B 1 64 ? 121.625 113.813 129.900 1.00 42.43 64 VAL B C 1
ATOM 5861 O O . VAL B 1 64 ? 121.804 114.660 129.017 1.00 42.43 64 VAL B O 1
ATOM 5865 N N . LEU B 1 65 ? 120.425 113.595 130.438 1.00 45.11 65 LEU B N 1
ATOM 5866 C CA . LEU B 1 65 ? 119.258 114.369 130.030 1.00 45.11 65 LEU B CA 1
ATOM 5867 C C . LEU B 1 65 ? 119.432 115.846 130.353 1.00 45.11 65 LEU B C 1
ATOM 5868 O O . LEU B 1 65 ? 119.092 116.712 129.539 1.00 45.11 65 LEU B O 1
ATOM 5873 N N . GLU B 1 66 ? 119.950 116.151 131.542 1.00 46.63 66 GLU B N 1
ATOM 5874 C CA . GLU B 1 66 ? 120.177 117.540 131.925 1.00 46.63 66 GLU B CA 1
ATOM 5875 C C . GLU B 1 66 ? 121.225 118.187 131.031 1.00 46.63 66 GLU B C 1
ATOM 5876 O O . GLU B 1 66 ? 121.113 119.366 130.676 1.00 46.63 66 GLU B O 1
ATOM 5882 N N . THR B 1 67 ? 122.265 117.432 130.666 1.00 49.28 67 THR B N 1
ATOM 5883 C CA . THR B 1 67 ? 123.279 117.974 129.765 1.00 49.28 67 THR B CA 1
ATOM 5884 C C . THR B 1 67 ? 122.698 118.282 128.388 1.00 49.28 67 THR B C 1
ATOM 5885 O O . THR B 1 67 ? 122.994 119.329 127.801 1.00 49.28 67 THR B O 1
ATOM 5889 N N . MET B 1 68 ? 121.862 117.389 127.864 1.00 49.91 68 MET B N 1
ATOM 5890 C CA . MET B 1 68 ? 121.367 117.527 126.500 1.00 49.91 68 MET B CA 1
ATOM 5891 C C . MET B 1 68 ? 120.375 118.680 126.384 1.00 49.91 68 MET B C 1
ATOM 5892 O O . MET B 1 68 ? 119.631 118.982 127.320 1.00 49.91 68 MET B O 1
ATOM 5897 N N . ASP B 1 69 ? 120.372 119.325 125.218 1.00 55.52 69 ASP B N 1
ATOM 5898 C CA . ASP B 1 69 ? 119.434 120.386 124.882 1.00 55.52 69 ASP B CA 1
ATOM 5899 C C . ASP B 1 69 ? 118.732 120.038 123.575 1.00 55.52 69 ASP B C 1
ATOM 5900 O O . ASP B 1 69 ? 118.845 118.921 123.062 1.00 55.52 69 ASP B O 1
ATOM 5905 N N . ASN B 1 70 ? 117.989 121.008 123.036 1.00 56.80 70 ASN B N 1
ATOM 5906 C CA . ASN B 1 70 ? 117.177 120.743 121.851 1.00 56.80 70 ASN B CA 1
ATOM 5907 C C . ASN B 1 70 ? 118.034 120.644 120.592 1.00 56.80 70 ASN B C 1
ATOM 5908 O O . ASN B 1 70 ? 117.752 119.830 119.702 1.00 56.80 70 ASN B O 1
ATOM 5913 N N . LYS B 1 71 ? 119.079 121.470 120.492 1.00 54.11 71 LYS B N 1
ATOM 5914 C CA . LYS B 1 71 ? 119.965 121.402 119.333 1.00 54.11 71 LYS B CA 1
ATOM 5915 C C . LYS B 1 71 ? 120.652 120.045 119.241 1.00 54.11 71 LYS B C 1
ATOM 5916 O O . LYS B 1 71 ? 120.769 119.469 118.151 1.00 54.11 71 LYS B O 1
ATOM 5922 N N . LYS B 1 72 ? 121.120 119.522 120.375 1.00 49.30 72 LYS B N 1
ATOM 5923 C CA . LYS B 1 72 ? 121.730 118.198 120.377 1.00 49.30 72 LYS B CA 1
ATOM 5924 C C . LYS B 1 72 ? 120.717 117.133 119.981 1.00 49.30 72 LYS B C 1
ATOM 5925 O O . LYS B 1 72 ? 121.062 116.163 119.297 1.00 49.30 72 LYS B O 1
ATOM 5931 N N . GLY B 1 73 ? 119.460 117.299 120.394 1.00 44.72 73 GLY B N 1
ATOM 5932 C CA . GLY B 1 73 ? 118.426 116.369 119.969 1.00 44.72 73 GLY B CA 1
ATOM 5933 C C . GLY B 1 73 ? 118.212 116.384 118.468 1.00 44.72 73 GLY B C 1
ATOM 5934 O O . GLY B 1 73 ? 118.074 115.330 117.839 1.00 44.72 73 GLY B O 1
ATOM 5935 N N . ARG B 1 74 ? 118.188 117.577 117.870 1.00 43.49 74 ARG B N 1
ATOM 5936 C CA . ARG B 1 74 ? 118.039 117.666 116.420 1.00 43.49 74 ARG B CA 1
ATOM 5937 C C . ARG B 1 74 ? 119.231 117.044 115.702 1.00 43.49 74 ARG B C 1
ATOM 5938 O O . ARG B 1 74 ? 119.065 116.350 114.691 1.00 43.49 74 ARG B O 1
ATOM 5946 N N . ARG B 1 75 ? 120.443 117.278 116.212 1.00 37.29 75 ARG B N 1
ATOM 5947 C CA . ARG B 1 75 ? 121.627 116.671 115.609 1.00 37.29 75 ARG B CA 1
ATOM 5948 C C . ARG B 1 75 ? 121.576 115.148 115.699 1.00 37.29 75 ARG B C 1
ATOM 5949 O O . ARG B 1 75 ? 121.912 114.445 114.736 1.00 37.29 75 ARG B O 1
ATOM 5957 N N . TYR B 1 76 ? 121.153 114.623 116.850 1.00 34.00 76 TYR B N 1
ATOM 5958 C CA . TYR B 1 76 ? 121.033 113.179 117.019 1.00 34.00 76 TYR B CA 1
ATOM 5959 C C . TYR B 1 76 ? 119.989 112.601 116.072 1.00 34.00 76 TYR B C 1
ATOM 5960 O O . TYR B 1 76 ? 120.183 111.519 115.504 1.00 34.00 76 TYR B O 1
ATOM 5969 N N . GLU B 1 77 ? 118.879 113.315 115.875 1.00 26.97 77 GLU B N 1
ATOM 5970 C CA . GLU B 1 77 ? 117.854 112.841 114.949 1.00 26.97 77 GLU B CA 1
ATOM 5971 C C . GLU B 1 77 ? 118.363 112.848 113.509 1.00 26.97 77 GLU B C 1
ATOM 5972 O O . GLU B 1 77 ? 118.054 111.940 112.726 1.00 26.97 77 GLU B O 1
ATOM 5978 N N . ALA B 1 78 ? 119.150 113.862 113.142 1.00 23.67 78 ALA B N 1
ATOM 5979 C CA . ALA B 1 78 ? 119.748 113.879 111.809 1.00 23.67 78 ALA B CA 1
ATOM 5980 C C . ALA B 1 78 ? 120.703 112.705 111.614 1.00 23.67 78 ALA B C 1
ATOM 5981 O O . ALA B 1 78 ? 120.720 112.073 110.548 1.00 23.67 78 ALA B O 1
ATOM 5983 N N . VAL B 1 79 ? 121.509 112.400 112.632 1.00 21.88 79 VAL B N 1
ATOM 5984 C CA . VAL B 1 79 ? 122.404 111.248 112.538 1.00 21.88 79 VAL B CA 1
ATOM 5985 C C . VAL B 1 79 ? 121.600 109.960 112.408 1.00 21.88 79 VAL B C 1
ATOM 5986 O O . VAL B 1 79 ? 121.990 109.036 111.683 1.00 21.88 79 VAL B O 1
ATOM 5990 N N . LYS B 1 80 ? 120.465 109.878 113.105 1.00 19.51 80 LYS B N 1
ATOM 5991 C CA . LYS B 1 80 ? 119.601 108.708 112.974 1.00 19.51 80 LYS B CA 1
ATOM 5992 C C . LYS B 1 80 ? 119.075 108.568 111.550 1.00 19.51 80 LYS B C 1
ATOM 5993 O O . LYS B 1 80 ? 119.016 107.457 111.006 1.00 19.51 80 LYS B O 1
ATOM 5999 N N . TRP B 1 81 ? 118.689 109.686 110.930 1.00 16.38 81 TRP B N 1
ATOM 6000 C CA . TRP B 1 81 ? 118.255 109.647 109.534 1.00 16.38 81 TRP B CA 1
ATOM 6001 C C . TRP B 1 81 ? 119.373 109.145 108.626 1.00 16.38 81 TRP B C 1
ATOM 6002 O O . TRP B 1 81 ? 119.138 108.330 107.721 1.00 16.38 81 TRP B O 1
ATOM 6013 N N . MET B 1 82 ? 120.596 109.629 108.851 1.00 17.30 82 MET B N 1
ATOM 6014 C CA . MET B 1 82 ? 121.726 109.181 108.041 1.00 17.30 82 MET B CA 1
ATOM 6015 C C . MET B 1 82 ? 121.962 107.683 108.200 1.00 17.30 82 MET B C 1
ATOM 6016 O O . MET B 1 82 ? 122.237 106.981 107.219 1.00 17.30 82 MET B O 1
ATOM 6021 N N . VAL B 1 83 ? 121.863 107.176 109.430 1.00 14.35 83 VAL B N 1
ATOM 6022 C CA . VAL B 1 83 ? 122.088 105.751 109.669 1.00 14.35 83 VAL B CA 1
ATOM 6023 C C . VAL B 1 83 ? 121.005 104.916 108.997 1.00 14.35 83 VAL B C 1
ATOM 6024 O O . VAL B 1 83 ? 121.279 103.839 108.455 1.00 14.35 83 VAL B O 1
ATOM 6028 N N . VAL B 1 84 ? 119.759 105.392 109.025 1.00 12.19 84 VAL B N 1
ATOM 6029 C CA . VAL B 1 84 ? 118.680 104.675 108.347 1.00 12.19 84 VAL B CA 1
ATOM 6030 C C . VAL B 1 84 ? 118.937 104.612 106.844 1.00 12.19 84 VAL B C 1
ATOM 6031 O O . VAL B 1 84 ? 118.777 103.557 106.209 1.00 12.19 84 VAL B O 1
ATOM 6035 N N . PHE B 1 85 ? 119.348 105.737 106.253 1.00 11.82 85 PHE B N 1
ATOM 6036 C CA . PHE B 1 85 ? 119.665 105.741 104.827 1.00 11.82 85 PHE B CA 1
ATOM 6037 C C . PHE B 1 85 ? 120.812 104.789 104.502 1.00 11.82 85 PHE B C 1
ATOM 6038 O O . PHE B 1 85 ? 120.755 104.068 103.497 1.00 11.82 85 PHE B O 1
ATOM 6046 N N . ALA B 1 86 ? 121.853 104.767 105.336 1.00 10.84 86 ALA B N 1
ATOM 6047 C CA . ALA B 1 86 ? 122.958 103.837 105.137 1.00 10.84 86 ALA B CA 1
ATOM 6048 C C . ALA B 1 86 ? 122.527 102.382 105.244 1.00 10.84 86 ALA B C 1
ATOM 6049 O O . ALA B 1 86 ? 123.005 101.552 104.464 1.00 10.84 86 ALA B O 1
ATOM 6051 N N . ILE B 1 87 ? 121.646 102.054 106.190 1.00 10.77 87 ILE B N 1
ATOM 6052 C CA . ILE B 1 87 ? 121.131 100.691 106.293 1.00 10.77 87 ILE B CA 1
ATOM 6053 C C . ILE B 1 87 ? 120.398 100.300 105.019 1.00 10.77 87 ILE B C 1
ATOM 6054 O O . ILE B 1 87 ? 120.587 99.197 104.489 1.00 10.77 87 ILE B O 1
ATOM 6059 N N . GLY B 1 88 ? 119.549 101.193 104.508 1.00 10.18 88 GLY B N 1
ATOM 6060 C CA . GLY B 1 88 ? 118.845 100.892 103.270 1.00 10.18 88 GLY B CA 1
ATOM 6061 C C . GLY B 1 88 ? 119.786 100.670 102.099 1.00 10.18 88 GLY B C 1
ATOM 6062 O O . GLY B 1 88 ? 119.627 99.713 101.330 1.00 10.18 88 GLY B O 1
ATOM 6063 N N . VAL B 1 89 ? 120.787 101.540 101.955 1.00 10.64 89 VAL B N 1
ATOM 6064 C CA . VAL B 1 89 ? 121.726 101.411 100.845 1.00 10.64 89 VAL B CA 1
ATOM 6065 C C . VAL B 1 89 ? 122.521 100.114 100.953 1.00 10.64 89 VAL B C 1
ATOM 6066 O O . VAL B 1 89 ? 122.733 99.417 99.954 1.00 10.64 89 VAL B O 1
ATOM 6070 N N . CYS B 1 90 ? 122.982 99.770 102.159 1.00 11.19 90 CYS B N 1
ATOM 6071 C CA . CYS B 1 90 ? 123.735 98.533 102.333 1.00 11.19 90 CYS B CA 1
ATOM 6072 C C . CYS B 1 90 ? 122.892 97.292 102.074 1.00 11.19 90 CYS B C 1
ATOM 6073 O O . CYS B 1 90 ? 123.404 96.322 101.505 1.00 11.19 90 CYS B O 1
ATOM 6076 N N . THR B 1 91 ? 121.620 97.290 102.476 1.00 11.05 91 THR B N 1
ATOM 6077 C CA . THR B 1 91 ? 120.754 96.170 102.122 1.00 11.05 91 THR B CA 1
ATOM 6078 C C . THR B 1 91 ? 120.569 96.054 100.614 1.00 11.05 91 THR B C 1
ATOM 6079 O O . THR B 1 91 ? 120.598 94.940 100.069 1.00 11.05 91 THR B O 1
ATOM 6083 N N . GLY B 1 92 ? 120.385 97.183 99.925 1.00 11.97 92 GLY B N 1
ATOM 6084 C CA . GLY B 1 92 ? 120.326 97.141 98.475 1.00 11.97 92 GLY B CA 1
ATOM 6085 C C . GLY B 1 92 ? 121.587 96.582 97.846 1.00 11.97 92 GLY B C 1
ATOM 6086 O O . GLY B 1 92 ? 121.517 95.790 96.902 1.00 11.97 92 GLY B O 1
ATOM 6087 N N . LEU B 1 93 ? 122.752 96.975 98.360 1.00 11.99 93 LEU B N 1
ATOM 6088 C CA . LEU B 1 93 ? 124.014 96.441 97.861 1.00 11.99 93 LEU B CA 1
ATOM 6089 C C . LEU B 1 93 ? 124.170 94.949 98.121 1.00 11.99 93 LEU B C 1
ATOM 6090 O O . LEU B 1 93 ? 124.709 94.240 97.268 1.00 11.99 93 LEU B O 1
ATOM 6095 N N . VAL B 1 94 ? 123.729 94.459 99.281 1.00 13.33 94 VAL B N 1
ATOM 6096 C CA . VAL B 1 94 ? 123.773 93.022 99.543 1.00 13.33 94 VAL B CA 1
ATOM 6097 C C . VAL B 1 94 ? 122.888 92.273 98.555 1.00 13.33 94 VAL B C 1
ATOM 6098 O O . VAL B 1 94 ? 123.276 91.225 98.015 1.00 13.33 94 VAL B O 1
ATOM 6102 N N . GLY B 1 95 ? 121.686 92.795 98.301 1.00 14.14 95 GLY B N 1
ATOM 6103 C CA . GLY B 1 95 ? 120.828 92.189 97.297 1.00 14.14 95 GLY B CA 1
ATOM 6104 C C . GLY B 1 95 ? 121.453 92.176 95.917 1.00 14.14 95 GLY B C 1
ATOM 6105 O O . GLY B 1 95 ? 121.347 91.181 95.194 1.00 14.14 95 GLY B O 1
ATOM 6106 N N . LEU B 1 96 ? 122.115 93.271 95.536 1.00 14.76 96 LEU B N 1
ATOM 6107 C CA . LEU B 1 96 ? 122.825 93.313 94.261 1.00 14.76 96 LEU B CA 1
ATOM 6108 C C . LEU B 1 96 ? 123.942 92.282 94.199 1.00 14.76 96 LEU B C 1
ATOM 6109 O O . LEU B 1 96 ? 124.117 91.620 93.168 1.00 14.76 96 LEU B O 1
ATOM 6114 N N . PHE B 1 97 ? 124.711 92.144 95.279 1.00 17.88 97 PHE B N 1
ATOM 6115 C CA . PHE B 1 97 ? 125.782 91.157 95.307 1.00 17.88 97 PHE B CA 1
ATOM 6116 C C . PHE B 1 97 ? 125.238 89.752 95.113 1.00 17.88 97 PHE B C 1
ATOM 6117 O O . PHE B 1 97 ? 125.820 88.953 94.372 1.00 17.88 97 PHE B O 1
ATOM 6125 N N . VAL B 1 98 ? 124.129 89.429 95.777 1.00 18.51 98 VAL B N 1
ATOM 6126 C CA . VAL B 1 98 ? 123.539 88.105 95.604 1.00 18.51 98 VAL B CA 1
ATOM 6127 C C . VAL B 1 98 ? 123.064 87.917 94.167 1.00 18.51 98 VAL B C 1
ATOM 6128 O O . VAL B 1 98 ? 123.365 86.902 93.524 1.00 18.51 98 VAL B O 1
ATOM 6132 N N . ASP B 1 99 ? 122.324 88.898 93.641 1.00 21.40 99 ASP B N 1
ATOM 6133 C CA . ASP B 1 99 ? 121.700 88.742 92.332 1.00 21.40 99 ASP B CA 1
ATOM 6134 C C . ASP B 1 99 ? 122.731 88.609 91.222 1.00 21.40 99 ASP B C 1
ATOM 6135 O O . ASP B 1 99 ? 122.589 87.741 90.354 1.00 21.40 99 ASP B O 1
ATOM 6140 N N . PHE B 1 100 ? 123.766 89.449 91.226 1.00 22.00 100 PHE B N 1
ATOM 6141 C CA . PHE B 1 100 ? 124.757 89.388 90.159 1.00 22.00 100 PHE B CA 1
ATOM 6142 C C . PHE B 1 100 ? 125.442 88.032 90.089 1.00 22.00 100 PHE B C 1
ATOM 6143 O O . PHE B 1 100 ? 125.486 87.418 89.016 1.00 22.00 100 PHE B O 1
ATOM 6151 N N . PHE B 1 101 ? 125.947 87.533 91.211 1.00 22.87 101 PHE B N 1
ATOM 6152 C CA . PHE B 1 101 ? 126.687 86.283 91.205 1.00 22.87 101 PHE B CA 1
ATOM 6153 C C . PHE B 1 101 ? 125.806 85.054 91.038 1.00 22.87 101 PHE B C 1
ATOM 6154 O O . PHE B 1 101 ? 126.273 84.063 90.465 1.00 22.87 101 PHE B O 1
ATOM 6162 N N . VAL B 1 102 ? 124.545 85.090 91.479 1.00 23.52 102 VAL B N 1
ATOM 6163 C CA . VAL B 1 102 ? 123.669 83.949 91.231 1.00 23.52 102 VAL B CA 1
ATOM 6164 C C . VAL B 1 102 ? 123.513 83.718 89.734 1.00 23.52 102 VAL B C 1
ATOM 6165 O O . VAL B 1 102 ? 123.676 82.594 89.243 1.00 23.52 102 VAL B O 1
ATOM 6169 N N . ARG B 1 103 ? 123.236 84.781 88.977 1.00 26.74 103 ARG B N 1
ATOM 6170 C CA . ARG B 1 103 ? 123.117 84.626 87.534 1.00 26.74 103 ARG B CA 1
ATOM 6171 C C . ARG B 1 103 ? 124.462 84.403 86.859 1.00 26.74 103 ARG B C 1
ATOM 6172 O O . ARG B 1 103 ? 124.516 83.679 85.862 1.00 26.74 103 ARG B O 1
ATOM 6180 N N . LEU B 1 104 ? 125.548 84.978 87.384 1.00 25.46 104 LEU B N 1
ATOM 6181 C CA . LEU B 1 104 ? 126.858 84.711 86.803 1.00 25.46 104 LEU B CA 1
ATOM 6182 C C . LEU B 1 104 ? 127.230 83.239 86.900 1.00 25.46 104 LEU B C 1
ATOM 6183 O O . LEU B 1 104 ? 127.821 82.693 85.963 1.00 25.46 104 LEU B O 1
ATOM 6188 N N . PHE B 1 105 ? 126.905 82.586 88.014 1.00 27.86 105 PHE B N 1
ATOM 6189 C CA . PHE B 1 105 ? 127.146 81.154 88.138 1.00 27.86 105 PHE B CA 1
ATOM 6190 C C . PHE B 1 105 ? 126.145 80.318 87.352 1.00 27.86 105 PHE B C 1
ATOM 6191 O O . PHE B 1 105 ? 126.536 79.318 86.737 1.00 27.86 105 PHE B O 1
ATOM 6199 N N . THR B 1 106 ? 124.867 80.706 87.352 1.00 31.58 106 THR B N 1
ATOM 6200 C CA . THR B 1 106 ? 123.860 79.933 86.635 1.00 31.58 106 THR B CA 1
ATOM 6201 C C . THR B 1 106 ? 124.115 79.939 85.132 1.00 31.58 106 THR B C 1
ATOM 6202 O O . THR B 1 106 ? 123.977 78.901 84.473 1.00 31.58 106 THR B O 1
ATOM 6206 N N . GLN B 1 107 ? 124.480 81.094 84.567 1.00 35.20 107 GLN B N 1
ATOM 6207 C CA . GLN B 1 107 ? 124.769 81.160 83.141 1.00 35.20 107 GLN B CA 1
ATOM 6208 C C . GLN B 1 107 ? 125.957 80.296 82.753 1.00 35.20 107 GLN B C 1
ATOM 6209 O O . GLN B 1 107 ? 125.895 79.613 81.730 1.00 35.20 107 GLN B O 1
ATOM 6215 N N . LEU B 1 108 ? 127.029 80.298 83.546 1.00 36.43 108 LEU B N 1
ATOM 6216 C CA . LEU B 1 108 ? 128.151 79.408 83.265 1.00 36.43 108 LEU B CA 1
ATOM 6217 C C . LEU B 1 108 ? 127.730 77.947 83.354 1.00 36.43 108 LEU B C 1
ATOM 6218 O O . LEU B 1 108 ? 128.054 77.139 82.473 1.00 36.43 108 LEU B O 1
ATOM 6223 N N . LYS B 1 109 ? 126.990 77.591 84.408 1.00 35.59 109 LYS B N 1
ATOM 6224 C CA . LYS B 1 109 ? 126.613 76.196 84.605 1.00 35.59 109 LYS B CA 1
ATOM 6225 C C . LYS B 1 109 ? 125.698 75.697 83.495 1.00 35.59 109 LYS B C 1
ATOM 6226 O O . LYS B 1 109 ? 125.786 74.530 83.101 1.00 35.59 109 LYS B O 1
ATOM 6232 N N . PHE B 1 110 ? 124.828 76.556 82.972 1.00 39.50 110 PHE B N 1
ATOM 6233 C CA . PHE B 1 110 ? 123.944 76.174 81.881 1.00 39.50 110 PHE B CA 1
ATOM 6234 C C . PHE B 1 110 ? 124.565 76.387 80.508 1.00 39.50 110 PHE B C 1
ATOM 6235 O O . PHE B 1 110 ? 123.996 75.931 79.512 1.00 39.50 110 PHE B O 1
ATOM 6243 N N . GLY B 1 111 ? 125.703 77.073 80.425 1.00 43.52 111 GLY B N 1
ATOM 6244 C CA . GLY B 1 111 ? 126.439 77.151 79.183 1.00 43.52 111 GLY B CA 1
ATOM 6245 C C . GLY B 1 111 ? 127.478 76.079 79.000 1.00 43.52 111 GLY B C 1
ATOM 6246 O O . GLY B 1 111 ? 127.932 75.849 77.876 1.00 43.52 111 GLY B O 1
ATOM 6247 N N . VAL B 1 112 ? 127.871 75.410 80.082 1.00 44.39 112 VAL B N 1
ATOM 6248 C CA . VAL B 1 112 ? 128.745 74.245 79.989 1.00 44.39 112 VAL B CA 1
ATOM 6249 C C . VAL B 1 112 ? 127.988 72.977 79.628 1.00 44.39 112 VAL B C 1
ATOM 6250 O O . VAL B 1 112 ? 128.564 72.098 78.965 1.00 44.39 112 VAL B O 1
ATOM 6254 N N . VAL B 1 113 ? 126.711 72.867 79.989 1.00 50.97 113 VAL B N 1
ATOM 6255 C CA . VAL B 1 113 ? 125.963 71.640 79.747 1.00 50.97 113 VAL B CA 1
ATOM 6256 C C . VAL B 1 113 ? 125.222 71.711 78.417 1.00 50.97 113 VAL B C 1
ATOM 6257 O O . VAL B 1 113 ? 125.123 70.705 77.708 1.00 50.97 113 VAL B O 1
ATOM 6261 N N . GLN B 1 114 ? 124.725 72.898 78.052 1.00 57.71 114 GLN B N 1
ATOM 6262 C CA . GLN B 1 114 ? 123.858 73.012 76.881 1.00 57.71 114 GLN B CA 1
ATOM 6263 C C . GLN B 1 114 ? 124.566 72.543 75.616 1.00 57.71 114 GLN B C 1
ATOM 6264 O O . GLN B 1 114 ? 124.012 71.751 74.839 1.00 57.71 114 GLN B O 1
ATOM 6270 N N . THR B 1 115 ? 125.799 73.005 75.400 1.00 60.47 115 THR B N 1
ATOM 6271 C CA . THR B 1 115 ? 126.593 72.462 74.305 1.00 60.47 115 THR B CA 1
ATOM 6272 C C . THR B 1 115 ? 126.766 70.959 74.467 1.00 60.47 115 THR B C 1
ATOM 6273 O O . THR B 1 115 ? 126.383 70.184 73.579 1.00 60.47 115 THR B O 1
ATOM 6277 N N . SER B 1 116 ? 127.251 70.532 75.636 1.00 59.71 116 SER B N 1
ATOM 6278 C CA . SER B 1 116 ? 127.422 69.109 75.902 1.00 59.71 116 SER B CA 1
ATOM 6279 C C . SER B 1 116 ? 126.131 68.345 75.652 1.00 59.71 116 SER B C 1
ATOM 6280 O O . SER B 1 116 ? 126.162 67.224 75.138 1.00 59.71 116 SER B O 1
ATOM 6283 N N . VAL B 1 117 ? 124.983 68.944 75.979 1.00 62.41 117 VAL B N 1
ATOM 6284 C CA . VAL B 1 117 ? 123.708 68.318 75.638 1.00 62.41 117 VAL B CA 1
ATOM 6285 C C . VAL B 1 117 ? 123.589 68.144 74.131 1.00 62.41 117 VAL B C 1
ATOM 6286 O O . VAL B 1 117 ? 123.206 67.076 73.647 1.00 62.41 117 VAL B O 1
ATOM 6290 N N . GLU B 1 118 ? 123.940 69.180 73.363 1.00 65.82 118 GLU B N 1
ATOM 6291 C CA . GLU B 1 118 ? 123.800 69.088 71.910 1.00 65.82 118 GLU B CA 1
ATOM 6292 C C . GLU B 1 118 ? 124.656 67.964 71.326 1.00 65.82 118 GLU B C 1
ATOM 6293 O O . GLU B 1 118 ? 124.153 67.093 70.604 1.00 65.82 118 GLU B O 1
ATOM 6299 N N . GLU B 1 119 ? 125.956 67.958 71.638 1.00 69.72 119 GLU B N 1
ATOM 6300 C CA . GLU B 1 119 ? 126.809 66.905 71.077 1.00 69.72 119 GLU B CA 1
ATOM 6301 C C . GLU B 1 119 ? 126.459 65.522 71.623 1.00 69.72 119 GLU B C 1
ATOM 6302 O O . GLU B 1 119 ? 126.400 64.551 70.859 1.00 69.72 119 GLU B O 1
ATOM 6308 N N . CYS B 1 120 ? 126.220 65.399 72.932 1.00 70.31 120 CYS B N 1
ATOM 6309 C CA . CYS B 1 120 ? 125.932 64.086 73.497 1.00 70.31 120 CYS B CA 1
ATOM 6310 C C . CYS B 1 120 ? 124.563 63.579 73.057 1.00 70.31 120 CYS B C 1
ATOM 6311 O O . CYS B 1 120 ? 124.286 62.379 73.162 1.00 70.31 120 CYS B O 1
ATOM 6314 N N . SER B 1 121 ? 123.696 64.471 72.564 1.00 71.08 121 SER B N 1
ATOM 6315 C CA . SER B 1 121 ? 122.418 64.038 72.012 1.00 71.08 121 SER B CA 1
ATOM 6316 C C . SER B 1 121 ? 122.560 63.632 70.553 1.00 71.08 121 SER B C 1
ATOM 6317 O O . SER B 1 121 ? 121.919 62.675 70.103 1.00 71.08 121 SER B O 1
ATOM 6320 N N . GLN B 1 122 ? 123.384 64.357 69.790 1.00 74.66 122 GLN B N 1
ATOM 6321 C CA . GLN B 1 122 ? 123.660 63.932 68.421 1.00 74.66 122 GLN B CA 1
ATOM 6322 C C . GLN B 1 122 ? 124.339 62.568 68.400 1.00 74.66 122 GLN B C 1
ATOM 6323 O O . GLN B 1 122 ? 124.018 61.719 67.561 1.00 74.66 122 GLN B O 1
ATOM 6329 N N . LYS B 1 123 ? 125.282 62.339 69.317 1.00 73.69 123 LYS B N 1
ATOM 6330 C CA . LYS B 1 123 ? 125.884 61.015 69.433 1.00 73.69 123 LYS B CA 1
ATOM 6331 C C . LYS B 1 123 ? 124.928 60.031 70.096 1.00 73.69 123 LYS B C 1
ATOM 6332 O O . LYS B 1 123 ? 125.088 58.813 69.958 1.00 73.69 123 LYS B O 1
ATOM 6338 N N . GLY B 1 124 ? 123.932 60.537 70.820 1.00 72.71 124 GLY B N 1
ATOM 6339 C CA . GLY B 1 124 ? 123.004 59.698 71.546 1.00 72.71 124 GLY B CA 1
ATOM 6340 C C . GLY B 1 124 ? 123.473 59.269 72.918 1.00 72.71 124 GLY B C 1
ATOM 6341 O O . GLY B 1 124 ? 122.744 58.543 73.606 1.00 72.71 124 GLY B O 1
ATOM 6342 N N . CYS B 1 125 ? 124.667 59.693 73.336 1.00 70.87 125 CYS B N 1
ATOM 6343 C CA . CYS B 1 125 ? 125.196 59.297 74.637 1.00 70.87 125 CYS B CA 1
ATOM 6344 C C . CYS B 1 125 ? 124.377 59.867 75.794 1.00 70.87 125 CYS B C 1
ATOM 6345 O O . CYS B 1 125 ? 123.947 59.117 76.679 1.00 70.87 125 CYS B O 1
ATOM 6348 N N . LEU B 1 126 ? 124.128 61.176 75.798 1.00 66.51 126 LEU B N 1
ATOM 6349 C CA . LEU B 1 126 ? 123.251 61.825 76.783 1.00 66.51 126 LEU B CA 1
ATOM 6350 C C . LEU B 1 126 ? 123.618 61.440 78.215 1.00 66.51 126 LEU B C 1
ATOM 6351 O O . LEU B 1 126 ? 122.758 61.259 79.080 1.00 66.51 126 LEU B O 1
ATOM 6356 N N . ALA B 1 127 ? 124.920 61.314 78.468 1.00 57.68 127 ALA B N 1
ATOM 6357 C CA . ALA B 1 127 ? 125.381 60.907 79.790 1.00 57.68 127 ALA B CA 1
ATOM 6358 C C . ALA B 1 127 ? 126.444 61.854 80.329 1.00 57.68 127 ALA B C 1
ATOM 6359 O O . ALA B 1 127 ? 126.549 62.049 81.544 1.00 57.68 127 ALA B O 1
ATOM 6361 N N . LEU B 1 128 ? 127.242 62.441 79.436 1.00 56.14 128 LEU B N 1
ATOM 6362 C CA . LEU B 1 128 ? 128.270 63.380 79.873 1.00 56.14 128 LEU B CA 1
ATOM 6363 C C . LEU B 1 128 ? 127.648 64.655 80.427 1.00 56.14 128 LEU B C 1
ATOM 6364 O O . LEU B 1 128 ? 128.134 65.212 81.420 1.00 56.14 128 LEU B O 1
ATOM 6369 N N . SER B 1 129 ? 126.573 65.131 79.797 1.00 53.00 129 SER B N 1
ATOM 6370 C CA . SER B 1 129 ? 125.899 66.330 80.283 1.00 53.00 129 SER B CA 1
ATOM 6371 C C . SER B 1 129 ? 125.332 66.113 81.678 1.00 53.00 129 SER B C 1
ATOM 6372 O O . SER B 1 129 ? 125.388 67.010 82.527 1.00 53.00 129 SER B O 1
ATOM 6375 N N . LEU B 1 130 ? 124.774 64.928 81.930 1.00 47.34 130 LEU B N 1
ATOM 6376 C CA . LEU B 1 130 ? 124.262 64.621 83.259 1.00 47.34 130 LEU B CA 1
ATOM 6377 C C . LEU B 1 130 ? 125.383 64.640 84.289 1.00 47.34 130 LEU B C 1
ATOM 6378 O O . LEU B 1 130 ? 125.207 65.139 85.404 1.00 47.34 130 LEU B O 1
ATOM 6383 N N . LEU B 1 131 ? 126.550 64.101 83.930 1.00 46.74 131 LEU B N 1
ATOM 6384 C CA . LEU B 1 131 ? 127.683 64.123 84.850 1.00 46.74 131 LEU B CA 1
ATOM 6385 C C . LEU B 1 131 ? 128.151 65.546 85.123 1.00 46.74 131 LEU B C 1
ATOM 6386 O O . LEU B 1 131 ? 128.487 65.884 86.263 1.00 46.74 131 LEU B O 1
ATOM 6391 N N . GLU B 1 132 ? 128.192 66.394 84.093 1.00 46.29 132 GLU B N 1
ATOM 6392 C CA . GLU B 1 132 ? 128.586 67.785 84.305 1.00 46.29 132 GLU B CA 1
ATOM 6393 C C . GLU B 1 132 ? 127.598 68.507 85.214 1.00 46.29 132 GLU B C 1
ATOM 6394 O O . GLU B 1 132 ? 127.999 69.238 86.132 1.00 46.29 132 GLU B O 1
ATOM 6400 N N . LEU B 1 133 ? 126.300 68.311 84.974 1.00 38.56 133 LEU B N 1
ATOM 6401 C CA . LEU B 1 133 ? 125.287 68.934 85.818 1.00 38.56 133 LEU B CA 1
ATOM 6402 C C . LEU B 1 133 ? 125.396 68.443 87.254 1.00 38.56 133 LEU B C 1
ATOM 6403 O O . LEU B 1 133 ? 125.292 69.235 88.199 1.00 38.56 133 LEU B O 1
ATOM 6408 N N . LEU B 1 134 ? 125.605 67.138 87.437 1.00 35.90 134 LEU B N 1
ATOM 6409 C CA . LEU B 1 134 ? 125.752 66.595 88.780 1.00 35.90 134 LEU B CA 1
ATOM 6410 C C . LEU B 1 134 ? 126.982 67.163 89.469 1.00 35.90 134 LEU B C 1
ATOM 6411 O O . LEU B 1 134 ? 126.934 67.495 90.655 1.00 35.90 134 LEU B O 1
ATOM 6416 N N . GLY B 1 135 ? 128.096 67.279 88.747 1.00 34.83 135 GLY B N 1
ATOM 6417 C CA . GLY B 1 135 ? 129.287 67.854 89.347 1.00 34.83 135 GLY B CA 1
ATOM 6418 C C . GLY B 1 135 ? 129.066 69.279 89.808 1.00 34.83 135 GLY B C 1
ATOM 6419 O O . GLY B 1 135 ? 129.390 69.632 90.946 1.00 34.83 135 GLY B O 1
ATOM 6420 N N . PHE B 1 136 ? 128.472 70.108 88.944 1.00 35.79 136 PHE B N 1
ATOM 6421 C CA . PHE B 1 136 ? 128.185 71.486 89.331 1.00 35.79 136 PHE B CA 1
ATOM 6422 C C . PHE B 1 136 ? 127.260 71.552 90.540 1.00 35.79 136 PHE B C 1
ATOM 6423 O O . PHE B 1 136 ? 127.550 72.274 91.506 1.00 35.79 136 PHE B O 1
ATOM 6431 N N . ASN B 1 137 ? 126.155 70.801 90.513 1.00 31.36 137 ASN B N 1
ATOM 6432 C CA . ASN B 1 137 ? 125.183 70.878 91.596 1.00 31.36 137 ASN B CA 1
ATOM 6433 C C . ASN B 1 137 ? 125.767 70.364 92.906 1.00 31.36 137 ASN B C 1
ATOM 6434 O O . ASN B 1 137 ? 125.588 70.986 93.958 1.00 31.36 137 ASN B O 1
ATOM 6439 N N . LEU B 1 138 ? 126.463 69.229 92.868 1.00 28.52 138 LEU B N 1
ATOM 6440 C CA . LEU B 1 138 ? 127.025 68.661 94.084 1.00 28.52 138 LEU B CA 1
ATOM 6441 C C . LEU B 1 138 ? 128.184 69.471 94.633 1.00 28.52 138 LEU B C 1
ATOM 6442 O O . LEU B 1 138 ? 128.419 69.415 95.843 1.00 28.52 138 LEU B O 1
ATOM 6447 N N . THR B 1 139 ? 128.914 70.216 93.804 1.00 28.66 139 THR B N 1
ATOM 6448 C CA . THR B 1 139 ? 129.899 71.148 94.335 1.00 28.66 139 THR B CA 1
ATOM 6449 C C . THR B 1 139 ? 129.257 72.367 94.978 1.00 28.66 139 THR B C 1
ATOM 6450 O O . THR B 1 139 ? 129.644 72.759 96.087 1.00 28.66 139 THR B O 1
ATOM 6454 N N . PHE B 1 140 ? 128.263 72.964 94.314 1.00 27.71 140 PHE B N 1
ATOM 6455 C CA . PHE B 1 140 ? 127.627 74.152 94.872 1.00 27.71 140 PHE B CA 1
ATOM 6456 C C . PHE B 1 140 ? 126.884 73.835 96.166 1.00 27.71 140 PHE B C 1
ATOM 6457 O O . PHE B 1 140 ? 126.964 74.600 97.134 1.00 27.71 140 PHE B O 1
ATOM 6465 N N . VAL B 1 141 ? 126.168 72.709 96.214 1.00 26.80 141 VAL B N 1
ATOM 6466 C CA . VAL B 1 141 ? 125.445 72.347 97.430 1.00 26.80 141 VAL B CA 1
ATOM 6467 C C . VAL B 1 141 ? 126.409 71.981 98.551 1.00 26.80 141 VAL B C 1
ATOM 6468 O O . VAL B 1 141 ? 126.153 72.286 99.721 1.00 26.80 141 VAL B O 1
ATOM 6472 N N . PHE B 1 142 ? 127.519 71.319 98.227 1.00 25.76 142 PHE B N 1
ATOM 6473 C CA . PHE B 1 142 ? 128.523 71.023 99.244 1.00 25.76 142 PHE B CA 1
ATOM 6474 C C . PHE B 1 142 ? 129.093 72.303 99.843 1.00 25.76 142 PHE B C 1
ATOM 6475 O O . PHE B 1 142 ? 129.236 72.416 101.070 1.00 25.76 142 PHE B O 1
ATOM 6483 N N . LEU B 1 143 ? 129.415 73.283 98.995 1.00 25.22 143 LEU B N 1
ATOM 6484 C CA . LEU B 1 143 ? 129.894 74.562 99.506 1.00 25.22 143 LEU B CA 1
ATOM 6485 C C . LEU B 1 143 ? 128.827 75.304 100.299 1.00 25.22 143 LEU B C 1
ATOM 6486 O O . LEU B 1 143 ? 129.161 75.990 101.268 1.00 25.22 143 LEU B O 1
ATOM 6491 N N . ALA B 1 144 ? 127.557 75.187 99.913 1.00 23.57 144 ALA B N 1
ATOM 6492 C CA . ALA B 1 144 ? 126.483 75.820 100.665 1.00 23.57 144 ALA B CA 1
ATOM 6493 C C . ALA B 1 144 ? 126.229 75.156 102.009 1.00 23.57 144 ALA B C 1
ATOM 6494 O O . ALA B 1 144 ? 125.802 75.838 102.945 1.00 23.57 144 ALA B O 1
ATOM 6496 N N . SER B 1 145 ? 126.473 73.850 102.128 1.00 24.18 145 SER B N 1
ATOM 6497 C CA . SER B 1 145 ? 126.282 73.143 103.386 1.00 24.18 145 SER B CA 1
ATOM 6498 C C . SER B 1 145 ? 127.460 73.264 104.339 1.00 24.18 145 SER B C 1
ATOM 6499 O O . SER B 1 145 ? 127.252 73.231 105.556 1.00 24.18 145 SER B O 1
ATOM 6502 N N . LEU B 1 146 ? 128.686 73.405 103.828 1.00 23.10 146 LEU B N 1
ATOM 6503 C CA . LEU B 1 146 ? 129.800 73.684 104.730 1.00 23.10 146 LEU B CA 1
ATOM 6504 C C . LEU B 1 146 ? 129.618 75.017 105.445 1.00 23.10 146 LEU B C 1
ATOM 6505 O O . LEU B 1 146 ? 129.871 75.116 106.653 1.00 23.10 146 LEU B O 1
ATOM 6510 N N . LEU B 1 147 ? 129.170 76.042 104.725 1.00 22.32 147 LEU B N 1
ATOM 6511 C CA . LEU B 1 147 ? 128.941 77.363 105.293 1.00 22.32 147 LEU B CA 1
ATOM 6512 C C . LEU B 1 147 ? 127.817 77.381 106.315 1.00 22.32 147 LEU B C 1
ATOM 6513 O O . LEU B 1 147 ? 127.743 78.319 107.113 1.00 22.32 147 LEU B O 1
ATOM 6518 N N . VAL B 1 148 ? 126.945 76.376 106.316 1.00 22.00 148 VAL B N 1
ATOM 6519 C CA . VAL B 1 148 ? 125.950 76.233 107.361 1.00 22.00 148 VAL B CA 1
ATOM 6520 C C . VAL B 1 148 ? 126.452 75.372 108.514 1.00 22.00 148 VAL B C 1
ATOM 6521 O O . VAL B 1 148 ? 126.068 75.613 109.664 1.00 22.00 148 VAL B O 1
ATOM 6525 N N . LEU B 1 149 ? 127.311 74.388 108.247 1.00 24.12 149 LEU B N 1
ATOM 6526 C CA . LEU B 1 149 ? 128.016 73.734 109.343 1.00 24.12 149 LEU B CA 1
ATOM 6527 C C . LEU B 1 149 ? 128.839 74.735 110.141 1.00 24.12 149 LEU B C 1
ATOM 6528 O O . LEU B 1 149 ? 129.009 74.570 111.354 1.00 24.12 149 LEU B O 1
ATOM 6533 N N . ILE B 1 150 ? 129.358 75.774 109.485 1.00 22.14 150 ILE B N 1
ATOM 6534 C CA . ILE B 1 150 ? 130.074 76.824 110.209 1.00 22.14 150 ILE B CA 1
ATOM 6535 C C . ILE B 1 150 ? 129.118 77.598 111.111 1.00 22.14 150 ILE B C 1
ATOM 6536 O O . ILE B 1 150 ? 129.385 77.802 112.300 1.00 22.14 150 ILE B O 1
ATOM 6541 N N . GLU B 1 151 ? 127.991 78.035 110.561 1.00 23.26 151 GLU B N 1
ATOM 6542 C CA . GLU B 1 151 ? 126.996 78.802 111.313 1.00 23.26 151 GLU B CA 1
ATOM 6543 C C . GLU B 1 151 ? 125.633 78.134 111.209 1.00 23.26 151 GLU B C 1
ATOM 6544 O O . GLU B 1 151 ? 124.893 78.396 110.243 1.00 23.26 151 GLU B O 1
ATOM 6550 N N . PRO B 1 152 ? 125.253 77.279 112.164 1.00 22.07 152 PRO B N 1
ATOM 6551 C CA . PRO B 1 152 ? 124.012 76.501 112.000 1.00 22.07 152 PRO B CA 1
ATOM 6552 C C . PRO B 1 152 ? 122.750 77.342 111.919 1.00 22.07 152 PRO B C 1
ATOM 6553 O O . PRO B 1 152 ? 121.742 76.877 111.374 1.00 22.07 152 PRO B O 1
ATOM 6557 N N . VAL B 1 153 ? 122.767 78.564 112.455 1.00 22.13 153 VAL B N 1
ATOM 6558 C CA . VAL B 1 153 ? 121.559 79.382 112.475 1.00 22.13 153 VAL B CA 1
ATOM 6559 C C . VAL B 1 153 ? 121.177 79.856 111.078 1.00 22.13 153 VAL B C 1
ATOM 6560 O O . VAL B 1 153 ? 120.013 80.190 110.834 1.00 22.13 153 VAL B O 1
ATOM 6564 N N . ALA B 1 154 ? 122.127 79.872 110.141 1.00 20.99 154 ALA B N 1
ATOM 6565 C CA . ALA B 1 154 ? 121.835 80.366 108.799 1.00 20.99 154 ALA B CA 1
ATOM 6566 C C . ALA B 1 154 ? 120.960 79.400 108.011 1.00 20.99 154 ALA B C 1
ATOM 6567 O O . ALA B 1 154 ? 120.485 79.745 106.924 1.00 20.99 154 ALA B O 1
ATOM 6569 N N . ALA B 1 155 ? 120.741 78.194 108.530 1.00 20.00 155 ALA B N 1
ATOM 6570 C CA . ALA B 1 155 ? 119.966 77.193 107.808 1.00 20.00 155 ALA B CA 1
ATOM 6571 C C . ALA B 1 155 ? 118.525 77.644 107.615 1.00 20.00 155 ALA B C 1
ATOM 6572 O O . ALA B 1 155 ? 117.898 78.190 108.525 1.00 20.00 155 ALA B O 1
ATOM 6574 N N . GLY B 1 156 ? 117.999 77.407 106.415 1.00 19.78 156 GLY B N 1
ATOM 6575 C CA . GLY B 1 156 ? 116.609 77.688 106.125 1.00 19.78 156 GLY B CA 1
ATOM 6576 C C . GLY B 1 156 ? 116.330 79.162 105.913 1.00 19.78 156 GLY B C 1
ATOM 6577 O O . GLY B 1 156 ? 117.219 80.013 105.892 1.00 19.78 156 GLY B O 1
ATOM 6578 N N . SER B 1 157 ? 115.045 79.460 105.744 1.00 19.90 157 SER B N 1
ATOM 6579 C CA . SER B 1 157 ? 114.601 80.839 105.620 1.00 19.90 157 SER B CA 1
ATOM 6580 C C . SER B 1 157 ? 114.853 81.595 106.918 1.00 19.90 157 SER B C 1
ATOM 6581 O O . SER B 1 157 ? 114.715 81.052 108.017 1.00 19.90 157 SER B O 1
ATOM 6584 N N . GLY B 1 158 ? 115.233 82.864 106.784 1.00 18.30 158 GLY B N 1
ATOM 6585 C CA . GLY B 1 158 ? 115.575 83.642 107.962 1.00 18.30 158 GLY B CA 1
ATOM 6586 C C . GLY B 1 158 ? 114.361 84.192 108.684 1.00 18.30 158 GLY B C 1
ATOM 6587 O O . GLY B 1 158 ? 114.462 84.646 109.825 1.00 18.30 158 GLY B O 1
ATOM 6588 N N . ILE B 1 159 ? 113.202 84.161 108.034 1.00 16.55 159 ILE B N 1
ATOM 6589 C CA . ILE B 1 159 ? 111.986 84.792 108.546 1.00 16.55 159 ILE B CA 1
ATOM 6590 C C . ILE B 1 159 ? 111.574 84.244 109.911 1.00 16.55 159 ILE B C 1
ATOM 6591 O O . ILE B 1 159 ? 111.195 85.040 110.781 1.00 16.55 159 ILE B O 1
ATOM 6596 N N . PRO B 1 160 ? 111.613 82.931 110.167 1.00 16.71 160 PRO B N 1
ATOM 6597 C CA . PRO B 1 160 ? 111.312 82.457 111.527 1.00 16.71 160 PRO B CA 1
ATOM 6598 C C . PRO B 1 160 ? 112.251 83.007 112.586 1.00 16.71 160 PRO B C 1
ATOM 6599 O O . PRO B 1 160 ? 111.860 83.064 113.757 1.00 16.71 160 PRO B O 1
ATOM 6603 N N . GLU B 1 161 ? 113.466 83.411 112.219 1.00 18.73 161 GLU B N 1
ATOM 6604 C CA . GLU B 1 161 ? 114.408 84.015 113.151 1.00 18.73 161 GLU B CA 1
ATOM 6605 C C . GLU B 1 161 ? 114.309 85.533 113.179 1.00 18.73 161 GLU B C 1
ATOM 6606 O O . GLU B 1 161 ? 115.063 86.178 113.912 1.00 18.73 161 GLU B O 1
ATOM 6612 N N . VAL B 1 162 ? 113.408 86.119 112.395 1.00 14.79 162 VAL B N 1
ATOM 6613 C CA . VAL B 1 162 ? 113.194 87.561 112.404 1.00 14.79 162 VAL B CA 1
ATOM 6614 C C . VAL B 1 162 ? 111.845 87.834 113.050 1.00 14.79 162 VAL B C 1
ATOM 6615 O O . VAL B 1 162 ? 111.639 88.881 113.673 1.00 14.79 162 VAL B O 1
ATOM 6619 N N . LYS B 1 163 ? 110.918 86.884 112.920 1.00 15.57 163 LYS B N 1
ATOM 6620 C CA . LYS B 1 163 ? 109.680 86.959 113.686 1.00 15.57 163 LYS B CA 1
ATOM 6621 C C . LYS B 1 163 ? 109.947 86.881 115.181 1.00 15.57 163 LYS B C 1
ATOM 6622 O O . LYS B 1 163 ? 109.162 87.406 115.976 1.00 15.57 163 LYS B O 1
ATOM 6628 N N . CYS B 1 164 ? 111.037 86.229 115.580 1.00 15.71 164 CYS B N 1
ATOM 6629 C CA . CYS B 1 164 ? 111.377 86.076 116.988 1.00 15.71 164 CYS B CA 1
ATOM 6630 C C . CYS B 1 164 ? 112.136 87.276 117.536 1.00 15.71 164 CYS B C 1
ATOM 6631 O O . CYS B 1 164 ? 111.840 87.736 118.643 1.00 15.71 164 CYS B O 1
ATOM 6634 N N . TYR B 1 165 ? 113.119 87.791 116.794 1.00 14.93 165 TYR B N 1
ATOM 6635 C CA . TYR B 1 165 ? 113.859 88.952 117.275 1.00 14.93 165 TYR B CA 1
ATOM 6636 C C . TYR B 1 165 ? 112.960 90.174 117.380 1.00 14.93 165 TYR B C 1
ATOM 6637 O O . TYR B 1 165 ? 113.031 90.919 118.362 1.00 14.93 165 TYR B O 1
ATOM 6646 N N . LEU B 1 166 ? 112.111 90.401 116.377 1.00 13.68 166 LEU B N 1
ATOM 6647 C CA . LEU B 1 166 ? 111.148 91.489 116.461 1.00 13.68 166 LEU B CA 1
ATOM 6648 C C . LEU B 1 166 ? 110.110 91.242 117.545 1.00 13.68 166 LEU B C 1
ATOM 6649 O O . LEU B 1 166 ? 109.517 92.198 118.051 1.00 13.68 166 LEU B O 1
ATOM 6654 N N . ASN B 1 167 ? 109.876 89.980 117.903 1.00 13.80 167 ASN B N 1
ATOM 6655 C CA . ASN B 1 167 ? 109.086 89.661 119.083 1.00 13.80 167 ASN B CA 1
ATOM 6656 C C . ASN B 1 167 ? 109.890 89.885 120.358 1.00 13.80 167 ASN B C 1
ATOM 6657 O O . ASN B 1 167 ? 109.310 90.135 121.419 1.00 13.80 167 ASN B O 1
ATOM 6662 N N . GLY B 1 168 ? 111.216 89.826 120.268 1.00 15.03 168 GLY B N 1
ATOM 6663 C CA . GLY B 1 168 ? 112.065 90.037 121.423 1.00 15.03 168 GLY B CA 1
ATOM 6664 C C . GLY B 1 168 ? 112.446 88.759 122.136 1.00 15.03 168 GLY B C 1
ATOM 6665 O O . GLY B 1 168 ? 112.196 88.623 123.334 1.00 15.03 168 GLY B O 1
ATOM 6666 N N . VAL B 1 169 ? 113.039 87.808 121.415 1.00 16.27 169 VAL B N 1
ATOM 6667 C CA . VAL B 1 169 ? 113.395 86.524 121.993 1.00 16.27 169 VAL B CA 1
ATOM 6668 C C . VAL B 1 169 ? 114.894 86.238 121.912 1.00 16.27 169 VAL B C 1
ATOM 6669 O O . VAL B 1 169 ? 115.402 85.442 122.710 1.00 16.27 169 VAL B O 1
ATOM 6673 N N . LYS B 1 170 ? 115.624 86.883 121.000 1.00 18.50 170 LYS B N 1
ATOM 6674 C CA . LYS B 1 170 ? 117.083 86.774 120.917 1.00 18.50 170 LYS B CA 1
ATOM 6675 C C . LYS B 1 170 ? 117.532 85.328 120.681 1.00 18.50 170 LYS B C 1
ATOM 6676 O O . LYS B 1 170 ? 118.124 84.678 121.544 1.00 18.50 170 LYS B O 1
ATOM 6682 N N . VAL B 1 171 ? 117.207 84.833 119.491 1.00 20.40 171 VAL B N 1
ATOM 6683 C CA . VAL B 1 171 ? 117.870 83.613 119.018 1.00 20.40 171 VAL B CA 1
ATOM 6684 C C . VAL B 1 171 ? 119.378 83.848 119.044 1.00 20.40 171 VAL B C 1
ATOM 6685 O O . VAL B 1 171 ? 119.844 84.903 118.574 1.00 20.40 171 VAL B O 1
ATOM 6689 N N . PRO B 1 172 ? 120.183 82.925 119.582 1.00 21.47 172 PRO B N 1
ATOM 6690 C CA . PRO B 1 172 ? 121.534 83.290 120.047 1.00 21.47 172 PRO B CA 1
ATOM 6691 C C . PRO B 1 172 ? 122.486 83.822 118.983 1.00 21.47 172 PRO B C 1
ATOM 6692 O O . PRO B 1 172 ? 123.465 84.481 119.348 1.00 21.47 172 PRO B O 1
ATOM 6696 N N . GLY B 1 173 ? 122.265 83.578 117.696 1.00 20.59 173 GLY B N 1
ATOM 6697 C CA . GLY B 1 173 ? 123.261 83.988 116.724 1.00 20.59 173 GLY B CA 1
ATOM 6698 C C . GLY B 1 173 ? 122.749 84.647 115.461 1.00 20.59 173 GLY B C 1
ATOM 6699 O O . GLY B 1 173 ? 123.337 84.461 114.393 1.00 20.59 173 GLY B O 1
ATOM 6700 N N . ILE B 1 174 ? 121.670 85.422 115.552 1.00 19.95 174 ILE B N 1
ATOM 6701 C CA . ILE B 1 174 ? 120.994 85.896 114.350 1.00 19.95 174 ILE B CA 1
ATOM 6702 C C . ILE B 1 174 ? 121.443 87.275 113.878 1.00 19.95 174 ILE B C 1
ATOM 6703 O O . ILE B 1 174 ? 121.047 87.692 112.779 1.00 19.95 174 ILE B O 1
ATOM 6708 N N . VAL B 1 175 ? 122.238 87.998 114.661 1.00 19.30 175 VAL B N 1
ATOM 6709 C CA . VAL B 1 175 ? 122.592 89.363 114.295 1.00 19.30 175 VAL B CA 1
ATOM 6710 C C . VAL B 1 175 ? 124.101 89.595 114.325 1.00 19.30 175 VAL B C 1
ATOM 6711 O O . VAL B 1 175 ? 124.546 90.724 114.488 1.00 19.30 175 VAL B O 1
ATOM 6715 N N . ARG B 1 176 ? 124.899 88.547 114.168 1.00 20.84 176 ARG B N 1
ATOM 6716 C CA . ARG B 1 176 ? 126.341 88.710 114.078 1.00 20.84 176 ARG B CA 1
ATOM 6717 C C . ARG B 1 176 ? 126.806 88.579 112.632 1.00 20.84 176 ARG B C 1
ATOM 6718 O O . ARG B 1 176 ? 126.128 87.996 111.784 1.00 20.84 176 ARG B O 1
ATOM 6726 N N . LEU B 1 177 ? 127.988 89.138 112.365 1.00 19.45 177 LEU B N 1
ATOM 6727 C CA . LEU B 1 177 ? 128.462 89.283 110.992 1.00 19.45 177 LEU B CA 1
ATOM 6728 C C . LEU B 1 177 ? 128.723 87.937 110.326 1.00 19.45 177 LEU B C 1
ATOM 6729 O O . LEU B 1 177 ? 128.466 87.784 109.125 1.00 19.45 177 LEU B O 1
ATOM 6734 N N . ARG B 1 178 ? 129.240 86.961 111.071 1.00 20.59 178 ARG B N 1
ATOM 6735 C CA . ARG B 1 178 ? 129.487 85.648 110.493 1.00 20.59 178 ARG B CA 1
ATOM 6736 C C . ARG B 1 178 ? 128.218 84.989 109.977 1.00 20.59 178 ARG B C 1
ATOM 6737 O O . ARG B 1 178 ? 128.280 84.275 108.972 1.00 20.59 178 ARG B O 1
ATOM 6745 N N . THR B 1 179 ? 127.074 85.217 110.623 1.00 19.10 179 THR B N 1
ATOM 6746 C CA . THR B 1 179 ? 125.810 84.740 110.077 1.00 19.10 179 THR B CA 1
ATOM 6747 C C . THR B 1 179 ? 125.498 85.388 108.736 1.00 19.10 179 THR B C 1
ATOM 6748 O O . THR B 1 179 ? 125.032 84.706 107.817 1.00 19.10 179 THR B O 1
ATOM 6752 N N . LEU B 1 180 ? 125.753 86.690 108.599 1.00 16.70 180 LEU B N 1
ATOM 6753 C CA . LEU B 1 180 ? 125.545 87.345 107.313 1.00 16.70 180 LEU B CA 1
ATOM 6754 C C . LEU B 1 180 ? 126.447 86.750 106.242 1.00 16.70 180 LEU B C 1
ATOM 6755 O O . LEU B 1 180 ? 126.002 86.502 105.116 1.00 16.70 180 LEU B O 1
ATOM 6760 N N . LEU B 1 181 ? 127.718 86.511 106.569 1.00 18.65 181 LEU B N 1
ATOM 6761 C CA . LEU B 1 181 ? 128.618 85.919 105.586 1.00 18.65 181 LEU B CA 1
ATOM 6762 C C . LEU B 1 181 ? 128.238 84.488 105.234 1.00 18.65 181 LEU B C 1
ATOM 6763 O O . LEU B 1 181 ? 128.403 84.087 104.079 1.00 18.65 181 LEU B O 1
ATOM 6768 N N . CYS B 1 182 ? 127.737 83.713 106.191 1.00 19.95 182 CYS B N 1
ATOM 6769 C CA . CYS B 1 182 ? 127.363 82.329 105.946 1.00 19.95 182 CYS B CA 1
ATOM 6770 C C . CYS B 1 182 ? 125.978 82.186 105.336 1.00 19.95 182 CYS B C 1
ATOM 6771 O O . CYS B 1 182 ? 125.622 81.090 104.895 1.00 19.95 182 CYS B O 1
ATOM 6774 N N . LYS B 1 183 ? 125.186 83.254 105.304 1.00 17.49 183 LYS B N 1
ATOM 6775 C CA . LYS B 1 183 ? 123.900 83.226 104.620 1.00 17.49 183 LYS B CA 1
ATOM 6776 C C . LYS B 1 183 ? 123.936 83.851 103.236 1.00 17.49 183 LYS B C 1
ATOM 6777 O O . LYS B 1 183 ? 123.409 83.262 102.293 1.00 17.49 183 LYS B O 1
ATOM 6783 N N . VAL B 1 184 ? 124.547 85.028 103.078 1.00 17.46 184 VAL B N 1
ATOM 6784 C CA . VAL B 1 184 ? 124.639 85.642 101.757 1.00 17.46 184 VAL B CA 1
ATOM 6785 C C . VAL B 1 184 ? 125.459 84.768 100.818 1.00 17.46 184 VAL B C 1
ATOM 6786 O O . VAL B 1 184 ? 125.056 84.502 99.680 1.00 17.46 184 VAL B O 1
ATOM 6790 N N . LEU B 1 185 ? 126.619 84.301 101.281 1.00 18.34 185 LEU B N 1
ATOM 6791 C CA . LEU B 1 185 ? 127.435 83.409 100.470 1.00 18.34 185 LEU B CA 1
ATOM 6792 C C . LEU B 1 185 ? 126.852 82.008 100.371 1.00 18.34 185 LEU B C 1
ATOM 6793 O O . LEU B 1 185 ? 127.165 81.294 99.416 1.00 18.34 185 LEU B O 1
ATOM 6798 N N . GLY B 1 186 ? 126.024 81.594 101.330 1.00 18.80 186 GLY B N 1
ATOM 6799 C CA . GLY B 1 186 ? 125.408 80.284 101.243 1.00 18.80 186 GLY B CA 1
ATOM 6800 C C . GLY B 1 186 ? 124.236 80.227 100.291 1.00 18.80 186 GLY B C 1
ATOM 6801 O O . GLY B 1 186 ? 123.956 79.172 99.717 1.00 18.80 186 GLY B O 1
ATOM 6802 N N . VAL B 1 187 ? 123.529 81.343 100.115 1.00 19.34 187 VAL B N 1
ATOM 6803 C CA . VAL B 1 187 ? 122.394 81.364 99.199 1.00 19.34 187 VAL B CA 1
ATOM 6804 C C . VAL B 1 187 ? 122.863 81.290 97.752 1.00 19.34 187 VAL B C 1
ATOM 6805 O O . VAL B 1 187 ? 122.321 80.523 96.949 1.00 19.34 187 VAL B O 1
ATOM 6809 N N . LEU B 1 188 ? 123.882 82.073 97.392 1.00 20.21 188 LEU B N 1
ATOM 6810 C CA . LEU B 1 188 ? 124.307 82.081 95.998 1.00 20.21 188 LEU B CA 1
ATOM 6811 C C . LEU B 1 188 ? 125.006 80.796 95.589 1.00 20.21 188 LEU B C 1
ATOM 6812 O O . LEU B 1 188 ? 125.251 80.605 94.395 1.00 20.21 188 LEU B O 1
ATOM 6817 N N . PHE B 1 189 ? 125.345 79.921 96.536 1.00 22.26 189 PHE B N 1
ATOM 6818 C CA . PHE B 1 189 ? 125.810 78.582 96.219 1.00 22.26 189 PHE B CA 1
ATOM 6819 C C . PHE B 1 189 ? 124.718 77.531 96.339 1.00 22.26 189 PHE B C 1
ATOM 6820 O O . PHE B 1 189 ? 124.936 76.388 95.928 1.00 22.26 189 PHE B O 1
ATOM 6828 N N . SER B 1 190 ? 123.562 77.880 96.896 1.00 21.35 190 SER B N 1
ATOM 6829 C CA . SER B 1 190 ? 122.455 76.942 97.013 1.00 21.35 190 SER B CA 1
ATOM 6830 C C . SER B 1 190 ? 121.489 77.062 95.842 1.00 21.35 190 SER B C 1
ATOM 6831 O O . SER B 1 190 ? 121.164 76.061 95.198 1.00 21.35 190 SER B O 1
ATOM 6834 N N . VAL B 1 191 ? 121.022 78.279 95.555 1.00 21.50 191 VAL B N 1
ATOM 6835 C CA . VAL B 1 191 ? 120.120 78.483 94.429 1.00 21.50 191 VAL B CA 1
ATOM 6836 C C . VAL B 1 191 ? 120.831 78.286 93.097 1.00 21.50 191 VAL B C 1
ATOM 6837 O O . VAL B 1 191 ? 120.201 77.867 92.120 1.00 21.50 191 VAL B O 1
ATOM 6841 N N . ALA B 1 192 ? 122.133 78.565 93.027 1.00 23.02 192 ALA B N 1
ATOM 6842 C CA . ALA B 1 192 ? 122.895 78.291 91.817 1.00 23.02 192 ALA B CA 1
ATOM 6843 C C . ALA B 1 192 ? 123.108 76.804 91.580 1.00 23.02 192 ALA B C 1
ATOM 6844 O O . ALA B 1 192 ? 123.451 76.415 90.460 1.00 23.02 192 ALA B O 1
ATOM 6846 N N . GLY B 1 193 ? 122.924 75.973 92.600 1.00 24.57 193 GLY B N 1
ATOM 6847 C CA . GLY B 1 193 ? 123.008 74.536 92.476 1.00 24.57 193 GLY B CA 1
ATOM 6848 C C . GLY B 1 193 ? 121.708 73.852 92.137 1.00 24.57 193 GLY B C 1
ATOM 6849 O O . GLY B 1 193 ? 121.654 72.619 92.113 1.00 24.57 193 GLY B O 1
ATOM 6850 N N . GLY B 1 194 ? 120.650 74.616 91.879 1.00 24.39 194 GLY B N 1
ATOM 6851 C CA . GLY B 1 194 ? 119.372 74.051 91.496 1.00 24.39 194 GLY B CA 1
ATOM 6852 C C . GLY B 1 194 ? 118.743 73.187 92.566 1.00 24.39 194 GLY B C 1
ATOM 6853 O O . GLY B 1 194 ? 118.602 71.974 92.386 1.00 24.39 194 GLY B O 1
ATOM 6854 N N . LEU B 1 195 ? 118.363 73.796 93.688 1.00 23.10 195 LEU B N 1
ATOM 6855 C CA . LEU B 1 195 ? 117.747 73.078 94.795 1.00 23.10 195 LEU B CA 1
ATOM 6856 C C . LEU B 1 195 ? 116.280 73.432 94.988 1.00 23.10 195 LEU B C 1
ATOM 6857 O O . LEU B 1 195 ? 115.702 73.074 96.019 1.00 23.10 195 LEU B O 1
ATOM 6862 N N . PHE B 1 196 ? 115.663 74.114 94.025 1.00 20.82 196 PHE B N 1
ATOM 6863 C CA . PHE B 1 196 ? 114.285 74.590 94.159 1.00 20.82 196 PHE B CA 1
ATOM 6864 C C . PHE B 1 196 ? 114.121 75.449 95.411 1.00 20.82 196 PHE B C 1
ATOM 6865 O O . PHE B 1 196 ? 113.171 75.290 96.179 1.00 20.82 196 PHE B O 1
ATOM 6873 N N . VAL B 1 197 ? 115.068 76.362 95.619 1.00 19.83 197 VAL B N 1
ATOM 6874 C CA . VAL B 1 197 ? 115.033 77.303 96.731 1.00 19.83 197 VAL B CA 1
ATOM 6875 C C . VAL B 1 197 ? 114.964 78.707 96.150 1.00 19.83 197 VAL B C 1
ATOM 6876 O O . VAL B 1 197 ? 114.941 78.879 94.927 1.00 19.83 197 VAL B O 1
ATOM 6880 N N . GLU B 1 198 ? 114.930 79.721 97.011 1.00 19.82 198 GLU B N 1
ATOM 6881 C CA . GLU B 1 198 ? 114.732 81.092 96.564 1.00 19.82 198 GLU B CA 1
ATOM 6882 C C . GLU B 1 198 ? 115.786 81.995 97.187 1.00 19.82 198 GLU B C 1
ATOM 6883 O O . GLU B 1 198 ? 116.504 81.608 98.113 1.00 19.82 198 GLU B O 1
ATOM 6885 N N . LYS B 1 199 ? 115.874 83.218 96.663 1.00 19.11 199 LYS B N 1
ATOM 6886 C CA . LYS B 1 199 ? 116.773 84.238 97.180 1.00 19.11 199 LYS B CA 1
ATOM 6887 C C . LYS B 1 199 ? 116.073 85.290 98.020 1.00 19.11 199 LYS B C 1
ATOM 6888 O O . LYS B 1 199 ? 116.705 85.881 98.896 1.00 19.11 199 LYS B O 1
ATOM 6894 N N . GLU B 1 200 ? 114.791 85.544 97.763 1.00 18.56 200 GLU B N 1
ATOM 6895 C CA . GLU B 1 200 ? 114.076 86.639 98.404 1.00 18.56 200 GLU B CA 1
ATOM 6896 C C . GLU B 1 200 ? 113.723 86.351 99.856 1.00 18.56 200 GLU B C 1
ATOM 6897 O O . GLU B 1 200 ? 113.473 87.291 100.617 1.00 18.56 200 GLU B O 1
ATOM 6903 N N . GLY B 1 201 ? 113.687 85.085 100.254 1.00 17.65 201 GLY B N 1
ATOM 6904 C CA . GLY B 1 201 ? 113.459 84.722 101.631 1.00 17.65 201 GLY B CA 1
ATOM 6905 C C . GLY B 1 201 ? 114.585 85.157 102.547 1.00 17.65 201 GLY B C 1
ATOM 6906 O O . GLY B 1 201 ? 114.384 85.941 103.478 1.00 17.65 201 GLY B O 1
ATOM 6907 N N . PRO B 1 202 ? 115.801 84.654 102.302 1.00 16.53 202 PRO B N 1
ATOM 6908 C CA . PRO B 1 202 ? 116.934 85.006 103.170 1.00 16.53 202 PRO B CA 1
ATOM 6909 C C . PRO B 1 202 ? 117.315 86.478 103.129 1.00 16.53 202 PRO B C 1
ATOM 6910 O O . PRO B 1 202 ? 118.120 86.933 103.948 1.00 16.53 202 PRO B O 1
ATOM 6914 N N . MET B 1 203 ? 116.756 87.234 102.186 1.00 16.72 203 MET B N 1
ATOM 6915 C CA . MET B 1 203 ? 117.052 88.657 102.107 1.00 16.72 203 MET B CA 1
ATOM 6916 C C . MET B 1 203 ? 116.531 89.431 103.309 1.00 16.72 203 MET B C 1
ATOM 6917 O O . MET B 1 203 ? 117.166 90.406 103.720 1.00 16.72 203 MET B O 1
ATOM 6922 N N . ILE B 1 204 ? 115.405 89.015 103.888 1.00 14.81 204 ILE B N 1
ATOM 6923 C CA . ILE B 1 204 ? 114.901 89.678 105.086 1.00 14.81 204 ILE B CA 1
ATOM 6924 C C . ILE B 1 204 ? 115.889 89.529 106.235 1.00 14.81 204 ILE B C 1
ATOM 6925 O O . ILE B 1 204 ? 116.207 90.502 106.928 1.00 14.81 204 ILE B O 1
ATOM 6930 N N . HIS B 1 205 ? 116.407 88.318 106.445 1.00 14.87 205 HIS B N 1
ATOM 6931 C CA . HIS B 1 205 ? 117.409 88.108 107.482 1.00 14.87 205 HIS B CA 1
ATOM 6932 C C . HIS B 1 205 ? 118.713 88.833 107.177 1.00 14.87 205 HIS B C 1
ATOM 6933 O O . HIS B 1 205 ? 119.348 89.372 108.093 1.00 14.87 205 HIS B O 1
ATOM 6940 N N . SER B 1 206 ? 119.133 88.850 105.912 1.00 13.62 206 SER B N 1
ATOM 6941 C CA . SER B 1 206 ? 120.345 89.567 105.540 1.00 13.62 206 SER B CA 1
ATOM 6942 C C . SER B 1 206 ? 120.222 91.069 105.743 1.00 13.62 206 SER B C 1
ATOM 6943 O O . SER B 1 206 ? 121.224 91.722 106.050 1.00 13.62 206 SER B O 1
ATOM 6946 N N . GLY B 1 207 ? 119.031 91.632 105.571 1.00 12.23 207 GLY B N 1
ATOM 6947 C CA . GLY B 1 207 ? 118.817 93.034 105.867 1.00 12.23 207 GLY B CA 1
ATOM 6948 C C . GLY B 1 207 ? 118.716 93.293 107.355 1.00 12.23 207 GLY B C 1
ATOM 6949 O O . GLY B 1 207 ? 119.152 94.338 107.845 1.00 12.23 207 GLY B O 1
ATOM 6950 N N . SER B 1 208 ? 118.145 92.334 108.088 1.00 12.61 208 SER B N 1
ATOM 6951 C CA . SER B 1 208 ? 118.055 92.465 109.537 1.00 12.61 208 SER B CA 1
ATOM 6952 C C . SER B 1 208 ? 119.435 92.480 110.179 1.00 12.61 208 SER B C 1
ATOM 6953 O O . SER B 1 208 ? 119.683 93.250 111.113 1.00 12.61 208 SER B O 1
ATOM 6956 N N . VAL B 1 209 ? 120.345 91.634 109.694 1.00 12.21 209 VAL B N 1
ATOM 6957 C CA . VAL B 1 209 ? 121.699 91.620 110.242 1.00 12.21 209 VAL B CA 1
ATOM 6958 C C . VAL B 1 209 ? 122.386 92.960 110.007 1.00 12.21 209 VAL B C 1
ATOM 6959 O O . VAL B 1 209 ? 123.063 93.490 110.895 1.00 12.21 209 VAL B O 1
ATOM 6963 N N . VAL B 1 210 ? 122.229 93.527 108.809 1.00 11.84 210 VAL B N 1
ATOM 6964 C CA . VAL B 1 210 ? 122.829 94.824 108.507 1.00 11.84 210 VAL B CA 1
ATOM 6965 C C . VAL B 1 210 ? 122.232 95.907 109.396 1.00 11.84 210 VAL B C 1
ATOM 6966 O O . VAL B 1 210 ? 122.945 96.784 109.900 1.00 11.84 210 VAL B O 1
ATOM 6970 N N . GLY B 1 211 ? 120.913 95.872 109.592 1.00 13.32 211 GLY B N 1
ATOM 6971 C CA . GLY B 1 211 ? 120.278 96.852 110.458 1.00 13.32 211 GLY B CA 1
ATOM 6972 C C . GLY B 1 211 ? 120.719 96.733 111.904 1.00 13.32 211 GLY B C 1
ATOM 6973 O O . GLY B 1 211 ? 120.742 97.720 112.639 1.00 13.32 211 GLY B O 1
ATOM 6974 N N . ALA B 1 212 ? 121.052 95.518 112.339 1.00 14.19 212 ALA B N 1
ATOM 6975 C CA . ALA B 1 212 ? 121.566 95.337 113.692 1.00 14.19 212 ALA B CA 1
ATOM 6976 C C . ALA B 1 212 ? 123.012 95.802 113.801 1.00 14.19 212 ALA B C 1
ATOM 6977 O O . ALA B 1 212 ? 123.433 96.319 114.841 1.00 14.19 212 ALA B O 1
ATOM 6979 N N . GLY B 1 213 ? 123.790 95.622 112.733 1.00 15.99 213 GLY B N 1
ATOM 6980 C CA . GLY B 1 213 ? 125.220 95.874 112.823 1.00 15.99 213 GLY B CA 1
ATOM 6981 C C . GLY B 1 213 ? 125.599 97.327 112.603 1.00 15.99 213 GLY B C 1
ATOM 6982 O O . GLY B 1 213 ? 126.423 97.877 113.337 1.00 15.99 213 GLY B O 1
ATOM 6983 N N . LEU B 1 214 ? 125.018 97.965 111.586 1.00 17.83 214 LEU B N 1
ATOM 6984 C CA . LEU B 1 214 ? 125.490 99.289 111.183 1.00 17.83 214 LEU B CA 1
ATOM 6985 C C . LEU B 1 214 ? 125.383 100.362 112.263 1.00 17.83 214 LEU B C 1
ATOM 6986 O O . LEU B 1 214 ? 126.373 101.086 112.460 1.00 17.83 214 LEU B O 1
ATOM 6991 N N . PRO B 1 215 ? 124.257 100.542 112.968 1.00 20.58 215 PRO B N 1
ATOM 6992 C CA . PRO B 1 215 ? 124.203 101.633 113.958 1.00 20.58 215 PRO B CA 1
ATOM 6993 C C . PRO B 1 215 ? 125.279 101.541 115.025 1.00 20.58 215 PRO B C 1
ATOM 6994 O O . PRO B 1 215 ? 125.763 102.575 115.499 1.00 20.58 215 PRO B O 1
ATOM 6998 N N . GLN B 1 216 ? 125.666 100.334 115.421 1.00 26.00 216 GLN B N 1
ATOM 6999 C CA . GLN B 1 216 ? 126.786 100.185 116.336 1.00 26.00 216 GLN B CA 1
ATOM 7000 C C . GLN B 1 216 ? 128.090 100.435 115.592 1.00 26.00 216 GLN B C 1
ATOM 7001 O O . GLN B 1 216 ? 128.399 99.765 114.604 1.00 26.00 216 GLN B O 1
ATOM 7007 N N . PHE B 1 217 ? 128.860 101.404 116.073 1.00 31.15 217 PHE B N 1
ATOM 7008 C CA . PHE B 1 217 ? 130.083 101.805 115.390 1.00 31.15 217 PHE B CA 1
ATOM 7009 C C . PHE B 1 217 ? 131.295 101.082 115.963 1.00 31.15 217 PHE B C 1
ATOM 7010 O O . PHE B 1 217 ? 131.365 99.853 115.940 1.00 31.15 217 PHE B O 1
ATOM 7018 N N . PHE B 1 229 ? 129.706 106.891 119.206 1.00 44.65 229 PHE B N 1
ATOM 7019 C CA . PHE B 1 229 ? 128.276 107.173 119.240 1.00 44.65 229 PHE B CA 1
ATOM 7020 C C . PHE B 1 229 ? 127.549 106.241 120.206 1.00 44.65 229 PHE B C 1
ATOM 7021 O O . PHE B 1 229 ? 126.863 105.312 119.782 1.00 44.65 229 PHE B O 1
ATOM 7023 N N . PRO B 1 230 ? 127.696 106.497 121.509 1.00 44.89 230 PRO B N 1
ATOM 7024 C CA . PRO B 1 230 ? 127.064 105.609 122.500 1.00 44.89 230 PRO B CA 1
ATOM 7025 C C . PRO B 1 230 ? 125.546 105.664 122.498 1.00 44.89 230 PRO B C 1
ATOM 7026 O O . PRO B 1 230 ? 124.904 104.821 123.135 1.00 44.89 230 PRO B O 1
ATOM 7030 N N . TYR B 1 231 ? 124.948 106.642 121.814 1.00 40.61 231 TYR B N 1
ATOM 7031 C CA . TYR B 1 231 ? 123.502 106.823 121.910 1.00 40.61 231 TYR B CA 1
ATOM 7032 C C . TYR B 1 231 ? 122.736 105.699 121.218 1.00 40.61 231 TYR B C 1
ATOM 7033 O O . TYR B 1 231 ? 121.536 105.524 121.456 1.00 40.61 231 TYR B O 1
ATOM 7042 N N . PHE B 1 232 ? 123.405 104.928 120.358 1.00 32.15 232 PHE B N 1
ATOM 7043 C CA . PHE B 1 232 ? 122.707 103.873 119.630 1.00 32.15 232 PHE B CA 1
ATOM 7044 C C . PHE B 1 232 ? 122.925 102.491 120.232 1.00 32.15 232 PHE B C 1
ATOM 7045 O O . PHE B 1 232 ? 122.521 101.496 119.623 1.00 32.15 232 PHE B O 1
ATOM 7053 N N . ARG B 1 233 ? 123.552 102.401 121.407 1.00 39.02 233 ARG B N 1
ATOM 7054 C CA . ARG B 1 233 ? 123.959 101.097 121.925 1.00 39.02 233 ARG B CA 1
ATOM 7055 C C . ARG B 1 233 ? 122.780 100.301 122.480 1.00 39.02 233 ARG B C 1
ATOM 7056 O O . ARG B 1 233 ? 122.773 99.068 122.406 1.00 39.02 233 ARG B O 1
ATOM 7064 N N . SER B 1 234 ? 121.778 100.978 123.033 1.00 31.62 234 SER B N 1
ATOM 7065 C CA . SER B 1 234 ? 120.706 100.281 123.735 1.00 31.62 234 SER B CA 1
ATOM 7066 C C . SER B 1 234 ? 119.893 99.405 122.785 1.00 31.62 234 SER B C 1
ATOM 7067 O O . SER B 1 234 ? 119.842 99.640 121.576 1.00 31.62 234 SER B O 1
ATOM 7070 N N . ASP B 1 235 ? 119.259 98.373 123.352 1.00 27.50 235 ASP B N 1
ATOM 7071 C CA . ASP B 1 235 ? 118.389 97.505 122.561 1.00 27.50 235 ASP B CA 1
ATOM 7072 C C . ASP B 1 235 ? 117.135 98.243 122.116 1.00 27.50 235 ASP B C 1
ATOM 7073 O O . ASP B 1 235 ? 116.494 97.858 121.130 1.00 27.50 235 ASP B O 1
ATOM 7078 N N . ARG B 1 236 ? 116.770 99.303 122.835 1.00 23.31 236 ARG B N 1
ATOM 7079 C CA . ARG B 1 236 ? 115.649 100.159 122.475 1.00 23.31 236 ARG B CA 1
ATOM 7080 C C . ARG B 1 236 ? 115.819 100.691 121.059 1.00 23.31 236 ARG B C 1
ATOM 7081 O O . ARG B 1 236 ? 114.836 100.882 120.337 1.00 23.31 236 ARG B O 1
ATOM 7089 N N . ASP B 1 237 ? 117.068 100.929 120.653 1.00 23.06 237 ASP B N 1
ATOM 7090 C CA . ASP B 1 237 ? 117.342 101.387 119.297 1.00 23.06 237 ASP B CA 1
ATOM 7091 C C . ASP B 1 237 ? 117.679 100.228 118.369 1.00 23.06 237 ASP B C 1
ATOM 7092 O O . ASP B 1 237 ? 117.403 100.293 117.166 1.00 23.06 237 ASP B O 1
ATOM 7097 N N . LYS B 1 238 ? 118.281 99.165 118.905 1.00 20.33 238 LYS B N 1
ATOM 7098 C CA . LYS B 1 238 ? 118.644 98.024 118.072 1.00 20.33 238 LYS B CA 1
ATOM 7099 C C . LYS B 1 238 ? 117.412 97.351 117.483 1.00 20.33 238 LYS B C 1
ATOM 7100 O O . LYS B 1 238 ? 117.421 96.940 116.318 1.00 20.33 238 LYS B O 1
ATOM 7106 N N . ARG B 1 239 ? 116.344 97.216 118.271 1.00 18.09 239 ARG B N 1
ATOM 7107 C CA . ARG B 1 239 ? 115.127 96.604 117.747 1.00 18.09 239 ARG B CA 1
ATOM 7108 C C . ARG B 1 239 ? 114.493 97.477 116.669 1.00 18.09 239 ARG B C 1
ATOM 7109 O O . ARG B 1 239 ? 113.996 96.969 115.656 1.00 18.09 239 ARG B O 1
ATOM 7117 N N . ASP B 1 240 ? 114.517 98.796 116.860 1.00 17.21 240 ASP B N 1
ATOM 7118 C CA . ASP B 1 240 ? 114.020 99.699 115.828 1.00 17.21 240 ASP B CA 1
ATOM 7119 C C . ASP B 1 240 ? 114.824 99.557 114.542 1.00 17.21 240 ASP B C 1
ATOM 7120 O O . ASP B 1 240 ? 114.258 99.504 113.441 1.00 17.21 240 ASP B O 1
ATOM 7125 N N . PHE B 1 241 ? 116.147 99.475 114.663 1.00 15.36 241 PHE B N 1
ATOM 7126 C CA . PHE B 1 241 ? 116.983 99.364 113.477 1.00 15.36 241 PHE B CA 1
ATOM 7127 C C . PHE B 1 241 ? 116.839 98.011 112.790 1.00 15.36 241 PHE B C 1
ATOM 7128 O O . PHE B 1 241 ? 116.919 97.945 111.562 1.00 15.36 241 PHE B O 1
ATOM 7136 N N . VAL B 1 242 ? 116.613 96.926 113.536 1.00 13.60 242 VAL B N 1
ATOM 7137 C CA . VAL B 1 242 ? 116.403 95.642 112.870 1.00 13.60 242 VAL B CA 1
ATOM 7138 C C . VAL B 1 242 ? 115.037 95.612 112.199 1.00 13.60 242 VAL B C 1
ATOM 7139 O O . VAL B 1 242 ? 114.859 94.968 111.161 1.00 13.60 242 VAL B O 1
ATOM 7143 N N . SER B 1 243 ? 114.049 96.308 112.770 1.00 12.56 243 SER B N 1
ATOM 7144 C CA . SER B 1 243 ? 112.771 96.441 112.075 1.00 12.56 243 SER B CA 1
ATOM 7145 C C . SER B 1 243 ? 112.940 97.199 110.765 1.00 12.56 243 SER B C 1
ATOM 7146 O O . SER B 1 243 ? 112.384 96.807 109.730 1.00 12.56 243 SER B O 1
ATOM 7149 N N . ALA B 1 244 ? 113.721 98.283 110.790 1.00 10.87 244 ALA B N 1
ATOM 7150 C CA . ALA B 1 244 ? 114.000 99.020 109.560 1.00 10.87 244 ALA B CA 1
ATOM 7151 C C . ALA B 1 244 ? 114.747 98.154 108.553 1.00 10.87 244 ALA B C 1
ATOM 7152 O O . ALA B 1 244 ? 114.469 98.209 107.349 1.00 10.87 244 ALA B O 1
ATOM 7154 N N . GLY B 1 245 ? 115.701 97.352 109.025 1.00 10.87 245 GLY B N 1
ATOM 7155 C CA . GLY B 1 245 ? 116.438 96.478 108.127 1.00 10.87 245 GLY B CA 1
ATOM 7156 C C . GLY B 1 245 ? 115.573 95.393 107.513 1.00 10.87 245 GLY B C 1
ATOM 7157 O O . GLY B 1 245 ? 115.743 95.040 106.347 1.00 10.87 245 GLY B O 1
ATOM 7158 N N . ALA B 1 246 ? 114.646 94.836 108.295 1.00 10.05 246 ALA B N 1
ATOM 7159 C CA . ALA B 1 246 ? 113.709 93.861 107.748 1.00 10.05 246 ALA B CA 1
ATOM 7160 C C . ALA B 1 246 ? 112.794 94.489 106.707 1.00 10.05 246 ALA B C 1
ATOM 7161 O O . ALA B 1 246 ? 112.524 93.874 105.667 1.00 10.05 246 ALA B O 1
ATOM 7163 N N . ALA B 1 247 ? 112.310 95.707 106.964 1.00 10.04 247 ALA B N 1
ATOM 7164 C CA . ALA B 1 247 ? 111.524 96.405 105.953 1.00 10.04 247 ALA B CA 1
ATOM 7165 C C . ALA B 1 247 ? 112.330 96.641 104.684 1.00 10.04 247 ALA B C 1
ATOM 7166 O O . ALA B 1 247 ? 111.819 96.434 103.577 1.00 10.04 247 ALA B O 1
ATOM 7168 N N . ALA B 1 248 ? 113.588 97.056 104.822 1.00 10.01 248 ALA B N 1
ATOM 7169 C CA . ALA B 1 248 ? 114.465 97.240 103.675 1.00 10.01 248 ALA B CA 1
ATOM 7170 C C . ALA B 1 248 ? 114.719 95.951 102.911 1.00 10.01 248 ALA B C 1
ATOM 7171 O O . ALA B 1 248 ? 114.748 95.978 101.679 1.00 10.01 248 ALA B O 1
ATOM 7173 N N . GLY B 1 249 ? 114.903 94.834 103.606 1.00 10.87 249 GLY B N 1
ATOM 7174 C CA . GLY B 1 249 ? 115.079 93.550 102.959 1.00 10.87 249 GLY B CA 1
ATOM 7175 C C . GLY B 1 249 ? 113.856 93.122 102.179 1.00 10.87 249 GLY B C 1
ATOM 7176 O O . GLY B 1 249 ? 113.973 92.653 101.045 1.00 10.87 249 GLY B O 1
ATOM 7177 N N . VAL B 1 250 ? 112.670 93.289 102.770 1.00 10.38 250 VAL B N 1
ATOM 7178 C CA . VAL B 1 250 ? 111.447 92.969 102.039 1.00 10.38 250 VAL B CA 1
ATOM 7179 C C . VAL B 1 250 ? 111.309 93.854 100.807 1.00 10.38 250 VAL B C 1
ATOM 7180 O O . VAL B 1 250 ? 110.955 93.373 99.722 1.00 10.38 250 VAL B O 1
ATOM 7184 N N . ALA B 1 251 ? 111.587 95.153 100.945 1.00 10.52 251 ALA B N 1
ATOM 7185 C CA . ALA B 1 251 ? 111.482 96.056 99.804 1.00 10.52 251 ALA B CA 1
ATOM 7186 C C . ALA B 1 251 ? 112.455 95.674 98.697 1.00 10.52 251 ALA B C 1
ATOM 7187 O O . ALA B 1 251 ? 112.084 95.655 97.520 1.00 10.52 251 ALA B O 1
ATOM 7189 N N . ALA B 1 252 ? 113.702 95.369 99.050 1.00 10.84 252 ALA B N 1
ATOM 7190 C CA . ALA B 1 252 ? 114.694 94.988 98.056 1.00 10.84 252 ALA B CA 1
ATOM 7191 C C . ALA B 1 252 ? 114.420 93.628 97.436 1.00 10.84 252 ALA B C 1
ATOM 7192 O O . ALA B 1 252 ? 114.844 93.387 96.303 1.00 10.84 252 ALA B O 1
ATOM 7194 N N . ALA B 1 253 ? 113.725 92.738 98.141 1.00 12.83 253 ALA B N 1
ATOM 7195 C CA . ALA B 1 253 ? 113.419 91.424 97.603 1.00 12.83 253 ALA B CA 1
ATOM 7196 C C . ALA B 1 253 ? 112.180 91.403 96.724 1.00 12.83 253 ALA B C 1
ATOM 7197 O O . ALA B 1 253 ? 112.137 90.625 95.768 1.00 12.83 253 ALA B O 1
ATOM 7199 N N . PHE B 1 254 ? 111.178 92.235 97.009 1.00 14.06 254 PHE B N 1
ATOM 7200 C CA . PHE B 1 254 ? 109.934 92.199 96.257 1.00 14.06 254 PHE B CA 1
ATOM 7201 C C . PHE B 1 254 ? 109.587 93.503 95.555 1.00 14.06 254 PHE B C 1
ATOM 7202 O O . PHE B 1 254 ? 108.623 93.525 94.783 1.00 14.06 254 PHE B O 1
ATOM 7210 N N . GLY B 1 255 ? 110.332 94.580 95.786 1.00 13.52 255 GLY B N 1
ATOM 7211 C CA . GLY B 1 255 ? 109.989 95.846 95.174 1.00 13.52 255 GLY B CA 1
ATOM 7212 C C . GLY B 1 255 ? 108.775 96.522 95.761 1.00 13.52 255 GLY B C 1
ATOM 7213 O O . GLY B 1 255 ? 108.125 97.312 95.073 1.00 13.52 255 GLY B O 1
ATOM 7214 N N . ALA B 1 256 ? 108.448 96.238 97.023 1.00 12.22 256 ALA B N 1
ATOM 7215 C CA . ALA B 1 256 ? 107.259 96.769 97.689 1.00 12.22 256 ALA B CA 1
ATOM 7216 C C . ALA B 1 256 ? 107.667 97.419 99.004 1.00 12.22 256 ALA B C 1
ATOM 7217 O O . ALA B 1 256 ? 107.570 96.792 100.070 1.00 12.22 256 ALA B O 1
ATOM 7219 N N . PRO B 1 257 ? 108.140 98.668 98.977 1.00 11.08 257 PRO B N 1
ATOM 7220 C CA . PRO B 1 257 ? 108.526 99.330 100.233 1.00 11.08 257 PRO B CA 1
ATOM 7221 C C . PRO B 1 257 ? 107.392 99.459 101.234 1.00 11.08 257 PRO B C 1
ATOM 7222 O O . PRO B 1 257 ? 107.630 99.320 102.441 1.00 11.08 257 PRO B O 1
ATOM 7226 N N . ILE B 1 258 ? 106.166 99.716 100.776 1.00 10.50 258 ILE B N 1
ATOM 7227 C CA . ILE B 1 258 ? 105.032 99.770 101.692 1.00 10.50 258 ILE B CA 1
ATOM 7228 C C . ILE B 1 258 ? 104.763 98.395 102.284 1.00 10.50 258 ILE B C 1
ATOM 7229 O O . ILE B 1 258 ? 104.422 98.268 103.467 1.00 10.50 258 ILE B O 1
ATOM 7234 N N . GLY B 1 259 ? 104.914 97.344 101.476 1.00 9.94 259 GLY B N 1
ATOM 7235 C CA . GLY B 1 259 ? 104.809 95.994 101.990 1.00 9.94 259 GLY B CA 1
ATOM 7236 C C . GLY B 1 259 ? 105.829 95.671 103.057 1.00 9.94 259 GLY B C 1
ATOM 7237 O O . GLY B 1 259 ? 105.481 95.039 104.056 1.00 9.94 259 GLY B O 1
ATOM 7238 N N . GLY B 1 260 ? 107.078 96.104 102.878 1.00 9.62 260 GLY B N 1
ATOM 7239 C CA . GLY B 1 260 ? 108.073 95.921 103.919 1.00 9.62 260 GLY B CA 1
ATOM 7240 C C . GLY B 1 260 ? 107.791 96.720 105.170 1.00 9.62 260 GLY B C 1
ATOM 7241 O O . GLY B 1 260 ? 108.001 96.225 106.283 1.00 9.62 260 GLY B O 1
ATOM 7242 N N . THR B 1 261 ? 107.310 97.955 105.015 1.00 9.88 261 THR B N 1
ATOM 7243 C CA . THR B 1 261 ? 106.941 98.752 106.180 1.00 9.88 261 THR B CA 1
ATOM 7244 C C . THR B 1 261 ? 105.829 98.081 106.976 1.00 9.88 261 THR B C 1
ATOM 7245 O O . THR B 1 261 ? 105.896 98.011 108.208 1.00 9.88 261 THR B O 1
ATOM 7249 N N . LEU B 1 262 ? 104.804 97.573 106.291 1.00 9.92 262 LEU B N 1
ATOM 7250 C CA . LEU B 1 262 ? 103.736 96.869 106.991 1.00 9.92 262 LEU B CA 1
ATOM 7251 C C . LEU B 1 262 ? 104.193 95.532 107.556 1.00 9.92 262 LEU B C 1
ATOM 7252 O O . LEU B 1 262 ? 103.687 95.116 108.600 1.00 9.92 262 LEU B O 1
ATOM 7257 N N . PHE B 1 263 ? 105.133 94.850 106.898 1.00 11.35 263 PHE B N 1
ATOM 7258 C CA . PHE B 1 263 ? 105.705 93.641 107.478 1.00 11.35 263 PHE B CA 1
ATOM 7259 C C . PHE B 1 263 ? 106.429 93.942 108.780 1.00 11.35 263 PHE B C 1
ATOM 7260 O O . PHE B 1 263 ? 106.349 93.155 109.728 1.00 11.35 263 PHE B O 1
ATOM 7268 N N . SER B 1 264 ? 107.148 95.059 108.842 1.00 11.07 264 SER B N 1
ATOM 7269 C CA . SER B 1 264 ? 107.800 95.462 110.079 1.00 11.07 264 SER B CA 1
ATOM 7270 C C . SER B 1 264 ? 106.828 95.989 111.123 1.00 11.07 264 SER B C 1
ATOM 7271 O O . SER B 1 264 ? 107.129 95.906 112.319 1.00 11.07 264 SER B O 1
ATOM 7274 N N . LEU B 1 265 ? 105.679 96.532 110.708 1.00 10.83 265 LEU B N 1
ATOM 7275 C CA . LEU B 1 265 ? 104.724 97.062 111.679 1.00 10.83 265 LEU B CA 1
ATOM 7276 C C . LEU B 1 265 ? 104.163 95.960 112.565 1.00 10.83 265 LEU B C 1
ATOM 7277 O O . LEU B 1 265 ? 104.094 96.121 113.788 1.00 10.83 265 LEU B O 1
ATOM 7282 N N . GLU B 1 266 ? 103.749 94.839 111.980 1.00 13.83 266 GLU B N 1
ATOM 7283 C CA . GLU B 1 266 ? 103.478 93.668 112.794 1.00 13.83 266 GLU B CA 1
ATOM 7284 C C . GLU B 1 266 ? 104.750 92.833 112.910 1.00 13.83 266 GLU B C 1
ATOM 7285 O O . GLU B 1 266 ? 105.809 93.190 112.390 1.00 13.83 266 GLU B O 1
ATOM 7291 N N . GLU B 1 267 ? 104.648 91.732 113.659 1.00 17.25 267 GLU B N 1
ATOM 7292 C CA . GLU B 1 267 ? 105.762 90.881 114.074 1.00 17.25 267 GLU B CA 1
ATOM 7293 C C . GLU B 1 267 ? 106.599 91.633 115.100 1.00 17.25 267 GLU B C 1
ATOM 7294 O O . GLU B 1 267 ? 107.464 91.053 115.762 1.00 17.25 267 GLU B O 1
ATOM 7300 N N . GLY B 1 268 ? 106.323 92.925 115.239 1.00 14.90 268 GLY B N 1
ATOM 7301 C CA . GLY B 1 268 ? 106.885 93.791 116.249 1.00 14.90 268 GLY B CA 1
ATOM 7302 C C . GLY B 1 268 ? 105.780 94.627 116.854 1.00 14.90 268 GLY B C 1
ATOM 7303 O O . GLY B 1 268 ? 105.977 95.813 117.128 1.00 14.90 268 GLY B O 1
ATOM 7304 N N . SER B 1 269 ? 104.608 94.026 117.055 1.00 13.81 269 SER B N 1
ATOM 7305 C CA . SER B 1 269 ? 103.386 94.798 117.241 1.00 13.81 269 SER B CA 1
ATOM 7306 C C . SER B 1 269 ? 103.426 95.583 118.539 1.00 13.81 269 SER B C 1
ATOM 7307 O O . SER B 1 269 ? 103.035 95.080 119.596 1.00 13.81 269 SER B O 1
ATOM 7310 N N . SER B 1 270 ? 103.879 96.826 118.452 1.00 13.36 270 SER B N 1
ATOM 7311 C CA . SER B 1 270 ? 104.051 97.712 119.589 1.00 13.36 270 SER B CA 1
ATOM 7312 C C . SER B 1 270 ? 103.166 98.941 119.409 1.00 13.36 270 SER B C 1
ATOM 7313 O O . SER B 1 270 ? 102.327 99.005 118.509 1.00 13.36 270 SER B O 1
ATOM 7316 N N . PHE B 1 271 ? 103.359 99.920 120.287 1.00 12.40 271 PHE B N 1
ATOM 7317 C CA . PHE B 1 271 ? 102.623 101.169 120.193 1.00 12.40 271 PHE B CA 1
ATOM 7318 C C . PHE B 1 271 ? 102.960 101.879 118.888 1.00 12.40 271 PHE B C 1
ATOM 7319 O O . PHE B 1 271 ? 104.068 101.758 118.361 1.00 12.40 271 PHE B O 1
ATOM 7327 N N . TRP B 1 272 ? 101.986 102.613 118.355 1.00 10.87 272 TRP B N 1
ATOM 7328 C CA . TRP B 1 272 ? 102.174 103.284 117.074 1.00 10.87 272 TRP B CA 1
ATOM 7329 C C . TRP B 1 272 ? 103.262 104.337 117.211 1.00 10.87 272 TRP B C 1
ATOM 7330 O O . TRP B 1 272 ? 103.092 105.330 117.924 1.00 10.87 272 TRP B O 1
ATOM 7341 N N . ASN B 1 273 ? 104.378 104.121 116.528 1.00 11.29 273 ASN B N 1
ATOM 7342 C CA . ASN B 1 273 ? 105.505 105.041 116.546 1.00 11.29 273 ASN B CA 1
ATOM 7343 C C . ASN B 1 273 ? 105.478 105.851 115.257 1.00 11.29 273 ASN B C 1
ATOM 7344 O O . ASN B 1 273 ? 105.995 105.409 114.228 1.00 11.29 273 ASN B O 1
ATOM 7349 N N . GLN B 1 274 ? 104.864 107.027 115.311 1.00 12.79 274 GLN B N 1
ATOM 7350 C CA . GLN B 1 274 ? 104.890 107.965 114.198 1.00 12.79 274 GLN B CA 1
ATOM 7351 C C . GLN B 1 274 ? 106.230 108.685 114.226 1.00 12.79 274 GLN B C 1
ATOM 7352 O O . GLN B 1 274 ? 106.519 109.434 115.165 1.00 12.79 274 GLN B O 1
ATOM 7358 N N . GLY B 1 275 ? 107.047 108.451 113.208 1.00 11.69 275 GLY B N 1
ATOM 7359 C CA . GLY B 1 275 ? 108.409 108.939 113.220 1.00 11.69 275 GLY B CA 1
ATOM 7360 C C . GLY B 1 275 ? 109.385 107.799 113.049 1.00 11.69 275 GLY B C 1
ATOM 7361 O O . GLY B 1 275 ? 110.417 107.946 112.391 1.00 11.69 275 GLY B O 1
ATOM 7362 N N . LEU B 1 276 ? 109.070 106.652 113.651 1.00 10.66 276 LEU B N 1
ATOM 7363 C CA . LEU B 1 276 ? 109.812 105.434 113.357 1.00 10.66 276 LEU B CA 1
ATOM 7364 C C . LEU B 1 276 ? 109.298 104.764 112.095 1.00 10.66 276 LEU B C 1
ATOM 7365 O O . LEU B 1 276 ? 110.095 104.263 111.297 1.00 10.66 276 LEU B O 1
ATOM 7370 N N . THR B 1 277 ? 107.979 104.734 111.905 1.00 9.74 277 THR B N 1
ATOM 7371 C CA . THR B 1 277 ? 107.424 104.239 110.653 1.00 9.74 277 THR B CA 1
ATOM 7372 C C . THR B 1 277 ? 107.863 105.101 109.480 1.00 9.74 277 THR B C 1
ATOM 7373 O O . THR B 1 277 ? 108.156 104.578 108.400 1.00 9.74 277 THR B O 1
ATOM 7377 N N . TRP B 1 278 ? 107.923 106.416 109.677 1.00 11.38 278 TRP B N 1
ATOM 7378 C CA . TRP B 1 278 ? 108.389 107.329 108.646 1.00 11.38 278 TRP B CA 1
ATOM 7379 C C . TRP B 1 278 ? 109.868 107.147 108.332 1.00 11.38 278 TRP B C 1
ATOM 7380 O O . TRP B 1 278 ? 110.321 107.590 107.273 1.00 11.38 278 TRP B O 1
ATOM 7391 N N . LYS B 1 279 ? 110.626 106.502 109.218 1.00 10.64 279 LYS B N 1
ATOM 7392 C CA . LYS B 1 279 ? 112.021 106.181 108.947 1.00 10.64 279 LYS B CA 1
ATOM 7393 C C . LYS B 1 279 ? 112.182 104.808 108.311 1.00 10.64 279 LYS B C 1
ATOM 7394 O O . LYS B 1 279 ? 113.020 104.635 107.423 1.00 10.64 279 LYS B O 1
ATOM 7400 N N . VAL B 1 280 ? 111.398 103.817 108.748 1.00 9.49 280 VAL B N 1
ATOM 7401 C CA . VAL B 1 280 ? 111.459 102.500 108.119 1.00 9.49 280 VAL B CA 1
ATOM 7402 C C . VAL B 1 280 ? 110.826 102.487 106.740 1.00 9.49 280 VAL B C 1
ATOM 7403 O O . VAL B 1 280 ? 111.102 101.574 105.955 1.00 9.49 280 VAL B O 1
ATOM 7407 N N . LEU B 1 281 ? 109.974 103.465 106.423 1.00 9.49 281 LEU B N 1
ATOM 7408 C CA . LEU B 1 281 ? 109.504 103.619 105.052 1.00 9.49 281 LEU B CA 1
ATOM 7409 C C . LEU B 1 281 ? 110.577 104.222 104.156 1.00 9.49 281 LEU B C 1
ATOM 7410 O O . LEU B 1 281 ? 110.752 103.778 103.017 1.00 9.49 281 LEU B O 1
ATOM 7415 N N . PHE B 1 282 ? 111.309 105.218 104.656 1.00 10.08 282 PHE B N 1
ATOM 7416 C CA . PHE B 1 282 ? 112.423 105.784 103.907 1.00 10.08 282 PHE B CA 1
ATOM 7417 C C . PHE B 1 282 ? 113.550 104.780 103.719 1.00 10.08 282 PHE B C 1
ATOM 7418 O O . PHE B 1 282 ? 114.177 104.754 102.657 1.00 10.08 282 PHE B O 1
ATOM 7426 N N . CYS B 1 283 ? 113.823 103.953 104.729 1.00 10.49 283 CYS B N 1
ATOM 7427 C CA . CYS B 1 283 ? 114.818 102.900 104.578 1.00 10.49 283 CYS B CA 1
ATOM 7428 C C . CYS B 1 283 ? 114.449 101.919 103.477 1.00 10.49 283 CYS B C 1
ATOM 7429 O O . CYS B 1 283 ? 115.303 101.583 102.652 1.00 10.49 283 CYS B O 1
ATOM 7432 N N . SER B 1 284 ? 113.197 101.469 103.433 1.00 10.09 284 SER B N 1
ATOM 7433 C CA . SER B 1 284 ? 112.740 100.590 102.367 1.00 10.09 284 SER B CA 1
ATOM 7434 C C . SER B 1 284 ? 112.769 101.261 101.001 1.00 10.09 284 SER B C 1
ATOM 7435 O O . SER B 1 284 ? 113.167 100.625 100.017 1.00 10.09 284 SER B O 1
ATOM 7438 N N . MET B 1 285 ? 112.362 102.532 100.916 1.00 9.90 285 MET B N 1
ATOM 7439 C CA . MET B 1 285 ? 112.439 103.248 99.647 1.00 9.90 285 MET B CA 1
ATOM 7440 C C . MET B 1 285 ? 113.877 103.347 99.156 1.00 9.90 285 MET B C 1
ATOM 7441 O O . MET B 1 285 ? 114.147 103.142 97.968 1.00 9.90 285 MET B O 1
ATOM 7446 N N . SER B 1 286 ? 114.815 103.660 100.051 1.00 10.15 286 SER B N 1
ATOM 7447 C CA . SER B 1 286 ? 116.219 103.721 99.669 1.00 10.15 286 SER B CA 1
ATOM 7448 C C . SER B 1 286 ? 116.774 102.357 99.293 1.00 10.15 286 SER B C 1
ATOM 7449 O O . SER B 1 286 ? 117.646 102.277 98.423 1.00 10.15 286 SER B O 1
ATOM 7452 N N . ALA B 1 287 ? 116.301 101.290 99.932 1.00 10.25 287 ALA B N 1
ATOM 7453 C CA . ALA B 1 287 ? 116.761 99.948 99.602 1.00 10.25 287 ALA B CA 1
ATOM 7454 C C . ALA B 1 287 ? 116.280 99.502 98.227 1.00 10.25 287 ALA B C 1
ATOM 7455 O O . ALA B 1 287 ? 117.055 98.932 97.455 1.00 10.25 287 ALA B O 1
ATOM 7457 N N . THR B 1 288 ? 115.014 99.757 97.900 1.00 10.61 288 THR B N 1
ATOM 7458 C CA . THR B 1 288 ? 114.478 99.289 96.628 1.00 10.61 288 THR B CA 1
ATOM 7459 C C . THR B 1 288 ? 114.864 100.171 95.451 1.00 10.61 288 THR B C 1
ATOM 7460 O O . THR B 1 288 ? 114.713 99.738 94.306 1.00 10.61 288 THR B O 1
ATOM 7464 N N . PHE B 1 289 ? 115.351 101.387 95.693 1.00 11.73 289 PHE B N 1
ATOM 7465 C CA . PHE B 1 289 ? 115.775 102.272 94.620 1.00 11.73 289 PHE B CA 1
ATOM 7466 C C . PHE B 1 289 ? 117.286 102.362 94.486 1.00 11.73 289 PHE B C 1
ATOM 7467 O O . PHE B 1 289 ? 117.772 103.049 93.582 1.00 11.73 289 PHE B O 1
ATOM 7475 N N . THR B 1 290 ? 118.041 101.703 95.361 1.00 12.46 290 THR B N 1
ATOM 7476 C CA . THR B 1 290 ? 119.472 101.523 95.159 1.00 12.46 290 THR B CA 1
ATOM 7477 C C . THR B 1 290 ? 119.761 100.233 94.408 1.00 12.46 290 THR B C 1
ATOM 7478 O O . THR B 1 290 ? 120.627 100.205 93.529 1.00 12.46 290 THR B O 1
ATOM 7482 N N . LEU B 1 291 ? 119.040 99.164 94.743 1.00 13.60 291 LEU B N 1
ATOM 7483 C CA . LEU B 1 291 ? 119.119 97.937 93.961 1.00 13.60 291 LEU B CA 1
ATOM 7484 C C . LEU B 1 291 ? 118.631 98.165 92.538 1.00 13.60 291 LEU B C 1
ATOM 7485 O O . LEU B 1 291 ? 119.226 97.660 91.581 1.00 13.60 291 LEU B O 1
ATOM 7490 N N . ASN B 1 292 ? 117.545 98.925 92.385 1.00 15.49 292 ASN B N 1
ATOM 7491 C CA . ASN B 1 292 ? 117.019 99.245 91.063 1.00 15.49 292 ASN B CA 1
ATOM 7492 C C . ASN B 1 292 ? 118.022 100.037 90.236 1.00 15.49 292 ASN B C 1
ATOM 7493 O O . ASN B 1 292 ? 118.225 99.736 89.054 1.00 15.49 292 ASN B O 1
ATOM 7498 N N . PHE B 1 293 ? 118.672 101.032 90.843 1.00 14.93 293 PHE B N 1
ATOM 7499 C CA . PHE B 1 293 ? 119.591 101.892 90.107 1.00 14.93 293 PHE B CA 1
ATOM 7500 C C . PHE B 1 293 ? 120.749 101.108 89.509 1.00 14.93 293 PHE B C 1
ATOM 7501 O O . PHE B 1 293 ? 121.171 101.395 88.385 1.00 14.93 293 PHE B O 1
ATOM 7509 N N . PHE B 1 294 ? 121.276 100.126 90.236 1.00 14.96 294 PHE B N 1
ATOM 7510 C CA . PHE B 1 294 ? 122.384 99.316 89.750 1.00 14.96 294 PHE B CA 1
ATOM 7511 C C . PHE B 1 294 ? 121.937 98.177 88.846 1.00 14.96 294 PHE B C 1
ATOM 7512 O O . PHE B 1 294 ? 122.627 97.859 87.874 1.00 14.96 294 PHE B O 1
ATOM 7520 N N . ARG B 1 295 ? 120.793 97.555 89.136 1.00 16.40 295 ARG B N 1
ATOM 7521 C CA . ARG B 1 295 ? 120.348 96.433 88.320 1.00 16.40 295 ARG B CA 1
ATOM 7522 C C . ARG B 1 295 ? 119.789 96.890 86.980 1.00 16.40 295 ARG B C 1
ATOM 7523 O O . ARG B 1 295 ? 119.742 96.098 86.034 1.00 16.40 295 ARG B O 1
ATOM 7531 N N . SER B 1 296 ? 119.363 98.148 86.872 1.00 18.38 296 SER B N 1
ATOM 7532 C CA . SER B 1 296 ? 118.946 98.702 85.594 1.00 18.38 296 SER B CA 1
ATOM 7533 C C . SER B 1 296 ? 120.071 99.444 84.892 1.00 18.38 296 SER B C 1
ATOM 7534 O O . SER B 1 296 ? 119.851 100.021 83.824 1.00 18.38 296 SER B O 1
ATOM 7537 N N . GLY B 1 297 ? 121.267 99.443 85.469 1.00 19.27 297 GLY B N 1
ATOM 7538 C CA . GLY B 1 297 ? 122.413 100.067 84.845 1.00 19.27 297 GLY B CA 1
ATOM 7539 C C . GLY B 1 297 ? 123.473 99.050 84.488 1.00 19.27 297 GLY B C 1
ATOM 7540 O O . GLY B 1 297 ? 124.397 99.343 83.725 1.00 19.27 297 GLY B O 1
ATOM 7541 N N . ILE B 1 298 ? 123.352 97.846 85.047 1.00 19.19 298 ILE B N 1
ATOM 7542 C CA . ILE B 1 298 ? 124.257 96.763 84.680 1.00 19.19 298 ILE B CA 1
ATOM 7543 C C . ILE B 1 298 ? 123.665 95.925 83.557 1.00 19.19 298 ILE B C 1
ATOM 7544 O O . ILE B 1 298 ? 124.331 95.658 82.552 1.00 19.19 298 ILE B O 1
ATOM 7549 N N . GLN B 1 299 ? 122.410 95.495 83.705 1.00 23.47 299 GLN B N 1
ATOM 7550 C CA . GLN B 1 299 ? 121.771 94.709 82.655 1.00 23.47 299 GLN B CA 1
ATOM 7551 C C . GLN B 1 299 ? 121.564 95.535 81.392 1.00 23.47 299 GLN B C 1
ATOM 7552 O O . GLN B 1 299 ? 121.751 95.034 80.278 1.00 23.47 299 GLN B O 1
ATOM 7558 N N . PHE B 1 300 ? 121.177 96.794 81.545 1.00 22.69 300 PHE B N 1
ATOM 7559 C CA . PHE B 1 300 ? 120.979 97.703 80.432 1.00 22.69 300 PHE B CA 1
ATOM 7560 C C . PHE B 1 300 ? 122.192 98.620 80.309 1.00 22.69 300 PHE B C 1
ATOM 7561 O O . PHE B 1 300 ? 123.207 98.441 80.988 1.00 22.69 300 PHE B O 1
ATOM 7569 N N . GLY B 1 301 ? 122.098 99.612 79.433 1.00 24.00 301 GLY B N 1
ATOM 7570 C CA . GLY B 1 301 ? 123.179 100.561 79.273 1.00 24.00 301 GLY B CA 1
ATOM 7571 C C . GLY B 1 301 ? 122.915 101.879 79.969 1.00 24.00 301 GLY B C 1
ATOM 7572 O O . GLY B 1 301 ? 123.849 102.562 80.396 1.00 24.00 301 GLY B O 1
ATOM 7573 N N . SER B 1 302 ? 121.642 102.245 80.091 1.00 23.79 302 SER B N 1
ATOM 7574 C CA . SER B 1 302 ? 121.275 103.505 80.722 1.00 23.79 302 SER B CA 1
ATOM 7575 C C . SER B 1 302 ? 121.452 103.398 82.230 1.00 23.79 302 SER B C 1
ATOM 7576 O O . SER B 1 302 ? 120.939 102.465 82.856 1.00 23.79 302 SER B O 1
ATOM 7579 N N . TRP B 1 303 ? 122.174 104.354 82.817 1.00 21.37 303 TRP B N 1
ATOM 7580 C CA . TRP B 1 303 ? 122.427 104.305 84.252 1.00 21.37 303 TRP B CA 1
ATOM 7581 C C . TRP B 1 303 ? 121.384 105.063 85.057 1.00 21.37 303 TRP B C 1
ATOM 7582 O O . TRP B 1 303 ? 120.896 104.545 86.067 1.00 21.37 303 TRP B O 1
ATOM 7593 N N . GLY B 1 304 ? 121.021 106.275 84.636 1.00 20.66 304 GLY B N 1
ATOM 7594 C CA . GLY B 1 304 ? 120.077 107.057 85.411 1.00 20.66 304 GLY B CA 1
ATOM 7595 C C . GLY B 1 304 ? 118.685 106.474 85.488 1.00 20.66 304 GLY B C 1
ATOM 7596 O O . GLY B 1 304 ? 117.941 106.799 86.417 1.00 20.66 304 GLY B O 1
ATOM 7597 N N . SER B 1 305 ? 118.317 105.615 84.544 1.00 20.29 305 SER B N 1
ATOM 7598 C CA . SER B 1 305 ? 116.966 105.086 84.495 1.00 20.29 305 SER B CA 1
ATOM 7599 C C . SER B 1 305 ? 116.746 104.042 85.586 1.00 20.29 305 SER B C 1
ATOM 7600 O O . SER B 1 305 ? 117.679 103.393 86.064 1.00 20.29 305 SER B O 1
ATOM 7603 N N . PHE B 1 306 ? 115.482 103.890 85.974 1.00 17.29 306 PHE B N 1
ATOM 7604 C CA . PHE B 1 306 ? 115.035 102.897 86.948 1.00 17.29 306 PHE B CA 1
ATOM 7605 C C . PHE B 1 306 ? 114.048 101.991 86.220 1.00 17.29 306 PHE B C 1
ATOM 7606 O O . PHE B 1 306 ? 112.837 102.217 86.258 1.00 17.29 306 PHE B O 1
ATOM 7614 N N . GLN B 1 307 ? 114.567 100.956 85.562 1.00 20.34 307 GLN B N 1
ATOM 7615 C CA . GLN B 1 307 ? 113.761 100.163 84.644 1.00 20.34 307 GLN B CA 1
ATOM 7616 C C . GLN B 1 307 ? 113.200 98.888 85.255 1.00 20.34 307 GLN B C 1
ATOM 7617 O O . GLN B 1 307 ? 112.202 98.369 84.744 1.00 20.34 307 GLN B O 1
ATOM 7623 N N . LEU B 1 308 ? 113.803 98.366 86.323 1.00 19.03 308 LEU B N 1
ATOM 7624 C CA . LEU B 1 308 ? 113.315 97.129 86.910 1.00 19.03 308 LEU B CA 1
ATOM 7625 C C . LEU B 1 308 ? 113.436 97.121 88.432 1.00 19.03 308 LEU B C 1
ATOM 7626 O O . LEU B 1 308 ? 114.526 97.377 88.970 1.00 19.03 308 LEU B O 1
ATOM 7631 N N . PRO B 1 309 ? 112.347 96.834 89.145 1.00 19.93 309 PRO B N 1
ATOM 7632 C CA . PRO B 1 309 ? 112.392 96.802 90.613 1.00 19.93 309 PRO B CA 1
ATOM 7633 C C . PRO B 1 309 ? 113.166 95.604 91.139 1.00 19.93 309 PRO B C 1
ATOM 7634 O O . PRO B 1 309 ? 113.873 94.939 90.376 1.00 19.93 309 PRO B O 1
ATOM 7638 N N . GLY B 1 310 ? 113.069 95.347 92.443 1.00 17.55 310 GLY B N 1
ATOM 7639 C CA . GLY B 1 310 ? 113.888 94.350 93.107 1.00 17.55 310 GLY B CA 1
ATOM 7640 C C . GLY B 1 310 ? 113.813 92.940 92.554 1.00 17.55 310 GLY B C 1
ATOM 7641 O O . GLY B 1 310 ? 113.129 92.685 91.560 1.00 17.55 310 GLY B O 1
ATOM 7642 N N . LEU B 1 311 ? 114.494 92.009 93.232 1.00 15.87 311 LEU B N 1
ATOM 7643 C CA . LEU B 1 311 ? 114.871 90.732 92.630 1.00 15.87 311 LEU B CA 1
ATOM 7644 C C . LEU B 1 311 ? 113.694 89.987 92.018 1.00 15.87 311 LEU B C 1
ATOM 7645 O O . LEU B 1 311 ? 113.853 89.316 90.993 1.00 15.87 311 LEU B O 1
ATOM 7650 N N . LEU B 1 312 ? 112.513 90.084 92.619 1.00 17.28 312 LEU B N 1
ATOM 7651 C CA . LEU B 1 312 ? 111.332 89.376 92.137 1.00 17.28 312 LEU B CA 1
ATOM 7652 C C . LEU B 1 312 ? 110.305 90.393 91.660 1.00 17.28 312 LEU B C 1
ATOM 7653 O O . LEU B 1 312 ? 109.641 91.040 92.476 1.00 17.28 312 LEU B O 1
ATOM 7658 N N . ASN B 1 313 ? 110.172 90.526 90.345 1.00 22.41 313 ASN B N 1
ATOM 7659 C CA . ASN B 1 313 ? 109.161 91.376 89.738 1.00 22.41 313 ASN B CA 1
ATOM 7660 C C . ASN B 1 313 ? 108.246 90.525 88.869 1.00 22.41 313 ASN B C 1
ATOM 7661 O O . ASN B 1 313 ? 108.679 89.542 88.264 1.00 22.41 313 ASN B O 1
ATOM 7666 N N . PHE B 1 314 ? 106.970 90.902 88.824 1.00 20.89 314 PHE B N 1
ATOM 7667 C CA . PHE B 1 314 ? 105.990 90.120 88.080 1.00 20.89 314 PHE B CA 1
ATOM 7668 C C . PHE B 1 314 ? 105.919 90.526 86.613 1.00 20.89 314 PHE B C 1
ATOM 7669 O O . PHE B 1 314 ? 105.831 89.661 85.736 1.00 20.89 314 PHE B O 1
ATOM 7677 N N . GLY B 1 315 ? 105.954 91.822 86.328 1.00 24.05 315 GLY B N 1
ATOM 7678 C CA . GLY B 1 315 ? 105.894 92.289 84.959 1.00 24.05 315 GLY B CA 1
ATOM 7679 C C . GLY B 1 315 ? 104.818 93.329 84.749 1.00 24.05 315 GLY B C 1
ATOM 7680 O O . GLY B 1 315 ? 104.470 94.065 85.677 1.00 24.05 315 GLY B O 1
ATOM 7681 N N . GLU B 1 316 ? 104.280 93.401 83.534 1.00 27.78 316 GLU B N 1
ATOM 7682 C CA . GLU B 1 316 ? 103.210 94.330 83.198 1.00 27.78 316 GLU B CA 1
ATOM 7683 C C . GLU B 1 316 ? 101.946 93.534 82.920 1.00 27.78 316 GLU B C 1
ATOM 7684 O O . GLU B 1 316 ? 101.933 92.672 82.037 1.00 27.78 316 GLU B O 1
ATOM 7690 N N . PHE B 1 317 ? 100.886 93.826 83.671 1.00 24.10 317 PHE B N 1
ATOM 7691 C CA . PHE B 1 317 ? 99.603 93.146 83.508 1.00 24.10 317 PHE B CA 1
ATOM 7692 C C . PHE B 1 317 ? 98.702 94.023 82.651 1.00 24.10 317 PHE B C 1
ATOM 7693 O O . PHE B 1 317 ? 97.878 94.786 83.154 1.00 24.10 317 PHE B O 1
ATOM 7701 N N . LYS B 1 318 ? 98.863 93.917 81.335 1.00 38.88 318 LYS B N 1
ATOM 7702 C CA . LYS B 1 318 ? 98.015 94.618 80.379 1.00 38.88 318 LYS B CA 1
ATOM 7703 C C . LYS B 1 318 ? 97.489 93.606 79.374 1.00 38.88 318 LYS B C 1
ATOM 7704 O O . LYS B 1 318 ? 98.188 92.648 79.029 1.00 38.88 318 LYS B O 1
ATOM 7710 N N . CYS B 1 319 ? 96.252 93.801 78.929 1.00 57.74 319 CYS B N 1
ATOM 7711 C CA . CYS B 1 319 ? 95.690 92.922 77.917 1.00 57.74 319 CYS B CA 1
ATOM 7712 C C . CYS B 1 319 ? 95.985 93.462 76.522 1.00 57.74 319 CYS B C 1
ATOM 7713 O O . CYS B 1 319 ? 96.360 94.624 76.346 1.00 57.74 319 CYS B O 1
ATOM 7716 N N . SER B 1 320 ? 95.814 92.598 75.523 1.00 68.51 320 SER B N 1
ATOM 7717 C CA . SER B 1 320 ? 96.095 92.986 74.147 1.00 68.51 320 SER B CA 1
ATOM 7718 C C . SER B 1 320 ? 95.130 94.071 73.687 1.00 68.51 320 SER B C 1
ATOM 7719 O O . SER B 1 320 ? 93.942 94.054 74.019 1.00 68.51 320 SER B O 1
ATOM 7722 N N . ASP B 1 321 ? 95.653 95.025 72.912 1.00 74.85 321 ASP B N 1
ATOM 7723 C CA . ASP B 1 321 ? 94.827 96.130 72.437 1.00 74.85 321 ASP B CA 1
ATOM 7724 C C . ASP B 1 321 ? 93.803 95.659 71.413 1.00 74.85 321 ASP B C 1
ATOM 7725 O O . ASP B 1 321 ? 92.814 96.352 71.151 1.00 74.85 321 ASP B O 1
ATOM 7730 N N . SER B 1 322 ? 94.030 94.488 70.813 1.00 74.50 322 SER B N 1
ATOM 7731 C CA . SER B 1 322 ? 93.120 93.994 69.784 1.00 74.50 322 SER B CA 1
ATOM 7732 C C . SER B 1 322 ? 91.736 93.703 70.354 1.00 74.50 322 SER B C 1
ATOM 7733 O O . SER B 1 322 ? 90.720 94.009 69.720 1.00 74.50 322 SER B O 1
ATOM 7736 N N . ASP B 1 323 ? 91.675 93.114 71.546 1.00 69.74 323 ASP B N 1
ATOM 7737 C CA . ASP B 1 323 ? 90.409 92.718 72.156 1.00 69.74 323 ASP B CA 1
ATOM 7738 C C . ASP B 1 323 ? 89.915 93.836 73.066 1.00 69.74 323 ASP B C 1
ATOM 7739 O O . ASP B 1 323 ? 90.538 94.135 74.090 1.00 69.74 323 ASP B O 1
ATOM 7744 N N . LYS B 1 324 ? 88.796 94.459 72.689 1.00 69.67 324 LYS B N 1
ATOM 7745 C CA . LYS B 1 324 ? 88.179 95.456 73.558 1.00 69.67 324 LYS B CA 1
ATOM 7746 C C . LYS B 1 324 ? 87.358 94.800 74.661 1.00 69.67 324 LYS B C 1
ATOM 7747 O O . LYS B 1 324 ? 87.256 95.337 75.770 1.00 69.67 324 LYS B O 1
ATOM 7753 N N . LYS B 1 325 ? 86.759 93.641 74.374 1.00 61.65 325 LYS B N 1
ATOM 7754 C CA . LYS B 1 325 ? 85.970 92.944 75.385 1.00 61.65 325 LYS B CA 1
ATOM 7755 C C . LYS B 1 325 ? 86.851 92.438 76.520 1.00 61.65 325 LYS B C 1
ATOM 7756 O O . LYS B 1 325 ? 86.362 92.159 77.621 1.00 61.65 325 LYS B O 1
ATOM 7762 N N . CYS B 1 326 ? 88.151 92.302 76.267 1.00 55.38 326 CYS B N 1
ATOM 7763 C CA . CYS B 1 326 ? 89.068 91.794 77.276 1.00 55.38 326 CYS B CA 1
ATOM 7764 C C . CYS B 1 326 ? 89.241 92.794 78.413 1.00 55.38 326 CYS B C 1
ATOM 7765 O O . CYS B 1 326 ? 89.373 94.002 78.198 1.00 55.38 326 CYS B O 1
ATOM 7768 N N . HIS B 1 327 ? 89.247 92.268 79.636 1.00 37.56 327 HIS B N 1
ATOM 7769 C CA . HIS B 1 327 ? 89.511 93.047 80.836 1.00 37.56 327 HIS B CA 1
ATOM 7770 C C . HIS B 1 327 ? 90.461 92.253 81.716 1.00 37.56 327 HIS B C 1
ATOM 7771 O O . HIS B 1 327 ? 90.632 91.045 81.538 1.00 37.56 327 HIS B O 1
ATOM 7778 N N . LEU B 1 328 ? 91.091 92.945 82.666 1.00 23.44 328 LEU B N 1
ATOM 7779 C CA . LEU B 1 328 ? 91.929 92.251 83.638 1.00 23.44 328 LEU B CA 1
ATOM 7780 C C . LEU B 1 328 ? 91.101 91.275 84.462 1.00 23.44 328 LEU B C 1
ATOM 7781 O O . LEU B 1 328 ? 91.503 90.127 84.681 1.00 23.44 328 LEU B O 1
ATOM 7786 N N . TRP B 1 329 ? 89.932 91.716 84.917 1.00 18.89 329 TRP B N 1
ATOM 7787 C CA . TRP B 1 329 ? 88.996 90.860 85.631 1.00 18.89 329 TRP B CA 1
ATOM 7788 C C . TRP B 1 329 ? 87.644 91.553 85.669 1.00 18.89 329 TRP B C 1
ATOM 7789 O O . TRP B 1 329 ? 87.538 92.759 85.435 1.00 18.89 329 TRP B O 1
ATOM 7800 N N . THR B 1 330 ? 86.610 90.770 85.960 1.00 21.23 330 THR B N 1
ATOM 7801 C CA . THR B 1 330 ? 85.246 91.271 86.007 1.00 21.23 330 THR B CA 1
ATOM 7802 C C . THR B 1 330 ? 84.559 90.715 87.246 1.00 21.23 330 THR B C 1
ATOM 7803 O O . THR B 1 330 ? 85.137 89.932 88.003 1.00 21.23 330 THR B O 1
ATOM 7807 N N . ALA B 1 331 ? 83.309 91.132 87.452 1.00 21.62 331 ALA B N 1
ATOM 7808 C CA . ALA B 1 331 ? 82.604 90.784 88.682 1.00 21.62 331 ALA B CA 1
ATOM 7809 C C . ALA B 1 331 ? 82.356 89.285 88.789 1.00 21.62 331 ALA B C 1
ATOM 7810 O O . ALA B 1 331 ? 82.416 88.717 89.885 1.00 21.62 331 ALA B O 1
ATOM 7812 N N . MET B 1 332 ? 82.065 88.625 87.667 1.00 26.19 332 MET B N 1
ATOM 7813 C CA . MET B 1 332 ? 81.786 87.192 87.709 1.00 26.19 332 MET B CA 1
ATOM 7814 C C . MET B 1 332 ? 83.043 86.386 88.015 1.00 26.19 332 MET B C 1
ATOM 7815 O O . MET B 1 332 ? 82.958 85.224 88.427 1.00 26.19 332 MET B O 1
ATOM 7820 N N . ASP B 1 333 ? 84.219 86.984 87.814 1.00 24.52 333 ASP B N 1
ATOM 7821 C CA . ASP B 1 333 ? 85.471 86.288 88.097 1.00 24.52 333 ASP B CA 1
ATOM 7822 C C . ASP B 1 333 ? 85.639 86.025 89.586 1.00 24.52 333 ASP B C 1
ATOM 7823 O O . ASP B 1 333 ? 86.367 85.107 89.985 1.00 24.52 333 ASP B O 1
ATOM 7828 N N . LEU B 1 334 ? 84.990 86.835 90.424 1.00 21.03 334 LEU B N 1
ATOM 7829 C CA . LEU B 1 334 ? 85.195 86.739 91.863 1.00 21.03 334 LEU B CA 1
ATOM 7830 C C . LEU B 1 334 ? 84.762 85.380 92.396 1.00 21.03 334 LEU B C 1
ATOM 7831 O O . LEU B 1 334 ? 85.370 84.854 93.336 1.00 21.03 334 LEU B O 1
ATOM 7836 N N . GLY B 1 335 ? 83.726 84.789 91.799 1.00 19.26 335 GLY B N 1
ATOM 7837 C CA . GLY B 1 335 ? 83.334 83.443 92.176 1.00 19.26 335 GLY B CA 1
ATOM 7838 C C . GLY B 1 335 ? 84.409 82.413 91.900 1.00 19.26 335 GLY B C 1
ATOM 7839 O O . GLY B 1 335 ? 84.637 81.518 92.718 1.00 19.26 335 GLY B O 1
ATOM 7840 N N . PHE B 1 336 ? 85.079 82.515 90.751 1.00 20.95 336 PHE B N 1
ATOM 7841 C CA . PHE B 1 336 ? 86.208 81.642 90.463 1.00 20.95 336 PHE B CA 1
ATOM 7842 C C . PHE B 1 336 ? 87.380 81.885 91.400 1.00 20.95 336 PHE B C 1
ATOM 7843 O O . PHE B 1 336 ? 88.043 80.924 91.805 1.00 20.95 336 PHE B O 1
ATOM 7851 N N . PHE B 1 337 ? 87.652 83.143 91.746 1.00 17.63 337 PHE B N 1
ATOM 7852 C CA . PHE B 1 337 ? 88.724 83.462 92.679 1.00 17.63 337 PHE B CA 1
ATOM 7853 C C . PHE B 1 337 ? 88.479 82.901 94.072 1.00 17.63 337 PHE B C 1
ATOM 7854 O O . PHE B 1 337 ? 89.428 82.436 94.713 1.00 17.63 337 PHE B O 1
ATOM 7862 N N . VAL B 1 338 ? 87.232 82.926 94.552 1.00 16.33 338 VAL B N 1
ATOM 7863 C CA . VAL B 1 338 ? 86.908 82.302 95.834 1.00 16.33 338 VAL B CA 1
ATOM 7864 C C . VAL B 1 338 ? 87.186 80.804 95.847 1.00 16.33 338 VAL B C 1
ATOM 7865 O O . VAL B 1 338 ? 87.729 80.295 96.839 1.00 16.33 338 VAL B O 1
ATOM 7869 N N . VAL B 1 339 ? 86.852 80.084 94.780 1.00 15.29 339 VAL B N 1
ATOM 7870 C CA . VAL B 1 339 ? 87.134 78.653 94.709 1.00 15.29 339 VAL B CA 1
ATOM 7871 C C . VAL B 1 339 ? 88.628 78.386 94.571 1.00 15.29 339 VAL B C 1
ATOM 7872 O O . VAL B 1 339 ? 89.158 77.442 95.167 1.00 15.29 339 VAL B O 1
ATOM 7876 N N . MET B 1 340 ? 89.333 79.202 93.786 1.00 16.49 340 MET B N 1
ATOM 7877 C CA . MET B 1 340 ? 90.782 79.072 93.715 1.00 16.49 340 MET B CA 1
ATOM 7878 C C . MET B 1 340 ? 91.433 79.286 95.072 1.00 16.49 340 MET B C 1
ATOM 7879 O O . MET B 1 340 ? 92.396 78.587 95.402 1.00 16.49 340 MET B O 1
ATOM 7884 N N . GLY B 1 341 ? 90.911 80.216 95.874 1.00 14.10 341 GLY B N 1
ATOM 7885 C CA . GLY B 1 341 ? 91.415 80.394 97.222 1.00 14.10 341 GLY B CA 1
ATOM 7886 C C . GLY B 1 341 ? 91.215 79.191 98.117 1.00 14.10 341 GLY B C 1
ATOM 7887 O O . GLY B 1 341 ? 92.134 78.804 98.844 1.00 14.10 341 GLY B O 1
ATOM 7888 N N . VAL B 1 342 ? 90.028 78.578 98.083 1.00 13.34 342 VAL B N 1
ATOM 7889 C CA . VAL B 1 342 ? 89.774 7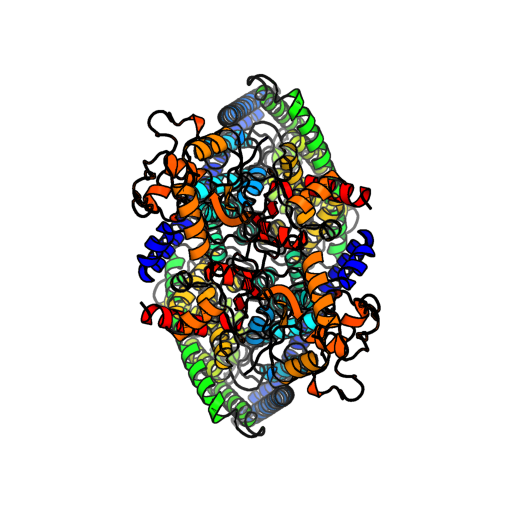7.423 98.942 1.00 13.34 342 VAL B CA 1
ATOM 7890 C C . VAL B 1 342 ? 90.514 76.182 98.470 1.00 13.34 342 VAL B C 1
ATOM 7891 O O . VAL B 1 342 ? 90.794 75.295 99.285 1.00 13.34 342 VAL B O 1
ATOM 7895 N N . ILE B 1 343 ? 90.863 76.093 97.189 1.00 12.74 343 ILE B N 1
ATOM 7896 C CA . ILE B 1 343 ? 91.725 75.000 96.740 1.00 12.74 343 ILE B CA 1
ATOM 7897 C C . ILE B 1 343 ? 93.179 75.245 97.131 1.00 12.74 343 ILE B C 1
ATOM 7898 O O . ILE B 1 343 ? 93.879 74.323 97.570 1.00 12.74 343 ILE B O 1
ATOM 7903 N N . GLY B 1 344 ? 93.655 76.483 96.978 1.00 12.56 344 GLY B N 1
ATOM 7904 C CA . GLY B 1 344 ? 94.996 76.820 97.414 1.00 12.56 344 GLY B CA 1
ATOM 7905 C C . GLY B 1 344 ? 95.211 76.651 98.900 1.00 12.56 344 GLY B C 1
ATOM 7906 O O . GLY B 1 344 ? 96.303 76.253 99.313 1.00 12.56 344 GLY B O 1
ATOM 7907 N N . GLY B 1 345 ? 94.193 76.937 99.712 1.00 12.55 345 GLY B N 1
ATOM 7908 C CA . GLY B 1 345 ? 94.303 76.683 101.136 1.00 12.55 345 GLY B CA 1
ATOM 7909 C C . GLY B 1 345 ? 94.499 75.222 101.473 1.00 12.55 345 GLY B C 1
ATOM 7910 O O . GLY B 1 345 ? 95.331 74.890 102.321 1.00 12.55 345 GLY B O 1
ATOM 7911 N N . LEU B 1 346 ? 93.752 74.330 100.820 1.00 12.87 346 LEU B N 1
ATOM 7912 C CA . LEU B 1 346 ? 93.933 72.899 101.033 1.00 12.87 346 LEU B CA 1
ATOM 7913 C C . LEU B 1 346 ? 95.302 72.423 100.568 1.00 12.87 346 LEU B C 1
ATOM 7914 O O . LEU B 1 346 ? 95.941 71.613 101.255 1.00 12.87 346 LEU B O 1
ATOM 7919 N N . LEU B 1 347 ? 95.769 72.905 99.414 1.00 13.21 347 LEU B N 1
ATOM 7920 C CA . LEU B 1 347 ? 97.109 72.530 98.970 1.00 13.21 347 LEU B CA 1
ATOM 7921 C C . LEU B 1 347 ? 98.182 73.021 99.935 1.00 13.21 347 LEU B C 1
ATOM 7922 O O . LEU B 1 347 ? 99.125 72.282 100.242 1.00 13.21 347 LEU B O 1
ATOM 7927 N N . GLY B 1 348 ? 98.053 74.253 100.433 1.00 13.40 348 GLY B N 1
ATOM 7928 C CA . GLY B 1 348 ? 98.993 74.749 101.420 1.00 13.40 348 GLY B CA 1
ATOM 7929 C C . GLY B 1 348 ? 98.955 73.975 102.721 1.00 13.40 348 GLY B C 1
ATOM 7930 O O . GLY B 1 348 ? 99.997 73.743 103.336 1.00 13.40 348 GLY B O 1
ATOM 7931 N N . ALA B 1 349 ? 97.764 73.571 103.162 1.00 13.44 349 ALA B N 1
ATOM 7932 C CA . ALA B 1 349 ? 97.651 72.728 104.344 1.00 13.44 349 ALA B CA 1
ATOM 7933 C C . ALA B 1 349 ? 98.330 71.378 104.161 1.00 13.44 349 ALA B C 1
ATOM 7934 O O . ALA B 1 349 ? 99.001 70.908 105.086 1.00 13.44 349 ALA B O 1
ATOM 7936 N N . THR B 1 350 ? 98.175 70.749 102.994 1.00 13.64 350 THR B N 1
ATOM 7937 C CA . THR B 1 350 ? 98.904 69.514 102.720 1.00 13.64 350 THR B CA 1
ATOM 7938 C C . THR B 1 350 ? 100.412 69.732 102.730 1.00 13.64 350 THR B C 1
ATOM 7939 O O . THR B 1 350 ? 101.154 68.915 103.296 1.00 13.64 350 THR B O 1
ATOM 7943 N N . PHE B 1 351 ? 100.873 70.823 102.112 1.00 14.15 351 PHE B N 1
ATOM 7944 C CA . PHE B 1 351 ? 102.289 71.173 102.148 1.00 14.15 351 PHE B CA 1
ATOM 7945 C C . PHE B 1 351 ? 102.797 71.302 103.577 1.00 14.15 351 PHE B C 1
ATOM 7946 O O . PHE B 1 351 ? 103.838 70.729 103.921 1.00 14.15 351 PHE B O 1
ATOM 7954 N N . ASN B 1 352 ? 102.076 72.045 104.418 1.00 14.44 352 ASN B N 1
ATOM 7955 C CA . ASN B 1 352 ? 102.480 72.235 105.805 1.00 14.44 352 ASN B CA 1
ATOM 7956 C C . ASN B 1 352 ? 102.489 70.929 106.582 1.00 14.44 352 ASN B C 1
ATOM 7957 O O . ASN B 1 352 ? 103.414 70.692 107.362 1.00 14.44 352 ASN B O 1
ATOM 7962 N N . CYS B 1 353 ? 101.476 70.080 106.394 1.00 16.43 353 CYS B N 1
ATOM 7963 C CA . CYS B 1 353 ? 101.445 68.798 107.091 1.00 16.43 353 CYS B CA 1
ATOM 7964 C C . CYS B 1 353 ? 102.647 67.938 106.725 1.00 16.43 353 CYS B C 1
ATOM 7965 O O . CYS B 1 353 ? 103.338 67.410 107.610 1.00 16.43 353 CYS B O 1
ATOM 7968 N N . LEU B 1 354 ? 102.915 67.790 105.427 1.00 16.24 354 LEU B N 1
ATOM 7969 C CA . LEU B 1 354 ? 104.053 66.984 105.007 1.00 16.24 354 LEU B CA 1
ATOM 7970 C C . LEU B 1 354 ? 105.371 67.555 105.510 1.00 16.24 354 LEU B C 1
ATOM 7971 O O . LEU B 1 354 ? 106.226 66.799 105.991 1.00 16.24 354 LEU B O 1
ATOM 7976 N N . ASN B 1 355 ? 105.549 68.874 105.429 1.00 17.77 355 ASN B N 1
ATOM 7977 C CA . ASN B 1 355 ? 106.803 69.469 105.868 1.00 17.77 355 ASN B CA 1
ATOM 7978 C C . ASN B 1 355 ? 106.983 69.352 107.377 1.00 17.77 355 ASN B C 1
ATOM 7979 O O . ASN B 1 355 ? 108.102 69.127 107.844 1.00 17.77 355 ASN B O 1
ATOM 7984 N N . LYS B 1 356 ? 105.904 69.486 108.151 1.00 18.44 356 LYS B N 1
ATOM 7985 C CA . LYS B 1 356 ? 106.000 69.307 109.595 1.00 18.44 356 LYS B CA 1
ATOM 7986 C C . LYS B 1 356 ? 106.385 67.879 109.952 1.00 18.44 356 LYS B C 1
ATOM 7987 O O . LYS B 1 356 ? 107.230 67.660 110.830 1.00 18.44 356 LYS B O 1
ATOM 7993 N N . ARG B 1 357 ? 105.777 66.891 109.287 1.00 21.28 357 ARG B N 1
ATOM 7994 C CA . ARG B 1 357 ? 106.174 65.508 109.540 1.00 21.28 357 ARG B CA 1
ATOM 7995 C C . ARG B 1 357 ? 107.639 65.277 109.199 1.00 21.28 357 ARG B C 1
ATOM 7996 O O . ARG B 1 357 ? 108.365 64.640 109.975 1.00 21.28 357 ARG B O 1
ATOM 8004 N N . LEU B 1 358 ? 108.094 65.799 108.059 1.00 21.29 358 LEU B N 1
ATOM 8005 C CA . LEU B 1 358 ? 109.490 65.639 107.669 1.00 21.29 358 LEU B CA 1
ATOM 8006 C C . LEU B 1 358 ? 110.436 66.303 108.664 1.00 21.29 358 LEU B C 1
ATOM 8007 O O . LEU B 1 358 ? 111.487 65.743 108.992 1.00 21.29 358 LEU B O 1
ATOM 8012 N N . ALA B 1 359 ? 110.085 67.496 109.148 1.00 22.29 359 ALA B N 1
ATOM 8013 C CA . ALA B 1 359 ? 110.936 68.188 110.110 1.00 22.29 359 ALA B CA 1
ATOM 8014 C C . ALA B 1 359 ? 110.996 67.456 111.442 1.00 22.29 359 ALA B C 1
ATOM 8015 O O . ALA B 1 359 ? 112.067 67.383 112.058 1.00 22.29 359 ALA B O 1
ATOM 8017 N N . LYS B 1 360 ? 109.865 66.925 111.914 1.00 25.90 360 LYS B N 1
ATOM 8018 C CA . LYS B 1 360 ? 109.898 66.140 113.144 1.00 25.90 360 LYS B CA 1
ATOM 8019 C C . LYS B 1 360 ? 110.721 64.872 112.972 1.00 25.90 360 LYS B C 1
ATOM 8020 O O . LYS B 1 360 ? 111.390 64.439 113.916 1.00 25.90 360 LYS B O 1
ATOM 8026 N N . TYR B 1 361 ? 110.679 64.258 111.788 1.00 28.77 361 TYR B N 1
ATOM 8027 C CA . TYR B 1 361 ? 111.571 63.134 111.520 1.00 28.77 361 TYR B CA 1
ATOM 8028 C C . TYR B 1 361 ? 113.033 63.559 111.586 1.00 28.77 361 TYR B C 1
ATOM 8029 O O . TYR B 1 361 ? 113.851 62.901 112.243 1.00 28.77 361 TYR B O 1
ATOM 8038 N N . ARG B 1 362 ? 113.378 64.660 110.916 1.00 27.15 362 ARG B N 1
ATOM 8039 C CA . ARG B 1 362 ? 114.770 65.091 110.842 1.00 27.15 362 ARG B CA 1
ATOM 8040 C C . ARG B 1 362 ? 115.339 65.491 112.195 1.00 27.15 362 ARG B C 1
ATOM 8041 O O . ARG B 1 362 ? 116.498 65.176 112.485 1.00 27.15 362 ARG B O 1
ATOM 8049 N N . MET B 1 363 ? 114.561 66.182 113.031 1.00 31.37 363 MET B N 1
ATOM 8050 C CA . MET B 1 363 ? 115.101 66.672 114.295 1.00 31.37 363 MET B CA 1
ATOM 8051 C C . MET B 1 363 ? 115.485 65.561 115.261 1.00 31.37 363 MET B C 1
ATOM 8052 O O . MET B 1 363 ? 116.230 65.825 116.209 1.00 31.37 363 MET B O 1
ATOM 8057 N N . ARG B 1 364 ? 115.000 64.337 115.059 1.00 33.01 364 ARG B N 1
ATOM 8058 C CA . ARG B 1 364 ? 115.383 63.226 115.912 1.00 33.01 364 ARG B CA 1
ATOM 8059 C C . ARG B 1 364 ? 116.180 62.145 115.200 1.00 33.01 364 ARG B C 1
ATOM 8060 O O . ARG B 1 364 ? 116.807 61.325 115.879 1.00 33.01 364 ARG B O 1
ATOM 8068 N N . ASN B 1 365 ? 116.184 62.112 113.866 1.00 33.66 365 ASN B N 1
ATOM 8069 C CA . ASN B 1 365 ? 116.932 61.094 113.146 1.00 33.66 365 ASN B CA 1
ATOM 8070 C C . ASN B 1 365 ? 118.125 61.618 112.362 1.00 33.66 365 ASN B C 1
ATOM 8071 O O . ASN B 1 365 ? 118.929 60.806 111.893 1.00 33.66 365 ASN B O 1
ATOM 8076 N N . VAL B 1 366 ? 118.270 62.932 112.204 1.00 33.83 366 VAL B N 1
ATOM 8077 C CA . VAL B 1 366 ? 119.373 63.510 111.451 1.00 33.83 366 VAL B CA 1
ATOM 8078 C C . VAL B 1 366 ? 120.187 64.483 112.295 1.00 33.83 366 VAL B C 1
ATOM 8079 O O . VAL B 1 366 ? 121.418 64.444 112.272 1.00 33.83 366 VAL B O 1
ATOM 8083 N N . HIS B 1 367 ? 119.519 65.372 113.038 1.00 35.98 367 HIS B N 1
ATOM 8084 C CA . HIS B 1 367 ? 120.250 66.345 113.851 1.00 35.98 367 HIS B CA 1
ATOM 8085 C C . HIS B 1 367 ? 121.141 65.700 114.908 1.00 35.98 367 HIS B C 1
ATOM 8086 O O . HIS B 1 367 ? 122.312 66.102 115.018 1.00 35.98 367 HIS B O 1
ATOM 8093 N N . PRO B 1 368 ? 120.676 64.701 115.724 1.00 38.34 368 PRO B N 1
ATOM 8094 C CA . PRO B 1 368 ? 121.570 64.069 116.707 1.00 38.34 368 PRO B CA 1
ATOM 8095 C C . PRO B 1 368 ? 122.509 63.039 116.083 1.00 38.34 368 PRO B C 1
ATOM 8096 O O . PRO B 1 368 ? 122.546 61.877 116.490 1.00 38.34 368 PRO B O 1
ATOM 8100 N N . LYS B 1 369 ? 123.266 63.470 115.086 1.00 39.71 369 LYS B N 1
ATOM 8101 C CA . LYS B 1 369 ? 124.224 62.654 114.356 1.00 39.71 369 LYS B CA 1
ATOM 8102 C C . LYS B 1 369 ? 125.488 63.468 114.154 1.00 39.71 369 LYS B C 1
ATOM 8103 O O . LYS B 1 369 ? 125.477 64.695 114.293 1.00 39.71 369 LYS B O 1
ATOM 8109 N N . PRO B 1 370 ? 126.609 62.815 113.845 1.00 39.70 370 PRO B N 1
ATOM 8110 C CA . PRO B 1 370 ? 127.842 63.561 113.569 1.00 39.70 370 PRO B CA 1
ATOM 8111 C C . PRO B 1 370 ? 127.657 64.579 112.452 1.00 39.70 370 PRO B C 1
ATOM 8112 O O . PRO B 1 370 ? 126.707 64.526 111.669 1.00 39.70 370 PRO B O 1
ATOM 8116 N N . LYS B 1 371 ? 128.596 65.526 112.389 1.00 39.58 371 LYS B N 1
ATOM 8117 C CA . LYS B 1 371 ? 128.501 66.604 111.412 1.00 39.58 371 LYS B CA 1
ATOM 8118 C C . LYS B 1 371 ? 128.705 66.118 109.983 1.00 39.58 371 LYS B C 1
ATOM 8119 O O . LYS B 1 371 ? 128.450 66.877 109.043 1.00 39.58 371 LYS B O 1
ATOM 8125 N N . LEU B 1 372 ? 129.175 64.882 109.796 1.00 38.71 372 LEU B N 1
ATOM 8126 C CA . LEU B 1 372 ? 129.249 64.322 108.451 1.00 38.71 372 LEU B CA 1
ATOM 8127 C C . LEU B 1 372 ? 127.864 64.226 107.828 1.00 38.71 372 LEU B C 1
ATOM 8128 O O . LEU B 1 372 ? 127.677 64.559 106.653 1.00 38.71 372 LEU B O 1
ATOM 8133 N N . VAL B 1 373 ? 126.879 63.770 108.603 1.00 36.49 373 VAL B N 1
ATOM 8134 C CA . VAL B 1 373 ? 125.491 63.858 108.175 1.00 36.49 373 VAL B CA 1
ATOM 8135 C C . VAL B 1 373 ? 125.070 65.326 108.210 1.00 36.49 373 VAL B C 1
ATOM 8136 O O . VAL B 1 373 ? 125.774 66.179 108.766 1.00 36.49 373 VAL B O 1
ATOM 8140 N N . ARG B 1 374 ? 123.928 65.626 107.581 1.00 38.04 374 ARG B N 1
ATOM 8141 C CA . ARG B 1 374 ? 123.430 66.977 107.320 1.00 38.04 374 ARG B CA 1
ATOM 8142 C C . ARG B 1 374 ? 124.230 67.611 106.190 1.00 38.04 374 ARG B C 1
ATOM 8143 O O . ARG B 1 374 ? 123.908 68.710 105.730 1.00 38.04 374 ARG B O 1
ATOM 8151 N N . VAL B 1 375 ? 125.273 66.921 105.743 1.00 31.26 375 VAL B N 1
ATOM 8152 C CA . VAL B 1 375 ? 125.926 67.216 104.479 1.00 31.26 375 VAL B CA 1
ATOM 8153 C C . VAL B 1 375 ? 125.589 66.163 103.433 1.00 31.26 375 VAL B C 1
ATOM 8154 O O . VAL B 1 375 ? 125.363 66.489 102.267 1.00 31.26 375 VAL B O 1
ATOM 8158 N N . LEU B 1 376 ? 125.529 64.897 103.847 1.00 31.42 376 LEU B N 1
ATOM 8159 C CA . LEU B 1 376 ? 125.106 63.840 102.937 1.00 31.42 376 LEU B CA 1
ATOM 8160 C C . LEU B 1 376 ? 123.631 63.974 102.586 1.00 31.42 376 LEU B C 1
ATOM 8161 O O . LEU B 1 376 ? 123.212 63.594 101.489 1.00 31.42 376 LEU B O 1
ATOM 8166 N N . GLU B 1 377 ? 122.823 64.505 103.507 1.00 31.48 377 GLU B N 1
ATOM 8167 C CA . GLU B 1 377 ? 121.412 64.724 103.205 1.00 31.48 377 GLU B CA 1
ATOM 8168 C C . GLU B 1 377 ? 121.232 65.766 102.108 1.00 31.48 377 GLU B C 1
ATOM 8169 O O . GLU B 1 377 ? 120.436 65.574 101.180 1.00 31.48 377 GLU B O 1
ATOM 8175 N N . SER B 1 378 ? 121.959 66.882 102.200 1.00 27.71 378 SER B N 1
ATOM 8176 C CA . SER B 1 378 ? 121.860 67.913 101.173 1.00 27.71 378 SER B CA 1
ATOM 8177 C C . SER B 1 378 ? 122.380 67.407 99.833 1.00 27.71 378 SER B C 1
ATOM 8178 O O . SER B 1 378 ? 121.800 67.701 98.782 1.00 27.71 378 SER B O 1
ATOM 8181 N N . LEU B 1 379 ? 123.470 66.637 99.850 1.00 25.93 379 LEU B N 1
ATOM 8182 C CA . LEU B 1 379 ? 123.974 66.054 98.611 1.00 25.93 379 LEU B CA 1
ATOM 8183 C C . LEU B 1 379 ? 122.967 65.079 98.014 1.00 25.93 379 LEU B C 1
ATOM 8184 O O . LEU B 1 379 ? 122.795 65.025 96.792 1.00 25.93 379 LEU B O 1
ATOM 8189 N N . LEU B 1 380 ? 122.292 64.300 98.861 1.00 2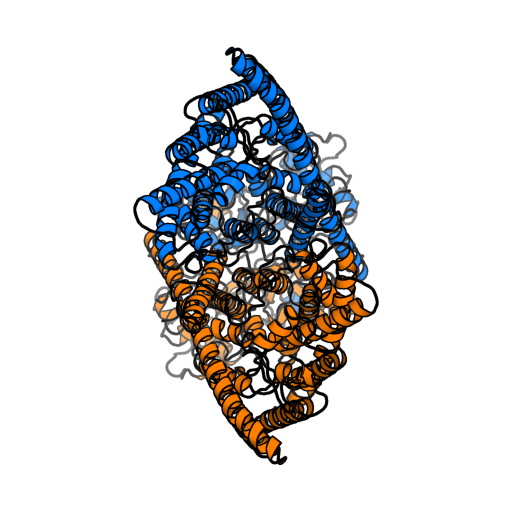5.22 380 LEU B N 1
ATOM 8190 C CA . LEU B 1 380 ? 121.285 63.367 98.368 1.00 25.22 380 LEU B CA 1
ATOM 8191 C C . LEU B 1 380 ? 120.113 64.099 97.730 1.00 25.22 380 LEU B C 1
ATOM 8192 O O . LEU B 1 380 ? 119.650 63.719 96.648 1.00 25.22 380 LEU B O 1
ATOM 8197 N N . VAL B 1 381 ? 119.612 65.151 98.385 1.00 25.37 381 VAL B N 1
ATOM 8198 C CA . VAL B 1 381 ? 118.494 65.880 97.795 1.00 25.37 381 VAL B CA 1
ATOM 8199 C C . VAL B 1 381 ? 118.916 66.596 96.518 1.00 25.37 381 VAL B C 1
ATOM 8200 O O . VAL B 1 381 ? 118.124 66.671 95.574 1.00 25.37 381 VAL B O 1
ATOM 8204 N N . SER B 1 382 ? 120.148 67.107 96.446 1.00 25.92 382 SER B N 1
ATOM 8205 C CA . SER B 1 382 ? 120.627 67.697 95.203 1.00 25.92 382 SER B CA 1
ATOM 8206 C C . SER B 1 382 ? 120.751 66.676 94.082 1.00 25.92 382 SER B C 1
ATOM 8207 O O . SER B 1 382 ? 120.345 66.964 92.951 1.00 25.92 382 SER B O 1
ATOM 8210 N N . LEU B 1 383 ? 121.290 65.491 94.370 1.00 25.40 383 LEU B N 1
ATOM 8211 C CA . LEU B 1 383 ? 121.373 64.435 93.372 1.00 25.40 383 LEU B CA 1
ATOM 8212 C C . LEU B 1 383 ? 120.004 63.982 92.893 1.00 25.40 383 LEU B C 1
ATOM 8213 O O . LEU B 1 383 ? 119.843 63.699 91.703 1.00 25.40 383 LEU B O 1
ATOM 8218 N N . VAL B 1 384 ? 119.022 63.901 93.785 1.00 24.82 384 VAL B N 1
ATOM 8219 C CA . VAL B 1 384 ? 117.672 63.541 93.365 1.00 24.82 384 VAL B CA 1
ATOM 8220 C C . VAL B 1 384 ? 117.035 64.645 92.529 1.00 24.82 384 VAL B C 1
ATOM 8221 O O . VAL B 1 384 ? 116.438 64.368 91.486 1.00 24.82 384 VAL B O 1
ATOM 8225 N N . THR B 1 385 ? 117.149 65.904 92.954 1.00 25.63 385 THR B N 1
ATOM 8226 C CA . THR B 1 385 ? 116.505 66.999 92.240 1.00 25.63 385 THR B CA 1
ATOM 8227 C C . THR B 1 385 ? 117.218 67.371 90.950 1.00 25.63 385 THR B C 1
ATOM 8228 O O . THR B 1 385 ? 116.653 68.120 90.151 1.00 25.63 385 THR B O 1
ATOM 8232 N N . THR B 1 386 ? 118.441 66.896 90.731 1.00 28.60 386 THR B N 1
ATOM 8233 C CA . THR B 1 386 ? 119.076 67.026 89.426 1.00 28.60 386 THR B CA 1
ATOM 8234 C C . THR B 1 386 ? 118.636 65.939 88.457 1.00 28.60 386 THR B C 1
ATOM 8235 O O . THR B 1 386 ? 118.281 66.236 87.310 1.00 28.60 386 THR B O 1
ATOM 8239 N N . VAL B 1 387 ? 118.642 64.685 88.909 1.00 29.02 387 VAL B N 1
ATOM 8240 C CA . VAL B 1 387 ? 118.230 63.575 88.060 1.00 29.02 387 VAL B CA 1
ATOM 8241 C C . VAL B 1 387 ? 116.763 63.711 87.674 1.00 29.02 387 VAL B C 1
ATOM 8242 O O . VAL B 1 387 ? 116.390 63.463 86.523 1.00 29.02 387 VAL B O 1
ATOM 8246 N N . VAL B 1 388 ? 115.907 64.099 88.624 1.00 31.36 388 VAL B N 1
ATOM 8247 C CA . VAL B 1 388 ? 114.491 64.253 88.308 1.00 31.36 388 VAL B CA 1
ATOM 8248 C C . VAL B 1 388 ? 114.283 65.327 87.251 1.00 31.36 388 VAL B C 1
ATOM 8249 O O . VAL B 1 388 ? 113.537 65.119 86.289 1.00 31.36 388 VAL B O 1
ATOM 8253 N N . VAL B 1 389 ? 114.942 66.478 87.395 1.00 33.68 389 VAL B N 1
ATOM 8254 C CA . VAL B 1 389 ? 114.808 67.539 86.402 1.00 33.68 389 VAL B CA 1
ATOM 8255 C C . VAL B 1 389 ? 115.300 67.072 85.040 1.00 33.68 389 VAL B C 1
ATOM 8256 O O . VAL B 1 389 ? 114.629 67.279 84.023 1.00 33.68 389 VAL B O 1
ATOM 8260 N N . PHE B 1 390 ? 116.464 66.425 84.991 1.00 40.06 390 PHE B N 1
ATOM 8261 C CA . PHE B 1 390 ? 117.015 66.018 83.702 1.00 40.06 390 PHE B CA 1
ATOM 8262 C C . PHE B 1 390 ? 116.134 64.976 83.014 1.00 40.06 390 PHE B C 1
ATOM 8263 O O . PHE B 1 390 ? 115.872 65.075 81.806 1.00 40.06 390 PHE B O 1
ATOM 8271 N N . VAL B 1 391 ? 115.649 63.988 83.769 1.00 37.26 391 VAL B N 1
ATOM 8272 C CA . VAL B 1 391 ? 114.817 62.942 83.185 1.00 37.26 391 VAL B CA 1
ATOM 8273 C C . VAL B 1 391 ? 113.468 63.502 82.753 1.00 37.26 391 VAL B C 1
ATOM 8274 O O . VAL B 1 391 ? 112.981 63.199 81.658 1.00 37.26 391 VAL B O 1
ATOM 8278 N N . ALA B 1 392 ? 112.843 64.328 83.591 1.00 38.42 392 ALA B N 1
ATOM 8279 C CA . ALA B 1 392 ? 111.588 64.970 83.231 1.00 38.42 392 ALA B CA 1
ATOM 8280 C C . ALA B 1 392 ? 111.761 66.023 82.147 1.00 38.42 392 ALA B C 1
ATOM 8281 O O . ALA B 1 392 ? 110.762 66.523 81.624 1.00 38.42 392 ALA B O 1
ATOM 8283 N N . SER B 1 393 ? 112.998 66.390 81.823 1.00 41.41 393 SER B N 1
ATOM 8284 C CA . SER B 1 393 ? 113.271 67.240 80.674 1.00 41.41 393 SER B CA 1
ATOM 8285 C C . SER B 1 393 ? 113.422 66.456 79.380 1.00 41.41 393 SER B C 1
ATOM 8286 O O . SER B 1 393 ? 112.873 66.870 78.356 1.00 41.41 393 SER B O 1
ATOM 8289 N N . MET B 1 394 ? 114.152 65.336 79.381 1.00 45.31 394 MET B N 1
ATOM 8290 C CA . MET B 1 394 ? 114.208 64.559 78.143 1.00 45.31 394 MET B CA 1
ATOM 8291 C C . MET B 1 394 ? 112.890 63.834 77.884 1.00 45.31 394 MET B C 1
ATOM 8292 O O . MET B 1 394 ? 112.388 63.832 76.755 1.00 45.31 394 MET B O 1
ATOM 8297 N N . VAL B 1 395 ? 112.316 63.221 78.911 1.00 43.07 395 VAL B N 1
ATOM 8298 C CA . VAL B 1 395 ? 111.050 62.522 78.796 1.00 43.07 395 VAL B CA 1
ATOM 8299 C C . VAL B 1 395 ? 109.971 63.424 79.380 1.00 43.07 395 VAL B C 1
ATOM 8300 O O . VAL B 1 395 ? 110.254 64.390 80.091 1.00 43.07 395 VAL B O 1
ATOM 8304 N N . LEU B 1 396 ? 108.714 63.130 79.048 1.00 44.12 396 LEU B N 1
ATOM 8305 C CA . LEU B 1 396 ? 107.549 63.843 79.571 1.00 44.12 396 LEU B CA 1
ATOM 8306 C C . LEU B 1 396 ? 107.521 65.307 79.147 1.00 44.12 396 LEU B C 1
ATOM 8307 O O . LEU B 1 396 ? 106.698 66.084 79.641 1.00 44.12 396 LEU B O 1
ATOM 8312 N N . GLY B 1 397 ? 108.402 65.702 78.233 1.00 48.51 397 GLY B N 1
ATOM 8313 C CA . GLY B 1 397 ? 108.421 67.065 77.745 1.00 48.51 397 GLY B CA 1
ATOM 8314 C C . GLY B 1 397 ? 107.921 67.153 76.321 1.00 48.51 397 GLY B C 1
ATOM 8315 O O . GLY B 1 397 ? 108.382 66.413 75.448 1.00 48.51 397 GLY B O 1
ATOM 8316 N N . GLU B 1 398 ? 106.979 68.055 76.071 1.00 50.50 398 GLU B N 1
ATOM 8317 C CA . GLU B 1 398 ? 106.336 68.176 74.771 1.00 50.50 398 GLU B CA 1
ATOM 8318 C C . GLU B 1 398 ? 107.132 69.147 73.909 1.00 50.50 398 GLU B C 1
ATOM 8319 O O . GLU B 1 398 ? 107.246 70.330 74.245 1.00 50.50 398 GLU B O 1
ATOM 8325 N N . CYS B 1 399 ? 107.677 68.647 72.804 1.00 58.79 399 CYS B N 1
ATOM 8326 C CA . CYS B 1 399 ? 108.408 69.479 71.855 1.00 58.79 399 CYS B CA 1
ATOM 8327 C C . CYS B 1 399 ? 107.389 70.186 70.970 1.00 58.79 399 CYS B C 1
ATOM 8328 O O . CYS B 1 399 ? 106.724 69.552 70.144 1.00 58.79 399 CYS B O 1
ATOM 8331 N N . ARG B 1 400 ? 107.269 71.497 71.143 1.00 53.50 400 ARG B N 1
ATOM 8332 C CA . ARG B 1 400 ? 106.264 72.300 70.464 1.00 53.50 400 ARG B CA 1
ATOM 8333 C C . ARG B 1 400 ? 106.933 73.257 69.489 1.00 53.50 400 ARG B C 1
ATOM 8334 O O . ARG B 1 400 ? 108.033 73.751 69.748 1.00 53.50 400 ARG B O 1
ATOM 8342 N N . GLN B 1 401 ? 106.270 73.506 68.362 1.00 62.12 401 GLN B N 1
ATOM 8343 C CA . GLN B 1 401 ? 106.815 74.422 67.370 1.00 62.12 401 GLN B CA 1
ATOM 8344 C C . GLN B 1 401 ? 106.828 75.846 67.910 1.00 62.12 401 GLN B C 1
ATOM 8345 O O . GLN B 1 401 ? 105.878 76.291 68.560 1.00 62.12 401 GLN B O 1
ATOM 8351 N N . MET B 1 402 ? 107.913 76.562 67.636 1.00 66.57 402 MET B N 1
ATOM 8352 C CA . MET B 1 402 ? 108.058 77.934 68.105 1.00 66.57 402 MET B CA 1
ATOM 8353 C C . MET B 1 402 ? 107.124 78.873 67.352 1.00 66.57 402 MET B C 1
ATOM 8354 O O . MET B 1 402 ? 106.568 78.510 66.316 1.00 66.57 402 MET B O 1
ATOM 8359 N N . ASN B 1 422 ? 113.936 83.622 70.680 1.00 56.99 422 ASN B N 1
ATOM 8360 C CA . ASN B 1 422 ? 113.973 84.277 71.982 1.00 56.99 422 ASN B CA 1
ATOM 8361 C C . ASN B 1 422 ? 115.082 83.694 72.849 1.00 56.99 422 ASN B C 1
ATOM 8362 O O . ASN B 1 422 ? 115.361 82.497 72.796 1.00 56.99 422 ASN B O 1
ATOM 8367 N N . SER B 1 423 ? 115.727 84.555 73.639 1.00 55.67 423 SER B N 1
ATOM 8368 C CA . SER B 1 423 ? 116.768 84.082 74.546 1.00 55.67 423 SER B CA 1
ATOM 8369 C C . SER B 1 423 ? 116.169 83.325 75.725 1.00 55.67 423 SER B C 1
ATOM 8370 O O . SER B 1 423 ? 116.759 82.355 76.215 1.00 55.67 423 SER B O 1
ATOM 8373 N N . SER B 1 424 ? 114.998 83.758 76.197 1.00 50.72 424 SER B N 1
ATOM 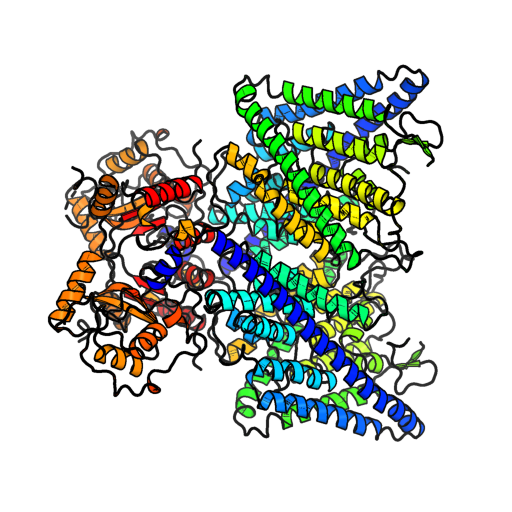8374 C CA . SER B 1 424 ? 114.379 83.121 77.355 1.00 50.72 424 SER B CA 1
ATOM 8375 C C . SER B 1 424 ? 113.977 81.683 77.055 1.00 50.72 424 SER B C 1
ATOM 8376 O O . SER B 1 424 ? 114.142 80.797 77.900 1.00 50.72 424 SER B O 1
ATOM 8379 N N . ILE B 1 425 ? 113.443 81.432 75.858 1.00 54.72 425 ILE B N 1
ATOM 8380 C CA . ILE B 1 425 ? 112.947 80.102 75.533 1.00 54.72 425 ILE B CA 1
ATOM 8381 C C . ILE B 1 425 ? 114.119 79.140 75.379 1.00 54.72 425 ILE B C 1
ATOM 8382 O O . ILE B 1 425 ? 115.190 79.502 74.875 1.00 54.72 425 ILE B O 1
ATOM 8387 N N . LYS B 1 426 ? 113.924 77.908 75.838 1.00 52.04 426 LYS B N 1
ATOM 8388 C CA . LYS B 1 426 ? 114.992 76.923 75.949 1.00 52.04 426 LYS B CA 1
ATOM 8389 C C . LYS B 1 426 ? 114.626 75.668 75.170 1.00 52.04 426 LYS B C 1
ATOM 8390 O O . LYS B 1 426 ? 113.520 75.140 75.322 1.00 52.04 426 LYS B O 1
ATOM 8396 N N . THR B 1 427 ? 115.553 75.191 74.343 1.00 56.23 427 THR B N 1
ATOM 8397 C CA . THR B 1 427 ? 115.340 74.009 73.517 1.00 56.23 427 THR B CA 1
ATOM 8398 C C . THR B 1 427 ? 116.285 72.894 73.955 1.00 56.23 427 THR B C 1
ATOM 8399 O O . THR B 1 427 ? 117.508 73.067 73.949 1.00 56.23 427 THR B O 1
ATOM 8403 N N . PHE B 1 428 ? 115.709 71.753 74.329 1.00 57.31 428 PHE B N 1
ATOM 8404 C CA . PHE B 1 428 ? 116.440 70.585 74.802 1.00 57.31 428 PHE B CA 1
ATOM 8405 C C . PHE B 1 428 ? 115.732 69.328 74.324 1.00 57.31 428 PHE B C 1
ATOM 8406 O O . PHE B 1 428 ? 114.511 69.207 74.471 1.00 57.31 428 PHE B O 1
ATOM 8414 N N . PHE B 1 429 ? 116.501 68.399 73.754 1.00 59.20 429 PHE B N 1
ATOM 8415 C CA . PHE B 1 429 ? 116.007 67.070 73.386 1.00 59.20 429 PHE B CA 1
ATOM 8416 C C . PHE B 1 429 ? 114.857 67.154 72.384 1.00 59.20 429 PHE B C 1
ATOM 8417 O O . PHE B 1 429 ? 113.956 66.314 72.369 1.00 59.20 429 PHE B O 1
ATOM 8425 N N . CYS B 1 430 ? 114.884 68.179 71.538 1.00 64.39 430 CYS B N 1
ATOM 8426 C CA . CYS B 1 430 ? 113.831 68.391 70.558 1.00 64.39 430 CYS B CA 1
ATOM 8427 C C . CYS B 1 430 ? 114.427 68.630 69.180 1.00 64.39 430 CYS B C 1
ATOM 8428 O O . CYS B 1 430 ? 115.563 69.101 69.061 1.00 64.39 430 CYS B O 1
ATOM 8431 N N . PRO B 1 431 ? 113.681 68.312 68.118 1.00 67.69 431 PRO B N 1
ATOM 8432 C CA . PRO B 1 431 ? 114.197 68.534 66.761 1.00 67.69 431 PRO B CA 1
ATOM 8433 C C . PRO B 1 431 ? 114.251 70.006 66.387 1.00 67.69 431 PRO B C 1
ATOM 8434 O O . PRO B 1 431 ? 113.990 70.880 67.220 1.00 67.69 431 PRO B O 1
ATOM 8438 N N . ASN B 1 432 ? 114.589 70.286 65.131 1.00 71.22 432 ASN B N 1
ATOM 8439 C CA . ASN B 1 432 ? 114.755 71.661 64.681 1.00 71.22 432 ASN B CA 1
ATOM 8440 C C . ASN B 1 432 ? 113.427 72.408 64.701 1.00 71.22 432 ASN B C 1
ATOM 8441 O O . ASN B 1 432 ? 112.362 71.825 64.481 1.00 71.22 432 ASN B O 1
ATOM 8446 N N . ASP B 1 433 ? 113.503 73.713 64.974 1.00 68.42 433 ASP B N 1
ATOM 8447 C CA . ASP B 1 433 ? 112.340 74.601 65.013 1.00 68.42 433 ASP B CA 1
ATOM 8448 C C . ASP B 1 433 ? 111.316 74.144 66.051 1.00 68.42 433 ASP B C 1
ATOM 8449 O O . ASP B 1 433 ? 110.107 74.303 65.866 1.00 68.42 433 ASP B O 1
ATOM 8454 N N . THR B 1 434 ? 111.790 73.571 67.155 1.00 62.38 434 THR B N 1
ATOM 8455 C CA . THR B 1 434 ? 110.935 73.161 68.257 1.00 62.38 434 THR B CA 1
ATOM 8456 C C . THR B 1 434 ? 111.605 73.507 69.578 1.00 62.38 434 THR B C 1
ATOM 8457 O O . THR B 1 434 ? 112.830 73.626 69.660 1.00 62.38 434 THR B O 1
ATOM 8461 N N . TYR B 1 435 ? 110.784 73.672 70.612 1.00 52.83 435 TYR B N 1
ATOM 8462 C CA . TYR B 1 435 ? 111.260 73.960 71.955 1.00 52.83 435 TYR B CA 1
ATOM 8463 C C . TYR B 1 435 ? 110.604 73.000 72.934 1.00 52.83 435 TYR B C 1
ATOM 8464 O O . TYR B 1 435 ? 109.494 72.514 72.702 1.00 52.83 435 TYR B O 1
ATOM 8473 N N . ASN B 1 436 ? 111.295 72.740 74.037 1.00 47.10 436 ASN B N 1
ATOM 8474 C CA . ASN B 1 436 ? 110.791 71.880 75.098 1.00 47.10 436 ASN B CA 1
ATOM 8475 C C . ASN B 1 436 ? 110.180 72.752 76.186 1.00 47.10 436 ASN B C 1
ATOM 8476 O O . ASN B 1 436 ? 110.873 73.583 76.781 1.00 47.10 436 ASN B O 1
ATOM 8481 N N . ASP B 1 437 ? 108.882 72.567 76.440 1.00 42.08 437 ASP B N 1
ATOM 8482 C CA . ASP B 1 437 ? 108.204 73.394 77.433 1.00 42.08 437 ASP B CA 1
ATOM 8483 C C . ASP B 1 437 ? 108.650 73.048 78.851 1.00 42.08 437 ASP B C 1
ATOM 8484 O O . ASP B 1 437 ? 108.876 73.942 79.675 1.00 42.08 437 ASP B O 1
ATOM 8489 N N . MET B 1 438 ? 108.788 71.758 79.157 1.00 39.93 438 MET B N 1
ATOM 8490 C CA . MET B 1 438 ? 109.264 71.379 80.482 1.00 39.93 438 MET B CA 1
ATOM 8491 C C . MET B 1 438 ? 110.709 71.816 80.692 1.00 39.93 438 MET B C 1
ATOM 8492 O O . MET B 1 438 ? 111.078 72.262 81.785 1.00 39.93 438 MET B O 1
ATOM 8497 N N . ALA B 1 439 ? 111.540 71.702 79.654 1.00 39.88 439 ALA B N 1
ATOM 8498 C CA . ALA B 1 439 ? 112.930 72.121 79.780 1.00 39.88 439 ALA B CA 1
ATOM 8499 C C . ALA B 1 439 ? 113.042 73.630 79.950 1.00 39.88 439 ALA B C 1
ATOM 8500 O O . ALA B 1 439 ? 113.907 74.110 80.687 1.00 39.88 439 ALA B O 1
ATOM 8502 N N . THR B 1 440 ? 112.188 74.400 79.272 1.00 38.16 440 THR B N 1
ATOM 8503 C CA . THR B 1 440 ? 112.249 75.848 79.442 1.00 38.16 440 THR B CA 1
ATOM 8504 C C . THR B 1 440 ? 111.625 76.269 80.765 1.00 38.16 440 THR B C 1
ATOM 8505 O O . THR B 1 440 ? 111.882 77.374 81.256 1.00 38.16 440 THR B O 1
ATOM 8509 N N . LEU B 1 441 ? 110.796 75.408 81.357 1.00 32.28 441 LEU B N 1
ATOM 8510 C CA . LEU B 1 441 ? 110.318 75.672 82.710 1.00 32.28 441 LEU B CA 1
ATOM 8511 C C . LEU B 1 441 ? 111.413 75.415 83.737 1.00 32.28 441 LEU B C 1
ATOM 8512 O O . LEU B 1 441 ? 111.595 76.195 84.679 1.00 32.28 441 LEU B O 1
ATOM 8517 N N . PHE B 1 442 ? 112.158 74.322 83.568 1.00 33.57 442 PHE B N 1
ATOM 8518 C CA . PHE B 1 442 ? 113.089 73.892 84.608 1.00 33.57 442 PHE B CA 1
ATOM 8519 C C . PHE B 1 442 ? 114.436 74.601 84.499 1.00 33.57 442 PHE B C 1
ATOM 8520 O O . PHE B 1 442 ? 115.034 74.973 85.514 1.00 33.57 442 PHE B O 1
ATOM 8528 N N . PHE B 1 443 ? 114.938 74.788 83.277 1.00 39.20 443 PHE B N 1
ATOM 8529 C CA . PHE B 1 443 ? 116.306 75.269 83.110 1.00 39.20 443 PHE B CA 1
ATOM 8530 C C . PHE B 1 443 ? 116.393 76.789 83.189 1.00 39.20 443 PHE B C 1
ATOM 8531 O O . PHE B 1 443 ? 117.487 77.343 83.328 1.00 39.20 443 PHE B O 1
ATOM 8539 N N . ASN B 1 444 ? 115.270 77.483 83.076 1.00 35.56 444 ASN B N 1
ATOM 8540 C CA . ASN B 1 444 ? 115.293 78.921 83.293 1.00 35.56 444 ASN B CA 1
ATOM 8541 C C . ASN B 1 444 ? 115.319 79.225 84.789 1.00 35.56 444 ASN B C 1
ATOM 8542 O O . ASN B 1 444 ? 114.878 78.401 85.598 1.00 35.56 444 ASN B O 1
ATOM 8547 N N . PRO B 1 445 ? 115.836 80.384 85.191 1.00 29.77 445 PRO B N 1
ATOM 8548 C CA . PRO B 1 445 ? 115.734 80.788 86.596 1.00 29.77 445 PRO B CA 1
ATOM 8549 C C . PRO B 1 445 ? 114.278 80.915 87.021 1.00 29.77 445 PRO B C 1
ATOM 8550 O O . PRO B 1 445 ? 113.396 81.193 86.207 1.00 29.77 445 PRO B O 1
ATOM 8554 N N . GLN B 1 446 ? 114.032 80.695 88.314 1.00 23.56 446 GLN B N 1
ATOM 8555 C CA . GLN B 1 446 ? 112.665 80.653 88.821 1.00 23.56 446 GLN B CA 1
ATOM 8556 C C . GLN B 1 446 ? 111.932 81.963 88.568 1.00 23.56 446 GLN B C 1
ATOM 8557 O O . GLN B 1 446 ? 110.735 81.965 88.250 1.00 23.56 446 GLN B O 1
ATOM 8563 N N . GLU B 1 447 ? 112.634 83.090 88.703 1.00 23.73 447 GLU B N 1
ATOM 8564 C CA . GLU B 1 447 ? 112.015 84.383 88.431 1.00 23.73 447 GLU B CA 1
ATOM 8565 C C . GLU B 1 447 ? 111.581 84.491 86.975 1.00 23.73 447 GLU B C 1
ATOM 8566 O O . GLU B 1 447 ? 110.543 85.090 86.672 1.00 23.73 447 GLU B O 1
ATOM 8568 N N . SER B 1 448 ? 112.365 83.922 86.057 1.00 25.76 448 SER B N 1
ATOM 8569 C CA . SER B 1 448 ? 111.982 83.930 84.648 1.00 25.76 448 SER B CA 1
ATOM 8570 C C . SER B 1 448 ? 110.815 82.986 84.384 1.00 25.76 448 SER B C 1
ATOM 8571 O O . SER B 1 448 ? 109.942 83.279 83.557 1.00 25.76 448 SER B O 1
ATOM 8574 N N . ALA B 1 449 ? 110.788 81.840 85.068 1.00 24.28 449 ALA B N 1
ATOM 8575 C CA . ALA B 1 449 ? 109.684 80.904 84.892 1.00 24.28 449 ALA B CA 1
ATOM 8576 C C . ALA B 1 449 ? 108.374 81.501 85.388 1.00 24.28 449 ALA B C 1
ATOM 8577 O O . ALA B 1 449 ? 107.310 81.242 84.814 1.00 24.28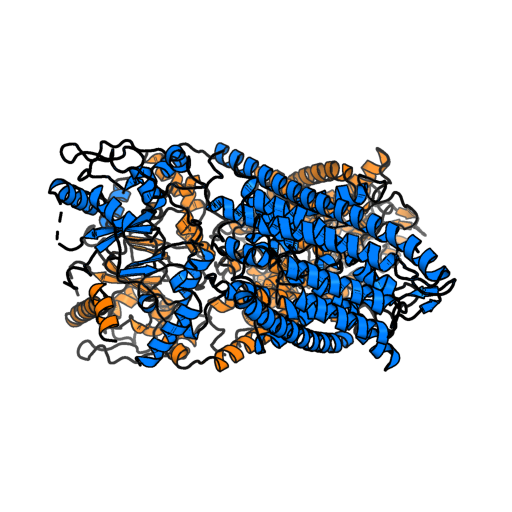 449 ALA B O 1
ATOM 8579 N N . ILE B 1 450 ? 108.429 82.303 86.453 1.00 22.99 450 ILE B N 1
ATOM 8580 C CA . ILE B 1 450 ? 107.222 82.979 86.925 1.00 22.99 450 ILE B CA 1
ATOM 8581 C C . ILE B 1 450 ? 106.681 83.916 85.852 1.00 22.99 450 ILE B C 1
ATOM 8582 O O . ILE B 1 450 ? 105.472 83.946 85.584 1.00 22.99 450 ILE B O 1
ATOM 8587 N N . LEU B 1 451 ? 107.564 84.690 85.216 1.00 23.93 451 LEU B N 1
ATOM 8588 C CA . LEU B 1 451 ? 107.130 85.587 84.150 1.00 23.93 451 LEU B CA 1
ATOM 8589 C C . LEU B 1 451 ? 106.547 84.809 82.980 1.00 23.93 451 LEU B C 1
ATOM 8590 O O . LEU B 1 451 ? 105.527 85.202 82.405 1.00 23.93 451 LEU B O 1
ATOM 8595 N N . GLN B 1 452 ? 107.188 83.701 82.606 1.00 28.79 452 GLN B N 1
ATOM 8596 C CA . GLN B 1 452 ? 106.661 82.891 81.514 1.00 28.79 452 GLN B CA 1
ATOM 8597 C C . GLN B 1 452 ? 105.309 82.276 81.841 1.00 28.79 452 GLN B C 1
ATOM 8598 O O . GLN B 1 452 ? 104.483 82.125 80.935 1.00 28.79 452 GLN B O 1
ATOM 8604 N N . LEU B 1 453 ? 105.057 81.921 83.100 1.00 23.65 453 LEU B N 1
ATOM 8605 C CA . LEU B 1 453 ? 103.750 81.419 83.499 1.00 23.65 453 LEU B CA 1
ATOM 8606 C C . LEU B 1 453 ? 102.712 82.515 83.690 1.00 23.65 453 LEU B C 1
ATOM 8607 O O . LEU B 1 453 ? 101.515 82.213 83.705 1.00 23.65 453 LEU B O 1
ATOM 8612 N N . PHE B 1 454 ? 103.131 83.773 83.835 1.00 22.41 454 PHE B N 1
ATOM 8613 C CA . PHE B 1 454 ? 102.160 84.846 84.028 1.00 22.41 454 PHE B CA 1
ATOM 8614 C C . PHE B 1 454 ? 101.655 85.410 82.704 1.00 22.41 454 PHE B C 1
ATOM 8615 O O . PHE B 1 454 ? 100.453 85.360 82.421 1.00 22.41 454 PHE B O 1
ATOM 8623 N N . HIS B 1 455 ? 102.553 85.949 81.877 1.00 25.64 455 HIS B N 1
ATOM 8624 C CA . HIS B 1 455 ? 102.166 86.791 80.752 1.00 25.64 455 HIS B CA 1
ATOM 8625 C C . HIS B 1 455 ? 102.324 86.110 79.398 1.00 25.64 455 HIS B C 1
ATOM 8626 O O . HIS B 1 455 ? 102.235 86.778 78.365 1.00 25.64 455 HIS B O 1
ATOM 8633 N N . GLN B 1 456 ? 102.559 84.803 79.371 1.00 33.95 456 GLN B N 1
ATOM 8634 C CA . GLN B 1 456 ? 102.759 84.080 78.123 1.00 33.95 456 GLN B CA 1
ATOM 8635 C C . GLN B 1 456 ? 101.808 82.895 78.066 1.00 33.95 456 GLN B C 1
ATOM 8636 O O . GLN B 1 456 ? 101.821 82.042 78.958 1.00 33.95 456 GLN B O 1
ATOM 8642 N N . ASP B 1 457 ? 100.992 82.843 77.016 1.00 42.26 457 ASP B N 1
ATOM 8643 C CA . ASP B 1 457 ? 99.929 81.854 76.883 1.00 42.26 457 ASP B CA 1
ATOM 8644 C C . ASP B 1 457 ? 100.181 80.967 75.671 1.00 42.26 457 ASP B C 1
ATOM 8645 O O . ASP B 1 457 ? 100.805 81.399 74.696 1.00 42.26 457 ASP B O 1
ATOM 8650 N N . GLY B 1 458 ? 99.695 79.730 75.739 1.00 43.12 458 GLY B N 1
ATOM 8651 C CA . GLY B 1 458 ? 99.835 78.788 74.651 1.00 43.12 458 GLY B CA 1
ATOM 8652 C C . GLY B 1 458 ? 101.158 78.061 74.597 1.00 43.12 458 GLY B C 1
ATOM 8653 O O . GLY B 1 458 ? 101.356 77.240 73.692 1.00 43.12 458 GLY B O 1
ATOM 8654 N N . THR B 1 459 ? 102.071 78.333 75.531 1.00 42.31 459 THR B N 1
ATOM 8655 C CA . THR B 1 459 ? 103.377 77.684 75.501 1.00 42.31 459 THR B CA 1
ATOM 8656 C C . THR B 1 459 ? 103.346 76.331 76.203 1.00 42.31 459 THR B C 1
ATOM 8657 O O . THR B 1 459 ? 104.017 75.387 75.771 1.00 42.31 459 THR B O 1
ATOM 8661 N N . PHE B 1 460 ? 102.566 76.211 77.273 1.00 37.15 460 PHE B N 1
ATOM 8662 C CA . PHE B 1 460 ? 102.576 75.027 78.121 1.00 37.15 460 PHE B CA 1
ATOM 8663 C C . PHE B 1 460 ? 101.272 74.260 77.960 1.00 37.15 460 PHE B C 1
ATOM 8664 O O . PHE B 1 460 ? 100.187 74.843 78.060 1.00 37.15 460 PHE B O 1
ATOM 8672 N N . SER B 1 461 ? 101.383 72.959 77.711 1.00 36.67 461 SER B N 1
ATOM 8673 C CA . SER B 1 461 ? 100.212 72.102 77.660 1.00 36.67 461 SER B CA 1
ATOM 8674 C C . SER B 1 461 ? 99.760 71.749 79.076 1.00 36.67 461 SER B C 1
ATOM 8675 O O . SER B 1 461 ? 100.560 71.779 80.014 1.00 36.67 461 SER B O 1
ATOM 8678 N N . PRO B 1 462 ? 98.477 71.423 79.262 1.00 33.69 462 PRO B N 1
ATOM 8679 C CA . PRO B 1 462 ? 97.996 71.114 80.622 1.00 33.69 462 PRO B CA 1
ATOM 8680 C C . PRO B 1 462 ? 98.717 69.949 81.281 1.00 33.69 462 PRO B C 1
ATOM 8681 O O . PRO B 1 462 ? 98.933 69.975 82.500 1.00 33.69 462 PRO B O 1
ATOM 8685 N N . VAL B 1 463 ? 99.094 68.924 80.515 1.00 32.03 463 VAL B N 1
ATOM 8686 C CA . VAL B 1 463 ? 99.800 67.782 81.092 1.00 32.03 463 VAL B CA 1
ATOM 8687 C C . VAL B 1 463 ? 101.151 68.216 81.642 1.00 32.03 463 VAL B C 1
ATOM 8688 O O . VAL B 1 463 ? 101.554 67.820 82.745 1.00 32.03 463 VAL B O 1
ATOM 8692 N N . THR B 1 464 ? 101.877 69.032 80.874 1.00 31.96 464 THR B N 1
ATOM 8693 C CA . THR B 1 464 ? 103.167 69.531 81.333 1.00 31.96 464 THR B CA 1
ATOM 8694 C C . THR B 1 464 ? 103.013 70.356 82.600 1.00 31.96 464 THR B C 1
ATOM 8695 O O . THR B 1 464 ? 103.800 70.213 83.540 1.00 31.96 464 THR B O 1
ATOM 8699 N N . LEU B 1 465 ? 101.998 71.220 82.647 1.00 27.01 465 LEU B N 1
ATOM 8700 C CA . LEU B 1 465 ? 101.773 72.026 83.840 1.00 27.01 465 LEU B CA 1
ATOM 8701 C C . LEU B 1 465 ? 101.442 71.167 85.052 1.00 27.01 465 LEU B C 1
ATOM 8702 O O . LEU B 1 465 ? 101.948 71.431 86.146 1.00 27.01 465 LEU B O 1
ATOM 8707 N N . ALA B 1 466 ? 100.601 70.144 84.886 1.00 25.25 466 ALA B N 1
ATOM 8708 C CA . ALA B 1 466 ? 100.253 69.288 86.017 1.00 25.25 466 ALA B CA 1
ATOM 8709 C C . ALA B 1 466 ? 101.472 68.533 86.530 1.00 25.25 466 ALA B C 1
ATOM 8710 O O . ALA B 1 466 ? 101.716 68.470 87.744 1.00 25.25 466 ALA B O 1
ATOM 8712 N N . LEU B 1 467 ? 102.257 67.956 85.617 1.00 24.68 467 LEU B N 1
ATOM 8713 C CA . LEU B 1 467 ? 103.449 67.224 86.034 1.00 24.68 467 LEU B CA 1
ATOM 8714 C C . LEU B 1 467 ? 104.453 68.147 86.708 1.00 24.68 467 LEU B C 1
ATOM 8715 O O . LEU B 1 467 ? 105.060 67.786 87.725 1.00 24.68 467 LEU B O 1
ATOM 8720 N N . PHE B 1 468 ? 104.636 69.348 86.157 1.00 24.55 468 PHE B N 1
ATOM 8721 C CA . PHE B 1 468 ? 105.549 70.314 86.749 1.00 24.55 468 PHE B CA 1
ATOM 8722 C C . PHE B 1 468 ? 105.090 70.720 88.140 1.00 24.55 468 PHE B C 1
ATOM 8723 O O . PHE B 1 468 ? 105.899 70.815 89.067 1.00 24.55 468 PHE B O 1
ATOM 8731 N N . PHE B 1 469 ? 103.788 70.968 88.304 1.00 21.21 469 PHE B N 1
ATOM 8732 C CA . PHE B 1 469 ? 103.275 71.342 89.615 1.00 21.21 469 PHE B CA 1
ATOM 8733 C C . PHE B 1 469 ? 103.512 70.235 90.627 1.00 21.21 469 PHE B C 1
ATOM 8734 O O . PHE B 1 469 ? 103.982 70.497 91.738 1.00 21.21 469 PHE B O 1
ATOM 8742 N N . VAL B 1 470 ? 103.222 68.988 90.254 1.00 20.32 470 VAL B N 1
ATOM 8743 C CA . VAL B 1 470 ? 103.400 67.880 91.191 1.00 20.32 470 VAL B CA 1
ATOM 8744 C C . VAL B 1 470 ? 104.866 67.744 91.585 1.00 20.32 470 VAL B C 1
ATOM 8745 O O . VAL B 1 470 ? 105.204 67.660 92.775 1.00 20.32 470 VAL B O 1
ATOM 8749 N N . LEU B 1 471 ? 105.763 67.735 90.593 1.00 20.33 471 LEU B N 1
ATOM 8750 C CA . LEU B 1 471 ? 107.180 67.540 90.887 1.00 20.33 471 LEU B CA 1
ATOM 8751 C C . LEU B 1 471 ? 107.740 68.685 91.720 1.00 20.33 471 LEU B C 1
ATOM 8752 O O . LEU B 1 471 ? 108.448 68.453 92.709 1.00 20.33 471 LEU B O 1
ATOM 8757 N N . TYR B 1 472 ? 107.438 69.927 91.337 1.00 19.62 472 TYR B N 1
ATOM 8758 C CA . TYR B 1 472 ? 107.963 71.070 92.068 1.00 19.62 472 TYR B CA 1
ATOM 8759 C C . TYR B 1 472 ? 107.405 71.116 93.482 1.00 19.62 472 TYR B C 1
ATOM 8760 O O . TYR B 1 472 ? 108.135 71.413 94.430 1.00 19.62 472 TYR B O 1
ATOM 8769 N N . PHE B 1 473 ? 106.116 70.810 93.647 1.00 17.47 473 PHE B N 1
ATOM 8770 C CA . PHE B 1 473 ? 105.514 70.798 94.974 1.00 17.47 473 PHE B CA 1
ATOM 8771 C C . PHE B 1 473 ? 106.188 69.773 95.873 1.00 17.47 473 PHE B C 1
ATOM 8772 O O . PHE B 1 473 ? 106.597 70.095 96.996 1.00 17.47 473 PHE B O 1
ATOM 8780 N N . LEU B 1 474 ? 106.342 68.538 95.385 1.00 17.25 474 LEU B N 1
ATOM 8781 C CA . LEU B 1 474 ? 106.959 67.501 96.206 1.00 17.25 474 LEU B CA 1
ATOM 8782 C C . LEU B 1 474 ? 108.408 67.835 96.542 1.00 17.25 474 LEU B C 1
ATOM 8783 O O . LEU B 1 474 ? 108.827 67.706 97.699 1.00 17.25 474 LEU B O 1
ATOM 8788 N N . LEU B 1 475 ? 109.187 68.284 95.556 1.00 18.48 475 LEU B N 1
ATOM 8789 C CA . LEU B 1 475 ? 110.601 68.528 95.816 1.00 18.48 475 LEU B CA 1
ATOM 8790 C C . LEU B 1 475 ? 110.818 69.774 96.668 1.00 18.48 475 LEU B C 1
ATOM 8791 O O . LEU B 1 475 ? 111.771 69.828 97.451 1.00 18.48 475 LEU B O 1
ATOM 8796 N N . ALA B 1 476 ? 109.948 70.780 96.546 1.00 17.13 476 ALA B N 1
ATOM 8797 C CA . ALA B 1 476 ? 110.047 71.946 97.413 1.00 17.13 476 ALA B CA 1
ATOM 8798 C C . ALA B 1 476 ? 109.655 71.601 98.842 1.00 17.13 476 ALA B C 1
ATOM 8799 O O . ALA B 1 476 ? 110.247 72.118 99.796 1.00 17.13 476 ALA B O 1
ATOM 8801 N N . CYS B 1 477 ? 108.652 70.735 99.014 1.00 17.08 477 CYS B N 1
ATOM 8802 C CA . CYS B 1 477 ? 108.299 70.285 100.355 1.00 17.08 477 CYS B CA 1
ATOM 8803 C C . CYS B 1 477 ? 109.427 69.478 100.981 1.00 17.08 477 CYS B C 1
ATOM 8804 O O . CYS B 1 477 ? 109.700 69.604 102.180 1.00 17.08 477 CYS B O 1
ATOM 8807 N N . TRP B 1 478 ? 110.091 68.637 100.188 1.00 19.44 478 TRP B N 1
ATOM 8808 C CA . TRP B 1 478 ? 111.173 67.815 100.716 1.00 19.44 478 TRP B CA 1
ATOM 8809 C C . TRP B 1 478 ? 112.478 68.582 100.888 1.00 19.44 478 TRP B C 1
ATOM 8810 O O . TRP B 1 478 ? 113.342 68.140 101.651 1.00 19.44 478 TRP B O 1
ATOM 8821 N N . THR B 1 479 ? 112.643 69.721 100.213 1.00 18.91 479 THR B N 1
ATOM 8822 C CA . THR B 1 479 ? 113.912 70.438 100.289 1.00 18.91 479 THR B CA 1
ATOM 8823 C C . THR B 1 479 ? 113.980 71.361 101.499 1.00 18.91 479 THR B C 1
ATOM 8824 O O . THR B 1 479 ? 115.037 71.482 102.127 1.00 18.91 479 THR B O 1
ATOM 8828 N N . TYR B 1 480 ? 112.876 72.016 101.850 1.00 19.55 480 TYR B N 1
ATOM 8829 C CA . TYR B 1 480 ? 112.897 72.986 102.940 1.00 19.55 480 TYR B CA 1
ATOM 8830 C C . TYR B 1 480 ? 113.087 72.262 104.265 1.00 19.55 480 TYR B C 1
ATOM 8831 O O . TYR B 1 480 ? 112.268 71.422 104.647 1.00 19.55 480 TYR B O 1
ATOM 8840 N N . GLY B 1 481 ? 114.164 72.593 104.971 1.00 20.98 481 GLY B N 1
ATOM 8841 C CA . GLY B 1 481 ? 114.475 71.948 106.230 1.00 20.98 481 GLY B CA 1
ATOM 8842 C C . GLY B 1 481 ? 115.895 71.426 106.271 1.00 20.98 481 GLY B C 1
ATOM 8843 O O . GLY B 1 481 ? 116.431 71.145 107.346 1.00 20.98 481 GLY B O 1
ATOM 8844 N N . ILE B 1 482 ? 116.515 71.293 105.101 1.00 21.51 482 ILE B N 1
ATOM 8845 C CA . ILE B 1 482 ? 117.896 70.836 105.005 1.00 21.51 482 ILE B CA 1
ATOM 8846 C C . ILE B 1 482 ? 118.814 71.999 105.348 1.00 21.51 482 ILE B C 1
ATOM 8847 O O . ILE B 1 482 ? 118.363 73.143 105.470 1.00 21.51 482 ILE B O 1
ATOM 8852 N N . SER B 1 483 ? 120.106 71.710 105.512 1.00 22.56 483 SER B N 1
ATOM 8853 C CA . SER B 1 483 ? 121.025 72.677 106.102 1.00 22.56 483 SER B CA 1
ATOM 8854 C C . SER B 1 483 ? 121.178 73.932 105.246 1.00 22.56 483 SER B C 1
ATOM 8855 O O . SER B 1 483 ? 121.352 75.029 105.785 1.00 22.56 483 SER B O 1
ATOM 8858 N N . VAL B 1 484 ? 121.112 73.804 103.925 1.00 21.50 484 VAL B N 1
ATOM 8859 C CA . VAL B 1 484 ? 121.427 74.927 103.041 1.00 21.50 484 VAL B CA 1
ATOM 8860 C C . VAL B 1 484 ? 120.420 76.057 103.237 1.00 21.50 484 VAL B C 1
ATOM 8861 O O . VAL B 1 484 ? 119.264 75.801 103.605 1.00 21.50 484 VAL B O 1
ATOM 8865 N N . PRO B 1 485 ? 120.814 77.319 103.020 1.00 19.51 485 PRO B N 1
ATOM 8866 C CA . PRO B 1 485 ? 119.892 78.440 103.256 1.00 19.51 485 PRO B CA 1
ATOM 8867 C C . PRO B 1 485 ? 118.787 78.546 102.216 1.00 19.51 485 PRO B C 1
ATOM 8868 O O . PRO B 1 485 ? 118.882 79.333 101.270 1.00 19.51 485 PRO B O 1
ATOM 8872 N N . SER B 1 486 ? 117.732 77.756 102.389 1.00 20.15 486 SER B N 1
ATOM 8873 C CA . SER B 1 486 ? 116.627 77.736 101.447 1.00 20.15 486 SER B CA 1
ATOM 8874 C C . SER B 1 486 ? 115.691 78.924 101.671 1.00 20.15 486 SER B C 1
ATOM 8875 O O . SER B 1 486 ? 115.715 79.590 102.708 1.00 20.15 486 SER B O 1
ATOM 8878 N N . GLY B 1 487 ? 114.853 79.182 100.663 1.00 19.81 487 GLY B N 1
ATOM 8879 C CA . GLY B 1 487 ? 113.780 80.142 100.784 1.00 19.81 487 GLY B CA 1
ATOM 8880 C C . GLY B 1 487 ? 112.455 79.476 100.462 1.00 19.81 487 GLY B C 1
ATOM 8881 O O . GLY B 1 487 ? 112.407 78.315 100.053 1.00 19.81 487 GLY B O 1
ATOM 8882 N N . LEU B 1 488 ? 111.372 80.225 100.661 1.00 18.64 488 LEU B N 1
ATOM 8883 C CA . LEU B 1 488 ? 110.054 79.630 100.480 1.00 18.64 488 LEU B CA 1
ATOM 8884 C C . LEU B 1 488 ? 109.062 80.468 99.686 1.00 18.64 488 LEU B C 1
ATOM 8885 O O . LEU B 1 488 ? 108.065 79.906 99.226 1.00 18.64 488 LEU B O 1
ATOM 8890 N N . PHE B 1 489 ? 109.272 81.774 99.514 1.00 16.28 489 PHE B N 1
ATOM 8891 C CA . PHE B 1 489 ? 108.293 82.577 98.789 1.00 16.28 489 PHE B CA 1
ATOM 8892 C C . PHE B 1 489 ? 108.198 82.161 97.327 1.00 16.28 489 PHE B C 1
ATOM 8893 O O . PHE B 1 489 ? 107.106 81.873 96.827 1.00 16.28 489 PHE B O 1
ATOM 8901 N N . VAL B 1 490 ? 109.327 82.117 96.626 1.00 17.45 490 VAL B N 1
ATOM 8902 C CA . VAL B 1 490 ? 109.327 81.830 95.192 1.00 17.45 490 VAL B CA 1
ATOM 8903 C C . VAL B 1 490 ? 108.867 80.404 94.892 1.00 17.45 490 VAL B C 1
ATOM 8904 O O . VAL B 1 490 ? 107.992 80.230 94.033 1.00 17.45 490 VAL B O 1
ATOM 8908 N N . PRO B 1 491 ? 109.387 79.359 95.542 1.00 16.37 491 PRO B N 1
ATOM 8909 C CA . PRO B 1 491 ? 108.887 78.006 95.271 1.00 16.37 491 PRO B CA 1
ATOM 8910 C C . PRO B 1 491 ? 107.428 77.783 95.641 1.00 16.37 491 PRO B C 1
ATOM 8911 O O . PRO B 1 491 ? 106.840 76.801 95.182 1.00 16.37 491 PRO B O 1
ATOM 8915 N N . SER B 1 492 ? 106.830 78.653 96.455 1.00 14.60 492 SER B N 1
ATOM 8916 C CA . SER B 1 492 ? 105.393 78.640 96.676 1.00 14.60 492 SER B CA 1
ATOM 8917 C C . SER B 1 492 ? 104.644 79.576 95.745 1.00 14.60 492 SER B C 1
ATOM 8918 O O . SER B 1 492 ? 103.489 79.300 95.413 1.00 14.60 492 SER B O 1
ATOM 8921 N N . LEU B 1 493 ? 105.272 80.667 95.320 1.00 14.90 493 LEU B N 1
ATOM 8922 C CA . LEU B 1 493 ? 104.711 81.574 94.333 1.00 14.90 493 LEU B CA 1
ATOM 8923 C C . LEU B 1 493 ? 104.807 81.020 92.920 1.00 14.90 493 LEU B C 1
ATOM 8924 O O . LEU B 1 493 ? 104.223 81.599 91.999 1.00 14.90 493 LEU B O 1
ATOM 8929 N N . LEU B 1 494 ? 105.522 79.913 92.731 1.00 17.15 494 LEU B N 1
ATOM 8930 C CA . LEU B 1 494 ? 105.736 79.335 91.413 1.00 17.15 494 LEU B CA 1
ATOM 8931 C C . LEU B 1 494 ? 104.927 78.068 91.174 1.00 17.15 494 LEU B C 1
ATOM 8932 O O . LEU B 1 494 ? 104.620 77.760 90.019 1.00 17.15 494 LEU B O 1
ATOM 8937 N N . CYS B 1 495 ? 104.589 77.320 92.227 1.00 18.43 495 CYS B N 1
ATOM 8938 C CA . CYS B 1 495 ? 103.606 76.251 92.087 1.00 18.43 495 CYS B CA 1
ATOM 8939 C C . CYS B 1 495 ? 102.217 76.829 91.852 1.00 18.43 495 CYS B C 1
ATOM 8940 O O . CYS B 1 495 ? 101.437 76.303 91.047 1.00 18.43 495 CYS B O 1
ATOM 8943 N N . GLY B 1 496 ? 101.891 77.913 92.556 1.00 16.21 496 GLY B N 1
ATOM 8944 C CA . GLY B 1 496 ? 100.601 78.548 92.374 1.00 16.21 496 GLY B CA 1
ATOM 8945 C C . GLY B 1 496 ? 100.412 79.128 90.990 1.00 16.21 496 GLY B C 1
ATOM 8946 O O . GLY B 1 496 ? 99.304 79.102 90.453 1.00 16.21 496 GLY B O 1
ATOM 8947 N N . ALA B 1 497 ? 101.480 79.665 90.396 1.00 16.39 497 ALA B N 1
ATOM 8948 C CA . ALA B 1 497 ? 101.383 80.150 89.025 1.00 16.39 497 ALA B CA 1
ATOM 8949 C C . ALA B 1 497 ? 101.068 79.020 88.057 1.00 16.39 497 ALA B C 1
ATOM 8950 O O . ALA B 1 497 ? 100.236 79.191 87.159 1.00 16.39 497 ALA B O 1
ATOM 8952 N N . ALA B 1 498 ? 101.709 77.863 88.228 1.00 18.12 498 ALA B N 1
ATOM 8953 C CA . ALA B 1 498 ? 101.402 76.705 87.397 1.00 18.12 498 ALA B CA 1
ATOM 8954 C C . ALA B 1 498 ? 99.964 76.247 87.592 1.00 18.12 498 ALA B C 1
ATOM 8955 O O . ALA B 1 498 ? 99.275 75.934 86.616 1.00 18.12 498 ALA B O 1
ATOM 8957 N N . PHE B 1 499 ? 99.490 76.213 88.838 1.00 19.02 499 PHE B N 1
ATOM 8958 C CA . PHE B 1 499 ? 98.105 75.825 89.089 1.00 19.02 499 PHE B CA 1
ATOM 8959 C C . PHE B 1 499 ? 97.124 76.799 88.446 1.00 19.02 499 PHE B C 1
ATOM 8960 O O . PHE B 1 499 ? 96.124 76.380 87.851 1.00 19.02 499 PHE B O 1
ATOM 8968 N N . GLY B 1 500 ? 97.390 78.100 88.553 1.00 20.46 500 GLY B N 1
ATOM 8969 C CA . GLY B 1 500 ? 96.505 79.079 87.946 1.00 20.46 500 GLY B CA 1
ATOM 8970 C C . GLY B 1 500 ? 96.496 78.999 86.433 1.00 20.46 500 GLY B C 1
ATOM 8971 O O . GLY B 1 500 ? 95.439 79.085 85.803 1.00 20.46 500 GLY B O 1
ATOM 8972 N N . ARG B 1 501 ? 97.671 78.828 85.826 1.00 24.33 501 ARG B N 1
ATOM 8973 C CA . ARG B 1 501 ? 97.728 78.667 84.379 1.00 24.33 501 ARG B CA 1
ATOM 8974 C C . ARG B 1 501 ? 96.994 77.405 83.941 1.00 24.33 501 ARG B C 1
ATOM 8975 O O . ARG B 1 501 ? 96.294 77.408 82.921 1.00 24.33 501 ARG B O 1
ATOM 8983 N N . LEU B 1 502 ? 97.125 76.322 84.711 1.00 24.64 502 LEU B N 1
ATOM 8984 C CA . LEU B 1 502 ? 96.425 75.087 84.379 1.00 24.64 502 LEU B CA 1
ATOM 8985 C C . LEU B 1 502 ? 94.914 75.262 84.454 1.00 24.64 502 LEU B C 1
ATOM 8986 O O . LEU B 1 502 ? 94.186 74.809 83.562 1.00 24.64 502 LEU B O 1
ATOM 8991 N N . VAL B 1 503 ? 94.416 75.908 85.512 1.00 25.73 503 VAL B N 1
ATOM 8992 C CA . VAL B 1 503 ? 92.970 76.072 85.625 1.00 25.73 503 VAL B CA 1
ATOM 8993 C C . VAL B 1 503 ? 92.458 77.032 84.559 1.00 25.73 503 VAL B C 1
ATOM 8994 O O . VAL B 1 503 ? 91.337 76.882 84.068 1.00 25.73 503 VAL B O 1
ATOM 8998 N N . ALA B 1 504 ? 93.270 78.017 84.164 1.00 27.63 504 ALA B N 1
ATOM 8999 C CA . ALA B 1 504 ? 92.873 78.885 83.060 1.00 27.63 504 ALA B CA 1
ATOM 9000 C C . ALA B 1 504 ? 92.771 78.108 81.753 1.00 27.63 504 ALA B C 1
ATOM 9001 O O . ALA B 1 504 ? 91.809 78.277 80.992 1.00 27.63 504 ALA B O 1
ATOM 9003 N N . ASN B 1 505 ? 93.757 77.249 81.475 1.00 30.10 505 ASN B N 1
ATOM 9004 C CA . ASN B 1 505 ? 93.718 76.450 80.254 1.00 30.10 505 ASN B CA 1
ATOM 9005 C C . ASN B 1 505 ? 92.525 75.505 80.249 1.00 30.10 505 ASN B C 1
ATOM 9006 O O . ASN B 1 505 ? 91.874 75.320 79.214 1.00 30.10 505 ASN B O 1
ATOM 9011 N N . VAL B 1 506 ? 92.226 74.891 81.393 1.00 33.43 506 VAL B N 1
ATOM 9012 C CA . VAL B 1 506 ? 91.067 74.009 81.464 1.00 33.43 506 VAL B CA 1
ATOM 9013 C C . VAL B 1 506 ? 89.767 74.791 81.309 1.00 33.43 506 VAL B C 1
ATOM 9014 O O . VAL B 1 506 ? 88.850 74.341 80.614 1.00 33.43 506 VAL B O 1
ATOM 9018 N N . LEU B 1 507 ? 89.663 75.964 81.939 1.00 36.15 507 LEU B N 1
ATOM 9019 C CA . LEU B 1 507 ? 88.440 76.751 81.850 1.00 36.15 507 LEU B CA 1
ATOM 9020 C C . LEU B 1 507 ? 88.175 77.207 80.424 1.00 36.15 507 LEU B C 1
ATOM 9021 O O . LEU B 1 507 ? 87.037 77.134 79.948 1.00 36.15 507 LEU B O 1
ATOM 9026 N N . LYS B 1 508 ? 89.211 77.673 79.721 1.00 41.22 508 LYS B N 1
ATOM 9027 C CA . LYS B 1 508 ? 89.008 78.163 78.360 1.00 41.22 508 LYS B CA 1
ATOM 9028 C C . LYS B 1 508 ? 88.483 77.062 77.446 1.00 41.22 508 LYS B C 1
ATOM 9029 O O . LYS B 1 508 ? 87.567 77.291 76.648 1.00 41.22 508 LYS B O 1
ATOM 9035 N N . SER B 1 509 ? 89.050 75.858 77.549 1.00 44.63 509 SER B N 1
ATOM 9036 C CA . SER B 1 509 ? 88.578 74.747 76.729 1.00 44.63 509 SER B CA 1
ATOM 9037 C C . SER B 1 509 ? 87.185 74.298 77.153 1.00 44.63 509 SER B C 1
ATOM 9038 O O . SER B 1 509 ? 86.358 73.938 76.308 1.00 44.63 509 SER B O 1
ATOM 9041 N N . TYR B 1 510 ? 86.911 74.305 78.458 1.00 51.20 510 TYR B N 1
ATOM 9042 C CA . TYR B 1 510 ? 85.615 73.848 78.948 1.00 51.20 510 TYR B CA 1
ATOM 9043 C C . TYR B 1 510 ? 84.491 74.759 78.469 1.00 51.20 510 TYR B C 1
ATOM 9044 O O . TYR B 1 510 ? 83.570 74.317 77.774 1.00 51.20 510 TYR B O 1
ATOM 9053 N N . ILE B 1 511 ? 84.552 76.040 78.827 1.00 52.11 511 ILE B N 1
ATOM 9054 C CA . ILE B 1 511 ? 83.562 77.027 78.412 1.00 52.11 511 ILE B CA 1
ATOM 9055 C C . ILE B 1 511 ? 84.271 78.342 78.112 1.00 52.11 511 ILE B C 1
ATOM 9056 O O . ILE B 1 511 ? 85.256 78.702 78.761 1.00 52.11 511 ILE B O 1
ATOM 9061 N N . GLY B 1 512 ? 83.766 79.055 77.108 1.00 54.62 512 GLY B N 1
ATOM 9062 C CA . GLY B 1 512 ? 84.411 80.263 76.628 1.00 54.62 512 GLY B CA 1
ATOM 9063 C C . GLY B 1 512 ? 84.467 81.417 77.609 1.00 54.62 512 GLY B C 1
ATOM 9064 O O . GLY B 1 512 ? 83.438 82.016 77.933 1.00 54.62 512 GLY B O 1
ATOM 9065 N N . LEU B 1 513 ? 85.671 81.740 78.087 1.00 53.28 513 LEU B N 1
ATOM 9066 C CA . LEU B 1 513 ? 85.886 82.923 78.916 1.00 53.28 513 LEU B CA 1
ATOM 9067 C C . LEU B 1 513 ? 87.038 83.753 78.362 1.00 53.28 513 LEU B C 1
ATOM 9068 O O . LEU B 1 513 ? 87.960 84.131 79.092 1.00 53.28 513 LEU B O 1
ATOM 9073 N N . GLY B 1 514 ? 86.989 84.057 77.069 1.00 54.49 514 GLY B N 1
ATOM 9074 C CA . GLY B 1 514 ? 88.021 84.858 76.446 1.00 54.49 514 GLY B CA 1
ATOM 9075 C C . GLY B 1 514 ? 87.821 86.344 76.659 1.00 54.49 514 GLY B C 1
ATOM 9076 O O . GLY B 1 514 ? 88.557 87.161 76.101 1.00 54.49 514 GLY B O 1
ATOM 9077 N N . HIS B 1 515 ? 86.819 86.710 77.462 1.00 52.42 515 HIS B N 1
ATOM 9078 C CA . HIS B 1 515 ? 86.546 88.119 77.710 1.00 52.42 515 HIS B CA 1
ATOM 9079 C C . HIS B 1 515 ? 87.393 88.684 78.843 1.00 52.42 515 HIS B C 1
ATOM 9080 O O . HIS B 1 515 ? 87.194 89.841 79.229 1.00 52.42 515 HIS B O 1
ATOM 9087 N N . ILE B 1 516 ? 88.318 87.895 79.390 1.00 43.33 516 ILE B N 1
ATOM 9088 C CA . ILE B 1 516 ? 89.158 88.313 80.503 1.00 43.33 516 ILE B CA 1
ATOM 9089 C C . ILE B 1 516 ? 90.601 87.908 80.238 1.00 43.33 516 ILE B C 1
ATOM 9090 O O . ILE B 1 516 ? 90.890 87.023 79.429 1.00 43.33 516 ILE B O 1
ATOM 9095 N N . TYR B 1 517 ? 91.510 88.579 80.940 1.00 29.50 517 TYR B N 1
ATOM 9096 C CA . TYR B 1 517 ? 92.929 88.275 80.830 1.00 29.50 517 TYR B CA 1
ATOM 9097 C C . TYR B 1 517 ? 93.220 86.901 81.420 1.00 29.50 517 TYR B C 1
ATOM 9098 O O . TYR B 1 517 ? 92.598 86.484 82.400 1.00 29.50 517 TYR B O 1
ATOM 9107 N N . SER B 1 518 ? 94.169 86.191 80.811 1.00 25.56 518 SER B N 1
ATOM 9108 C CA . SER B 1 518 ? 94.455 84.822 81.229 1.00 25.56 518 SER B CA 1
ATOM 9109 C C . SER B 1 518 ? 95.512 84.767 82.326 1.00 25.56 518 SER B C 1
ATOM 9110 O O . SER B 1 518 ? 95.566 83.796 83.087 1.00 25.56 518 SER B O 1
ATOM 9113 N N . GLY B 1 519 ? 96.364 85.788 82.420 1.00 23.02 519 GLY B N 1
ATOM 9114 C CA . GLY B 1 519 ? 97.355 85.837 83.481 1.00 23.02 519 GLY B CA 1
ATOM 9115 C C . GLY B 1 519 ? 96.793 86.167 84.847 1.00 23.02 519 GLY B C 1
ATOM 9116 O O . GLY B 1 519 ? 97.475 85.934 85.853 1.00 23.02 519 GLY B O 1
ATOM 9117 N N . THR B 1 520 ? 95.572 86.702 84.905 1.00 19.78 520 THR B N 1
ATOM 9118 C CA . THR B 1 520 ? 94.933 86.958 86.189 1.00 19.78 520 THR B CA 1
ATOM 9119 C C . THR B 1 520 ? 94.729 85.665 86.965 1.00 19.78 520 THR B C 1
ATOM 9120 O O . THR B 1 520 ? 94.909 85.634 88.187 1.00 19.78 520 THR B O 1
ATOM 9124 N N . PHE B 1 521 ? 94.355 84.585 86.276 1.00 18.55 521 PHE B N 1
ATOM 9125 C CA . PHE B 1 521 ? 94.215 83.302 86.955 1.00 18.55 521 PHE B CA 1
ATOM 9126 C C . PHE B 1 521 ? 95.543 82.799 87.496 1.00 18.55 521 PHE B C 1
ATOM 9127 O O . PHE B 1 521 ? 95.581 82.244 88.596 1.00 18.55 521 PHE B O 1
ATOM 9135 N N . ALA B 1 522 ? 96.634 82.973 86.751 1.00 16.80 522 ALA B N 1
ATOM 9136 C CA . ALA B 1 522 ? 97.942 82.609 87.280 1.00 16.80 522 ALA B CA 1
ATOM 9137 C C . ALA B 1 522 ? 98.309 83.429 88.508 1.00 16.80 522 ALA B C 1
ATOM 9138 O O . ALA B 1 522 ? 98.813 82.867 89.489 1.00 16.80 522 ALA B O 1
ATOM 9140 N N . LEU B 1 523 ? 98.055 84.737 88.482 1.00 15.12 523 LEU B N 1
ATOM 9141 C CA . LEU B 1 523 ? 98.340 85.570 89.644 1.00 15.12 523 LEU B CA 1
ATOM 9142 C C . LEU B 1 523 ? 97.523 85.139 90.856 1.00 15.12 523 LEU B C 1
ATOM 9143 O O . LEU B 1 523 ? 98.051 85.050 91.970 1.00 15.12 523 LEU B O 1
ATOM 9148 N N . ILE B 1 524 ? 96.231 84.870 90.659 1.00 14.40 524 ILE B N 1
ATOM 9149 C CA . ILE B 1 524 ? 95.385 84.466 91.776 1.00 14.40 524 ILE B CA 1
ATOM 9150 C C . ILE B 1 524 ? 95.772 83.085 92.284 1.00 14.40 524 ILE B C 1
ATOM 9151 O O . ILE B 1 524 ? 95.716 82.827 93.490 1.00 14.40 524 ILE B O 1
ATOM 9156 N N . GLY B 1 525 ? 96.173 82.176 91.395 1.00 13.45 525 GLY B N 1
ATOM 9157 C CA . GLY B 1 525 ? 96.667 80.887 91.838 1.00 13.45 525 GLY B CA 1
ATOM 9158 C C . GLY B 1 525 ? 97.940 80.971 92.647 1.00 13.45 525 GLY B C 1
ATOM 9159 O O . GLY B 1 525 ? 98.097 80.219 93.613 1.00 13.45 525 GLY B O 1
ATOM 9160 N N . ALA B 1 526 ? 98.853 81.864 92.273 1.00 12.78 526 ALA B N 1
ATOM 9161 C CA . ALA B 1 526 ? 100.041 82.109 93.081 1.00 12.78 526 ALA B CA 1
ATOM 9162 C C . ALA B 1 526 ? 99.714 82.730 94.433 1.00 12.78 526 ALA B C 1
ATOM 9163 O O . ALA B 1 526 ? 100.283 82.319 95.456 1.00 12.78 526 ALA B O 1
ATOM 9165 N N . ALA B 1 527 ? 98.811 83.711 94.457 1.00 11.52 527 ALA B N 1
ATOM 9166 C CA . ALA B 1 527 ? 98.407 84.332 95.711 1.00 11.52 527 ALA B CA 1
ATOM 9167 C C . ALA B 1 527 ? 97.716 83.349 96.644 1.00 11.52 527 ALA B C 1
ATOM 9168 O O . ALA B 1 527 ? 97.975 83.364 97.851 1.00 11.52 527 ALA B O 1
ATOM 9170 N N . ALA B 1 528 ? 96.843 82.493 96.112 1.00 11.93 528 ALA B N 1
ATOM 9171 C CA . ALA B 1 528 ? 96.117 81.524 96.920 1.00 11.93 528 ALA B CA 1
ATOM 9172 C C . ALA B 1 528 ? 96.980 80.358 97.370 1.00 11.93 528 ALA B C 1
ATOM 9173 O O . ALA B 1 528 ? 96.530 79.566 98.203 1.00 11.93 528 ALA B O 1
ATOM 9175 N N . PHE B 1 529 ? 98.191 80.220 96.838 1.00 12.12 529 PHE B N 1
ATOM 9176 C CA . PHE B 1 529 ? 99.147 79.257 97.365 1.00 12.12 529 PHE B CA 1
ATOM 9177 C C . PHE B 1 529 ? 100.090 79.879 98.382 1.00 12.12 529 PHE B C 1
ATOM 9178 O O . PHE B 1 529 ? 100.434 79.231 99.375 1.00 12.12 529 PHE B O 1
ATOM 9186 N N . LEU B 1 530 ? 100.501 81.134 98.179 1.00 11.53 530 LEU B N 1
ATOM 9187 C CA . LEU B 1 530 ? 101.206 81.831 99.251 1.00 11.53 530 LEU B CA 1
ATOM 9188 C C . LEU B 1 530 ? 100.336 81.948 100.494 1.00 11.53 530 LEU B C 1
ATOM 9189 O O . LEU B 1 530 ? 100.806 81.717 101.613 1.00 11.53 530 LEU B O 1
ATOM 9194 N N . GLY B 1 531 ? 99.064 82.309 100.322 1.00 11.80 531 GLY B N 1
ATOM 9195 C CA . GLY B 1 531 ? 98.172 82.376 101.465 1.00 11.80 531 GLY B CA 1
ATOM 9196 C C . GLY B 1 531 ? 97.995 81.031 102.137 1.00 11.80 531 GLY B C 1
ATOM 9197 O O . GLY B 1 531 ? 97.865 80.950 103.359 1.00 11.80 531 GLY B O 1
ATOM 9198 N N . GLY B 1 532 ? 97.986 79.958 101.349 1.00 11.50 532 GLY B N 1
ATOM 9199 C CA . GLY B 1 532 ? 97.876 78.633 101.932 1.00 11.50 532 GLY B CA 1
ATOM 9200 C C . GLY B 1 532 ? 99.106 78.234 102.723 1.00 11.50 532 GLY B C 1
ATOM 9201 O O . GLY B 1 532 ? 98.997 77.623 103.788 1.00 11.50 532 GLY B O 1
ATOM 9202 N N . VAL B 1 533 ? 100.290 78.576 102.220 1.00 11.78 533 VAL B N 1
ATOM 9203 C CA . VAL B 1 533 ? 101.534 78.119 102.830 1.00 11.78 533 VAL B CA 1
ATOM 9204 C C . VAL B 1 533 ? 101.940 79.003 104.004 1.00 11.78 533 VAL B C 1
ATOM 9205 O O . VAL B 1 533 ? 102.047 78.524 105.137 1.00 11.78 533 VAL B O 1
ATOM 9209 N N . VAL B 1 534 ? 102.173 80.294 103.754 1.00 12.23 534 VAL B N 1
ATOM 9210 C CA . VAL B 1 534 ? 102.743 81.141 104.801 1.00 12.23 534 VAL B CA 1
ATOM 9211 C C . VAL B 1 534 ? 101.646 81.726 105.683 1.00 12.23 534 VAL B C 1
ATOM 9212 O O . VAL B 1 534 ? 101.885 82.065 106.848 1.00 12.23 534 VAL B O 1
ATOM 9216 N N . ARG B 1 535 ? 100.432 81.850 105.146 1.00 12.98 535 ARG B N 1
ATOM 9217 C CA . ARG B 1 535 ? 99.276 82.368 105.880 1.00 12.98 535 ARG B CA 1
ATOM 9218 C C . ARG B 1 535 ? 99.529 83.754 106.468 1.00 12.98 535 ARG B C 1
ATOM 9219 O O . ARG B 1 535 ? 99.195 84.019 107.624 1.00 12.98 535 ARG B O 1
ATOM 9227 N N . MET B 1 536 ? 100.118 84.647 105.681 1.00 13.47 536 MET B N 1
ATOM 9228 C CA . MET B 1 536 ? 100.275 86.031 106.097 1.00 13.47 536 MET B CA 1
ATOM 9229 C C . MET B 1 536 ? 99.120 86.878 105.577 1.00 13.47 536 MET B C 1
ATOM 9230 O O . MET B 1 536 ? 98.473 86.545 104.581 1.00 13.47 536 MET B O 1
ATOM 9235 N N . THR B 1 537 ? 98.859 87.980 106.275 1.00 13.62 537 THR B N 1
ATOM 9236 C CA . THR B 1 537 ? 97.820 88.929 105.908 1.00 13.62 537 THR B CA 1
ATOM 9237 C C . THR B 1 537 ? 98.355 90.343 106.076 1.00 13.62 537 THR B C 1
ATOM 9238 O O . THR B 1 537 ? 99.382 90.564 106.721 1.00 13.62 537 THR B O 1
ATOM 9242 N N . ILE B 1 538 ? 97.649 91.298 105.469 1.00 11.98 538 ILE B N 1
ATOM 9243 C CA . ILE B 1 538 ? 98.028 92.709 105.463 1.00 11.98 538 ILE B CA 1
ATOM 9244 C C . ILE B 1 538 ? 99.357 92.889 104.741 1.00 11.98 538 ILE B C 1
ATOM 9245 O O . ILE B 1 538 ? 99.414 93.512 103.677 1.00 11.98 538 ILE B O 1
ATOM 9250 N N . SER B 1 539 ? 100.435 92.360 105.319 1.00 11.81 539 SER B N 1
ATOM 9251 C CA . SER B 1 539 ? 101.749 92.492 104.699 1.00 11.81 539 SER B CA 1
ATOM 9252 C C . SER B 1 539 ? 101.793 91.795 103.346 1.00 11.81 539 SER B C 1
ATOM 9253 O O . SER B 1 539 ? 102.244 92.371 102.351 1.00 11.81 539 SER B O 1
ATOM 9256 N N . LEU B 1 540 ? 101.326 90.546 103.289 1.00 10.84 540 LEU B N 1
ATOM 9257 C CA . LEU B 1 540 ? 101.358 89.802 102.033 1.00 10.84 540 LEU B CA 1
ATOM 9258 C C . LEU B 1 540 ? 100.448 90.431 100.989 1.00 10.84 540 LEU B C 1
ATOM 9259 O O . LEU B 1 540 ? 100.803 90.499 99.806 1.00 10.84 540 LEU B O 1
ATOM 9264 N N . THR B 1 541 ? 99.263 90.882 101.403 1.00 11.90 541 THR B N 1
ATOM 9265 C CA . THR B 1 541 ? 98.342 91.524 100.471 1.00 11.90 541 THR B CA 1
ATOM 9266 C C . THR B 1 541 ? 98.986 92.737 99.817 1.00 11.90 541 THR B C 1
ATOM 9267 O O . THR B 1 541 ? 98.959 92.885 98.589 1.00 11.90 541 THR B O 1
ATOM 9271 N N . VAL B 1 542 ? 99.587 93.611 100.625 1.00 11.06 542 VAL B N 1
ATOM 9272 C CA . VAL B 1 542 ? 100.193 94.827 100.094 1.00 11.06 542 VAL B CA 1
ATOM 9273 C C . VAL B 1 542 ? 101.417 94.493 99.254 1.00 11.06 542 VAL B C 1
ATOM 9274 O O . VAL B 1 542 ? 101.665 95.123 98.219 1.00 11.06 542 VAL B O 1
ATOM 9278 N N . ILE B 1 543 ? 102.198 93.495 99.676 1.00 11.00 543 ILE B N 1
ATOM 9279 C CA . ILE B 1 543 ? 103.358 93.085 98.891 1.00 11.00 543 ILE B CA 1
ATOM 9280 C C . ILE B 1 543 ? 102.927 92.638 97.502 1.00 11.00 543 ILE B C 1
ATOM 9281 O O . ILE B 1 543 ? 103.499 93.065 96.493 1.00 11.00 543 ILE B O 1
ATOM 9286 N N . LEU B 1 544 ? 101.899 91.791 97.424 1.00 11.27 544 LEU B N 1
ATOM 9287 C CA . LEU B 1 544 ? 101.447 91.304 96.124 1.00 11.27 544 LEU B CA 1
ATOM 9288 C C . LEU B 1 544 ? 100.854 92.428 95.283 1.00 11.27 544 LEU B C 1
ATOM 9289 O O . LEU B 1 544 ? 101.129 92.521 94.080 1.00 11.27 544 LEU B O 1
ATOM 9294 N N . ILE B 1 545 ? 100.047 93.298 95.897 1.00 12.19 545 ILE B N 1
ATOM 9295 C CA . ILE B 1 545 ? 99.426 94.388 95.146 1.00 12.19 545 ILE B CA 1
ATOM 9296 C C . ILE B 1 545 ? 100.486 95.322 94.579 1.00 12.19 545 ILE B C 1
ATOM 9297 O O . ILE B 1 545 ? 100.393 95.762 93.427 1.00 12.19 545 ILE B O 1
ATOM 9302 N N . GLU B 1 546 ? 101.510 95.639 95.371 1.00 13.80 546 GLU B N 1
ATOM 9303 C CA . GLU B 1 546 ? 102.538 96.560 94.904 1.00 13.80 546 GLU B CA 1
ATOM 9304 C C . GLU B 1 546 ? 103.492 95.876 93.930 1.00 13.80 546 GLU B C 1
ATOM 9305 O O . GLU B 1 546 ? 104.120 96.541 93.100 1.00 13.80 546 GLU B O 1
ATOM 9311 N N . SER B 1 547 ? 103.609 94.548 94.008 1.00 13.62 547 SER B N 1
ATOM 9312 C CA . SER B 1 547 ? 104.418 93.825 93.033 1.00 13.62 547 SER B CA 1
ATOM 9313 C C . SER B 1 547 ? 103.738 93.783 91.672 1.00 13.62 547 SER B C 1
ATOM 9314 O O . SER B 1 547 ? 104.399 93.924 90.637 1.00 13.62 547 SER B O 1
ATOM 9317 N N . THR B 1 548 ? 102.418 93.584 91.648 1.00 15.51 548 THR B N 1
ATOM 9318 C CA . THR B 1 548 ? 101.716 93.498 90.371 1.00 15.51 548 THR B CA 1
ATOM 9319 C C . THR B 1 548 ? 101.670 94.846 89.663 1.00 15.51 548 THR B C 1
ATOM 9320 O O . THR B 1 548 ? 101.420 94.909 88.455 1.00 15.51 548 THR B O 1
ATOM 9324 N N . ASN B 1 549 ? 101.903 95.935 90.400 1.00 17.77 549 ASN B N 1
ATOM 9325 C CA . ASN B 1 549 ? 101.819 97.296 89.872 1.00 17.77 549 ASN B CA 1
ATOM 9326 C C . ASN B 1 549 ? 100.434 97.599 89.307 1.00 17.77 549 ASN B C 1
ATOM 9327 O O . ASN B 1 549 ? 100.296 98.364 88.352 1.00 17.77 549 ASN B O 1
ATOM 9332 N N . GLU B 1 550 ? 99.401 96.994 89.888 1.00 18.07 550 GLU B N 1
ATOM 9333 C CA . GLU B 1 550 ? 98.018 97.213 89.482 1.00 18.07 550 GLU B CA 1
ATOM 9334 C C . GLU B 1 550 ? 97.166 97.323 90.733 1.00 18.07 550 GLU B C 1
ATOM 9335 O O . GLU B 1 550 ? 97.056 96.359 91.496 1.00 18.07 550 GLU B O 1
ATOM 9341 N N . ILE B 1 551 ? 96.568 98.497 90.950 1.00 16.64 551 ILE B N 1
ATOM 9342 C CA . ILE B 1 551 ? 95.680 98.673 92.097 1.00 16.64 551 ILE B CA 1
ATOM 9343 C C . ILE B 1 551 ? 94.336 97.993 91.900 1.00 16.64 551 ILE B C 1
ATOM 9344 O O . ILE B 1 551 ? 93.693 97.620 92.889 1.00 16.64 551 ILE B O 1
ATOM 9349 N N . THR B 1 552 ? 93.903 97.799 90.654 1.00 15.56 552 THR B N 1
ATOM 9350 C CA . THR B 1 552 ? 92.649 97.113 90.379 1.00 15.56 552 THR B CA 1
ATOM 9351 C C . THR B 1 552 ? 92.673 95.652 90.798 1.00 15.56 552 THR B C 1
ATOM 9352 O O . THR B 1 552 ? 91.613 95.022 90.851 1.00 15.56 552 THR B O 1
ATOM 9356 N N . TYR B 1 553 ? 93.851 95.103 91.085 1.00 15.44 553 TYR B N 1
ATOM 9357 C CA . TYR B 1 553 ? 93.998 93.762 91.625 1.00 15.44 553 TYR B CA 1
ATOM 9358 C C . TYR B 1 553 ? 93.903 93.733 93.143 1.00 15.44 553 TYR B C 1
ATOM 9359 O O . TYR B 1 553 ? 94.213 92.705 93.753 1.00 15.44 553 TYR B O 1
ATOM 9368 N N . GLY B 1 554 ? 93.500 94.840 93.766 1.00 12.37 554 GLY B N 1
ATOM 9369 C CA . GLY B 1 554 ? 93.466 94.883 95.218 1.00 12.37 554 GLY B CA 1
ATOM 9370 C C . GLY B 1 554 ? 92.437 93.941 95.813 1.00 12.37 554 GLY B C 1
ATOM 9371 O O . GLY B 1 554 ? 92.716 93.232 96.782 1.00 12.37 554 GLY B O 1
ATOM 9372 N N . LEU B 1 555 ? 91.238 93.919 95.245 1.00 12.36 555 LEU B N 1
ATOM 9373 C CA . LEU B 1 555 ? 90.159 93.114 95.806 1.00 12.36 555 LEU B CA 1
ATOM 9374 C C . LEU B 1 555 ? 90.302 91.631 95.476 1.00 12.36 555 LEU B C 1
ATOM 9375 O O . LEU B 1 555 ? 90.157 90.801 96.381 1.00 12.36 555 LEU B O 1
ATOM 9380 N N . PRO B 1 556 ? 90.560 91.238 94.220 1.00 12.77 556 PRO B N 1
ATOM 9381 C CA . PRO B 1 556 ? 90.713 89.798 93.954 1.00 12.77 556 PRO B CA 1
ATOM 9382 C C . PRO B 1 556 ? 91.820 89.156 94.764 1.00 12.77 556 PRO B C 1
ATOM 9383 O O . PRO B 1 556 ? 91.672 88.010 95.205 1.00 12.77 556 PRO B O 1
ATOM 9387 N N . ILE B 1 557 ? 92.930 89.861 94.973 1.00 11.44 557 ILE B N 1
ATOM 9388 C CA . ILE B 1 557 ? 94.005 89.313 95.790 1.00 11.44 557 ILE B CA 1
ATOM 9389 C C . ILE B 1 557 ? 93.561 89.176 97.238 1.00 11.44 557 ILE B C 1
ATOM 9390 O O . ILE B 1 557 ? 93.653 88.095 97.828 1.00 11.44 557 ILE B O 1
ATOM 9395 N N . MET B 1 558 ? 93.023 90.246 97.821 1.00 11.89 558 MET B N 1
ATOM 9396 C CA . MET B 1 558 ? 92.681 90.200 99.237 1.00 11.89 558 MET B CA 1
ATOM 9397 C C . MET B 1 558 ? 91.675 89.096 99.533 1.00 11.89 558 MET B C 1
ATOM 9398 O O . MET B 1 558 ? 91.887 88.292 100.447 1.00 11.89 558 MET B O 1
ATOM 9403 N N . VAL B 1 559 ? 90.608 88.998 98.733 1.00 12.21 559 VAL B N 1
ATOM 9404 C CA . VAL B 1 559 ? 89.584 87.983 98.973 1.00 12.21 559 VAL B CA 1
ATOM 9405 C C . VAL B 1 559 ? 90.071 86.572 98.704 1.00 12.21 559 VAL B C 1
ATOM 9406 O O . VAL B 1 559 ? 89.354 85.617 99.026 1.00 12.21 559 VAL B O 1
ATOM 9410 N N . THR B 1 560 ? 91.253 86.396 98.111 1.00 12.24 560 THR B N 1
ATOM 9411 C CA . THR B 1 560 ? 91.816 85.058 98.005 1.00 12.24 560 THR B CA 1
ATOM 9412 C C . THR B 1 560 ? 92.952 84.824 98.988 1.00 12.24 560 THR B C 1
ATOM 9413 O O . THR B 1 560 ? 93.457 83.701 99.068 1.00 12.24 560 THR B O 1
ATOM 9417 N N . LEU B 1 561 ? 93.367 85.851 99.730 1.00 11.57 561 LEU B N 1
ATOM 9418 C CA . LEU B 1 561 ? 94.242 85.645 100.876 1.00 11.57 561 LEU B CA 1
ATOM 9419 C C . LEU B 1 561 ? 93.469 85.429 102.166 1.00 11.57 561 LEU B C 1
ATOM 9420 O O . LEU B 1 561 ? 93.971 84.753 103.070 1.00 11.57 561 LEU B O 1
ATOM 9425 N N . MET B 1 562 ? 92.263 85.985 102.282 1.00 13.62 562 MET B N 1
ATOM 9426 C CA . MET B 1 562 ? 91.457 85.754 103.471 1.00 13.62 562 MET B CA 1
ATOM 9427 C C . MET B 1 562 ? 90.654 84.465 103.402 1.00 13.62 562 MET B C 1
ATOM 9428 O O . MET B 1 562 ? 90.179 83.997 104.440 1.00 13.62 562 MET B O 1
ATOM 9433 N N . VAL B 1 563 ? 90.492 83.878 102.221 1.00 13.13 563 VAL B N 1
ATOM 9434 C CA . VAL B 1 563 ? 89.854 82.571 102.119 1.00 13.13 563 VAL B CA 1
ATOM 9435 C C . VAL B 1 563 ? 90.879 81.452 102.233 1.00 13.13 563 VAL B C 1
ATOM 9436 O O . VAL B 1 563 ? 90.710 80.530 103.034 1.00 13.13 563 VAL B O 1
ATOM 9440 N N . ALA B 1 564 ? 91.965 81.535 101.460 1.00 12.09 564 ALA B N 1
ATOM 9441 C CA . ALA B 1 564 ? 93.020 80.533 101.529 1.00 12.09 564 ALA B CA 1
ATOM 9442 C C . ALA B 1 564 ? 93.597 80.401 102.929 1.00 12.09 564 ALA B C 1
ATOM 9443 O O . ALA B 1 564 ? 94.092 79.327 103.282 1.00 12.09 564 ALA B O 1
ATOM 9445 N N . LYS B 1 565 ? 93.550 81.466 103.727 1.00 12.56 565 LYS B N 1
ATOM 9446 C CA . LYS B 1 565 ? 93.901 81.350 105.135 1.00 12.56 565 LYS B CA 1
ATOM 9447 C C . LYS B 1 565 ? 92.780 80.693 105.929 1.00 12.56 565 LYS B C 1
ATOM 9448 O O . LYS B 1 565 ? 93.021 79.727 106.660 1.00 12.56 565 LYS B O 1
ATOM 9454 N N . TRP B 1 566 ? 91.547 81.183 105.774 1.00 14.24 566 TRP B N 1
ATOM 9455 C CA . TRP B 1 566 ? 90.425 80.637 106.528 1.00 14.24 566 TRP B CA 1
ATOM 9456 C C . TRP B 1 566 ? 90.189 79.166 106.229 1.00 14.24 566 TRP B C 1
ATOM 9457 O O . TRP B 1 566 ? 89.640 78.456 107.076 1.00 14.24 566 TRP B O 1
ATOM 9468 N N . THR B 1 567 ? 90.580 78.697 105.045 1.00 13.31 567 THR B N 1
ATOM 9469 C CA . THR B 1 567 ? 90.483 77.276 104.739 1.00 13.31 567 THR B CA 1
ATOM 9470 C C . THR B 1 567 ? 91.581 76.484 105.436 1.00 13.31 567 THR B C 1
ATOM 9471 O O . THR B 1 567 ? 91.342 75.375 105.924 1.00 13.31 567 THR B O 1
ATOM 9475 N N . GLY B 1 568 ? 92.792 77.040 105.497 1.00 14.24 568 GLY B N 1
ATOM 9476 C CA . GLY B 1 568 ? 93.904 76.300 106.062 1.00 14.24 568 GLY B CA 1
ATOM 9477 C C . GLY B 1 568 ? 93.961 76.302 107.571 1.00 14.24 568 GLY B C 1
ATOM 9478 O O . GLY B 1 568 ? 94.547 75.387 108.158 1.00 14.24 568 GLY B O 1
ATOM 9479 N N . ASP B 1 569 ? 93.352 77.300 108.213 1.00 15.43 569 ASP B N 1
ATOM 9480 C CA . ASP B 1 569 ? 93.427 77.404 109.666 1.00 15.43 569 ASP B CA 1
ATOM 9481 C C . ASP B 1 569 ? 92.739 76.227 110.345 1.00 15.43 569 ASP B C 1
ATOM 9482 O O . ASP B 1 569 ? 93.036 75.910 111.503 1.00 15.43 569 ASP B O 1
ATOM 9487 N N . PHE B 1 570 ? 91.811 75.571 109.646 1.00 16.95 570 PHE B N 1
ATOM 9488 C CA . PHE B 1 570 ? 91.158 74.391 110.204 1.00 16.95 570 PHE B CA 1
ATOM 9489 C C . PHE B 1 570 ? 92.154 73.257 110.409 1.00 16.95 570 PHE B C 1
ATOM 9490 O O . PHE B 1 570 ? 91.965 72.400 111.279 1.00 16.95 570 PHE B O 1
ATOM 9498 N N . PHE B 1 571 ? 93.219 73.227 109.609 1.00 14.46 571 PHE B N 1
ATOM 9499 C CA . PHE B 1 571 ? 94.113 72.075 109.637 1.00 14.46 571 PHE B CA 1
ATOM 9500 C C . PHE B 1 571 ? 95.367 72.355 110.458 1.00 14.46 571 PHE B C 1
ATOM 9501 O O . PHE B 1 571 ? 95.666 71.627 111.411 1.00 14.46 571 PHE B O 1
ATOM 9509 N N . ASN B 1 572 ? 96.110 73.405 110.117 1.00 15.00 572 ASN B N 1
ATOM 9510 C CA . ASN B 1 572 ? 97.358 73.690 110.813 1.00 15.00 572 ASN B CA 1
ATOM 9511 C C . ASN B 1 572 ? 97.754 75.142 110.582 1.00 15.00 572 ASN B C 1
ATOM 9512 O O . ASN B 1 572 ? 97.055 75.900 109.909 1.00 15.00 572 ASN B O 1
ATOM 9517 N N . LYS B 1 573 ? 98.891 75.516 111.162 1.00 16.24 573 LYS B N 1
ATOM 9518 C CA . LYS B 1 573 ? 99.432 76.860 111.052 1.00 16.24 573 LYS B CA 1
ATOM 9519 C C . LYS B 1 573 ? 100.452 76.939 109.915 1.00 16.24 573 LYS B C 1
ATOM 9520 O O . LYS B 1 573 ? 100.784 75.943 109.270 1.00 16.24 573 LYS B O 1
ATOM 9526 N N . GLY B 1 574 ? 100.954 78.148 109.671 1.00 15.46 574 GLY B N 1
ATOM 9527 C CA . GLY B 1 574 ? 101.864 78.357 108.564 1.00 15.46 574 GLY B CA 1
ATOM 9528 C C . GLY B 1 574 ? 103.236 77.764 108.816 1.00 15.46 574 GLY B C 1
ATOM 9529 O O . GLY B 1 574 ? 103.557 77.307 109.911 1.00 15.46 574 GLY B O 1
ATOM 9530 N N . ILE B 1 575 ? 104.062 77.769 107.765 1.00 16.09 575 ILE B N 1
ATOM 9531 C CA . ILE B 1 575 ? 105.411 77.216 107.874 1.00 16.09 575 ILE B CA 1
ATOM 9532 C C . ILE B 1 575 ? 106.212 77.941 108.943 1.00 16.09 575 ILE B C 1
ATOM 9533 O O . ILE B 1 575 ? 106.936 77.314 109.723 1.00 16.09 575 ILE B O 1
ATOM 9538 N N . TYR B 1 576 ? 106.117 79.267 108.989 1.00 16.54 576 TYR B N 1
ATOM 9539 C CA . TYR B 1 576 ? 106.909 80.005 109.964 1.00 16.54 576 TYR B CA 1
ATOM 9540 C C . TYR B 1 576 ? 106.471 79.699 111.390 1.00 16.54 576 TYR B C 1
ATOM 9541 O O . TYR B 1 576 ? 107.320 79.484 112.261 1.00 16.54 576 TYR B O 1
ATOM 9550 N N . ASP B 1 577 ? 105.163 79.635 111.642 1.00 17.78 577 ASP B N 1
ATOM 9551 C CA . ASP B 1 577 ? 104.688 79.268 112.972 1.00 17.78 577 ASP B CA 1
ATOM 9552 C C . ASP B 1 577 ? 105.087 77.842 113.330 1.00 17.78 577 ASP B C 1
ATOM 9553 O O . ASP B 1 577 ? 105.494 77.573 114.466 1.00 17.78 577 ASP B O 1
ATOM 9558 N N . ILE B 1 578 ? 104.981 76.917 112.374 1.00 16.93 578 ILE B N 1
ATOM 9559 C CA . ILE B 1 578 ? 105.347 75.528 112.632 1.00 16.93 578 ILE B CA 1
ATOM 9560 C C . ILE B 1 578 ? 106.826 75.418 112.977 1.00 16.93 578 ILE B C 1
ATOM 9561 O O . ILE B 1 578 ? 107.204 74.767 113.957 1.00 16.93 578 ILE B O 1
ATOM 9566 N N . HIS B 1 579 ? 107.685 76.063 112.191 1.00 17.08 579 HIS B N 1
ATOM 9567 C CA . HIS B 1 579 ? 109.122 75.938 112.384 1.00 17.08 579 HIS B CA 1
ATOM 9568 C C . HIS B 1 579 ? 109.649 76.779 113.536 1.00 17.08 579 HIS B C 1
ATOM 9569 O O . HIS B 1 579 ? 110.775 76.541 113.984 1.00 17.08 579 HIS B O 1
ATOM 9576 N N . VAL B 1 580 ? 108.880 77.751 114.025 1.00 17.14 580 VAL B N 1
ATOM 9577 C CA . VAL B 1 580 ? 109.211 78.362 115.306 1.00 17.14 580 VAL B CA 1
ATOM 9578 C C . VAL B 1 580 ? 108.757 77.498 116.475 1.00 17.14 580 VAL B C 1
ATOM 9579 O O . VAL B 1 580 ? 109.505 77.352 117.452 1.00 17.14 580 VAL B O 1
ATOM 9583 N N . GLY B 1 581 ? 107.574 76.896 116.393 1.00 17.81 581 GLY B N 1
ATOM 9584 C CA . GLY B 1 581 ? 107.070 76.075 117.473 1.00 17.81 581 GLY B CA 1
ATOM 9585 C C . GLY B 1 581 ? 107.831 74.781 117.674 1.00 17.81 581 GLY B C 1
ATOM 9586 O O . GLY B 1 581 ? 107.839 74.234 118.780 1.00 17.81 581 GLY B O 1
ATOM 9587 N N . LEU B 1 582 ? 108.474 74.276 116.619 1.00 19.40 582 LEU B N 1
ATOM 9588 C CA . LEU B 1 582 ? 109.246 73.045 116.757 1.00 19.40 582 LEU B CA 1
ATOM 9589 C C . LEU B 1 582 ? 110.480 73.261 117.621 1.00 19.40 582 LEU B C 1
ATOM 9590 O O . LEU B 1 582 ? 110.892 72.359 118.359 1.00 19.40 582 LEU B O 1
ATOM 9595 N N . ARG B 1 583 ? 111.087 74.446 117.541 1.00 22.31 583 ARG B N 1
ATOM 9596 C CA . ARG B 1 583 ? 112.261 74.730 118.360 1.00 22.31 583 ARG B CA 1
ATOM 9597 C C . ARG B 1 583 ? 111.875 75.004 119.807 1.00 22.31 583 ARG B C 1
ATOM 9598 O O . ARG B 1 583 ? 112.712 74.902 120.710 1.00 22.31 583 ARG B O 1
ATOM 9606 N N . GLY B 1 584 ? 110.618 75.360 120.047 1.00 20.45 584 GLY B N 1
ATOM 9607 C CA . GLY B 1 584 ? 110.173 75.708 121.378 1.00 20.45 584 GLY B CA 1
ATOM 9608 C C . GLY B 1 584 ? 110.359 77.159 121.754 1.00 20.45 584 GLY B C 1
ATOM 9609 O O . GLY B 1 584 ? 110.362 77.474 122.949 1.00 20.45 584 GLY B O 1
ATOM 9610 N N . VAL B 1 585 ? 110.524 78.045 120.779 1.00 18.34 585 VAL B N 1
ATOM 9611 C CA . VAL B 1 585 ? 110.728 79.467 121.070 1.00 18.34 585 VAL B CA 1
ATOM 9612 C C . VAL B 1 585 ? 109.480 80.033 121.735 1.00 18.34 585 VAL B C 1
ATOM 9613 O O . VAL B 1 585 ? 108.360 79.825 121.228 1.00 18.34 585 VAL B O 1
ATOM 9617 N N . PRO B 1 586 ? 109.601 80.738 122.861 1.00 18.51 586 PRO B N 1
ATOM 9618 C CA . PRO B 1 586 ? 108.420 81.346 123.489 1.00 18.51 586 PRO B CA 1
ATOM 9619 C C . PRO B 1 586 ? 108.010 82.609 122.747 1.00 18.51 586 PRO B C 1
ATOM 9620 O O . PRO B 1 586 ? 108.725 83.613 122.766 1.00 18.51 586 PRO B O 1
ATOM 9624 N N . LEU B 1 587 ? 106.851 82.562 122.100 1.00 17.48 587 LEU B N 1
ATOM 9625 C CA . LEU B 1 587 ? 106.329 83.711 121.382 1.00 17.48 587 LEU B CA 1
ATOM 9626 C C . LEU B 1 587 ? 105.027 84.169 122.015 1.00 17.48 587 LEU B C 1
ATOM 9627 O O . LEU B 1 587 ? 104.258 83.367 122.549 1.00 17.48 587 LEU B O 1
ATOM 9632 N N . LEU B 1 588 ? 104.790 85.470 121.937 1.00 17.58 588 LEU B N 1
ATOM 9633 C CA . LEU B 1 588 ? 103.525 86.059 122.337 1.00 17.58 588 LEU B CA 1
ATOM 9634 C C . LEU B 1 588 ? 102.651 86.220 121.102 1.00 17.58 588 LEU B C 1
ATOM 9635 O O . LEU B 1 588 ? 103.048 86.866 120.128 1.00 17.58 588 LEU B O 1
ATOM 9640 N N . GLU B 1 589 ? 101.464 85.623 121.144 1.00 25.04 589 GLU B N 1
ATOM 9641 C CA . GLU B 1 589 ? 100.589 85.615 119.985 1.00 25.04 589 GLU B CA 1
ATOM 9642 C C . GLU B 1 589 ? 100.092 87.027 119.680 1.00 25.04 589 GLU B C 1
ATOM 9643 O O . GLU B 1 589 ? 100.409 87.995 120.375 1.00 25.04 589 GLU B O 1
ATOM 9649 N N . TRP B 1 590 ? 99.306 87.138 118.607 1.00 27.83 590 TRP B N 1
ATOM 9650 C CA . TRP B 1 590 ? 98.766 88.439 118.227 1.00 27.83 590 TRP B CA 1
ATOM 9651 C C . TRP B 1 590 ? 97.879 89.006 119.326 1.00 27.83 590 TRP B C 1
ATOM 9652 O O . TRP B 1 590 ? 97.980 90.189 119.669 1.00 27.83 590 TRP B O 1
ATOM 9654 N N . GLU B 1 591 ? 97.013 88.175 119.899 1.00 29.38 591 GLU B N 1
ATOM 9655 C CA . GLU B 1 591 ? 96.142 88.605 120.980 1.00 29.38 591 GLU B CA 1
ATOM 9656 C C . GLU B 1 591 ? 95.677 87.385 121.759 1.00 29.38 591 GLU B C 1
ATOM 9657 O O . GLU B 1 591 ? 95.746 86.254 121.272 1.00 29.38 591 GLU B O 1
ATOM 9659 N N . THR B 1 592 ? 95.210 87.630 122.979 1.00 35.84 592 THR B N 1
ATOM 9660 C CA . THR B 1 592 ? 94.668 86.562 123.804 1.00 35.84 592 THR B CA 1
ATOM 9661 C C . THR B 1 592 ? 93.219 86.278 123.420 1.00 35.84 592 THR B C 1
ATOM 9662 O O . THR B 1 592 ? 92.552 87.092 122.775 1.00 35.84 592 THR B O 1
ATOM 9666 N N . GLU B 1 593 ? 92.736 85.103 123.812 1.00 42.64 593 GLU B N 1
ATOM 9667 C CA . GLU B 1 593 ? 91.348 84.754 123.554 1.00 42.64 593 GLU B CA 1
ATOM 9668 C C . GLU B 1 593 ? 90.459 85.191 124.716 1.00 42.64 593 GLU B C 1
ATOM 9669 O O . GLU B 1 593 ? 90.930 85.600 125.781 1.00 42.64 593 GLU B O 1
ATOM 9671 N N . VAL B 1 594 ? 89.147 85.102 124.492 1.00 45.66 594 VAL B N 1
ATOM 9672 C CA . VAL B 1 594 ? 88.182 85.541 125.497 1.00 45.66 594 VAL B CA 1
ATOM 9673 C C . VAL B 1 594 ? 88.206 84.611 126.708 1.00 45.66 594 VAL B C 1
ATOM 9674 O O . VAL B 1 594 ? 88.063 85.051 127.860 1.00 45.66 594 VAL B O 1
ATOM 9678 N N . GLU B 1 595 ? 88.409 83.313 126.471 1.00 45.09 595 GLU B N 1
ATOM 9679 C CA . GLU B 1 595 ? 88.489 82.366 127.576 1.00 45.09 595 GLU B CA 1
ATOM 9680 C C . GLU B 1 595 ? 89.657 82.697 128.494 1.00 45.09 595 GLU B C 1
ATOM 9681 O O . GLU B 1 595 ? 89.554 82.557 129.717 1.00 45.09 595 GLU B O 1
ATOM 9687 N N . MET B 1 596 ? 90.783 83.131 127.922 1.00 42.76 596 MET B N 1
ATOM 9688 C CA . MET B 1 596 ? 91.895 83.573 128.754 1.00 42.76 596 MET B CA 1
ATOM 9689 C C . MET B 1 596 ? 91.649 84.961 129.326 1.00 42.76 596 MET B C 1
ATOM 9690 O O . MET B 1 596 ? 92.270 85.337 130.325 1.00 42.76 596 MET B O 1
ATOM 9695 N N . ASP B 1 597 ? 90.756 85.741 128.713 1.00 37.36 597 ASP B N 1
ATOM 9696 C CA . ASP B 1 597 ? 90.331 86.984 129.346 1.00 37.36 597 ASP B CA 1
ATOM 9697 C C . ASP B 1 597 ? 89.552 86.696 130.619 1.00 37.36 597 ASP B C 1
ATOM 9698 O O . ASP B 1 597 ? 89.500 87.529 131.529 1.00 37.36 597 ASP B O 1
ATOM 9703 N N . LYS B 1 598 ? 88.928 85.518 130.694 1.00 38.92 598 LYS B N 1
ATOM 9704 C CA . LYS B 1 598 ? 88.313 85.095 131.950 1.00 38.92 598 LYS B CA 1
ATOM 9705 C C . LYS B 1 598 ? 89.353 84.914 133.053 1.00 38.92 598 LYS B C 1
ATOM 9706 O O . LYS B 1 598 ? 89.027 85.026 134.239 1.00 38.92 598 LYS B O 1
ATOM 9712 N N . LEU B 1 599 ? 90.600 84.638 132.683 1.00 33.20 599 LEU B N 1
ATOM 9713 C CA . LEU B 1 599 ? 91.672 84.417 133.642 1.00 33.20 599 LEU B CA 1
ATOM 9714 C C . LEU B 1 599 ? 92.200 85.761 134.156 1.00 33.20 599 LEU B C 1
ATOM 9715 O O . LEU B 1 599 ? 91.990 86.811 133.545 1.00 33.20 599 LEU B O 1
ATOM 9720 N N . ARG B 1 600 ? 92.898 85.728 135.292 1.00 30.00 600 ARG B N 1
ATOM 9721 C CA . ARG B 1 600 ? 93.370 86.944 135.945 1.00 30.00 600 ARG B CA 1
ATOM 9722 C C . ARG B 1 600 ? 94.888 86.940 136.063 1.00 30.00 600 ARG B C 1
ATOM 9723 O O . ARG B 1 600 ? 95.551 85.936 135.794 1.00 30.00 600 ARG B O 1
ATOM 9731 N N . ALA B 1 601 ? 95.431 88.088 136.477 1.00 25.72 601 ALA B N 1
ATOM 9732 C CA . ALA B 1 601 ? 96.881 88.237 136.568 1.00 25.72 601 ALA B CA 1
ATOM 9733 C C . ALA B 1 601 ? 97.442 87.521 137.787 1.00 25.72 601 ALA B C 1
ATOM 9734 O O . ALA B 1 601 ? 98.621 87.155 137.811 1.00 25.72 601 ALA B O 1
ATOM 9736 N N . SER B 1 602 ? 96.620 87.330 138.820 1.00 28.65 602 SER B N 1
ATOM 9737 C CA . SER B 1 602 ? 97.080 86.609 140.002 1.00 28.65 602 SER B CA 1
ATOM 9738 C C . SER B 1 602 ? 97.378 85.153 139.675 1.00 28.65 602 SER B C 1
ATOM 9739 O O . SER B 1 602 ? 98.254 84.536 140.291 1.00 28.65 602 SER B O 1
ATOM 9742 N N . ASP B 1 603 ? 96.653 84.587 138.711 1.00 29.95 603 ASP B N 1
ATOM 9743 C CA . ASP B 1 603 ? 96.796 83.168 138.412 1.00 29.95 603 ASP B CA 1
ATOM 9744 C C . ASP B 1 603 ? 98.078 82.880 137.642 1.00 29.95 603 ASP B C 1
ATOM 9745 O O . ASP B 1 603 ? 98.657 81.796 137.774 1.00 29.95 603 ASP B O 1
ATOM 9750 N N . ILE B 1 604 ? 98.541 83.833 136.832 1.00 25.79 604 ILE B N 1
ATOM 9751 C CA . ILE B 1 604 ? 99.707 83.579 135.993 1.00 25.79 604 ILE B CA 1
ATOM 9752 C C . ILE B 1 604 ? 101.007 84.067 136.618 1.00 25.79 604 ILE B C 1
ATOM 9753 O O . ILE B 1 604 ? 102.086 83.674 136.161 1.00 25.79 604 ILE B O 1
ATOM 9758 N N . MET B 1 605 ? 100.943 84.900 137.651 1.00 26.64 605 MET B N 1
ATOM 9759 C CA . MET B 1 605 ? 102.144 85.492 138.221 1.00 26.64 605 MET B CA 1
ATOM 9760 C C . MET B 1 605 ? 102.934 84.460 139.026 1.00 26.64 605 MET B C 1
ATOM 9761 O O . MET B 1 605 ? 102.470 83.351 139.303 1.00 26.64 605 MET B O 1
ATOM 9766 N N . GLU B 1 606 ? 104.154 84.845 139.397 1.00 28.91 606 GLU B N 1
ATOM 9767 C CA . GLU B 1 606 ? 105.049 83.998 140.179 1.00 28.91 606 GLU B CA 1
ATOM 9768 C C . GLU B 1 606 ? 105.173 84.546 141.593 1.00 28.91 606 GLU B C 1
ATOM 9769 O O . GLU B 1 606 ? 105.824 85.584 141.791 1.00 28.91 606 GLU B O 1
ATOM 9775 N N . PRO B 1 607 ? 104.581 83.901 142.601 1.00 32.10 607 PRO B N 1
ATOM 9776 C CA . PRO B 1 607 ? 104.656 84.460 143.962 1.00 32.10 607 PRO B CA 1
ATOM 9777 C C . PRO B 1 607 ? 106.043 84.390 144.573 1.00 32.10 607 PRO B C 1
ATOM 9778 O O . PRO B 1 607 ? 106.491 85.365 145.188 1.00 32.10 607 PRO B O 1
ATOM 9782 N N . ASN B 1 608 ? 106.737 83.263 144.432 1.00 35.25 608 ASN B N 1
ATOM 9783 C CA . ASN B 1 608 ? 108.078 83.143 144.987 1.00 35.25 608 ASN B CA 1
ATOM 9784 C C . ASN B 1 608 ? 109.033 84.076 144.253 1.00 35.25 608 ASN B C 1
ATOM 9785 O O . ASN B 1 608 ? 109.164 84.018 143.028 1.00 35.25 608 ASN B O 1
ATOM 9790 N N . LEU B 1 609 ? 109.714 84.931 145.011 1.00 29.69 609 LEU B N 1
ATOM 9791 C CA . LEU B 1 609 ? 110.505 86.009 144.439 1.00 29.69 609 LEU B CA 1
ATOM 9792 C C . LEU B 1 609 ? 111.937 85.957 144.948 1.00 29.69 609 LEU B C 1
ATOM 9793 O O . LEU B 1 609 ? 112.197 85.560 146.086 1.00 29.69 609 LEU B O 1
ATOM 9798 N N . THR B 1 610 ? 112.861 86.363 144.084 1.00 28.08 610 THR B N 1
ATOM 9799 C CA . THR B 1 610 ? 114.235 86.656 144.464 1.00 28.08 610 THR B CA 1
ATOM 9800 C C . THR B 1 610 ? 114.445 88.158 144.352 1.00 28.08 610 THR B C 1
ATOM 9801 O O . THR B 1 610 ? 114.429 88.709 143.247 1.00 28.08 610 THR B O 1
ATOM 9805 N N . TYR B 1 611 ? 114.646 88.814 145.490 1.00 27.81 611 TYR B N 1
ATOM 9806 C CA . TYR B 1 611 ? 114.605 90.265 145.566 1.00 27.81 611 TYR B CA 1
ATOM 9807 C C . TYR B 1 611 ? 115.952 90.812 146.006 1.00 27.81 611 TYR B C 1
ATOM 9808 O O . TYR B 1 611 ? 116.803 90.082 146.518 1.00 27.81 611 TYR B O 1
ATOM 9817 N N . VAL B 1 612 ? 116.135 92.111 145.795 1.00 29.88 612 VAL B N 1
ATOM 9818 C CA . VAL B 1 612 ? 117.347 92.822 146.179 1.00 29.88 612 VAL B CA 1
ATOM 9819 C C . VAL B 1 612 ? 116.948 93.976 147.085 1.00 29.88 612 VAL B C 1
ATOM 9820 O O . VAL B 1 612 ? 116.131 94.820 146.700 1.00 29.88 612 VAL B O 1
ATOM 9824 N N . TYR B 1 613 ? 117.510 94.017 148.286 1.00 35.13 613 TYR B N 1
ATOM 9825 C CA . TYR B 1 613 ? 117.322 95.180 149.133 1.00 35.13 613 TYR B CA 1
ATOM 9826 C C . TYR B 1 613 ? 118.112 96.359 148.572 1.00 35.13 613 TYR B C 1
ATOM 9827 O O . TYR B 1 613 ? 119.198 96.177 148.017 1.00 35.13 613 TYR B O 1
ATOM 9836 N N . PRO B 1 614 ? 117.594 97.577 148.693 1.00 38.54 614 PRO B N 1
ATOM 9837 C CA . PRO B 1 614 ? 118.467 98.742 148.553 1.00 38.54 614 PRO B CA 1
ATOM 9838 C C . PRO B 1 614 ? 119.502 98.717 149.662 1.00 38.54 614 PRO B C 1
ATOM 9839 O O . PRO B 1 614 ? 119.219 98.308 150.790 1.00 38.54 614 PRO B O 1
ATOM 9843 N N . HIS B 1 615 ? 120.719 99.139 149.328 1.00 44.18 615 HIS B N 1
ATOM 9844 C CA . HIS B 1 615 ? 121.855 99.012 150.240 1.00 44.18 615 HIS B CA 1
ATOM 9845 C C . HIS B 1 615 ? 122.047 97.560 150.670 1.00 44.18 615 HIS B C 1
ATOM 9846 O O . HIS B 1 615 ? 121.993 97.228 151.854 1.00 44.18 615 HIS B O 1
ATOM 9853 N N . THR B 1 616 ? 122.264 96.681 149.696 1.00 42.16 616 THR B N 1
ATOM 9854 C CA . THR B 1 616 ? 122.487 95.275 149.996 1.00 42.16 616 THR B CA 1
ATOM 9855 C C . THR B 1 616 ? 123.980 94.969 150.059 1.00 42.16 616 THR B C 1
ATOM 9856 O O . THR B 1 616 ? 124.818 95.771 149.641 1.00 42.16 616 THR B O 1
ATOM 9860 N N . ARG B 1 617 ? 124.310 93.801 150.604 1.00 45.79 617 ARG B N 1
ATOM 9861 C CA . ARG B 1 617 ? 125.707 93.409 150.734 1.00 45.79 617 ARG B CA 1
ATOM 9862 C C . ARG B 1 617 ? 126.175 92.616 149.520 1.00 45.79 617 ARG B C 1
ATOM 9863 O O . ARG B 1 617 ? 125.376 92.081 148.749 1.00 45.79 617 ARG B O 1
ATOM 9871 N N . ILE B 1 618 ? 127.499 92.542 149.364 1.00 44.38 618 ILE B N 1
ATOM 9872 C CA . ILE B 1 618 ? 128.090 91.818 148.243 1.00 44.38 618 ILE B CA 1
ATOM 9873 C C . ILE B 1 618 ? 127.787 90.328 148.331 1.00 44.38 618 ILE B C 1
ATOM 9874 O O . ILE B 1 618 ? 127.549 89.674 147.307 1.00 44.38 618 ILE B O 1
ATOM 9879 N N . GLN B 1 619 ? 127.800 89.765 149.542 1.00 42.52 619 GLN B N 1
ATOM 9880 C CA . GLN B 1 619 ? 127.559 88.334 149.700 1.00 42.52 619 GLN B CA 1
ATOM 9881 C C . GLN B 1 619 ? 126.176 87.944 149.196 1.00 42.52 619 GLN B C 1
ATOM 9882 O O . GLN B 1 619 ? 126.026 86.946 148.479 1.00 42.52 619 GLN B O 1
ATOM 9888 N N . SER B 1 620 ? 125.154 88.724 149.550 1.00 38.94 620 SER B N 1
ATOM 9889 C CA . SER B 1 620 ? 123.807 88.428 149.077 1.00 38.94 620 SER B CA 1
ATOM 9890 C C . SER B 1 620 ? 123.727 88.518 147.560 1.00 38.94 620 SER B C 1
ATOM 9891 O O . SER B 1 620 ? 123.081 87.683 146.913 1.00 38.94 620 SER B O 1
ATOM 9894 N N . LEU B 1 621 ? 124.382 89.522 146.973 1.00 36.56 621 LEU B N 1
ATOM 9895 C CA . LEU B 1 621 ? 124.331 89.681 145.525 1.00 36.56 621 LEU B CA 1
ATOM 9896 C C . LEU B 1 621 ? 124.993 88.512 144.810 1.00 36.56 621 LEU B C 1
ATOM 9897 O O . LEU B 1 621 ? 124.436 87.974 143.848 1.00 36.56 621 LEU B O 1
ATOM 9902 N N . VAL B 1 622 ? 126.182 88.103 145.257 1.00 37.52 622 VAL B N 1
ATOM 9903 C CA . VAL B 1 622 ? 126.850 86.992 144.584 1.00 37.52 622 VAL B CA 1
ATOM 9904 C C . VAL B 1 622 ? 126.063 85.704 144.787 1.00 37.52 622 VAL B C 1
ATOM 9905 O O . VAL B 1 622 ? 125.971 84.868 143.879 1.00 37.52 622 VAL B O 1
ATOM 9909 N N . SER B 1 623 ? 125.449 85.539 145.963 1.00 36.43 623 SER B N 1
ATOM 9910 C CA . SER B 1 623 ? 124.638 84.352 146.212 1.00 36.43 623 SER B CA 1
ATOM 9911 C C . SER B 1 623 ? 123.450 84.285 145.261 1.00 36.43 623 SER B C 1
ATOM 9912 O O . SER B 1 623 ? 123.189 83.241 144.651 1.00 36.43 623 SER B O 1
ATOM 9915 N N . ILE B 1 624 ? 122.715 85.391 145.116 1.00 33.99 624 ILE B N 1
ATOM 9916 C CA . ILE B 1 624 ? 121.534 85.367 144.257 1.00 33.99 624 ILE B CA 1
ATOM 9917 C C . ILE B 1 624 ? 121.935 85.275 142.789 1.00 33.99 624 ILE B C 1
ATOM 9918 O O . ILE B 1 624 ? 121.205 84.701 141.972 1.00 33.99 624 ILE B O 1
ATOM 9923 N N . LEU B 1 625 ? 123.090 85.836 142.424 1.00 34.02 625 LEU B N 1
ATOM 9924 C CA . LEU B 1 625 ? 123.518 85.778 141.031 1.00 34.02 625 LEU B CA 1
ATOM 9925 C C . LEU B 1 625 ? 123.963 84.374 140.646 1.00 34.02 625 LEU B C 1
ATOM 9926 O O . LEU B 1 625 ? 123.690 83.915 139.531 1.00 34.02 625 LEU B O 1
ATOM 9931 N N . ARG B 1 626 ? 124.654 83.674 141.548 1.00 39.64 626 ARG B N 1
ATOM 9932 C CA . ARG B 1 626 ? 125.086 82.316 141.236 1.00 39.64 626 ARG B CA 1
ATOM 9933 C C . ARG B 1 626 ? 123.933 81.325 141.340 1.00 39.64 626 ARG B C 1
ATOM 9934 O O . ARG B 1 626 ? 123.853 80.376 140.553 1.00 39.64 626 ARG B O 1
ATOM 9942 N N . THR B 1 627 ? 123.034 81.521 142.306 1.00 35.95 627 THR B N 1
ATOM 9943 C CA . THR B 1 627 ? 121.978 80.541 142.539 1.00 35.95 627 THR B CA 1
ATOM 9944 C C . THR B 1 627 ? 120.892 80.610 141.470 1.00 35.95 627 THR B C 1
ATOM 9945 O O . THR B 1 627 ? 120.420 79.572 140.993 1.00 35.95 627 THR B O 1
ATOM 9949 N N . THR B 1 628 ? 120.488 81.814 141.077 1.00 31.25 628 THR B N 1
ATOM 9950 C CA . THR B 1 628 ? 119.313 82.013 140.237 1.00 31.25 628 THR B CA 1
ATOM 9951 C C . THR B 1 628 ? 119.726 82.444 138.838 1.00 31.25 628 THR B C 1
ATOM 9952 O O . THR B 1 628 ? 120.762 83.092 138.660 1.00 31.25 628 THR B O 1
ATOM 9956 N N . VAL B 1 629 ? 118.903 82.080 137.848 1.00 26.68 629 VAL B N 1
ATOM 9957 C CA . VAL B 1 629 ? 119.161 82.429 136.456 1.00 26.68 629 VAL B CA 1
ATOM 9958 C C . VAL B 1 629 ? 118.342 83.636 136.005 1.00 26.68 629 VAL B C 1
ATOM 9959 O O . VAL B 1 629 ? 118.477 84.077 134.856 1.00 26.68 629 VAL B O 1
ATOM 9963 N N . HIS B 1 630 ? 117.514 84.200 136.882 1.00 24.73 630 HIS B N 1
ATOM 9964 C CA . HIS B 1 630 ? 116.680 85.336 136.510 1.00 24.73 630 HIS B CA 1
ATOM 9965 C C . HIS B 1 630 ? 117.544 86.536 136.151 1.00 24.73 630 HIS B C 1
ATOM 9966 O O . HIS B 1 630 ? 118.663 86.681 136.649 1.00 24.73 630 HIS B O 1
ATOM 9973 N N . HIS B 1 631 ? 117.022 87.398 135.275 1.00 22.53 631 HIS B N 1
ATOM 9974 C CA . HIS B 1 631 ? 117.827 88.506 134.772 1.00 22.53 631 HIS B CA 1
ATOM 9975 C C . HIS B 1 631 ? 117.385 89.844 135.354 1.00 22.53 631 HIS B C 1
ATOM 9976 O O . HIS B 1 631 ? 118.055 90.862 135.150 1.00 22.53 631 HIS B O 1
ATOM 9983 N N . ALA B 1 632 ? 116.262 89.873 136.064 1.00 21.80 632 ALA B N 1
ATOM 9984 C CA . ALA B 1 632 ? 115.799 91.077 136.741 1.00 21.80 632 ALA B CA 1
ATOM 9985 C C . ALA B 1 632 ? 115.326 90.727 138.143 1.00 21.80 632 ALA B C 1
ATOM 9986 O O . ALA B 1 632 ? 114.676 89.697 138.344 1.00 21.80 632 ALA B O 1
ATOM 9988 N N . PHE B 1 633 ? 115.648 91.589 139.107 1.00 24.41 633 PHE B N 1
ATOM 9989 C CA . PHE B 1 633 ? 115.275 91.387 140.497 1.00 24.41 633 PHE B CA 1
ATOM 9990 C C . PHE B 1 633 ? 114.548 92.618 141.012 1.00 24.41 633 PHE B C 1
ATOM 9991 O O . PHE B 1 633 ? 115.023 93.744 140.797 1.00 24.41 633 PHE B O 1
ATOM 9999 N N . PRO B 1 634 ? 113.401 92.469 141.668 1.00 25.79 634 PRO B N 1
ATOM 10000 C CA . PRO B 1 634 ? 112.752 93.634 142.275 1.00 25.79 634 PRO B CA 1
ATOM 10001 C C . PRO B 1 634 ? 113.564 94.170 143.443 1.00 25.79 634 PRO B C 1
ATOM 10002 O O . PRO B 1 634 ? 114.077 93.414 144.268 1.00 25.79 634 PRO B O 1
ATOM 10006 N N . VAL B 1 635 ? 113.673 95.491 143.505 1.00 25.28 635 VAL B N 1
ATOM 10007 C CA . VAL B 1 635 ? 114.266 96.193 144.634 1.00 25.28 635 VAL B CA 1
ATOM 10008 C C . VAL B 1 635 ? 113.124 96.567 145.564 1.00 25.28 635 VAL B C 1
ATOM 10009 O O . VAL B 1 635 ? 112.282 97.403 145.215 1.00 25.28 635 VAL B O 1
ATOM 10013 N N . VAL B 1 636 ? 113.095 95.936 146.739 1.00 28.30 636 VAL B N 1
ATOM 10014 C CA . VAL B 1 636 ? 112.000 96.050 147.692 1.00 28.30 636 VAL B CA 1
ATOM 10015 C C . VAL B 1 636 ? 112.568 96.233 149.092 1.00 28.30 636 VAL B C 1
ATOM 10016 O O . VAL B 1 636 ? 113.736 95.928 149.354 1.00 28.30 636 VAL B O 1
ATOM 10020 N N . THR B 1 637 ? 111.726 96.723 149.998 1.00 34.18 637 THR B N 1
ATOM 10021 C CA . THR B 1 637 ? 112.063 96.863 151.408 1.00 34.18 637 THR B CA 1
ATOM 10022 C C . THR B 1 637 ? 111.016 96.151 152.250 1.00 34.18 637 THR B C 1
ATOM 10023 O O . THR B 1 637 ? 109.838 96.109 151.884 1.00 34.18 637 THR B O 1
ATOM 10027 N N . GLU B 1 638 ? 111.449 95.592 153.378 1.00 43.47 638 GLU B N 1
ATOM 10028 C CA . GLU B 1 638 ? 110.538 94.842 154.233 1.00 43.47 638 GLU B CA 1
ATOM 10029 C C . GLU B 1 638 ? 109.480 95.759 154.827 1.00 43.47 638 GLU B C 1
ATOM 10030 O O . GLU B 1 638 ? 109.793 96.814 155.386 1.00 43.47 638 GLU B O 1
ATOM 10036 N N . ASN B 1 639 ? 108.217 95.347 154.706 1.00 46.51 639 ASN B N 1
ATOM 10037 C CA . ASN B 1 639 ? 107.117 96.182 155.174 1.00 46.51 639 ASN B CA 1
ATOM 10038 C C . ASN B 1 639 ? 107.014 96.161 156.693 1.00 46.51 639 ASN B C 1
ATOM 10039 O O . ASN B 1 639 ? 106.757 97.195 157.320 1.00 46.51 639 ASN B O 1
ATOM 10044 N N . ARG B 1 640 ? 107.206 94.996 157.302 1.00 49.25 640 ARG B N 1
ATOM 10045 C CA . ARG B 1 640 ? 107.113 94.865 158.751 1.00 49.25 640 ARG B CA 1
ATOM 10046 C C . ARG B 1 640 ? 108.271 95.573 159.447 1.00 49.25 640 ARG B C 1
ATOM 10047 O O . ARG B 1 640 ? 109.054 94.947 160.160 1.00 49.25 640 ARG B O 1
ATOM 10049 N N . GLY B 1 649 ? 122.853 93.654 159.107 1.00 56.30 649 GLY B N 1
ATOM 10050 C CA . GLY B 1 649 ? 123.633 94.643 159.827 1.00 56.30 649 GLY B CA 1
ATOM 10051 C C . GLY B 1 649 ? 122.828 95.857 160.245 1.00 56.30 649 GLY B C 1
ATOM 10052 O O . GLY B 1 649 ? 121.838 96.205 159.603 1.00 56.30 649 GLY B O 1
ATOM 10053 N N . ASN B 1 650 ? 123.254 96.501 161.334 1.00 58.10 650 ASN B N 1
ATOM 10054 C CA . ASN B 1 650 ? 122.537 97.671 161.830 1.00 58.10 650 ASN B CA 1
ATOM 10055 C C . ASN B 1 650 ? 122.588 98.819 160.830 1.00 58.10 650 ASN B C 1
ATOM 10056 O O . ASN B 1 650 ? 121.581 99.504 160.612 1.00 58.10 650 ASN B O 1
ATOM 10061 N N . GLN B 1 651 ? 123.751 99.048 160.216 1.00 58.44 651 GLN B N 1
ATOM 10062 C CA . GLN B 1 651 ? 123.863 100.108 159.220 1.00 58.44 651 GLN B CA 1
ATOM 10063 C C . GLN B 1 651 ? 122.979 99.826 158.012 1.00 58.44 651 GLN B C 1
ATOM 10064 O O . GLN B 1 651 ? 122.339 100.738 157.476 1.00 58.44 651 GLN B O 1
ATOM 10070 N N . LEU B 1 652 ? 122.937 98.569 157.568 1.00 51.88 652 LEU B N 1
ATOM 10071 C CA . LEU B 1 652 ? 122.086 98.209 156.439 1.00 51.88 652 LEU B CA 1
ATOM 10072 C C . LEU B 1 652 ? 120.618 98.468 156.753 1.00 51.88 652 LEU B C 1
ATOM 10073 O O . LEU B 1 652 ? 119.892 99.049 155.937 1.00 51.88 652 LEU B O 1
ATOM 10078 N N . ILE B 1 653 ? 120.166 98.052 157.938 1.00 50.21 653 ILE B N 1
ATOM 10079 C CA . ILE B 1 653 ? 118.771 98.255 158.317 1.00 50.21 653 ILE B CA 1
ATOM 10080 C C . ILE B 1 653 ? 118.457 99.742 158.419 1.00 50.21 653 ILE B C 1
ATOM 10081 O O . ILE B 1 653 ? 117.404 100.202 157.961 1.00 50.21 653 ILE B O 1
ATOM 10086 N N . SER B 1 654 ? 119.364 100.515 159.022 1.00 51.52 654 SER B N 1
ATOM 10087 C CA . SER B 1 654 ? 119.139 101.951 159.152 1.00 51.52 654 SER B CA 1
ATOM 10088 C C . SER B 1 654 ? 119.047 102.622 157.788 1.00 51.52 654 SER B C 1
ATOM 10089 O O . SER B 1 654 ? 118.169 103.462 157.559 1.00 51.52 654 SER B O 1
ATOM 10092 N N . ASN B 1 655 ? 119.942 102.260 156.866 1.00 49.98 655 ASN B N 1
ATOM 10093 C CA . ASN B 1 655 ? 119.908 102.849 155.533 1.00 49.98 655 ASN B CA 1
ATOM 10094 C C . ASN B 1 655 ? 118.634 102.468 154.793 1.00 49.98 655 ASN B C 1
ATOM 10095 O O . ASN B 1 655 ? 118.036 103.304 154.104 1.00 49.98 655 ASN B O 1
ATOM 10100 N N . ASN B 1 656 ? 118.202 101.211 154.917 1.00 45.75 656 ASN B N 1
ATOM 10101 C CA . ASN B 1 656 ? 116.967 100.794 154.261 1.00 45.75 656 ASN B CA 1
ATOM 10102 C C . ASN B 1 656 ? 115.765 101.551 154.811 1.00 45.75 656 ASN B C 1
ATOM 10103 O O . ASN B 1 656 ? 114.897 101.989 154.047 1.00 45.75 656 ASN B O 1
ATOM 10108 N N . ILE B 1 657 ? 115.699 101.719 156.134 1.00 46.24 657 ILE B N 1
ATOM 10109 C CA . ILE B 1 657 ? 114.592 102.460 156.734 1.00 46.24 657 ILE B CA 1
ATOM 10110 C C . ILE B 1 657 ? 114.607 103.910 156.269 1.00 46.24 657 ILE B C 1
ATOM 10111 O O . ILE B 1 657 ? 113.562 104.485 155.938 1.00 46.24 657 ILE B O 1
ATOM 10116 N N . LYS B 1 658 ? 115.792 104.526 156.237 1.00 45.67 658 LYS B N 1
ATOM 10117 C CA . LYS B 1 658 ? 115.886 105.912 155.789 1.00 45.67 658 LYS B CA 1
ATOM 10118 C C . LYS B 1 658 ? 115.442 106.055 154.339 1.00 45.67 658 LYS B C 1
ATOM 10119 O O . LYS B 1 658 ? 114.719 106.999 153.995 1.00 45.67 658 LYS B O 1
ATOM 10125 N N . PHE B 1 659 ? 115.861 105.130 153.474 1.00 41.40 659 PHE B N 1
ATOM 10126 C CA . PHE B 1 659 ? 115.443 105.187 152.077 1.00 41.40 659 PHE B CA 1
ATOM 10127 C C . PHE B 1 659 ? 113.936 105.017 151.948 1.00 41.40 659 PHE B C 1
ATOM 10128 O O . PHE B 1 659 ? 113.285 105.720 151.167 1.00 41.40 659 PHE B O 1
ATOM 10136 N N . LYS B 1 660 ? 113.362 104.079 152.705 1.00 42.46 660 LYS B N 1
ATOM 10137 C CA . LYS B 1 660 ? 111.922 103.858 152.633 1.00 42.46 660 LYS B CA 1
ATOM 10138 C C . LYS B 1 660 ? 111.157 105.095 153.081 1.00 42.46 660 LYS B C 1
ATOM 10139 O O . LYS B 1 660 ? 110.138 105.459 152.483 1.00 42.46 660 LYS B O 1
ATOM 10145 N N . LYS B 1 661 ? 111.632 105.755 154.139 1.00 46.06 661 LYS B N 1
ATOM 10146 C CA . LYS B 1 661 ? 110.964 106.965 154.608 1.00 46.06 661 LYS B CA 1
ATOM 10147 C C . LYS B 1 661 ? 111.100 108.104 153.604 1.00 46.06 661 LYS B C 1
ATOM 10148 O O . LYS B 1 661 ? 110.142 108.850 153.370 1.00 46.06 661 LYS B O 1
ATOM 10154 N N . SER B 1 662 ? 112.281 108.258 153.001 1.00 45.92 662 SER B N 1
ATOM 10155 C CA . SER B 1 662 ? 112.509 109.399 152.120 1.00 45.92 662 SER B CA 1
ATOM 10156 C C . SER B 1 662 ? 111.797 109.232 150.783 1.00 45.92 662 SER B C 1
ATOM 10157 O O . SER B 1 662 ? 111.339 110.215 150.190 1.00 45.92 662 SER B O 1
ATOM 10160 N N . SER B 1 663 ? 111.702 107.997 150.285 1.00 45.75 663 SER B N 1
ATOM 10161 C CA . SER B 1 663 ? 111.155 107.780 148.948 1.00 45.75 663 SER B CA 1
ATOM 10162 C C . SER B 1 663 ? 109.669 108.114 148.882 1.00 45.75 663 SER B C 1
ATOM 10163 O O . SER B 1 663 ? 109.198 108.676 147.887 1.00 45.75 663 SER B O 1
ATOM 10166 N N . ILE B 1 664 ? 108.915 107.773 149.928 1.00 47.10 664 ILE B N 1
ATOM 10167 C CA . ILE B 1 664 ? 107.462 107.890 149.878 1.00 47.10 664 ILE B CA 1
ATOM 10168 C C . ILE B 1 664 ? 107.053 109.353 149.802 1.00 47.10 664 ILE B C 1
ATOM 10169 O O . ILE B 1 664 ? 107.515 110.192 150.588 1.00 47.10 664 ILE B O 1
ATOM 10174 N N . LEU B 1 665 ? 106.175 109.665 148.852 1.00 45.94 665 LEU B N 1
ATOM 10175 C CA . LEU B 1 665 ? 105.641 111.011 148.663 1.00 45.94 665 LEU B CA 1
ATOM 10176 C C . LEU B 1 665 ? 104.137 110.965 148.894 1.00 45.94 665 LEU B C 1
ATOM 10177 O O . LEU B 1 665 ? 103.394 110.425 148.068 1.00 45.94 665 LEU B O 1
ATOM 10182 N N . THR B 1 666 ? 103.691 111.529 150.012 1.00 43.56 666 THR B N 1
ATOM 10183 C CA . THR B 1 666 ? 102.272 111.540 150.332 1.00 43.56 666 THR B CA 1
ATOM 10184 C C . THR B 1 666 ? 101.549 112.631 149.549 1.00 43.56 666 THR B C 1
ATOM 10185 O O . THR B 1 666 ? 102.166 113.538 148.987 1.00 43.56 666 THR B O 1
ATOM 10189 N N . ARG B 1 667 ? 100.219 112.523 149.509 1.00 41.20 667 ARG B N 1
ATOM 10190 C CA . ARG B 1 667 ? 99.413 113.513 148.800 1.00 41.20 667 ARG B CA 1
ATOM 10191 C C . ARG B 1 667 ? 99.512 114.883 149.460 1.00 41.20 667 ARG B C 1
ATOM 10192 O O . ARG B 1 667 ? 99.666 115.904 148.776 1.00 41.20 667 ARG B O 1
ATOM 10200 N N . ALA B 1 668 ? 99.435 114.924 150.792 1.00 47.21 668 ALA B N 1
ATOM 10201 C CA . ALA B 1 668 ? 99.605 116.186 151.504 1.00 47.21 668 ALA B CA 1
ATOM 10202 C C . ALA B 1 668 ? 101.004 116.746 151.293 1.00 47.21 668 ALA B C 1
ATOM 10203 O O . ALA B 1 668 ? 101.184 117.965 151.184 1.00 47.21 668 ALA B O 1
ATOM 10205 N N . GLY B 1 669 ? 102.010 115.871 151.241 1.00 47.97 669 GLY B N 1
ATOM 10206 C CA . GLY B 1 669 ? 103.355 116.325 150.931 1.00 47.97 669 GLY B CA 1
ATOM 10207 C C . GLY B 1 669 ? 103.451 116.953 149.554 1.00 47.97 669 GLY B C 1
ATOM 10208 O O . GLY B 1 669 ? 104.103 117.983 149.376 1.00 47.97 669 GLY B O 1
ATOM 10209 N N . GLU B 1 670 ? 102.798 116.344 148.563 1.00 48.16 670 GLU B N 1
ATOM 10210 C CA . GLU B 1 670 ? 102.781 116.922 147.224 1.00 48.16 670 GLU B CA 1
ATOM 10211 C C . GLU B 1 670 ? 102.103 118.286 147.224 1.00 48.16 670 GLU B C 1
ATOM 10212 O O . GLU B 1 670 ? 102.595 119.237 146.602 1.00 48.16 670 GLU B O 1
ATOM 10218 N N . GLN B 1 671 ? 100.972 118.400 147.924 1.00 50.72 671 GLN B N 1
ATOM 10219 C CA . GLN B 1 671 ? 100.264 119.675 147.971 1.00 50.72 671 GLN B CA 1
ATOM 10220 C C . GLN B 1 671 ? 101.103 120.755 148.641 1.00 50.72 671 GLN B C 1
ATOM 10221 O O . GLN B 1 671 ? 101.153 121.895 148.164 1.00 50.72 671 GLN B O 1
ATOM 10227 N N . ARG B 1 672 ? 101.770 120.421 149.748 1.00 52.51 672 ARG B N 1
ATOM 10228 C CA . ARG B 1 672 ? 102.561 121.430 150.444 1.00 52.51 672 ARG B CA 1
ATOM 10229 C C . ARG B 1 672 ? 103.811 121.789 149.651 1.00 52.51 672 ARG B C 1
ATOM 10230 O O . ARG B 1 672 ? 104.283 122.929 149.711 1.00 52.51 672 ARG B O 1
ATOM 10238 N N . LYS B 1 673 ? 104.359 120.835 148.892 1.00 50.07 673 LYS B N 1
ATOM 10239 C CA . LYS B 1 673 ? 105.487 121.156 148.025 1.00 50.07 673 LYS B CA 1
ATOM 10240 C C . LYS B 1 673 ? 105.065 122.097 146.905 1.00 50.07 673 LYS B C 1
ATOM 10241 O O . LYS B 1 673 ? 105.807 123.018 146.546 1.00 50.07 673 LYS B O 1
ATOM 10247 N N . ARG B 1 674 ? 103.878 121.878 146.333 1.00 45.00 674 ARG B N 1
ATOM 10248 C CA . ARG B 1 674 ? 103.376 122.804 145.321 1.00 45.00 674 ARG B CA 1
ATOM 10249 C C . ARG B 1 674 ? 103.113 124.184 145.911 1.00 45.00 674 ARG B C 1
ATOM 10250 O O . ARG B 1 674 ? 103.465 125.203 145.305 1.00 45.00 674 ARG B O 1
ATOM 10258 N N . SER B 1 675 ? 102.489 124.237 147.090 1.00 53.84 675 SER B N 1
ATOM 10259 C CA . SER B 1 675 ? 102.167 125.524 147.700 1.00 53.84 675 SER B CA 1
ATOM 10260 C C . SER B 1 675 ? 103.427 126.297 148.070 1.00 53.84 675 SER B C 1
ATOM 10261 O O . SER B 1 675 ? 103.498 127.515 147.870 1.00 53.84 675 SER B O 1
ATOM 10264 N N . GLN B 1 676 ? 104.431 125.606 148.615 1.00 57.27 676 GLN B N 1
ATOM 10265 C CA . GLN B 1 676 ? 105.686 126.265 148.959 1.00 57.27 676 GLN B CA 1
ATOM 10266 C C . GLN B 1 676 ? 106.383 126.807 147.718 1.00 57.27 676 GLN B C 1
ATOM 10267 O O . GLN B 1 676 ? 106.933 127.915 147.741 1.00 57.27 676 GLN B O 1
ATOM 10273 N N . SER B 1 677 ? 106.368 126.041 146.629 1.00 58.94 677 SER B N 1
ATOM 10274 C CA . SER B 1 677 ? 106.991 126.424 145.360 1.00 58.94 677 SER B CA 1
ATOM 10275 C C . SER B 1 677 ? 108.462 126.792 145.534 1.00 58.94 677 SER B C 1
ATOM 10276 O O . SER B 1 677 ? 109.351 126.019 145.176 1.00 58.94 677 SER B O 1
ATOM 10279 N N . THR B 1 731 ? 110.211 79.225 157.641 1.00 65.30 731 THR B N 1
ATOM 10280 C CA . THR B 1 731 ? 108.885 78.676 157.387 1.00 65.30 731 THR B CA 1
ATOM 10281 C C . THR B 1 731 ? 108.242 79.354 156.183 1.00 65.30 731 THR B C 1
ATOM 10282 O O . THR B 1 731 ? 108.878 80.157 155.504 1.00 65.30 731 THR B O 1
ATOM 10286 N N . MET B 1 732 ? 106.977 79.019 155.922 1.00 64.16 732 MET B N 1
ATOM 10287 C CA . MET B 1 732 ? 106.272 79.625 154.797 1.00 64.16 732 MET B CA 1
ATOM 10288 C C . MET B 1 732 ? 106.076 81.122 155.003 1.00 64.16 732 MET B C 1
ATOM 10289 O O . MET B 1 732 ? 106.269 81.913 154.072 1.00 64.16 732 MET B O 1
ATOM 10294 N N . GLU B 1 733 ? 105.691 81.528 156.214 1.00 63.72 733 GLU B N 1
ATOM 10295 C CA . GLU B 1 733 ? 105.424 82.940 156.472 1.00 63.72 733 GLU B CA 1
ATOM 10296 C C . GLU B 1 733 ? 106.687 83.780 156.331 1.00 63.72 733 GLU B C 1
ATOM 10297 O O . GLU B 1 733 ? 106.638 84.902 155.816 1.00 63.72 733 GLU B O 1
ATOM 10303 N N . GLU B 1 734 ? 107.824 83.263 156.796 1.00 58.21 734 GLU B N 1
ATOM 10304 C CA . GLU B 1 734 ? 109.077 83.990 156.627 1.00 58.21 734 GLU B CA 1
ATOM 10305 C C . GLU B 1 734 ? 109.464 84.082 155.157 1.00 58.21 734 GLU B C 1
ATOM 10306 O O . GLU B 1 734 ? 109.957 85.120 154.700 1.00 58.21 734 GLU B O 1
ATOM 10312 N N . ARG B 1 735 ? 109.251 83.003 154.400 1.00 55.43 735 ARG B N 1
ATOM 10313 C CA . ARG B 1 735 ? 109.600 83.012 152.983 1.00 55.43 735 ARG B CA 1
ATOM 10314 C C . ARG B 1 735 ? 108.741 84.001 152.206 1.00 55.43 735 ARG B C 1
ATOM 10315 O O . ARG B 1 735 ? 109.251 84.752 151.366 1.00 55.43 735 ARG B O 1
ATOM 10323 N N . PHE B 1 736 ? 107.438 84.019 152.471 1.00 50.38 736 PHE B N 1
ATOM 10324 C CA . PHE B 1 736 ? 106.500 84.897 151.778 1.00 50.38 736 PHE B CA 1
ATOM 10325 C C . PHE B 1 736 ? 106.083 86.000 152.741 1.00 50.38 736 PHE B C 1
ATOM 10326 O O . PHE B 1 736 ? 105.200 85.800 153.582 1.00 50.38 736 PHE B O 1
ATOM 10334 N N . ARG B 1 737 ? 106.701 87.165 152.594 1.00 45.80 737 ARG B N 1
ATOM 10335 C CA . ARG B 1 737 ? 106.626 88.266 153.537 1.00 45.80 737 ARG B CA 1
ATOM 10336 C C . ARG B 1 737 ? 106.183 89.530 152.818 1.00 45.80 737 ARG B C 1
ATOM 10337 O O . ARG B 1 737 ? 106.484 89.710 151.634 1.00 45.80 737 ARG B O 1
ATOM 10345 N N . PRO B 1 738 ? 105.462 90.418 153.500 1.00 39.24 738 PRO B N 1
ATOM 10346 C CA . PRO B 1 738 ? 105.090 91.693 152.874 1.00 39.24 738 PRO B CA 1
ATOM 10347 C C . PRO B 1 738 ? 106.321 92.521 152.535 1.00 39.24 738 PRO B C 1
ATOM 10348 O O . PRO B 1 738 ? 107.104 92.889 153.412 1.00 39.24 738 PRO B O 1
ATOM 10352 N N . LEU B 1 739 ? 106.483 92.816 151.247 1.00 34.19 739 LEU B N 1
ATOM 10353 C CA . LEU B 1 739 ? 107.618 93.581 150.751 1.00 34.19 739 LEU B CA 1
ATOM 10354 C C . LEU B 1 739 ? 107.112 94.732 149.898 1.00 34.19 739 LEU B C 1
ATOM 10355 O O . LEU B 1 739 ? 106.424 94.510 148.898 1.00 34.19 739 LEU B O 1
ATOM 10360 N N . THR B 1 740 ? 107.456 95.956 150.288 1.00 29.16 740 THR B N 1
ATOM 10361 C CA . THR B 1 740 ? 107.033 97.127 149.533 1.00 29.16 740 THR B CA 1
ATOM 10362 C C . THR B 1 740 ? 107.885 97.277 148.281 1.00 29.16 740 THR B C 1
ATOM 10363 O O . THR B 1 740 ? 109.116 97.284 148.355 1.00 29.16 740 THR B O 1
ATOM 10367 N N . PHE B 1 741 ? 107.231 97.408 147.132 1.00 23.97 741 PHE B N 1
ATOM 10368 C CA . PHE B 1 741 ? 107.918 97.478 145.850 1.00 23.97 741 PHE B CA 1
ATOM 10369 C C . PHE B 1 741 ? 108.504 98.868 145.648 1.00 23.97 741 PHE B C 1
ATOM 10370 O O . PHE B 1 741 ? 107.803 99.871 145.809 1.00 23.97 741 PHE B O 1
ATOM 10378 N N . HIS B 1 742 ? 109.787 98.924 145.292 1.00 25.55 742 HIS B N 1
ATOM 10379 C CA . HIS B 1 742 ? 110.466 100.188 145.037 1.00 25.55 742 HIS B CA 1
ATOM 10380 C C . HIS B 1 742 ? 111.018 100.320 143.627 1.00 25.55 742 HIS B C 1
ATOM 10381 O O . HIS B 1 742 ? 111.043 101.430 143.098 1.00 25.55 742 HIS B O 1
ATOM 10388 N N . GLY B 1 743 ? 111.467 99.234 143.011 1.00 23.37 743 GLY B N 1
ATOM 10389 C CA . GLY B 1 743 ? 111.959 99.329 141.650 1.00 23.37 743 GLY B CA 1
ATOM 10390 C C . GLY B 1 743 ? 112.352 97.972 141.103 1.00 23.37 743 GLY B C 1
ATOM 10391 O O . GLY B 1 743 ? 112.043 96.936 141.686 1.00 23.37 743 GLY B O 1
ATOM 10392 N N . LEU B 1 744 ? 113.049 98.003 139.969 1.00 22.33 744 LEU B N 1
ATOM 10393 C CA . LEU B 1 744 ? 113.600 96.810 139.337 1.00 22.33 744 LEU B CA 1
ATOM 10394 C C . LEU B 1 744 ? 115.062 97.055 138.996 1.00 22.33 744 LEU B C 1
ATOM 10395 O O . LEU B 1 744 ? 115.412 98.135 138.511 1.00 22.33 744 LEU B O 1
ATOM 10400 N N . ILE B 1 745 ? 115.911 96.058 139.238 1.00 23.44 745 ILE B N 1
ATOM 10401 C CA . ILE B 1 745 ? 117.331 96.137 138.917 1.00 23.44 745 ILE B CA 1
ATOM 10402 C C . ILE B 1 745 ? 117.680 94.953 138.024 1.00 23.44 745 ILE B C 1
ATOM 10403 O O . ILE B 1 745 ? 117.283 93.817 138.302 1.00 23.44 745 ILE B O 1
ATOM 10408 N N . LEU B 1 746 ? 118.395 95.221 136.938 1.00 24.18 746 LEU B N 1
ATOM 10409 C CA . LEU B 1 746 ? 118.745 94.158 136.007 1.00 24.18 746 LEU B CA 1
ATOM 10410 C C . LEU B 1 746 ? 119.978 93.403 136.486 1.00 24.18 746 LEU B C 1
ATOM 10411 O O . LEU B 1 746 ? 120.807 93.929 137.231 1.00 24.18 746 LEU B O 1
ATOM 10416 N N . ARG B 1 747 ? 120.093 92.146 136.051 1.00 25.83 747 ARG B N 1
ATOM 10417 C CA . ARG B 1 747 ? 121.294 91.375 136.350 1.00 25.83 747 ARG B CA 1
ATOM 10418 C C . ARG B 1 747 ? 122.521 92.011 135.712 1.00 25.83 747 ARG B C 1
ATOM 10419 O O . ARG B 1 747 ? 123.610 92.005 136.298 1.00 25.83 747 ARG B O 1
ATOM 10427 N N . SER B 1 748 ? 122.363 92.565 134.509 1.00 30.41 748 SER B N 1
ATOM 10428 C CA . SER B 1 748 ? 123.482 93.220 133.842 1.00 30.41 748 SER B CA 1
ATOM 10429 C C . SER B 1 748 ? 123.996 94.397 134.659 1.00 30.41 748 SER B C 1
ATOM 10430 O O . SER B 1 748 ? 125.211 94.577 134.807 1.00 30.41 748 SER B O 1
ATOM 10433 N N . GLN B 1 749 ? 123.086 95.207 135.204 1.00 28.87 749 GLN B N 1
ATOM 10434 C CA . GLN B 1 749 ? 123.496 96.339 136.027 1.00 28.87 749 GLN B CA 1
ATOM 10435 C C . GLN B 1 749 ? 124.199 95.874 137.295 1.00 28.87 749 GLN B C 1
ATOM 10436 O O . GLN B 1 749 ? 125.205 96.463 137.708 1.00 28.87 749 GLN B O 1
ATOM 10442 N N . LEU B 1 750 ? 123.683 94.819 137.929 1.00 29.06 750 LEU B N 1
ATOM 10443 C CA . LEU B 1 750 ? 124.320 94.301 139.135 1.00 29.06 750 LEU B CA 1
ATOM 10444 C C . LEU B 1 750 ? 125.724 93.794 138.839 1.00 29.06 750 LEU B C 1
ATOM 10445 O O . LEU B 1 750 ? 126.656 94.042 139.611 1.00 29.06 750 LEU B O 1
ATOM 10450 N N . VAL B 1 751 ? 125.897 93.086 137.722 1.00 33.53 751 VAL B N 1
ATOM 10451 C CA . VAL B 1 751 ? 127.217 92.573 137.369 1.00 33.53 751 VAL B CA 1
ATOM 10452 C C . VAL B 1 751 ? 128.166 93.720 137.045 1.00 33.53 751 VAL B C 1
ATOM 10453 O O . VAL B 1 751 ? 129.349 93.686 137.404 1.00 33.53 751 VAL B O 1
ATOM 10457 N N . THR B 1 752 ? 127.665 94.754 136.365 1.00 35.17 752 THR B N 1
ATOM 10458 C CA . THR B 1 752 ? 128.500 95.914 136.071 1.00 35.17 752 THR B CA 1
ATOM 10459 C C . THR B 1 752 ? 128.949 96.606 137.351 1.00 35.17 752 THR B C 1
ATOM 10460 O O . THR B 1 752 ? 130.109 97.019 137.469 1.00 35.17 752 THR B O 1
ATOM 10464 N N . LEU B 1 753 ? 128.045 96.741 138.323 1.00 36.12 753 LEU B N 1
ATOM 10465 C CA . LEU B 1 753 ? 128.425 97.325 139.606 1.00 36.12 753 LEU B CA 1
ATOM 10466 C C . LEU B 1 753 ? 129.435 96.449 140.336 1.00 36.12 753 LEU B C 1
ATOM 10467 O O . LEU B 1 753 ? 130.369 96.958 140.965 1.00 36.12 753 LEU B O 1
ATOM 10472 N N . LEU B 1 754 ? 129.257 95.128 140.274 1.00 38.77 754 LEU B N 1
ATOM 10473 C CA . LEU B 1 754 ? 130.181 94.221 140.948 1.00 38.77 754 LEU B CA 1
ATOM 10474 C C . LEU B 1 754 ? 131.576 94.283 140.338 1.00 38.77 754 LEU B C 1
ATOM 10475 O O . LEU B 1 754 ? 132.575 94.238 141.064 1.00 38.77 754 LEU B O 1
ATOM 10480 N N . VAL B 1 755 ? 131.664 94.371 139.009 1.00 40.67 755 VAL B N 1
ATOM 10481 C CA . VAL B 1 755 ? 132.968 94.384 138.349 1.00 40.67 755 VAL B CA 1
ATOM 10482 C C . VAL B 1 755 ? 133.783 95.586 138.805 1.00 40.67 755 VAL B C 1
ATOM 10483 O O . VAL B 1 755 ? 134.967 95.462 139.142 1.00 40.67 755 VAL B O 1
ATOM 10487 N N . ARG B 1 756 ? 133.166 96.762 138.834 1.00 42.16 756 ARG B N 1
ATOM 10488 C CA . ARG B 1 756 ? 133.824 97.939 139.370 1.00 42.16 756 ARG B CA 1
ATOM 10489 C C . ARG B 1 756 ? 133.801 97.906 140.895 1.00 42.16 756 ARG B C 1
ATOM 10490 O O . ARG B 1 756 ? 133.156 97.058 141.516 1.00 42.16 756 ARG B O 1
ATOM 10498 N N . GLY B 1 757 ? 134.523 98.845 141.497 1.00 45.65 757 GLY B N 1
ATOM 10499 C CA . GLY B 1 757 ? 134.560 98.936 142.942 1.00 45.65 757 GLY B CA 1
ATOM 10500 C C . GLY B 1 757 ? 133.444 99.786 143.509 1.00 45.65 757 GLY B C 1
ATOM 10501 O O . GLY B 1 757 ? 133.694 100.691 144.311 1.00 45.65 757 GLY B O 1
ATOM 10502 N N . VAL B 1 758 ? 132.206 99.506 143.106 1.00 45.81 758 VAL B N 1
ATOM 10503 C CA . VAL B 1 758 ? 131.060 100.291 143.551 1.00 45.81 758 VAL B CA 1
ATOM 10504 C C . VAL B 1 758 ? 130.538 99.711 144.857 1.00 45.81 758 VAL B C 1
ATOM 10505 O O . VAL B 1 758 ? 129.647 98.854 144.859 1.00 45.81 758 VAL B O 1
ATOM 10509 N N . CYS B 1 759 ? 131.100 100.165 145.974 1.00 49.13 759 CYS B N 1
ATOM 10510 C CA . CYS B 1 759 ? 130.689 99.720 147.295 1.00 49.13 759 CYS B CA 1
ATOM 10511 C C . CYS B 1 759 ? 131.258 100.668 148.337 1.00 49.13 759 CYS B C 1
ATOM 10512 O O . CYS B 1 759 ? 132.294 101.302 148.121 1.00 49.13 759 CYS B O 1
ATOM 10515 N N . TYR B 1 760 ? 130.570 100.763 149.469 1.00 53.42 760 TYR B N 1
ATOM 10516 C CA . TYR B 1 760 ? 130.998 101.595 150.583 1.00 53.42 760 TYR B CA 1
ATOM 10517 C C . TYR B 1 760 ? 130.925 100.794 151.873 1.00 53.42 760 TYR B C 1
ATOM 10518 O O . TYR B 1 760 ? 130.000 100.001 152.071 1.00 53.42 760 TYR B O 1
ATOM 10527 N N . SER B 1 761 ? 131.905 101.002 152.746 1.00 58.37 761 SER B N 1
ATOM 10528 C CA . SER B 1 761 ? 131.927 100.301 154.020 1.00 58.37 761 SER B CA 1
ATOM 10529 C C . SER B 1 761 ? 130.821 100.815 154.933 1.00 58.37 761 SER B C 1
ATOM 10530 O O . SER B 1 761 ? 130.365 101.954 154.813 1.00 58.37 761 SER B O 1
ATOM 10533 N N . GLU B 1 762 ? 130.390 99.954 155.857 1.00 61.69 762 GLU B N 1
ATOM 10534 C CA . GLU B 1 762 ? 129.312 100.324 156.769 1.00 61.69 762 GLU B CA 1
ATOM 10535 C C . GLU B 1 762 ? 129.715 101.487 157.666 1.00 61.69 762 GLU B C 1
ATOM 10536 O O . GLU B 1 762 ? 128.858 102.253 158.123 1.00 61.69 762 GLU B O 1
ATOM 10542 N N . SER B 1 763 ? 131.013 101.633 157.939 1.00 61.03 763 SER B N 1
ATOM 10543 C CA . SER B 1 763 ? 131.471 102.731 158.783 1.00 61.03 763 SER B CA 1
ATOM 10544 C C . SER B 1 763 ? 131.207 104.082 158.129 1.00 61.03 763 SER B C 1
ATOM 10545 O O . SER B 1 763 ? 130.769 105.027 158.795 1.00 61.03 763 SER B O 1
ATOM 10548 N N . GLN B 1 764 ? 131.463 104.193 156.829 1.00 60.65 764 GLN B N 1
ATOM 10549 C CA . GLN B 1 764 ? 131.304 105.460 156.136 1.00 60.65 764 GLN B CA 1
ATOM 10550 C C . GLN B 1 764 ? 129.889 105.608 155.583 1.00 60.65 764 GLN B C 1
ATOM 10551 O O . GLN B 1 764 ? 129.117 104.650 155.500 1.00 60.65 764 GLN B O 1
ATOM 10557 N N . SER B 1 765 ? 129.556 106.840 155.206 1.00 59.47 765 SER B N 1
ATOM 10558 C CA . SER B 1 765 ? 128.205 107.159 154.767 1.00 59.47 765 SER B CA 1
ATOM 10559 C C . SER B 1 765 ? 127.906 106.539 153.407 1.00 59.47 765 SER B C 1
ATOM 10560 O O . SER B 1 765 ? 128.808 106.239 152.621 1.00 59.47 765 SER B O 1
ATOM 10563 N N . SER B 1 766 ? 126.613 106.352 153.134 1.00 56.30 766 SER B N 1
ATOM 10564 C CA . SER B 1 766 ? 126.196 105.821 151.841 1.00 56.30 766 SER B CA 1
ATOM 10565 C C . SER B 1 766 ? 126.379 106.851 150.735 1.00 56.30 766 SER B C 1
ATOM 10566 O O . SER B 1 766 ? 126.310 106.516 149.548 1.00 56.30 766 SER B O 1
ATOM 10569 N N . ALA B 1 767 ? 126.598 108.115 151.107 1.00 58.82 767 ALA B N 1
ATOM 10570 C CA . ALA B 1 767 ? 126.812 109.154 150.105 1.00 58.82 767 ALA B CA 1
ATOM 10571 C C . ALA B 1 767 ? 128.081 108.894 149.306 1.00 58.82 767 ALA B C 1
ATOM 10572 O O . ALA B 1 767 ? 128.132 109.173 148.102 1.00 58.82 767 ALA B O 1
ATOM 10574 N N . SER B 1 768 ? 129.116 108.368 149.956 1.00 60.33 768 SER B N 1
ATOM 10575 C CA . SER B 1 768 ? 130.335 108.012 149.246 1.00 60.33 768 SER B CA 1
ATOM 10576 C C . SER B 1 768 ? 130.068 106.842 148.309 1.00 60.33 768 SER B C 1
ATOM 10577 O O . SER B 1 768 ? 129.572 105.794 148.730 1.00 60.33 768 SER B O 1
ATOM 10580 N N . GLN B 1 769 ? 130.401 107.026 147.037 1.00 56.01 769 GLN B N 1
ATOM 10581 C CA . GLN B 1 769 ? 130.135 106.032 146.009 1.00 56.01 769 GLN B CA 1
ATOM 10582 C C . GLN B 1 769 ? 130.890 106.434 144.753 1.00 56.01 769 GLN B C 1
ATOM 10583 O O . GLN B 1 769 ? 130.984 107.626 144.439 1.00 56.01 769 GLN B O 1
ATOM 10589 N N . PRO B 1 770 ? 131.451 105.470 144.023 1.00 53.19 770 PRO B N 1
ATOM 10590 C CA . PRO B 1 770 ? 132.112 105.810 142.754 1.00 53.19 770 PRO B CA 1
ATOM 10591 C C . PRO B 1 770 ? 131.197 106.504 141.760 1.00 53.19 770 PRO B C 1
ATOM 10592 O O . PRO B 1 770 ? 131.677 107.323 140.967 1.00 53.19 770 PRO B O 1
ATOM 10596 N N . ARG B 1 771 ? 129.897 106.204 141.780 1.00 51.59 771 ARG B N 1
ATOM 10597 C CA . ARG B 1 771 ? 128.900 106.924 140.987 1.00 51.59 771 ARG B CA 1
ATOM 10598 C C . ARG B 1 771 ? 129.230 106.843 139.492 1.00 51.59 771 ARG B C 1
ATOM 10599 O O . ARG B 1 771 ? 129.624 107.818 138.848 1.00 51.59 771 ARG B O 1
ATOM 10607 N N . LEU B 1 772 ? 129.122 105.625 138.965 1.00 47.25 772 LEU B N 1
ATOM 10608 C CA . LEU B 1 772 ? 129.360 105.387 137.547 1.00 47.25 772 LEU B CA 1
ATOM 10609 C C . LEU B 1 772 ? 128.421 106.219 136.683 1.00 47.25 772 LEU B C 1
ATOM 10610 O O . LEU B 1 772 ? 127.231 106.356 136.978 1.00 47.25 772 LEU B O 1
ATOM 10615 N N . SER B 1 773 ? 128.967 106.775 135.606 1.00 45.79 773 SER B N 1
ATOM 10616 C CA . SER B 1 773 ? 128.170 107.538 134.661 1.00 45.79 773 SER B CA 1
ATOM 10617 C C . SER B 1 773 ? 127.511 106.611 133.643 1.00 45.79 773 SER B C 1
ATOM 10618 O O . SER B 1 773 ? 127.715 105.394 133.645 1.00 45.79 773 SER B O 1
ATOM 10621 N N . TYR B 1 774 ? 126.703 107.210 132.766 1.00 44.58 774 TYR B N 1
ATOM 10622 C CA . TYR B 1 774 ? 125.970 106.431 131.772 1.00 44.58 774 TYR B CA 1
ATOM 10623 C C . TYR B 1 774 ? 126.917 105.741 130.797 1.00 44.58 774 TYR B C 1
ATOM 10624 O O . TYR B 1 774 ? 126.727 104.565 130.459 1.00 44.58 774 TYR B O 1
ATOM 10633 N N . ALA B 1 775 ? 127.945 106.457 130.339 1.00 46.99 775 ALA B N 1
ATOM 10634 C CA . ALA B 1 775 ? 128.887 105.878 129.387 1.00 46.99 775 ALA B CA 1
ATOM 10635 C C . ALA B 1 775 ? 129.641 104.705 129.998 1.00 46.99 775 ALA B C 1
ATOM 10636 O O . ALA B 1 775 ? 129.894 103.702 129.323 1.00 46.99 775 ALA B O 1
ATOM 10638 N N . GLU B 1 776 ? 130.016 104.816 131.274 1.00 48.37 776 GLU B N 1
ATOM 10639 C CA . GLU B 1 776 ? 130.727 103.724 131.930 1.00 48.37 776 GLU B CA 1
ATOM 10640 C C . GLU B 1 776 ? 129.865 102.471 132.004 1.00 48.37 776 GLU B C 1
ATOM 10641 O O . GLU B 1 776 ? 130.366 101.353 131.837 1.00 48.37 776 GLU B O 1
ATOM 10647 N N . MET B 1 777 ? 128.567 102.636 132.259 1.00 47.79 777 MET B N 1
ATOM 10648 C CA . MET B 1 777 ? 127.678 101.480 132.320 1.00 47.79 777 MET B CA 1
ATOM 10649 C C . MET B 1 777 ? 127.415 100.906 130.934 1.00 47.79 777 MET B C 1
ATOM 10650 O O . MET B 1 777 ? 127.214 99.695 130.785 1.00 47.79 777 MET B O 1
ATOM 10655 N N . ALA B 1 778 ? 127.403 101.755 129.908 1.00 49.93 778 ALA B N 1
ATOM 10656 C CA . ALA B 1 778 ? 127.117 101.290 128.555 1.00 49.93 778 ALA B CA 1
ATOM 10657 C C . ALA B 1 778 ? 128.358 100.843 127.787 1.00 49.93 778 ALA B C 1
ATOM 10658 O O . ALA B 1 778 ? 128.219 100.382 126.650 1.00 49.93 778 ALA B O 1
ATOM 10660 N N . GLU B 1 779 ? 129.556 100.983 128.364 1.00 51.55 779 GLU B N 1
ATOM 10661 C CA . GLU B 1 779 ? 130.775 100.595 127.654 1.00 51.55 779 GLU B CA 1
ATOM 10662 C C . GLU B 1 779 ? 130.752 99.142 127.198 1.00 51.55 779 GLU B C 1
ATOM 10663 O O . GLU B 1 779 ? 131.285 98.822 126.130 1.00 51.55 779 GLU B O 1
ATOM 10669 N N . ASP B 1 780 ? 130.151 98.251 127.981 1.00 51.68 780 ASP B N 1
ATOM 10670 C CA . ASP B 1 780 ? 130.210 96.822 127.709 1.00 51.68 780 ASP B CA 1
ATOM 10671 C C . ASP B 1 780 ? 128.871 96.262 127.246 1.00 51.68 780 ASP B C 1
ATOM 10672 O O . ASP B 1 780 ? 128.492 95.163 127.662 1.00 51.68 780 ASP B O 1
ATOM 10677 N N . TYR B 1 781 ? 128.149 96.993 126.398 1.00 47.04 781 TYR B N 1
ATOM 10678 C CA . TYR B 1 781 ? 126.761 96.634 126.122 1.00 47.04 781 TYR B CA 1
ATOM 10679 C C . TYR B 1 781 ? 126.581 95.308 125.390 1.00 47.04 781 TYR B C 1
ATOM 10680 O O . TYR B 1 781 ? 125.877 94.439 125.932 1.00 47.04 781 TYR B O 1
ATOM 10689 N N . PRO B 1 782 ? 127.137 95.083 124.189 1.00 47.61 782 PRO B N 1
ATOM 10690 C CA . PRO B 1 782 ? 126.673 93.929 123.393 1.00 47.61 782 PRO B CA 1
ATOM 10691 C C . PRO B 1 782 ? 126.796 92.598 124.108 1.00 47.61 782 PRO B C 1
ATOM 10692 O O . PRO B 1 782 ? 125.922 91.737 123.958 1.00 47.61 782 PRO B O 1
ATOM 10696 N N . ARG B 1 783 ? 127.851 92.408 124.895 1.00 48.61 783 ARG B N 1
ATOM 10697 C CA . ARG B 1 783 ? 128.088 91.157 125.600 1.00 48.61 783 ARG B CA 1
ATOM 10698 C C . ARG B 1 783 ? 128.416 91.466 127.051 1.00 48.61 783 ARG B C 1
ATOM 10699 O O . ARG B 1 783 ? 129.444 92.085 127.338 1.00 48.61 783 ARG B O 1
ATOM 10707 N N . TYR B 1 784 ? 127.549 91.031 127.961 1.00 49.25 784 TYR B N 1
ATOM 10708 C CA . TYR B 1 784 ? 127.810 91.348 129.357 1.00 49.25 784 TYR B CA 1
ATOM 10709 C C . TYR B 1 784 ? 128.549 90.209 130.046 1.00 49.25 784 TYR B C 1
ATOM 10710 O O . TYR B 1 784 ? 128.352 89.040 129.696 1.00 49.25 784 TYR B O 1
ATOM 10719 N N . PRO B 1 785 ? 129.405 90.530 131.014 1.00 54.95 785 PRO B N 1
ATOM 10720 C CA . PRO B 1 785 ? 130.164 89.480 131.702 1.00 54.95 785 PRO B CA 1
ATOM 10721 C C . PRO B 1 785 ? 129.250 88.520 132.450 1.00 54.95 785 PRO B C 1
ATOM 10722 O O . PRO B 1 785 ? 128.229 88.915 133.016 1.00 54.95 785 PRO B O 1
ATOM 10726 N N . ASP B 1 786 ? 129.631 87.247 132.442 1.00 68.17 786 ASP B N 1
ATOM 10727 C CA . ASP B 1 786 ? 128.940 86.248 133.242 1.00 68.17 786 ASP B CA 1
ATOM 10728 C C . ASP B 1 786 ? 129.510 86.233 134.655 1.00 68.17 786 ASP B C 1
ATOM 10729 O O . ASP B 1 786 ? 130.701 86.464 134.869 1.00 68.17 786 ASP B O 1
ATOM 10734 N N . ILE B 1 787 ? 128.641 85.954 135.630 1.00 65.56 787 ILE B N 1
ATOM 10735 C CA . ILE B 1 787 ? 129.057 86.020 137.029 1.00 65.56 787 ILE B CA 1
ATOM 10736 C C . ILE B 1 787 ? 130.124 84.972 137.327 1.00 65.56 787 ILE B C 1
ATOM 10737 O O . ILE B 1 787 ? 131.028 85.203 138.139 1.00 65.56 787 ILE B O 1
ATOM 10742 N N . HIS B 1 788 ? 130.045 83.810 136.676 1.00 70.75 788 HIS B N 1
ATOM 10743 C CA . HIS B 1 788 ? 131.056 82.781 136.893 1.00 70.75 788 HIS B CA 1
ATOM 10744 C C . HIS B 1 788 ? 132.405 83.204 136.325 1.00 70.75 788 HIS B C 1
ATOM 10745 O O . HIS B 1 788 ? 133.454 82.729 136.777 1.00 70.75 788 HIS B O 1
ATOM 10752 N N . ASP B 1 789 ? 132.400 84.093 135.330 1.00 73.78 789 ASP B N 1
ATOM 10753 C CA . ASP B 1 789 ? 133.652 84.548 134.733 1.00 73.78 789 ASP B CA 1
ATOM 10754 C C . ASP B 1 789 ? 134.462 85.394 135.709 1.00 73.78 789 ASP B C 1
ATOM 10755 O O . ASP B 1 789 ? 135.698 85.338 135.712 1.00 73.78 789 ASP B O 1
ATOM 10760 N N . LEU B 1 790 ? 133.788 86.192 136.536 1.00 71.68 790 LEU B N 1
ATOM 10761 C CA . LEU B 1 790 ? 134.488 87.037 137.497 1.00 71.68 790 LEU B CA 1
ATOM 10762 C C . LEU B 1 790 ? 135.263 86.195 138.501 1.00 71.68 790 LEU B C 1
ATOM 10763 O O . LEU B 1 790 ? 134.813 85.127 138.924 1.00 71.68 790 LEU B O 1
ATOM 10768 N N . ASP B 1 791 ? 136.445 86.688 138.878 1.00 79.40 791 ASP B N 1
ATOM 10769 C CA . ASP B 1 791 ? 137.266 85.983 139.857 1.00 79.40 791 ASP B CA 1
ATOM 10770 C C . ASP B 1 791 ? 136.602 85.964 141.228 1.00 79.40 791 ASP B C 1
ATOM 10771 O O . ASP B 1 791 ? 136.630 84.943 141.924 1.00 79.40 791 ASP B O 1
ATOM 10776 N N . LEU B 1 792 ? 136.015 87.088 141.637 1.00 76.13 792 LEU B N 1
ATOM 10777 C CA . LEU B 1 792 ? 135.322 87.304 142.907 1.00 76.13 792 LEU B CA 1
ATOM 10778 C C . LEU B 1 792 ? 136.274 87.275 144.099 1.00 76.13 792 LEU B C 1
ATOM 10779 O O . LEU B 1 792 ? 135.815 87.448 145.234 1.00 76.13 792 LEU B O 1
ATOM 10784 N N . THR B 1 793 ? 137.574 87.063 143.890 1.00 76.67 793 THR B N 1
ATOM 10785 C CA . THR B 1 793 ? 138.514 87.081 145.006 1.00 76.67 793 THR B CA 1
ATOM 10786 C C . THR B 1 793 ? 138.782 88.504 145.480 1.00 76.67 793 THR B C 1
ATOM 10787 O O . THR B 1 793 ? 138.913 88.749 146.685 1.00 76.67 793 THR B O 1
ATOM 10791 N N . LEU B 1 794 ? 138.876 89.453 144.546 1.00 72.63 794 LEU B N 1
ATOM 10792 C CA . LEU B 1 794 ? 139.155 90.836 144.917 1.00 72.63 794 LEU B CA 1
ATOM 10793 C C . LEU B 1 794 ? 137.994 91.450 145.691 1.00 72.63 794 LEU B C 1
ATOM 10794 O O . LEU B 1 794 ? 138.206 92.233 146.623 1.00 72.63 794 LEU B O 1
ATOM 10799 N N . LEU B 1 795 ? 136.762 91.114 145.312 1.00 66.97 795 LEU B N 1
ATOM 10800 C CA . LEU B 1 795 ? 135.588 91.700 145.947 1.00 66.97 795 LEU B CA 1
ATOM 10801 C C . LEU B 1 795 ? 135.522 91.314 147.418 1.00 66.97 795 LEU B C 1
ATOM 10802 O O . LEU B 1 795 ? 135.504 90.127 147.759 1.00 66.97 795 LEU B O 1
ATOM 10807 N N . ASN B 1 796 ? 135.481 92.321 148.287 1.00 63.70 796 ASN B N 1
ATOM 10808 C CA . ASN B 1 796 ? 135.361 92.088 149.719 1.00 63.70 796 ASN B CA 1
ATOM 10809 C C . ASN B 1 796 ? 133.900 91.849 150.070 1.00 63.70 796 ASN B C 1
ATOM 10810 O O . ASN B 1 796 ? 133.070 92.739 149.846 1.00 63.70 796 ASN B O 1
ATOM 10815 N N . PRO B 1 797 ? 133.542 90.689 150.610 1.00 59.48 797 PRO B N 1
ATOM 10816 C CA . PRO B 1 797 ? 132.156 90.471 151.035 1.00 59.48 797 PRO B CA 1
ATOM 10817 C C . PRO B 1 797 ? 131.822 91.327 152.246 1.00 59.48 797 PRO B C 1
ATOM 10818 O O . PRO B 1 797 ? 132.688 91.923 152.889 1.00 59.48 797 PRO B O 1
ATOM 10822 N N . ARG B 1 798 ? 130.525 91.382 152.544 1.00 55.98 798 ARG B N 1
ATOM 10823 C CA . ARG B 1 798 ? 130.000 92.152 153.671 1.00 55.98 798 ARG B CA 1
ATOM 10824 C C . ARG B 1 798 ? 130.343 93.636 153.546 1.00 55.98 798 ARG B C 1
ATOM 10825 O O . ARG B 1 798 ? 130.635 94.311 154.535 1.00 55.98 798 ARG B O 1
ATOM 10833 N N . MET B 1 799 ? 130.313 94.146 152.317 1.00 53.60 799 MET B N 1
ATOM 10834 C CA . MET B 1 799 ? 130.397 95.576 152.050 1.00 53.60 799 MET B CA 1
ATOM 10835 C C . MET B 1 799 ? 129.123 95.997 151.333 1.00 53.60 799 MET B C 1
ATOM 10836 O O . MET B 1 799 ? 128.723 95.365 150.351 1.00 53.60 799 MET B O 1
ATOM 10841 N N . ILE B 1 800 ? 128.490 97.059 151.826 1.00 48.77 800 ILE B N 1
ATOM 10842 C CA . ILE B 1 800 ? 127.179 97.456 151.325 1.00 48.77 800 ILE B CA 1
ATOM 10843 C C . ILE B 1 800 ? 127.326 98.137 149.972 1.00 48.77 800 ILE B C 1
ATOM 10844 O O . ILE B 1 800 ? 128.221 98.968 149.768 1.00 48.77 800 ILE B O 1
ATOM 10849 N N . VAL B 1 801 ? 126.448 97.783 149.037 1.00 44.50 801 VAL B N 1
ATOM 10850 C CA . VAL B 1 801 ? 126.359 98.427 147.732 1.00 44.50 801 VAL B CA 1
ATOM 10851 C C . VAL B 1 801 ? 124.954 98.991 147.574 1.00 44.50 801 VAL B C 1
ATOM 10852 O O . VAL B 1 801 ? 123.966 98.302 147.850 1.00 44.50 801 VAL B O 1
ATOM 10856 N N . ASP B 1 802 ? 124.867 100.248 147.153 1.00 41.72 802 ASP B N 1
ATOM 10857 C CA . ASP B 1 802 ? 123.595 100.942 147.019 1.00 41.72 802 ASP B CA 1
ATOM 10858 C C . ASP B 1 802 ? 123.161 100.857 145.562 1.00 41.72 802 ASP B C 1
ATOM 10859 O O . ASP B 1 802 ? 123.864 101.345 144.671 1.00 41.72 802 ASP B O 1
ATOM 10864 N N . VAL B 1 803 ? 122.000 100.243 145.324 1.00 35.96 803 VAL B N 1
ATOM 10865 C CA . VAL B 1 803 ? 121.497 100.050 143.967 1.00 35.96 803 VAL B CA 1
ATOM 10866 C C . VAL B 1 803 ? 120.391 101.026 143.599 1.00 35.96 803 VAL B C 1
ATOM 10867 O O . VAL B 1 803 ? 119.832 100.919 142.496 1.00 35.96 803 VAL B O 1
ATOM 10871 N N . THR B 1 804 ? 120.045 101.960 144.483 1.00 34.91 804 THR B N 1
ATOM 10872 C CA . THR B 1 804 ? 118.991 102.930 144.189 1.00 34.91 804 THR B CA 1
ATOM 10873 C C . THR B 1 804 ? 119.291 103.819 142.986 1.00 34.91 804 THR B C 1
ATOM 10874 O O . THR B 1 804 ? 118.406 103.967 142.129 1.00 34.91 804 THR B O 1
ATOM 10878 N N . PRO B 1 805 ? 120.473 104.436 142.852 1.00 34.67 805 PRO B N 1
ATOM 10879 C CA . PRO B 1 805 ? 120.676 105.338 141.705 1.00 34.67 805 PRO B CA 1
ATOM 10880 C C . PRO B 1 805 ? 120.585 104.652 140.354 1.00 34.67 805 PRO B C 1
ATOM 10881 O O . PRO B 1 805 ? 120.296 105.316 139.352 1.00 34.67 805 PRO B O 1
ATOM 10885 N N . TYR B 1 806 ? 120.826 103.344 140.290 1.00 33.96 806 TYR B N 1
ATOM 10886 C CA . TYR B 1 806 ? 120.929 102.653 139.013 1.00 33.96 806 TYR B CA 1
ATOM 10887 C C . TYR B 1 806 ? 119.713 101.800 138.676 1.00 33.96 806 TYR B C 1
ATOM 10888 O O . TYR B 1 806 ? 119.626 101.299 137.551 1.00 33.96 806 TYR B O 1
ATOM 10897 N N . MET B 1 807 ? 118.778 101.619 139.603 1.00 27.75 807 MET B N 1
ATOM 10898 C CA . MET B 1 807 ? 117.601 100.817 139.312 1.00 27.75 807 MET B CA 1
ATOM 10899 C C . MET B 1 807 ? 116.600 101.611 138.479 1.00 27.75 807 MET B C 1
ATOM 10900 O O . MET B 1 807 ? 116.719 102.825 138.305 1.00 27.75 807 MET B O 1
ATOM 10905 N N . ASN B 1 808 ? 115.604 100.900 137.952 1.00 24.24 808 ASN B N 1
ATOM 10906 C CA . ASN B 1 808 ? 114.494 101.534 137.254 1.00 24.24 808 ASN B CA 1
ATOM 10907 C C . ASN B 1 808 ? 113.403 101.834 138.271 1.00 24.24 808 ASN B C 1
ATOM 10908 O O . ASN B 1 808 ? 112.645 100.922 138.634 1.00 24.24 808 ASN B O 1
ATOM 10913 N N . PRO B 1 809 ? 113.282 103.071 138.757 1.00 24.58 809 PRO B N 1
ATOM 10914 C CA . PRO B 1 809 ? 112.413 103.315 139.919 1.00 24.58 809 PRO B CA 1
ATOM 10915 C C . PRO B 1 809 ? 110.936 103.097 139.651 1.00 24.58 809 PRO B C 1
ATOM 10916 O O . PRO B 1 809 ? 110.197 102.725 140.570 1.00 24.58 809 PRO B O 1
ATOM 10920 N N . SER B 1 810 ? 110.474 103.329 138.426 1.00 22.75 810 SER B N 1
ATOM 10921 C CA . SER B 1 810 ? 109.047 103.316 138.110 1.00 22.75 810 SER B CA 1
ATOM 10922 C C . SER B 1 810 ? 108.780 102.529 136.834 1.00 22.75 810 SER B C 1
ATOM 10923 O O . SER B 1 810 ? 108.486 103.113 135.783 1.00 22.75 810 SER B O 1
ATOM 10926 N N . PRO B 1 811 ? 108.866 101.204 136.888 1.00 20.62 811 PRO B N 1
ATOM 10927 C CA . PRO B 1 811 ? 108.444 100.397 135.742 1.00 20.62 811 PRO B CA 1
ATOM 10928 C C . PRO B 1 811 ? 106.930 100.273 135.698 1.00 20.62 811 PRO B C 1
ATOM 10929 O O . PRO B 1 811 ? 106.222 100.648 136.634 1.00 20.62 811 PRO B O 1
ATOM 10933 N N . PHE B 1 812 ? 106.432 99.746 134.583 1.00 17.78 812 PHE B N 1
ATOM 10934 C CA . PHE B 1 812 ? 105.001 99.503 134.469 1.00 17.78 812 PHE B CA 1
ATOM 10935 C C . PHE B 1 812 ? 104.576 98.409 135.437 1.00 17.78 812 PHE B C 1
ATOM 10936 O O . PHE B 1 812 ? 105.290 97.426 135.640 1.00 17.78 812 PHE B O 1
ATOM 10944 N N . THR B 1 813 ? 103.406 98.587 136.041 1.00 18.69 813 THR B N 1
ATOM 10945 C CA . THR B 1 813 ? 102.902 97.680 137.058 1.00 18.69 813 THR B CA 1
ATOM 10946 C C . THR B 1 813 ? 101.432 97.390 136.786 1.00 18.69 813 THR B C 1
ATOM 10947 O O . THR B 1 813 ? 100.715 98.211 136.209 1.00 18.69 813 THR B O 1
ATOM 10951 N N . VAL B 1 814 ? 100.986 96.208 137.204 1.00 17.41 814 VAL B N 1
ATOM 10952 C CA . VAL B 1 814 ? 99.591 95.811 137.073 1.00 17.41 814 VAL B CA 1
ATOM 10953 C C . VAL B 1 814 ? 99.085 95.317 138.419 1.00 17.41 814 VAL B C 1
ATOM 10954 O O . VAL B 1 814 ? 99.813 94.683 139.186 1.00 17.41 814 VAL B O 1
ATOM 10958 N N . SER B 1 815 ? 97.828 95.632 138.709 1.00 21.88 815 SER B N 1
ATOM 10959 C CA . SER B 1 815 ? 97.196 95.148 139.922 1.00 21.88 815 SER B CA 1
ATOM 10960 C C . SER B 1 815 ? 96.885 93.658 139.791 1.00 21.88 815 SER B C 1
ATOM 10961 O O . SER B 1 815 ? 96.718 93.148 138.681 1.00 21.88 815 SER B O 1
ATOM 10964 N N . PRO B 1 816 ? 96.817 92.931 140.910 1.00 23.08 816 PRO B N 1
ATOM 10965 C CA . PRO B 1 816 ? 96.467 91.503 140.823 1.00 23.08 816 PRO B CA 1
ATOM 10966 C C . PRO B 1 816 ? 95.084 91.251 140.246 1.00 23.08 816 PRO B C 1
ATOM 10967 O O . PRO B 1 816 ? 94.806 90.140 139.782 1.00 23.08 816 PRO B O 1
ATOM 10971 N N . ASN B 1 817 ? 94.199 92.248 140.276 1.00 24.75 817 ASN B N 1
ATOM 10972 C CA . ASN B 1 817 ? 92.860 92.065 139.730 1.00 24.75 817 ASN B CA 1
ATOM 10973 C C . ASN B 1 817 ? 92.807 92.263 138.222 1.00 24.75 817 ASN B C 1
ATOM 10974 O O . ASN B 1 817 ? 91.775 91.965 137.612 1.00 24.75 817 ASN B O 1
ATOM 10979 N N . THR B 1 818 ? 93.875 92.771 137.608 1.00 24.15 818 THR B N 1
ATOM 10980 C CA . THR B 1 818 ? 93.871 92.970 136.165 1.00 24.15 818 THR B CA 1
ATOM 10981 C C . THR B 1 818 ? 93.706 91.638 135.452 1.00 24.15 818 THR B C 1
ATOM 10982 O O . THR B 1 818 ? 94.284 90.625 135.851 1.00 24.15 818 THR B O 1
ATOM 10986 N N . HIS B 1 819 ? 92.905 91.637 134.393 1.00 27.27 819 HIS B N 1
ATOM 10987 C CA . HIS B 1 819 ? 92.695 90.413 133.642 1.00 27.27 819 HIS B CA 1
ATOM 10988 C C . HIS B 1 819 ? 93.841 90.189 132.662 1.00 27.27 819 HIS B C 1
ATOM 10989 O O . HIS B 1 819 ? 94.656 91.076 132.402 1.00 27.27 819 HIS B O 1
ATOM 10996 N N . VAL B 1 820 ? 93.900 88.972 132.121 1.00 24.87 820 VAL B N 1
ATOM 10997 C CA . VAL B 1 820 ? 95.032 88.588 131.283 1.00 24.87 820 VAL B CA 1
ATOM 10998 C C . VAL B 1 820 ? 95.018 89.362 129.970 1.00 24.87 820 VAL B C 1
ATOM 10999 O O . VAL B 1 820 ? 96.059 89.542 129.331 1.00 24.87 820 VAL B O 1
ATOM 11003 N N . SER B 1 821 ? 93.848 89.848 129.552 1.00 23.58 821 SER B N 1
ATOM 11004 C CA . SER B 1 821 ? 93.791 90.636 128.324 1.00 23.58 821 SER B CA 1
ATOM 11005 C C . SER B 1 821 ? 94.587 91.930 128.457 1.00 23.58 821 SER B C 1
ATOM 11006 O O . SER B 1 821 ? 95.423 92.241 127.601 1.00 23.58 821 SER B O 1
ATOM 11009 N N . GLN B 1 822 ? 94.357 92.688 129.532 1.00 21.87 822 GLN B N 1
ATOM 11010 C CA . GLN B 1 822 ? 95.090 93.936 129.728 1.00 21.87 822 GLN B CA 1
ATOM 11011 C C . GLN B 1 822 ? 96.572 93.678 129.966 1.00 21.87 822 GLN B C 1
ATOM 11012 O O . GLN B 1 822 ? 97.428 94.420 129.468 1.00 21.87 822 GLN B O 1
ATOM 11018 N N . VAL B 1 823 ? 96.894 92.641 130.743 1.00 18.26 823 VAL B N 1
ATOM 11019 C CA . VAL B 1 823 ? 98.291 92.315 131.014 1.00 18.26 823 VAL B CA 1
ATOM 11020 C C . VAL B 1 823 ? 99.015 91.972 129.722 1.00 18.26 823 VAL B C 1
ATOM 11021 O O . VAL B 1 823 ? 100.124 92.456 129.466 1.00 18.26 823 VAL B O 1
ATOM 11025 N N . PHE B 1 824 ? 98.397 91.137 128.885 1.00 17.47 824 PHE B N 1
ATOM 11026 C CA . PHE B 1 824 ? 99.002 90.776 127.611 1.00 17.47 824 PHE B CA 1
ATOM 11027 C C . PHE B 1 824 ? 99.135 91.984 126.700 1.00 17.47 824 PHE B C 1
ATOM 11028 O O . PHE B 1 824 ? 100.147 92.136 126.010 1.00 17.47 824 PHE B O 1
ATOM 11036 N N . ASN B 1 825 ? 98.118 92.845 126.669 1.00 14.25 825 ASN B N 1
ATOM 11037 C CA . ASN B 1 825 ? 98.191 94.036 125.832 1.00 14.25 825 ASN B CA 1
ATOM 11038 C C . ASN B 1 825 ? 99.359 94.923 126.240 1.00 14.25 825 ASN B C 1
ATOM 11039 O O . ASN B 1 825 ? 100.156 95.342 125.392 1.00 14.25 825 ASN B O 1
ATOM 11044 N N . LEU B 1 826 ? 99.485 95.205 127.539 1.00 14.05 826 LEU B N 1
ATOM 11045 C CA . LEU B 1 826 ? 100.610 96.001 128.019 1.00 14.05 826 LEU B CA 1
ATOM 11046 C C . LEU B 1 826 ? 101.940 95.341 127.685 1.00 14.05 826 LEU B C 1
ATOM 11047 O O . LEU B 1 826 ? 102.841 95.987 127.136 1.00 14.05 826 LEU B O 1
ATOM 11052 N N . PHE B 1 827 ? 102.070 94.046 127.983 1.00 13.72 827 PHE B N 1
ATOM 11053 C CA . PHE B 1 827 ? 103.334 93.349 127.775 1.00 13.72 827 PHE B CA 1
ATOM 11054 C C . PHE B 1 827 ? 103.739 93.362 126.307 1.00 13.72 827 PHE B C 1
ATOM 11055 O O . PHE B 1 827 ? 104.906 93.593 125.974 1.00 13.72 827 PHE B O 1
ATOM 11063 N N . ARG B 1 828 ? 102.784 93.115 125.413 1.00 13.07 828 ARG B N 1
ATOM 11064 C CA . ARG B 1 828 ? 103.100 93.023 123.995 1.00 13.07 828 ARG B CA 1
ATOM 11065 C C . ARG B 1 828 ? 103.397 94.392 123.398 1.00 13.07 828 ARG B C 1
ATOM 11066 O O . ARG B 1 828 ? 104.371 94.554 122.655 1.00 13.07 828 ARG B O 1
ATOM 11074 N N . THR B 1 829 ? 102.575 95.398 123.711 1.00 12.77 829 THR B N 1
ATOM 11075 C CA . THR B 1 829 ? 102.706 96.671 123.011 1.00 12.77 829 THR B CA 1
ATOM 11076 C C . THR B 1 829 ? 103.815 97.531 123.601 1.00 12.77 829 THR B C 1
ATOM 11077 O O . THR B 1 829 ? 104.598 98.131 122.858 1.00 12.77 829 THR B O 1
ATOM 11081 N N . MET B 1 830 ? 103.909 97.608 124.930 1.00 13.88 830 MET B N 1
ATOM 11082 C CA . MET B 1 830 ? 104.983 98.398 125.520 1.00 13.88 830 MET B CA 1
ATOM 11083 C C . MET B 1 830 ? 106.341 97.747 125.302 1.00 13.88 830 MET B C 1
ATOM 11084 O O . MET B 1 830 ? 107.374 98.376 125.556 1.00 13.88 830 MET B O 1
ATOM 11089 N N . GLY B 1 831 ? 106.363 96.499 124.842 1.00 14.70 831 GLY B N 1
ATOM 11090 C CA . GLY B 1 831 ? 107.606 95.783 124.667 1.00 14.70 831 GLY B CA 1
ATOM 11091 C C . GLY B 1 831 ? 108.349 95.514 125.949 1.00 14.70 831 GLY B C 1
ATOM 11092 O O . GLY B 1 831 ? 109.544 95.206 125.902 1.00 14.70 831 GLY B O 1
ATOM 11093 N N . LEU B 1 832 ? 107.681 95.620 127.091 1.00 14.17 832 LEU B N 1
ATOM 11094 C CA . LEU B 1 832 ? 108.369 95.575 128.369 1.00 14.17 832 LEU B CA 1
ATOM 11095 C C . LEU B 1 832 ? 108.725 94.147 128.757 1.00 14.17 832 LEU B C 1
ATOM 11096 O O . LEU B 1 832 ? 108.230 93.174 128.185 1.00 14.17 832 LEU B O 1
ATOM 11101 N N . ARG B 1 833 ? 109.611 94.043 129.737 1.00 17.55 833 ARG B N 1
ATOM 11102 C CA . ARG B 1 833 ? 110.107 92.782 130.259 1.00 17.55 833 ARG B CA 1
ATOM 11103 C C . ARG B 1 833 ? 110.021 92.841 131.777 1.00 17.55 833 ARG B C 1
ATOM 11104 O O . ARG B 1 833 ? 110.273 93.887 132.381 1.00 17.55 833 ARG B O 1
ATOM 11112 N N . HIS B 1 834 ? 109.654 91.717 132.391 1.00 18.26 834 HIS B N 1
ATOM 11113 C CA . HIS B 1 834 ? 109.524 91.624 133.846 1.00 18.26 834 HIS B CA 1
ATOM 11114 C C . HIS B 1 834 ? 108.481 92.603 134.385 1.00 18.26 834 HIS B C 1
ATOM 11115 O O . HIS B 1 834 ? 108.798 93.559 135.093 1.00 18.26 834 HIS B O 1
ATOM 11122 N N . LEU B 1 835 ? 107.227 92.372 134.021 1.00 16.14 835 LEU B N 1
ATOM 11123 C CA . LEU B 1 835 ? 106.131 93.158 134.571 1.00 16.14 835 LEU B CA 1
ATOM 11124 C C . LEU B 1 835 ? 105.838 92.722 136.006 1.00 16.14 835 LEU B C 1
ATOM 11125 O O . LEU B 1 835 ? 105.495 91.557 136.234 1.00 16.14 835 LEU B O 1
ATOM 11130 N N . PRO B 1 836 ? 105.956 93.611 136.993 1.00 16.15 836 PRO B N 1
ATOM 11131 C CA . PRO B 1 836 ? 105.637 93.218 138.371 1.00 16.15 836 PRO B CA 1
ATOM 11132 C C . PRO B 1 836 ? 104.169 93.407 138.718 1.00 16.15 836 PRO B C 1
ATOM 11133 O O . PRO B 1 836 ? 103.508 94.293 138.172 1.00 16.15 836 PRO B O 1
ATOM 11137 N N . VAL B 1 837 ? 103.653 92.585 139.626 1.00 19.46 837 VAL B N 1
ATOM 11138 C CA . VAL B 1 837 ? 102.268 92.654 140.077 1.00 19.46 837 VAL B CA 1
ATOM 11139 C C . VAL B 1 837 ? 102.268 93.069 141.540 1.00 19.46 837 VAL B C 1
ATOM 11140 O O . VAL B 1 837 ? 102.797 92.346 142.396 1.00 19.46 837 VAL B O 1
ATOM 11144 N N . VAL B 1 838 ? 101.653 94.218 141.819 1.00 22.48 838 VAL B N 1
ATOM 11145 C CA . VAL B 1 838 ? 101.658 94.856 143.130 1.00 22.48 838 VAL B CA 1
ATOM 11146 C C . VAL B 1 838 ? 100.217 95.096 143.557 1.00 22.48 838 VAL B C 1
ATOM 11147 O O . VAL B 1 838 ? 99.420 95.637 142.783 1.00 22.48 838 VAL B O 1
ATOM 11151 N N . ASN B 1 839 ? 99.890 94.717 144.791 1.00 26.69 839 ASN B N 1
ATOM 11152 C CA . ASN B 1 839 ? 98.523 94.822 145.278 1.00 26.69 839 ASN B CA 1
ATOM 11153 C C . ASN B 1 839 ? 98.194 96.262 145.671 1.00 26.69 839 ASN B C 1
ATOM 11154 O O . ASN B 1 839 ? 98.933 97.204 145.374 1.00 26.69 839 ASN B O 1
ATOM 11159 N N . ALA B 1 840 ? 97.060 96.434 146.354 1.00 29.11 840 ALA B N 1
ATOM 11160 C CA . ALA B 1 840 ? 96.537 97.770 146.616 1.00 29.11 840 ALA B CA 1
ATOM 11161 C C . ALA B 1 840 ? 97.241 98.472 147.768 1.00 29.11 840 ALA B C 1
ATOM 11162 O O . ALA B 1 840 ? 97.023 99.670 147.967 1.00 29.11 840 ALA B O 1
ATOM 11164 N N . VAL B 1 841 ? 98.063 97.759 148.547 1.00 28.99 841 VAL B N 1
ATOM 11165 C CA . VAL B 1 841 ? 98.813 98.394 149.627 1.00 28.99 841 VAL B CA 1
ATOM 11166 C C . VAL B 1 841 ? 100.278 98.599 149.278 1.00 28.99 841 VAL B C 1
ATOM 11167 O O . VAL B 1 841 ? 101.099 98.799 150.183 1.00 28.99 841 VAL B O 1
ATOM 11171 N N . GLY B 1 842 ? 100.635 98.547 147.999 1.00 28.25 842 GLY B N 1
ATOM 11172 C CA . GLY B 1 842 ? 101.995 98.795 147.574 1.00 28.25 842 GLY B CA 1
ATOM 11173 C C . GLY B 1 842 ? 102.942 97.630 147.724 1.00 28.25 842 GLY B C 1
ATOM 11174 O O . GLY B 1 842 ? 104.120 97.764 147.379 1.00 28.25 842 GLY B O 1
ATOM 11175 N N . GLU B 1 843 ? 102.467 96.493 148.216 1.00 30.63 843 GLU B N 1
ATOM 11176 C CA . GLU B 1 843 ? 103.284 95.302 148.390 1.00 30.63 843 GLU B CA 1
ATOM 11177 C C . GLU B 1 843 ? 103.334 94.526 147.083 1.00 30.63 843 GLU B C 1
ATOM 11178 O O . GLU B 1 843 ? 102.290 94.221 146.501 1.00 30.63 843 GLU B O 1
ATOM 11184 N N . ILE B 1 844 ? 104.544 94.206 146.623 1.00 25.76 844 ILE B N 1
ATOM 11185 C CA . ILE B 1 844 ? 104.669 93.394 145.421 1.00 25.76 844 ILE B CA 1
ATOM 11186 C C . ILE B 1 844 ? 104.257 91.967 145.741 1.00 25.76 844 ILE B C 1
ATOM 11187 O O . ILE B 1 844 ? 104.749 91.357 146.697 1.00 25.76 844 ILE B O 1
ATOM 11192 N N . VAL B 1 845 ? 103.331 91.434 144.952 1.00 25.28 845 VAL B N 1
ATOM 11193 C CA . VAL B 1 845 ? 102.854 90.075 145.154 1.00 25.28 845 VAL B CA 1
ATOM 11194 C C . VAL B 1 845 ? 103.347 89.114 144.085 1.00 25.28 845 VAL B C 1
ATOM 11195 O O . VAL B 1 845 ? 103.298 87.895 144.308 1.00 25.28 845 VAL B O 1
ATOM 11199 N N . GLY B 1 846 ? 103.827 89.604 142.944 1.00 21.99 846 GLY B N 1
ATOM 11200 C CA . GLY B 1 846 ? 104.304 88.662 141.948 1.00 21.99 846 GLY B CA 1
ATOM 11201 C C . GLY B 1 846 ? 105.120 89.322 140.862 1.00 21.99 846 GLY B C 1
ATOM 11202 O O . GLY B 1 846 ? 105.274 90.543 140.815 1.00 21.99 846 GLY B O 1
ATOM 11203 N N . ILE B 1 847 ? 105.631 88.481 139.968 1.00 20.27 847 ILE B N 1
ATOM 11204 C CA . ILE B 1 847 ? 106.404 88.909 138.810 1.00 20.27 847 ILE B CA 1
ATOM 11205 C C . ILE B 1 847 ? 105.893 88.133 137.604 1.00 20.27 847 ILE B C 1
ATOM 11206 O O . ILE B 1 847 ? 105.393 87.012 137.749 1.00 20.27 847 ILE B O 1
ATOM 11211 N N . ILE B 1 848 ? 105.998 88.733 136.422 1.00 17.45 848 ILE B N 1
ATOM 11212 C CA . ILE B 1 848 ? 105.488 88.154 135.187 1.00 17.45 848 ILE B CA 1
ATOM 11213 C C . ILE B 1 848 ? 106.515 88.391 134.091 1.00 17.45 848 ILE B C 1
ATOM 11214 O O . ILE B 1 848 ? 107.057 89.494 133.976 1.00 17.45 848 ILE B O 1
ATOM 11219 N N . THR B 1 849 ? 106.787 87.361 133.295 1.00 17.84 849 THR B N 1
ATOM 11220 C CA . THR B 1 849 ? 107.701 87.471 132.169 1.00 17.84 849 THR B CA 1
ATOM 11221 C C . THR B 1 849 ? 107.023 86.936 130.916 1.00 17.84 849 THR B C 1
ATOM 11222 O O . THR B 1 849 ? 105.826 86.640 130.905 1.00 17.84 849 THR B O 1
ATOM 11226 N N . ARG B 1 850 ? 107.810 86.822 129.846 1.00 16.86 850 ARG B N 1
ATOM 11227 C CA . ARG B 1 850 ? 107.298 86.287 128.589 1.00 16.86 850 ARG B CA 1
ATOM 11228 C C . ARG B 1 850 ? 106.827 84.848 128.747 1.00 16.86 850 ARG B C 1
ATOM 11229 O O . ARG B 1 850 ? 105.858 84.429 128.105 1.00 16.86 850 ARG B O 1
ATOM 11237 N N . HIS B 1 851 ? 107.497 84.077 129.606 1.00 18.90 851 HIS B N 1
ATOM 11238 C CA . HIS B 1 851 ? 107.159 82.667 129.768 1.00 18.90 851 HIS B CA 1
ATOM 11239 C C . HIS B 1 851 ? 105.792 82.486 130.416 1.00 18.90 851 HIS B C 1
ATOM 11240 O O . HIS B 1 851 ? 105.183 81.417 130.303 1.00 18.90 851 HIS B O 1
ATOM 11247 N N . ASN B 1 852 ? 105.300 83.511 131.112 1.00 19.82 852 ASN B N 1
ATOM 11248 C CA . ASN B 1 852 ? 103.993 83.404 131.749 1.00 19.82 852 ASN B CA 1
ATOM 11249 C C . ASN B 1 852 ? 102.866 83.670 130.759 1.00 19.82 852 ASN B C 1
ATOM 11250 O O . ASN B 1 852 ? 101.760 83.141 130.912 1.00 19.82 852 ASN B O 1
ATOM 11255 N N . LEU B 1 853 ? 103.119 84.491 129.745 1.00 19.08 853 LEU B N 1
ATOM 11256 C CA . LEU B 1 853 ? 102.096 84.850 128.772 1.00 19.08 853 LEU B CA 1
ATOM 11257 C C . LEU B 1 853 ? 102.104 83.967 127.533 1.00 19.08 853 LEU B C 1
ATOM 11258 O O . LEU B 1 853 ? 101.334 84.229 126.604 1.00 19.08 853 LEU B O 1
ATOM 11263 N N . THR B 1 854 ? 102.947 82.942 127.485 1.00 24.32 854 THR B N 1
ATOM 11264 C CA . THR B 1 854 ? 102.965 82.068 126.324 1.00 24.32 854 THR B CA 1
ATOM 11265 C C . THR B 1 854 ? 101.679 81.245 126.264 1.00 24.32 854 THR B C 1
ATOM 11266 O O . THR B 1 854 ? 100.988 81.045 127.265 1.00 24.32 854 THR B O 1
ATOM 11270 N N . TYR B 1 855 ? 101.355 80.782 125.055 1.00 31.60 855 TYR B N 1
ATOM 11271 C CA . TYR B 1 855 ? 100.057 80.158 124.816 1.00 31.60 855 TYR B CA 1
ATOM 11272 C C . TYR B 1 855 ? 99.883 78.881 125.631 1.00 31.60 855 TYR B C 1
ATOM 11273 O O . TYR B 1 855 ? 98.811 78.641 126.197 1.00 31.60 855 TYR B O 1
ATOM 11282 N N . GLU B 1 856 ? 100.924 78.048 125.699 1.00 32.34 856 GLU B N 1
ATOM 11283 C CA . GLU B 1 856 ? 100.817 76.786 126.425 1.00 32.34 856 GLU B CA 1
ATOM 11284 C C . GLU B 1 856 ? 100.589 77.017 127.913 1.00 32.34 856 GLU B C 1
ATOM 11285 O O . GLU B 1 856 ? 99.774 76.327 128.541 1.00 32.34 856 GLU B O 1
ATOM 11291 N N . PHE B 1 857 ? 101.307 77.979 128.498 1.00 28.27 857 PHE B N 1
ATOM 11292 C CA . PHE B 1 857 ? 101.124 78.289 129.911 1.00 28.27 857 PHE B CA 1
ATOM 11293 C C . PHE B 1 857 ? 99.707 78.765 130.191 1.00 28.27 857 PHE B C 1
ATOM 11294 O O . PHE B 1 857 ? 99.086 78.351 131.178 1.00 28.27 857 PHE B O 1
ATOM 11302 N N . LEU B 1 858 ? 99.179 79.642 129.336 1.00 30.35 858 LEU B N 1
ATOM 11303 C CA . LEU B 1 858 ? 97.823 80.137 129.534 1.00 30.35 858 LEU B CA 1
ATOM 11304 C C . LEU B 1 858 ? 96.802 79.017 129.392 1.00 30.35 858 LEU B C 1
ATOM 11305 O O . LEU B 1 858 ? 95.829 78.960 130.150 1.00 30.35 858 LEU B O 1
ATOM 11310 N N . GLN B 1 859 ? 97.005 78.115 128.428 1.00 36.19 859 GLN B N 1
ATOM 11311 C CA . GLN B 1 859 ? 96.106 76.971 128.295 1.00 36.19 859 GLN B CA 1
ATOM 11312 C C . GLN B 1 859 ? 96.129 76.101 129.543 1.00 36.19 859 GLN B C 1
ATOM 11313 O O . GLN B 1 859 ? 95.075 75.683 130.037 1.00 36.19 859 GLN B O 1
ATOM 11319 N N . ALA B 1 860 ? 97.323 75.816 130.068 1.00 38.87 860 ALA B N 1
ATOM 11320 C CA . ALA B 1 860 ? 97.419 74.983 131.262 1.00 38.87 860 ALA B CA 1
ATOM 11321 C C . ALA B 1 860 ? 96.745 75.649 132.454 1.00 38.87 860 ALA B C 1
ATOM 11322 O O . ALA B 1 860 ? 96.016 74.995 133.212 1.00 38.87 860 ALA B O 1
ATOM 11324 N N . ARG B 1 861 ? 96.966 76.953 132.633 1.00 39.17 861 ARG B N 1
ATOM 11325 C CA . ARG B 1 861 ? 96.367 77.637 133.773 1.00 39.17 861 ARG B CA 1
ATOM 11326 C C . ARG B 1 861 ? 94.856 77.757 133.629 1.00 39.17 861 ARG B C 1
ATOM 11327 O O . ARG B 1 861 ? 94.136 77.671 134.626 1.00 39.17 861 ARG B O 1
ATOM 11335 N N . LEU B 1 862 ? 94.354 77.945 132.408 1.00 42.38 862 LEU B N 1
ATOM 11336 C CA . LEU B 1 862 ? 92.910 77.968 132.205 1.00 42.38 862 LEU B CA 1
ATOM 11337 C C . LEU B 1 862 ? 92.289 76.602 132.463 1.00 42.38 862 LEU B C 1
ATOM 11338 O O . LEU B 1 862 ? 91.195 76.516 133.033 1.00 42.38 862 LEU B O 1
ATOM 11343 N N . ARG B 1 863 ? 92.969 75.528 132.055 1.00 47.80 863 ARG B N 1
ATOM 11344 C CA . ARG B 1 863 ? 92.490 74.187 132.372 1.00 47.80 863 ARG B CA 1
ATOM 11345 C C . ARG B 1 863 ? 92.457 73.952 133.875 1.00 47.80 863 ARG B C 1
ATOM 11346 O O . ARG B 1 863 ? 91.489 73.383 134.393 1.00 47.80 863 ARG B O 1
ATOM 11354 N N . GLN B 1 864 ? 93.494 74.391 134.591 1.00 50.66 864 GLN B N 1
ATOM 11355 C CA . GLN B 1 864 ? 93.483 74.283 136.047 1.00 50.66 864 GLN B CA 1
ATOM 11356 C C . GLN B 1 864 ? 92.360 75.107 136.667 1.00 50.66 864 GLN B C 1
ATOM 11357 O O . GLN B 1 864 ? 91.709 74.652 137.614 1.00 50.66 864 GLN B O 1
ATOM 11363 N N . HIS B 1 865 ? 92.123 76.315 136.151 1.00 51.46 865 HIS B N 1
ATOM 11364 C CA . HIS B 1 865 ? 91.030 77.148 136.642 1.00 51.46 865 HIS B CA 1
ATOM 11365 C C . HIS B 1 865 ? 89.680 76.473 136.450 1.00 51.46 865 HIS B C 1
ATOM 11366 O O . HIS B 1 865 ? 88.833 76.518 137.348 1.00 51.46 865 HIS B O 1
ATOM 11373 N N . TYR B 1 866 ? 89.460 75.854 135.291 1.00 53.50 866 TYR B N 1
ATOM 11374 C CA . TYR B 1 866 ? 88.236 75.090 135.082 1.00 53.50 866 TYR B CA 1
ATOM 11375 C C . TYR B 1 866 ? 88.147 73.893 136.019 1.00 53.50 866 TYR B C 1
ATOM 11376 O O . TYR B 1 866 ? 87.055 73.571 136.501 1.00 53.50 866 TYR B O 1
ATOM 11385 N N . GLN B 1 867 ? 89.272 73.223 136.281 1.00 56.33 867 GLN B N 1
ATOM 11386 C CA . GLN B 1 867 ? 89.256 72.078 137.186 1.00 56.33 867 GLN B CA 1
ATOM 11387 C C . GLN B 1 867 ? 88.889 72.493 138.606 1.00 56.33 867 GLN B C 1
ATOM 11388 O O . GLN B 1 867 ? 88.163 71.772 139.301 1.00 56.33 867 GLN B O 1
ATOM 11394 N N . THR B 1 868 ? 89.392 73.644 139.061 1.00 58.33 868 THR B N 1
ATOM 11395 C CA . THR B 1 868 ? 89.137 74.064 140.437 1.00 58.33 868 THR B CA 1
ATOM 11396 C C . THR B 1 868 ? 87.652 74.296 140.686 1.00 58.33 868 THR B C 1
ATOM 11397 O O . THR B 1 868 ? 87.118 73.883 141.722 1.00 58.33 868 THR B O 1
ATOM 11401 N N . ILE B 1 869 ? 86.967 74.948 139.753 1.00 58.47 869 ILE B N 1
ATOM 11402 C CA . ILE B 1 869 ? 85.545 75.220 139.916 1.00 58.47 869 ILE B CA 1
ATOM 11403 C C . ILE B 1 869 ? 84.732 74.003 139.495 1.00 58.47 869 ILE B C 1
ATOM 11404 O O . ILE B 1 869 ? 84.937 72.902 140.007 1.00 58.47 869 ILE B O 1
#